Protein AF-0000000067831437 (afdb_homodimer)

InterPro domains:
  IPR004089 Methyl-accepting chemotaxis protein (MCP) signalling domain [PF00015] (222-375)
  IPR004089 Methyl-accepting chemotaxis protein (MCP) signalling domain [PS50111] (160-396)
  IPR004089 Methyl-accepting chemotaxis protein (MCP) signalling domain [SM00283] (156-410)
  IPR004090 Chemotaxis methyl-accepting receptor [PR00260] (177-206)
  IPR004090 Chemotaxis methyl-accepting receptor [PR00260] (254-281)
  IPR004090 Chemotaxis methyl-accepting receptor [PR00260] (283-312)

Sequence (832 aa):
MILRRRASQAAALQPREHANTLAVDYAAVLNALPVNVLVLHPTEATITFANQRSIETLRSLREHLPASVNPDAMVGLTMDVFHKNPAHQRSIVADPARLPWRTKIRLGPKTLDLHVSPVRDTAGRYIAAVLSWADVTPFTESIASFDAAVRTALGEATAATGAMRGAAERVLSATDATSRAADSAATGATDTTVNVQSVAAAVEELTASNGEITRQVNRSSAATGQAVNEAGAAMESVKALSETSQRIGEVVGLISSIASQTNLLALNATIEAARAGEAGRGFAVVATEVKVLAGQTARATGEIAQHIGLIQAATAQTVAAIERISGVIRGLDDGATTIAAAVEEQSATAGEISRSAREAADRTGLVGGSIAQVATTAETSAGSARSVLSATTILDQQMEQVTRAVQEFLVEVRRIMILRRRASQAAALQPREHANTLAVDYAAVLNALPVNVLVLHPTEATITFANQRSIETLRSLREHLPASVNPDAMVGLTMDVFHKNPAHQRSIVADPARLPWRTKIRLGPKTLDLHVSPVRDTAGRYIAAVLSWADVTPFTESIASFDAAVRTALGEATAATGAMRGAAERVLSATDATSRAADSAATGATDTTVNVQSVAAAVEELTASNGEITRQVNRSSAATGQAVNEAGAAMESVKALSETSQRIGEVVGLISSIASQTNLLALNATIEAARAGEAGRGFAVVATEVKVLAGQTARATGEIAQHIGLIQAATAQTVAAIERISGVIRGLDDGATTIAAAVEEQSATAGEISRSAREAADRTGLVGGSIAQVATTAETSAGSARSVLSATTILDQQMEQVTRAVQEFLVEVRRI

Secondary structure (DSSP, 8-state):
-------------------------HHHHHHH-SSEEEEE-TTT-BEEEE-HHHHHHHHHTGGGS-TT--GGG-TTSBGGGG-SSTHHHHHHHH-GGG-SEEEEEEETTEEEEEEEEEEE-TT--EEEEEEEEEE-HHHHHHHHHHHHHHHHHHHHHHHHHHHHHHHHHHHHHHHHHHHHHHHHHHHHHHHHHHHHHHHHHHHHHHHHHHHHHHHHHHHHHHHHHHHHHHHHHHHHHHHHHHHHHHHHHHHHHHHHHHHHHHHHHHHHHHHHHHHTGGGGHHHHHHHHHHHHHHHHHHHHHHHHHHHHHHHHHHHHHHHHHHHHHHHHHHHHHHHHHHHHHHHHHHHHHHHHHHHHHHHHHHHHHHHHHHHHHHHHHHHHHHHHHHHHHHHHHHHHHHHHHHHHHHHHHHHHHHH-/-------------------------HHHHHHH-SSEEEEE-TTT-BEEEE-HHHHHHHHHTGGGS-TT--GGG-TTSBGGGG-SSTHHHHHHHH-GGG-SEEEEEEETTEEEEEEEEEEE-TT--EEEEEEEEEE-HHHHHHHHHHHHHHHHHHHHHHHHHHHHHHHHHHHHHHHHHHHHHHHHHHHHHHHHHHHHHHHHHHHHHHHHHHHHHHHHHHHHHHHHHHHHHHHHHHHHHHHHHHHHHHHHHHHHHHHHHHHHHHHHHHHHHHHHHHHTGGGGHHHHHHHHHHHHHHHHHHHHHHHHHHHHHHHHHHHHHHHHHHHHHHHHHHHHHHHHHHHHHHHHHHHHHHHHHHHHHHHHHHHHHHHHHHHHHHHHHHHHHHHHHHHHHHHHHHHHHHHHHHHHHHHHHHHHHHH-

Nearest PDB structures (foldseek):
  3ja6-assembly1_I  TM=6.874E-01  e=3.441E-10  Escherichia coli
  8c5v-assembly1_I  TM=6.130E-01  e=2.641E-07  Escherichia coli
  6r1j-assembly1_D-2  TM=2.945E-01  e=1.203E-01  Aeromonas hydrophila J-1
  6h2f-assembly1_I  TM=2.696E-01  e=1.203E-01  Aeromonas hydrophila subsp. hydrophila AL09-71
  8to0-assembly1_F  TM=2.312E-01  e=2.510E+00  Mus musculus

Organism: Methylorubrum extorquens (strain ATCC 14718 / DSM 1338 / JCM 2805 / NCIMB 9133 / AM1) (NCBI:txid272630)

pLDDT: mean 89.52, std 14.37, range [22.31, 98.38]

Structure (mmCIF, N/CA/C/O backbone):
data_AF-0000000067831437-model_v1
#
loop_
_entity.id
_entity.type
_entity.pdbx_description
1 polymer 'Methyl-accepting transducer domain-containing protein'
#
loop_
_atom_site.group_PDB
_atom_site.id
_atom_site.type_symbol
_atom_site.label_atom_id
_atom_site.label_alt_id
_atom_site.label_comp_id
_atom_site.label_asym_id
_atom_site.label_entity_id
_atom_site.label_seq_id
_atom_site.pdbx_PDB_ins_code
_atom_site.Cartn_x
_atom_site.Cartn_y
_atom_site.Cartn_z
_atom_site.occupancy
_atom_site.B_iso_or_equiv
_atom_site.auth_seq_id
_atom_site.auth_comp_id
_atom_site.auth_asym_id
_atom_site.auth_atom_id
_atom_site.pdbx_PDB_model_num
ATOM 1 N N . MET A 1 1 ? 41.656 138.125 46.5 1 22.31 1 MET A N 1
ATOM 2 C CA . MET A 1 1 ? 40.781 137.375 47.469 1 22.31 1 MET A CA 1
ATOM 3 C C . MET A 1 1 ? 39.594 136.75 46.781 1 22.31 1 MET A C 1
ATOM 5 O O . MET A 1 1 ? 39.094 135.75 47.25 1 22.31 1 MET A O 1
ATOM 9 N N . ILE A 1 2 ? 39.062 137.25 45.688 1 22.84 2 ILE A N 1
ATOM 10 C CA . ILE A 1 2 ? 37.625 137.125 45.469 1 22.84 2 ILE A CA 1
ATOM 11 C C . ILE A 1 2 ? 37.344 135.75 44.812 1 22.84 2 ILE A C 1
ATOM 13 O O . ILE A 1 2 ? 36.188 135.5 44.469 1 22.84 2 ILE A O 1
ATOM 17 N N . LEU A 1 3 ? 38.344 135 44.375 1 26.17 3 LEU A N 1
ATOM 18 C CA . LEU A 1 3 ? 38.062 134 43.344 1 26.17 3 LEU A CA 1
ATOM 19 C C . LEU A 1 3 ? 36.969 133.125 43.781 1 26.17 3 LEU A C 1
ATOM 21 O O . LEU A 1 3 ? 36.844 132.75 44.969 1 26.17 3 LEU A O 1
ATOM 25 N N . ARG A 1 4 ? 36.031 132.625 42.719 1 26.81 4 ARG A N 1
ATOM 26 C CA . ARG A 1 4 ? 34.75 132.125 42.312 1 26.81 4 ARG A CA 1
ATOM 27 C C . ARG A 1 4 ? 34.656 130.625 42.719 1 26.81 4 ARG A C 1
ATOM 29 O O . ARG A 1 4 ? 35.531 129.875 42.344 1 26.81 4 ARG A O 1
ATOM 36 N N . ARG A 1 5 ? 33.875 130.375 43.781 1 27.89 5 ARG A N 1
ATOM 37 C CA . ARG A 1 5 ? 33.438 129.125 44.5 1 27.89 5 ARG A CA 1
ATOM 38 C C . ARG A 1 5 ? 32.656 128.25 43.562 1 27.89 5 ARG A C 1
ATOM 40 O O . ARG A 1 5 ? 31.516 128.5 43.188 1 27.89 5 ARG A O 1
ATOM 47 N N . ARG A 1 6 ? 33.312 127.812 42.344 1 30.3 6 ARG A N 1
ATOM 48 C CA . ARG A 1 6 ? 32.531 127 41.469 1 30.3 6 ARG A CA 1
ATOM 49 C C . ARG A 1 6 ? 31.859 125.812 42.219 1 30.3 6 ARG A C 1
ATOM 51 O O . ARG A 1 6 ? 32.531 125.125 42.938 1 30.3 6 ARG A O 1
ATOM 58 N N . ALA A 1 7 ? 30.469 125.938 42.406 1 29.53 7 ALA A N 1
ATOM 59 C CA . ALA A 1 7 ? 29.359 125.125 42.938 1 29.53 7 ALA A CA 1
ATOM 60 C C . ALA A 1 7 ? 29.328 123.75 42.312 1 29.53 7 ALA A C 1
ATOM 62 O O . ALA A 1 7 ? 29.406 123.625 41.094 1 29.53 7 ALA A O 1
ATOM 63 N N . SER A 1 8 ? 29.797 122.688 43.031 1 25.34 8 SER A N 1
ATOM 64 C CA . SER A 1 8 ? 29.828 121.188 42.906 1 25.34 8 SER A CA 1
ATOM 65 C C . SER A 1 8 ? 28.438 120.625 42.656 1 25.34 8 SER A C 1
ATOM 67 O O . SER A 1 8 ? 27.594 120.625 43.562 1 25.34 8 SER A O 1
ATOM 69 N N . GLN A 1 9 ? 27.703 121 41.531 1 25.55 9 GLN A N 1
ATOM 70 C CA . GLN A 1 9 ? 26.328 120.562 41.312 1 25.55 9 GLN A CA 1
ATOM 71 C C . GLN A 1 9 ? 26.234 119.062 41.312 1 25.55 9 GLN A C 1
ATOM 73 O O . GLN A 1 9 ? 26.844 118.375 40.469 1 25.55 9 GLN A O 1
ATOM 78 N N . ALA A 1 10 ? 26.188 118.312 42.438 1 28.7 10 ALA A N 1
ATOM 79 C CA . ALA A 1 10 ? 25.906 116.875 42.656 1 28.7 10 ALA A CA 1
ATOM 80 C C . ALA A 1 10 ? 24.625 116.5 41.938 1 28.7 10 ALA A C 1
ATOM 82 O O . ALA A 1 10 ? 23.531 117 42.25 1 28.7 10 ALA A O 1
ATOM 83 N N . ALA A 1 11 ? 24.641 116.375 40.594 1 33.97 11 ALA A N 1
ATOM 84 C CA . ALA A 1 11 ? 23.516 115.812 39.844 1 33.97 11 ALA A CA 1
ATOM 85 C C . ALA A 1 11 ? 22.906 114.562 40.5 1 33.97 11 ALA A C 1
ATOM 87 O O . ALA A 1 11 ? 23.625 113.625 40.812 1 33.97 11 ALA A O 1
ATOM 88 N N . ALA A 1 12 ? 21.828 114.75 41.312 1 34.34 12 ALA A N 1
ATOM 89 C CA . ALA A 1 12 ? 20.938 113.75 41.906 1 34.34 12 ALA A CA 1
ATOM 90 C C . ALA A 1 12 ? 20.547 112.688 40.906 1 34.34 12 ALA A C 1
ATOM 92 O O . ALA A 1 12 ? 20 113 39.844 1 34.34 12 ALA A O 1
ATOM 93 N N . LEU A 1 13 ? 21.281 111.562 40.719 1 29.94 13 LEU A N 1
ATOM 94 C CA . LEU A 1 13 ? 20.938 110.312 39.969 1 29.94 13 LEU A CA 1
ATOM 95 C C . LEU A 1 13 ? 19.484 109.938 40.219 1 29.94 13 LEU A C 1
ATOM 97 O O . LEU A 1 13 ? 19.078 109.75 41.375 1 29.94 13 LEU A O 1
ATOM 101 N N . GLN A 1 14 ? 18.484 110.5 39.5 1 30.09 14 GLN A N 1
ATOM 102 C CA . GLN A 1 14 ? 17.078 110.062 39.562 1 30.09 14 GLN A CA 1
ATOM 103 C C . GLN A 1 14 ? 16.922 108.562 39.625 1 30.09 14 GLN A C 1
ATOM 105 O O . GLN A 1 14 ? 17.672 107.812 39 1 30.09 14 GLN A O 1
ATOM 110 N N . PRO A 1 15 ? 16.344 108 40.719 1 32.72 15 PRO A N 1
ATOM 111 C CA . PRO A 1 15 ? 16.078 106.562 40.844 1 32.72 15 PRO A CA 1
ATOM 112 C C . PRO A 1 15 ? 15.453 105.938 39.594 1 32.72 15 PRO A C 1
ATOM 114 O O . PRO A 1 15 ? 14.617 106.562 38.938 1 32.72 15 PRO A O 1
ATOM 117 N N . ARG A 1 16 ? 16.203 105.25 38.812 1 39.19 16 ARG A N 1
ATOM 118 C CA . ARG A 1 16 ? 15.719 104.438 37.688 1 39.19 16 ARG A CA 1
ATOM 119 C C . ARG A 1 16 ? 14.328 103.875 37.969 1 39.19 16 ARG A C 1
ATOM 121 O O . ARG A 1 16 ? 14.062 103.375 39.062 1 39.19 16 ARG A O 1
ATOM 128 N N . GLU A 1 17 ? 13.273 104.375 37.344 1 32.94 17 GLU A N 1
ATOM 129 C CA . GLU A 1 17 ? 11.922 103.812 37.25 1 32.94 17 GLU A CA 1
ATOM 130 C C . GLU A 1 17 ? 11.953 102.25 37.219 1 32.94 17 GLU A C 1
ATOM 132 O O . GLU A 1 17 ? 12.742 101.688 36.469 1 32.94 17 GLU A O 1
ATOM 137 N N . HIS A 1 18 ? 11.625 101.625 38.312 1 33.5 18 HIS A N 1
ATOM 138 C CA . HIS A 1 18 ? 11.336 100.188 38.438 1 33.5 18 HIS A CA 1
ATOM 139 C C . HIS A 1 18 ? 10.672 99.625 37.156 1 33.5 18 HIS A C 1
ATOM 141 O O . HIS A 1 18 ? 9.68 100.188 36.688 1 33.5 18 HIS A O 1
ATOM 147 N N . ALA A 1 19 ? 11.32 99.125 36.281 1 40.06 19 ALA A N 1
ATOM 148 C CA . ALA A 1 19 ? 10.828 98.25 35.156 1 40.06 19 ALA A CA 1
ATOM 149 C C . ALA A 1 19 ? 9.492 97.625 35.531 1 40.06 19 ALA A C 1
ATOM 151 O O . ALA A 1 19 ? 9.367 97 36.562 1 40.06 19 ALA A O 1
ATOM 152 N N . ASN A 1 20 ? 8.367 98.25 35.25 1 36.19 20 ASN A N 1
ATOM 153 C CA . ASN A 1 20 ? 7.008 97.688 35.281 1 36.19 20 ASN A CA 1
ATOM 154 C C . ASN A 1 20 ? 6.984 96.188 34.969 1 36.19 20 ASN A C 1
ATOM 156 O O . ASN A 1 20 ? 7.07 95.812 33.781 1 36.19 20 ASN A O 1
ATOM 160 N N . THR A 1 21 ? 7.637 95.375 35.594 1 41.56 21 THR A N 1
ATOM 161 C CA . THR A 1 21 ? 7.473 93.875 35.531 1 41.56 21 THR A CA 1
ATOM 162 C C . THR A 1 21 ? 6.008 93.5 35.281 1 41.56 21 THR A C 1
ATOM 164 O O . THR A 1 21 ? 5.145 93.875 36.125 1 41.56 21 THR A O 1
ATOM 167 N N . LEU A 1 22 ? 5.449 93.625 34.188 1 46.62 22 LEU A N 1
ATOM 168 C CA . LEU A 1 22 ? 4.113 93.188 33.75 1 46.62 22 LEU A CA 1
ATOM 169 C C . LEU A 1 22 ? 3.605 92 34.562 1 46.62 22 LEU A C 1
ATOM 171 O O . LEU A 1 22 ? 4.246 91 34.594 1 46.62 22 LEU A O 1
ATOM 175 N N . ALA A 1 23 ? 2.951 92.25 35.594 1 60.66 23 ALA A N 1
ATOM 176 C CA . ALA A 1 23 ? 2.258 91.312 36.438 1 60.66 23 ALA A CA 1
ATOM 177 C C . ALA A 1 23 ? 1.529 90.25 35.594 1 60.66 23 ALA A C 1
ATOM 179 O O . ALA A 1 23 ? 0.74 90.625 34.719 1 60.66 23 ALA A O 1
ATOM 180 N N . VAL A 1 24 ? 1.997 89 35.469 1 71.44 24 VAL A N 1
ATOM 181 C CA . VAL A 1 24 ? 1.415 87.875 34.75 1 71.44 24 VAL A CA 1
ATOM 182 C C . VAL A 1 24 ? -0.068 87.75 35.094 1 71.44 24 VAL A C 1
ATOM 184 O O . VAL A 1 24 ? -0.441 87.812 36.281 1 71.44 24 VAL A O 1
ATOM 187 N N . ASP A 1 25 ? -0.893 88 34.062 1 88.19 25 ASP A N 1
ATOM 188 C CA . ASP A 1 25 ? -2.314 87.688 34.219 1 88.19 25 ASP A CA 1
ATOM 189 C C . ASP A 1 25 ? -2.555 86.188 34.281 1 88.19 25 ASP A C 1
ATOM 191 O O . ASP A 1 25 ? -2.834 85.562 33.281 1 88.19 25 ASP A O 1
ATOM 195 N N . TYR A 1 26 ? -2.48 85.688 35.5 1 90.81 26 TYR A N 1
ATOM 196 C CA . TYR A 1 26 ? -2.551 84.25 35.719 1 90.81 26 TYR A CA 1
ATOM 197 C C . TYR A 1 26 ? -3.92 83.75 35.344 1 90.81 26 TYR A C 1
ATOM 199 O O . TYR A 1 26 ? -4.047 82.562 34.969 1 90.81 26 TYR A O 1
ATOM 207 N N . ALA A 1 27 ? -4.891 84.5 35.469 1 92.06 27 ALA A N 1
ATOM 208 C CA . ALA A 1 27 ? -6.219 84.125 35.031 1 92.06 27 ALA A CA 1
ATOM 209 C C . ALA A 1 27 ? -6.242 83.875 33.531 1 92.06 27 ALA A C 1
ATOM 211 O O . ALA A 1 27 ? -6.848 82.875 33.062 1 92.06 27 ALA A O 1
ATOM 212 N N . ALA A 1 28 ? -5.605 84.688 32.781 1 93.44 28 ALA A N 1
ATOM 213 C CA . ALA A 1 28 ? -5.52 84.562 31.344 1 93.44 28 ALA A CA 1
ATOM 214 C C . ALA A 1 28 ? -4.703 83.312 30.969 1 93.44 28 ALA A C 1
ATOM 216 O O . ALA A 1 28 ? -5.016 82.625 29.984 1 93.44 28 ALA A O 1
ATOM 217 N N . VAL A 1 29 ? -3.709 83 31.734 1 93.88 29 VAL A N 1
ATOM 218 C CA . VAL A 1 29 ? -2.877 81.812 31.5 1 93.88 29 VAL A CA 1
ATOM 219 C C . VAL A 1 29 ? -3.705 80.562 31.703 1 93.88 29 VAL A C 1
ATOM 221 O O . VAL A 1 29 ? -3.691 79.625 30.859 1 93.88 29 VAL A O 1
ATOM 224 N N . LEU A 1 30 ? -4.395 80.5 32.812 1 94.56 30 LEU A N 1
ATOM 225 C CA . LEU A 1 30 ? -5.254 79.375 33.094 1 94.56 30 LEU A CA 1
ATOM 226 C C . LEU A 1 30 ? -6.289 79.188 31.984 1 94.56 30 LEU A C 1
ATOM 228 O O . LEU A 1 30 ? -6.605 78.062 31.625 1 94.56 30 LEU A O 1
ATOM 232 N N . ASN A 1 31 ? -6.773 80.25 31.484 1 94.19 31 ASN A N 1
ATOM 233 C CA . ASN A 1 31 ? -7.805 80.25 30.453 1 94.19 31 ASN A CA 1
ATOM 234 C C . ASN A 1 31 ? -7.266 79.688 29.141 1 94.19 31 ASN A C 1
ATOM 236 O O . ASN A 1 31 ? -8.016 79.062 28.359 1 94.19 31 ASN A O 1
ATOM 240 N N . ALA A 1 32 ? -5.945 79.75 28.938 1 93.81 32 ALA A N 1
ATOM 241 C CA . ALA A 1 32 ? -5.34 79.375 27.656 1 93.81 32 ALA A CA 1
ATOM 242 C C . ALA A 1 32 ? -4.793 78 27.688 1 93.81 32 ALA A C 1
ATOM 244 O O . ALA A 1 32 ? -4.371 77.438 26.641 1 93.81 32 ALA A O 1
ATOM 245 N N . LEU A 1 33 ? -4.832 77.312 28.812 1 93.94 33 LEU A N 1
ATOM 246 C CA . LEU A 1 33 ? -4.281 75.938 28.922 1 93.94 33 LEU A CA 1
ATOM 247 C C . LEU A 1 33 ? -5.02 75 28 1 93.94 33 LEU A C 1
ATOM 249 O O . LEU A 1 33 ? -6.242 75.062 27.859 1 93.94 33 LEU A O 1
ATOM 253 N N . PRO A 1 34 ? -4.277 74.062 27.406 1 91.38 34 PRO A N 1
ATOM 254 C CA . PRO A 1 34 ? -4.891 73.125 26.5 1 91.38 34 PRO A CA 1
ATOM 255 C C . PRO A 1 34 ? -5.547 71.938 27.25 1 91.38 34 PRO A C 1
ATOM 257 O O . PRO A 1 34 ? -5.824 70.875 26.641 1 91.38 34 PRO A O 1
ATOM 260 N N . VAL A 1 35 ? -5.715 72.062 28.5 1 92.75 35 VAL A N 1
ATOM 261 C CA . VAL A 1 35 ? -6.383 71.062 29.328 1 92.75 35 VAL A CA 1
ATOM 262 C C . VAL A 1 35 ? -7.613 71.625 29.984 1 92.75 35 VAL A C 1
ATOM 264 O O . VAL A 1 35 ? -7.68 72.875 30.188 1 92.75 35 VAL A O 1
ATOM 267 N N . ASN A 1 36 ? -8.578 70.812 30.234 1 95.62 36 ASN A N 1
ATOM 268 C CA . ASN A 1 36 ? -9.758 71.312 30.969 1 95.62 36 ASN A CA 1
ATOM 269 C C . ASN A 1 36 ? -9.438 71.562 32.438 1 95.62 36 ASN A C 1
ATOM 271 O O . ASN A 1 36 ? -8.945 70.688 33.125 1 95.62 36 ASN A O 1
ATOM 275 N N . VAL A 1 37 ? -9.82 72.812 32.875 1 96.56 37 VAL A N 1
ATOM 276 C CA . VAL A 1 37 ? -9.492 73.125 34.25 1 96.56 37 VAL A CA 1
ATOM 277 C C . VAL A 1 37 ? -10.695 73.812 34.906 1 96.56 37 VAL A C 1
ATOM 279 O O . VAL A 1 37 ? -11.258 74.75 34.344 1 96.56 37 VAL A O 1
ATOM 282 N N . LEU A 1 38 ? -11.062 73.375 36.031 1 95.75 38 LEU A N 1
ATOM 283 C CA . LEU A 1 38 ? -12.008 74.062 36.906 1 95.75 38 LEU A CA 1
ATOM 284 C C . LEU A 1 38 ? -11.367 74.312 38.281 1 95.75 38 LEU A C 1
ATOM 286 O O . LEU A 1 38 ? -10.57 73.5 38.75 1 95.75 38 LEU A O 1
ATOM 290 N N . VAL A 1 39 ? -11.75 75.5 38.812 1 95.94 39 VAL A N 1
ATOM 291 C CA . VAL A 1 39 ? -11.297 75.812 40.188 1 95.94 39 VAL A CA 1
ATOM 292 C C . VAL A 1 39 ? -12.5 75.875 41.125 1 95.94 39 VAL A C 1
ATOM 294 O O . VAL A 1 39 ? -13.516 76.5 40.812 1 95.94 39 VAL A O 1
ATOM 297 N N . LEU A 1 40 ? -12.312 75.25 42.25 1 94.38 40 LEU A N 1
ATOM 298 C CA . LEU A 1 40 ? -13.406 75.125 43.219 1 94.38 40 LEU A CA 1
ATOM 299 C C . LEU A 1 40 ? -13.039 75.812 44.531 1 94.38 40 LEU A C 1
ATOM 301 O O . LEU A 1 40 ? -11.891 75.688 44.969 1 94.38 40 LEU A O 1
ATOM 305 N N . HIS A 1 41 ? -14.102 76.438 45.062 1 92.88 41 HIS A N 1
ATOM 306 C CA . HIS A 1 41 ? -13.953 76.875 46.438 1 92.88 41 HIS A CA 1
ATOM 307 C C . HIS A 1 41 ? -13.703 75.75 47.406 1 92.88 41 HIS A C 1
ATOM 309 O O . HIS A 1 41 ? -14.32 74.688 47.281 1 92.88 41 HIS A O 1
ATOM 315 N N . PRO A 1 42 ? -12.797 75.875 48.375 1 87.62 42 PRO A N 1
ATOM 316 C CA . PRO A 1 42 ? -12.352 74.75 49.188 1 87.62 42 PRO A CA 1
ATOM 317 C C . PRO A 1 42 ? -13.469 74.188 50.062 1 87.62 42 PRO A C 1
ATOM 319 O O . PRO A 1 42 ? -13.492 73 50.344 1 87.62 42 PRO A O 1
ATOM 322 N N . THR A 1 43 ? -14.375 75 50.562 1 85.31 43 THR A N 1
ATOM 323 C CA . THR A 1 43 ? -15.375 74.562 51.531 1 85.31 43 THR A CA 1
ATOM 324 C C . THR A 1 43 ? -16.75 74.438 50.844 1 85.31 43 THR A C 1
ATOM 326 O O . THR A 1 43 ? -17.453 73.438 51 1 85.31 43 THR A O 1
ATOM 329 N N . GLU A 1 44 ? -17.078 75.438 50 1 86.88 44 GLU A N 1
ATOM 330 C CA . GLU A 1 44 ? -18.406 75.5 49.438 1 86.88 44 GLU A CA 1
ATOM 331 C C . GLU A 1 44 ? -18.484 74.75 48.125 1 86.88 44 GLU A C 1
ATOM 333 O O . GLU A 1 44 ? -19.578 74.438 47.625 1 86.88 44 GLU A O 1
ATOM 338 N N . ALA A 1 45 ? -17.375 74.438 47.594 1 88.81 45 ALA A N 1
ATOM 339 C CA . ALA A 1 45 ? -17.281 73.75 46.312 1 88.81 45 ALA A CA 1
ATOM 340 C C . ALA A 1 45 ? -17.969 74.5 45.219 1 88.81 45 ALA A C 1
ATOM 342 O O . ALA A 1 45 ? -18.562 73.938 44.312 1 88.81 45 ALA A O 1
ATOM 343 N N . THR A 1 46 ? -18 75.75 45.344 1 92.12 46 THR A N 1
ATOM 344 C CA . THR A 1 46 ? -18.484 76.562 44.25 1 92.12 46 THR A CA 1
ATOM 345 C C . THR A 1 46 ? -17.406 76.75 43.188 1 92.12 46 THR A C 1
ATOM 347 O O . THR A 1 46 ? -16.219 76.938 43.5 1 92.12 46 THR A O 1
ATOM 350 N N . ILE A 1 47 ? -17.875 76.688 41.969 1 94.38 47 ILE A N 1
ATOM 351 C CA . ILE A 1 47 ? -16.938 76.875 40.844 1 94.38 47 ILE A CA 1
ATOM 352 C C . ILE A 1 47 ? -16.531 78.375 40.781 1 94.38 47 ILE A C 1
ATOM 354 O O . ILE A 1 47 ? -17.359 79.25 40.531 1 94.38 47 ILE A O 1
ATOM 358 N N . THR A 1 48 ? -15.305 78.562 41 1 95 48 THR A N 1
ATOM 359 C CA . THR A 1 48 ? -14.828 79.938 41.031 1 95 48 THR A CA 1
ATOM 360 C C . THR A 1 48 ? -14.164 80.375 39.719 1 95 48 THR A C 1
ATOM 362 O O . THR A 1 48 ? -13.977 81.562 39.438 1 95 48 THR A O 1
ATOM 365 N N . PHE A 1 49 ? -13.75 79.312 38.906 1 94.94 49 PHE A N 1
ATOM 366 C CA . PHE A 1 49 ? -13.109 79.5 37.625 1 94.94 49 PHE A CA 1
ATOM 367 C C . PHE A 1 49 ? -13.289 78.312 36.688 1 94.94 49 PHE A C 1
ATOM 369 O O . PHE A 1 49 ? -13.273 77.188 37.156 1 94.94 49 PHE A O 1
ATOM 376 N N . ALA A 1 50 ? -13.57 78.625 35.5 1 95.94 50 ALA A N 1
ATOM 377 C CA . ALA A 1 50 ? -13.594 77.688 34.406 1 95.94 50 ALA A CA 1
ATOM 378 C C . ALA A 1 50 ? -12.875 78.188 33.188 1 95.94 50 ALA A C 1
ATOM 380 O O . ALA A 1 50 ? -13.203 79.312 32.688 1 95.94 50 ALA A O 1
ATOM 381 N N . ASN A 1 51 ? -11.906 77.375 32.75 1 95.19 51 ASN A N 1
ATOM 382 C CA . ASN A 1 51 ? -11.211 77.938 31.547 1 95.19 51 ASN A CA 1
ATOM 383 C C . ASN A 1 51 ? -12.023 77.688 30.281 1 95.19 51 ASN A C 1
ATOM 385 O O . ASN A 1 51 ? -13.008 76.938 30.297 1 95.19 51 ASN A O 1
ATOM 389 N N . GLN A 1 52 ? -11.609 78.25 29.234 1 94.25 52 GLN A N 1
ATOM 390 C CA . GLN A 1 52 ? -12.344 78.25 27.969 1 94.25 52 GLN A CA 1
ATOM 391 C C . GLN A 1 52 ? -12.523 76.812 27.469 1 94.25 52 GLN A C 1
ATOM 393 O O . GLN A 1 52 ? -13.602 76.438 26.984 1 94.25 52 GLN A O 1
ATOM 398 N N . ARG A 1 53 ? -11.523 76.062 27.562 1 95.12 53 ARG A N 1
ATOM 399 C CA . ARG A 1 53 ? -11.586 74.688 27.078 1 95.12 53 ARG A CA 1
ATOM 400 C C . ARG A 1 53 ? -12.641 73.875 27.828 1 95.12 53 ARG A C 1
ATOM 402 O O . ARG A 1 53 ? -13.367 73.062 27.234 1 95.12 53 ARG A O 1
ATOM 409 N N . SER A 1 54 ? -12.656 74 29.141 1 96.38 54 SER A N 1
ATOM 410 C CA . SER A 1 54 ? -13.664 73.312 29.938 1 96.38 54 SER A CA 1
ATOM 411 C C . SER A 1 54 ? -15.07 73.688 29.5 1 96.38 54 SER A C 1
ATOM 413 O O . SER A 1 54 ? -15.945 72.812 29.406 1 96.38 54 SER A O 1
ATOM 415 N N . ILE A 1 55 ? -15.281 74.938 29.25 1 95.62 55 ILE A N 1
ATOM 416 C CA . ILE A 1 55 ? -16.594 75.438 28.812 1 95.62 55 ILE A CA 1
ATOM 417 C C . ILE A 1 55 ? -16.938 74.812 27.453 1 95.62 55 ILE A C 1
ATOM 419 O O . ILE A 1 55 ? -18.031 74.25 27.281 1 95.62 55 ILE A O 1
ATOM 423 N N . GLU A 1 56 ? -16.031 74.812 26.531 1 95.81 56 GLU A N 1
ATOM 424 C CA . GLU A 1 56 ? -16.25 74.25 25.203 1 95.81 56 GLU A CA 1
ATOM 425 C C . GLU A 1 56 ? -16.5 72.75 25.281 1 95.81 56 GLU A C 1
ATOM 427 O O . GLU A 1 56 ? -17.406 72.188 24.609 1 95.81 56 GLU A O 1
ATOM 432 N N . THR A 1 57 ? -15.688 72.062 26.094 1 95.62 57 THR A N 1
ATOM 433 C CA . THR A 1 57 ? -15.844 70.625 26.219 1 95.62 57 THR A CA 1
ATOM 434 C C . THR A 1 57 ? -17.188 70.312 26.859 1 95.62 57 THR A C 1
ATOM 436 O O . THR A 1 57 ? -17.875 69.375 26.406 1 95.62 57 THR A O 1
ATOM 439 N N . LEU A 1 58 ? -17.562 71 27.891 1 94.62 58 LEU A N 1
ATOM 440 C CA . LEU A 1 58 ? -18.844 70.75 28.562 1 94.62 58 LEU A CA 1
ATOM 441 C C . LEU A 1 58 ? -20 71.125 27.641 1 94.62 58 LEU A C 1
ATOM 443 O O . LEU A 1 58 ? -21.047 70.438 27.688 1 94.62 58 LEU A O 1
ATOM 447 N N . ARG A 1 59 ? -19.828 72.188 26.766 1 95.12 59 ARG A N 1
ATOM 448 C CA . ARG A 1 59 ? -20.844 72.5 25.766 1 95.12 59 ARG A CA 1
ATOM 449 C C . ARG A 1 59 ? -21.109 71.312 24.844 1 95.12 59 ARG A C 1
ATOM 451 O O . ARG A 1 59 ? -22.25 71 24.531 1 95.12 59 ARG A O 1
ATOM 458 N N . SER A 1 60 ? -20.047 70.688 24.469 1 94.31 60 SER A N 1
ATOM 459 C CA . SER A 1 60 ? -20.172 69.562 23.562 1 94.31 60 SER A CA 1
ATOM 460 C C . SER A 1 60 ? -20.812 68.375 24.266 1 94.31 60 SER A C 1
ATOM 462 O O . SER A 1 60 ? -21.328 67.438 23.609 1 94.31 60 SER A O 1
ATOM 464 N N . LEU A 1 61 ? -20.844 68.375 25.641 1 94 61 LEU A N 1
ATOM 465 C CA . LEU A 1 61 ? -21.391 67.25 26.422 1 94 61 LEU A CA 1
ATOM 466 C C . LEU A 1 61 ? -22.734 67.625 27.016 1 94 61 LEU A C 1
ATOM 468 O O . LEU A 1 61 ? -23.25 66.875 27.875 1 94 61 LEU A O 1
ATOM 472 N N . ARG A 1 62 ? -23.297 68.688 26.547 1 92.38 62 ARG A N 1
ATOM 473 C CA . ARG A 1 62 ? -24.484 69.25 27.141 1 92.38 62 ARG A CA 1
ATOM 474 C C . ARG A 1 62 ? -25.625 68.25 27.219 1 92.38 62 ARG A C 1
ATOM 476 O O . ARG A 1 62 ? -26.391 68.25 28.188 1 92.38 62 ARG A O 1
ATOM 483 N N . GLU A 1 63 ? -25.75 67.375 26.219 1 92.44 63 GLU A N 1
ATOM 484 C CA . GLU A 1 63 ? -26.828 66.375 26.141 1 92.44 63 GLU A CA 1
ATOM 485 C C . GLU A 1 63 ? -26.766 65.375 27.297 1 92.44 63 GLU A C 1
ATOM 487 O O . GLU A 1 63 ? -27.781 64.812 27.672 1 92.44 63 GLU A O 1
ATOM 492 N N . HIS A 1 64 ? -25.578 65.312 27.938 1 92 64 HIS A N 1
ATOM 493 C CA . HIS A 1 64 ? -25.406 64.312 28.984 1 92 64 HIS A CA 1
ATOM 494 C C . HIS A 1 64 ? -25.297 64.938 30.359 1 92 64 HIS A C 1
ATOM 496 O O . HIS A 1 64 ? -25.141 64.25 31.375 1 92 64 HIS A O 1
ATOM 502 N N . LEU A 1 65 ? -25.328 66.25 30.406 1 89.44 65 LEU A N 1
ATOM 503 C CA . LEU A 1 65 ? -25.266 66.938 31.656 1 89.44 65 LEU A CA 1
ATOM 504 C C . LEU A 1 65 ? -26.656 67.188 32.25 1 89.44 65 LEU A C 1
ATOM 506 O O . LEU A 1 65 ? -27.641 67.188 31.5 1 89.44 65 LEU A O 1
ATOM 510 N N . PRO A 1 66 ? -26.672 67.25 33.562 1 86.94 66 PRO A N 1
ATOM 511 C CA . PRO A 1 66 ? -27.969 67.625 34.125 1 86.94 66 PRO A CA 1
ATOM 512 C C . PRO A 1 66 ? -28.516 68.938 33.531 1 86.94 66 PRO A C 1
ATOM 514 O O . PRO A 1 66 ? -27.734 69.875 33.219 1 86.94 66 PRO A O 1
ATOM 517 N N . ALA A 1 67 ? -29.844 69.188 33.5 1 84.56 67 ALA A N 1
ATOM 518 C CA . ALA A 1 67 ? -30.516 70.312 32.875 1 84.56 67 ALA A CA 1
ATOM 519 C C . ALA A 1 67 ? -30.156 71.625 33.594 1 84.56 67 ALA A C 1
ATOM 521 O O . ALA A 1 67 ? -30.141 72.688 33 1 84.56 67 ALA A O 1
ATOM 522 N N . SER A 1 68 ? -29.75 71.438 34.75 1 83.69 68 SER A N 1
ATOM 523 C CA . SER A 1 68 ? -29.484 72.562 35.594 1 83.69 68 SER A CA 1
ATOM 524 C C . SER A 1 68 ? -28.125 73.188 35.281 1 83.69 68 SER A C 1
ATOM 526 O O . SER A 1 68 ? -27.828 74.312 35.688 1 83.69 68 SER A O 1
ATOM 528 N N . VAL A 1 69 ? -27.422 72.5 34.531 1 87.19 69 VAL A N 1
ATOM 529 C CA . VAL A 1 69 ? -26.062 72.938 34.281 1 87.19 69 VAL A CA 1
ATOM 530 C C . VAL A 1 69 ? -25.984 73.688 32.969 1 87.19 69 VAL A C 1
ATOM 532 O O . VAL A 1 69 ? -26.312 73.125 31.906 1 87.19 69 VAL A O 1
ATOM 535 N N . ASN A 1 70 ? -25.672 74.938 33.062 1 91.31 70 ASN A N 1
ATOM 536 C CA . ASN A 1 70 ? -25.312 75.75 31.891 1 91.31 70 ASN A CA 1
ATOM 537 C C . ASN A 1 70 ? -23.812 76 31.844 1 91.31 70 ASN A C 1
ATOM 539 O O . ASN A 1 70 ? -23.281 76.812 32.625 1 91.31 70 ASN A O 1
ATOM 543 N N . PRO A 1 71 ? -23.109 75.438 30.812 1 91.62 71 PRO A N 1
ATOM 544 C CA . PRO A 1 71 ? -21.656 75.562 30.766 1 91.62 71 PRO A CA 1
ATOM 545 C C . PRO A 1 71 ? -21.203 77 30.641 1 91.62 71 PRO A C 1
ATOM 547 O O . PRO A 1 71 ? -20.125 77.375 31.125 1 91.62 71 PRO A O 1
ATOM 550 N N . ASP A 1 72 ? -21.969 77.875 30.078 1 91.94 72 ASP A N 1
ATOM 551 C CA . ASP A 1 72 ? -21.594 79.25 29.844 1 91.94 72 ASP A CA 1
ATOM 552 C C . ASP A 1 72 ? -21.828 80.125 31.078 1 91.94 72 ASP A C 1
ATOM 554 O O . ASP A 1 72 ? -21.328 81.25 31.172 1 91.94 72 ASP A O 1
ATOM 558 N N . ALA A 1 73 ? -22.516 79.562 32.031 1 91.69 73 ALA A N 1
ATOM 559 C CA . ALA A 1 73 ? -22.844 80.312 33.219 1 91.69 73 ALA A CA 1
ATOM 560 C C . ALA A 1 73 ? -22.609 79.5 34.5 1 91.69 73 ALA A C 1
ATOM 562 O O . ALA A 1 73 ? -23.375 79.625 35.438 1 91.69 73 ALA A O 1
ATOM 563 N N . MET A 1 74 ? -21.609 78.688 34.406 1 90.19 74 MET A N 1
ATOM 564 C CA . MET A 1 74 ? -21.469 77.75 35.531 1 90.19 74 MET A CA 1
ATOM 565 C C . MET A 1 74 ? -20.594 78.312 36.625 1 90.19 74 MET A C 1
ATOM 567 O O . MET A 1 74 ? -20.594 77.812 37.75 1 90.19 74 MET A O 1
ATOM 571 N N . VAL A 1 75 ? -19.859 79.312 36.344 1 91.94 75 VAL A N 1
ATOM 572 C CA . VAL A 1 75 ? -19.016 79.938 37.344 1 91.94 75 VAL A CA 1
ATOM 573 C C . VAL A 1 75 ? -19.906 80.625 38.406 1 91.94 75 VAL A C 1
ATOM 575 O O . VAL A 1 75 ? -20.812 81.375 38.062 1 91.94 75 VAL A O 1
ATOM 578 N N . GLY A 1 76 ? -19.703 80.312 39.594 1 90 76 GLY A N 1
ATOM 579 C CA . GLY A 1 76 ? -20.531 80.812 40.656 1 90 76 GLY A CA 1
ATOM 580 C C . GLY A 1 76 ? -21.484 79.75 41.219 1 90 76 GLY A C 1
ATOM 581 O O . GLY A 1 76 ? -22 79.938 42.312 1 90 76 GLY A O 1
ATOM 582 N N . LEU A 1 77 ? -21.672 78.812 40.469 1 90 77 LEU A N 1
ATOM 583 C CA . LEU A 1 77 ? -22.531 77.688 40.938 1 90 77 LEU A CA 1
ATOM 584 C C . LEU A 1 77 ? -21.734 76.688 41.719 1 90 77 LEU A C 1
ATOM 586 O O . LEU A 1 77 ? -20.531 76.562 41.531 1 90 77 LEU A O 1
ATOM 590 N N . THR A 1 78 ? -22.5 75.938 42.531 1 89.75 78 THR A N 1
ATOM 591 C CA . THR A 1 78 ? -21.859 74.812 43.25 1 89.75 78 THR A CA 1
ATOM 592 C C . THR A 1 78 ? -21.672 73.625 42.344 1 89.75 78 THR A C 1
ATOM 594 O O . THR A 1 78 ? -22.5 73.375 41.438 1 89.75 78 THR A O 1
ATOM 597 N N . MET A 1 79 ? -20.594 72.938 42.562 1 87 79 MET A N 1
ATOM 598 C CA . MET A 1 79 ? -20.312 71.75 41.75 1 87 79 MET A CA 1
ATOM 599 C C . MET A 1 79 ? -21.391 70.688 41.906 1 87 79 MET A C 1
ATOM 601 O O . MET A 1 79 ? -21.547 69.812 41.062 1 87 79 MET A O 1
ATOM 605 N N . ASP A 1 80 ? -22.188 70.875 42.875 1 83.62 80 ASP A N 1
ATOM 606 C CA . ASP A 1 80 ? -23.281 69.938 43.188 1 83.62 80 ASP A CA 1
ATOM 607 C C . ASP A 1 80 ? -24.234 69.812 42 1 83.62 80 ASP A C 1
ATOM 609 O O . ASP A 1 80 ? -24.906 68.75 41.844 1 83.62 80 ASP A O 1
ATOM 613 N N . VAL A 1 81 ? -24.219 70.75 41.188 1 82.12 81 VAL A N 1
ATOM 614 C CA . VAL A 1 81 ? -25.156 70.812 40.094 1 82.12 81 VAL A CA 1
ATOM 615 C C . VAL A 1 81 ? -24.812 69.688 39.094 1 82.12 81 VAL A C 1
ATOM 617 O O . VAL A 1 81 ? -25.656 69.312 38.281 1 82.12 81 VAL A O 1
ATOM 620 N N . PHE A 1 82 ? -23.609 69.188 39.219 1 85.19 82 PHE A N 1
ATOM 621 C CA . PHE A 1 82 ? -23.172 68.188 38.281 1 85.19 82 PHE A CA 1
ATOM 622 C C . PHE A 1 82 ? -23.547 66.812 38.812 1 85.19 82 PHE A C 1
ATOM 624 O O . PHE A 1 82 ? -23.438 65.812 38.094 1 85.19 82 PHE A O 1
ATOM 631 N N . HIS A 1 83 ? -23.922 66.75 40.062 1 81.56 83 HIS A N 1
ATOM 632 C CA . HIS A 1 83 ? -24.078 65.438 40.719 1 81.56 83 HIS A CA 1
ATOM 633 C C . HIS A 1 83 ? -25.469 65.312 41.344 1 81.56 83 HIS A C 1
ATOM 635 O O . HIS A 1 83 ? -26.031 66.25 41.844 1 81.56 83 HIS A O 1
ATOM 641 N N . LYS A 1 84 ? -25.938 64.125 41.219 1 76 84 LYS A N 1
ATOM 642 C CA . LYS A 1 84 ? -27.219 63.844 41.875 1 76 84 LYS A CA 1
ATOM 643 C C . LYS A 1 84 ? -27.031 63.75 43.375 1 76 84 LYS A C 1
ATOM 645 O O . LYS A 1 84 ? -27.844 64.312 44.156 1 76 84 LYS A O 1
ATOM 650 N N . ASN A 1 85 ? -26.047 63.094 43.75 1 79.75 85 ASN A N 1
ATOM 651 C CA . ASN A 1 85 ? -25.672 62.969 45.156 1 79.75 85 ASN A CA 1
ATOM 652 C C . ASN A 1 85 ? -24.266 63.5 45.375 1 79.75 85 ASN A C 1
ATOM 654 O O . ASN A 1 85 ? -23.297 62.75 45.406 1 79.75 85 ASN A O 1
ATOM 658 N N . PRO A 1 86 ? -24.266 64.812 45.75 1 84.12 86 PRO A N 1
ATOM 659 C CA . PRO A 1 86 ? -22.969 65.5 45.719 1 84.12 86 PRO A CA 1
ATOM 660 C C . PRO A 1 86 ? -22.188 65.25 47.031 1 84.12 86 PRO A C 1
ATOM 662 O O . PRO A 1 86 ? -21.062 65.75 47.156 1 84.12 86 PRO A O 1
ATOM 665 N N . ALA A 1 87 ? -22.688 64.562 48 1 84.81 87 ALA A N 1
ATOM 666 C CA . ALA A 1 87 ? -22.062 64.438 49.312 1 84.81 87 ALA A CA 1
ATOM 667 C C . ALA A 1 87 ? -20.656 63.844 49.188 1 84.81 87 ALA A C 1
ATOM 669 O O . ALA A 1 87 ? -19.719 64.312 49.812 1 84.81 87 ALA A O 1
ATOM 670 N N . HIS A 1 88 ? -20.562 62.875 48.438 1 86.38 88 HIS A N 1
ATOM 671 C CA . HIS A 1 88 ? -19.266 62.219 48.281 1 86.38 88 HIS A CA 1
ATOM 672 C C . HIS A 1 88 ? -18.234 63.156 47.656 1 86.38 88 HIS A C 1
ATOM 674 O O . HIS A 1 88 ? -17.125 63.281 48.188 1 86.38 88 HIS A O 1
ATOM 680 N N . GLN A 1 89 ? -18.562 63.812 46.656 1 84.69 89 GLN A N 1
ATOM 681 C CA . GLN A 1 89 ? -17.672 64.75 45.969 1 84.69 89 GLN A CA 1
ATOM 682 C C . GLN A 1 89 ? -17.297 65.938 46.875 1 84.69 89 GLN A C 1
ATOM 684 O O . GLN A 1 89 ? -16.141 66.375 46.906 1 84.69 89 GLN A O 1
ATOM 689 N N . ARG A 1 90 ? -18.266 66.312 47.625 1 87.88 90 ARG A N 1
ATOM 690 C CA . ARG A 1 90 ? -18.016 67.438 48.562 1 87.88 90 ARG A CA 1
ATOM 691 C C . ARG A 1 90 ? -17 67 49.625 1 87.88 90 ARG A C 1
ATOM 693 O O . ARG A 1 90 ? -16.141 67.812 50 1 87.88 90 ARG A O 1
ATOM 700 N N . SER A 1 91 ? -17.188 65.812 49.969 1 88.81 91 SER A N 1
ATOM 701 C CA . SER A 1 91 ? -16.281 65.312 51 1 88.81 91 SER A CA 1
ATOM 702 C C . SER A 1 91 ? -14.844 65.188 50.5 1 88.81 91 SER A C 1
ATOM 704 O O . SER A 1 91 ? -13.891 65.375 51.25 1 88.81 91 SER A O 1
ATOM 706 N N . ILE A 1 92 ? -14.633 64.938 49.25 1 89.31 92 ILE A N 1
ATOM 707 C CA . ILE A 1 92 ? -13.305 64.875 48.656 1 89.31 92 ILE A CA 1
ATOM 708 C C . ILE A 1 92 ? -12.672 66.25 48.531 1 89.31 92 ILE A C 1
ATOM 710 O O . ILE A 1 92 ? -11.516 66.438 48.906 1 89.31 92 ILE A O 1
ATOM 714 N N . VAL A 1 93 ? -13.422 67.25 48.062 1 90.19 93 VAL A N 1
ATOM 715 C CA . VAL A 1 93 ? -12.906 68.562 47.812 1 90.19 93 VAL A CA 1
ATOM 716 C C . VAL A 1 93 ? -12.664 69.312 49.125 1 90.19 93 VAL A C 1
ATOM 718 O O . VAL A 1 93 ? -11.695 70.062 49.25 1 90.19 93 VAL A O 1
ATOM 721 N N . ALA A 1 94 ? -13.477 69 50.125 1 89.81 94 ALA A N 1
ATOM 722 C CA . ALA A 1 94 ? -13.438 69.75 51.375 1 89.81 94 ALA A CA 1
ATOM 723 C C . ALA A 1 94 ? -12.242 69.312 52.219 1 89.81 94 ALA A C 1
ATOM 725 O O . ALA A 1 94 ? -11.805 70.062 53.094 1 89.81 94 ALA A O 1
ATOM 726 N N . ASP A 1 95 ? -11.75 68.125 52 1 92.31 95 ASP A N 1
ATOM 727 C CA . ASP A 1 95 ? -10.656 67.625 52.812 1 92.31 95 ASP A CA 1
ATOM 728 C C . ASP A 1 95 ? -9.359 67.562 52 1 92.31 95 ASP A C 1
ATOM 730 O O . ASP A 1 95 ? -9.133 66.625 51.25 1 92.31 95 ASP A O 1
ATOM 734 N N . PRO A 1 96 ? -8.445 68.562 52.312 1 91.62 96 PRO A N 1
ATOM 735 C CA . PRO A 1 96 ? -7.191 68.562 51.562 1 91.62 96 PRO A CA 1
ATOM 736 C C . PRO A 1 96 ? -6.355 67.312 51.781 1 91.62 96 PRO A C 1
ATOM 738 O O . PRO A 1 96 ? -5.48 67 50.969 1 91.62 96 PRO A O 1
ATOM 741 N N . ALA A 1 97 ? -6.562 66.562 52.812 1 92.75 97 ALA A N 1
ATOM 742 C CA . ALA A 1 97 ? -5.82 65.312 53.094 1 92.75 97 ALA A CA 1
ATOM 743 C C . ALA A 1 97 ? -6.18 64.188 52.125 1 92.75 97 ALA A C 1
ATOM 745 O O . ALA A 1 97 ? -5.434 63.25 51.969 1 92.75 97 ALA A O 1
ATOM 746 N N . ARG A 1 98 ? -7.258 64.438 51.469 1 93.12 98 ARG A N 1
ATOM 747 C CA . ARG A 1 98 ? -7.715 63.406 50.5 1 93.12 98 ARG A CA 1
ATOM 748 C C . ARG A 1 98 ? -7.23 63.719 49.094 1 93.12 98 ARG A C 1
ATOM 750 O O . ARG A 1 98 ? -7.477 62.938 48.156 1 93.12 98 ARG A O 1
ATOM 757 N N . LEU A 1 99 ? -6.516 64.812 49.031 1 91.75 99 LEU A N 1
ATOM 758 C CA . LEU A 1 99 ? -6.031 65.25 47.719 1 91.75 99 LEU A CA 1
ATOM 759 C C . LEU A 1 99 ? -4.523 65.062 47.625 1 91.75 99 LEU A C 1
ATOM 761 O O . LEU A 1 99 ? -3.812 65.062 48.625 1 91.75 99 LEU A O 1
ATOM 765 N N . PRO A 1 100 ? -4.09 64.75 46.438 1 92.5 100 PRO A N 1
ATOM 766 C CA . PRO A 1 100 ? -4.773 64.688 45.156 1 92.5 100 PRO A CA 1
ATOM 767 C C . PRO A 1 100 ? -5.625 63.438 44.969 1 92.5 100 PRO A C 1
ATOM 769 O O . PRO A 1 100 ? -5.352 62.406 45.594 1 92.5 100 PRO A O 1
ATOM 772 N N . TRP A 1 101 ? -6.719 63.5 44.156 1 93.5 101 TRP A N 1
ATOM 773 C CA . TRP A 1 101 ? -7.672 62.438 43.844 1 93.5 101 TRP A CA 1
ATOM 774 C C . TRP A 1 101 ? -7.883 62.312 42.344 1 93.5 101 TRP A C 1
ATOM 776 O O . TRP A 1 101 ? -8.078 63.281 41.656 1 93.5 101 TRP A O 1
ATOM 786 N N . ARG A 1 102 ? -7.688 61.094 41.844 1 92.38 102 ARG A N 1
ATOM 787 C CA . ARG A 1 102 ? -7.914 60.812 40.438 1 92.38 102 ARG A CA 1
ATOM 788 C C . ARG A 1 102 ? -8.93 59.688 40.25 1 92.38 102 ARG A C 1
ATOM 790 O O . ARG A 1 102 ? -8.906 58.688 40.969 1 92.38 102 ARG A O 1
ATOM 797 N N . THR A 1 103 ? -9.875 59.875 39.281 1 91.69 103 THR A N 1
ATOM 798 C CA . THR A 1 103 ? -10.867 58.844 39 1 91.69 103 THR A CA 1
ATOM 799 C C . THR A 1 103 ? -11.414 58.969 37.594 1 91.69 103 THR A C 1
ATOM 801 O O . THR A 1 103 ? -11.273 60.031 36.969 1 91.69 103 THR A O 1
ATOM 804 N N . LYS A 1 104 ? -11.859 57.938 37.094 1 91.44 104 LYS A N 1
ATOM 805 C CA . LYS A 1 104 ? -12.625 57.969 35.844 1 91.44 104 LYS A CA 1
ATOM 806 C C . LYS A 1 104 ? -14.109 57.781 36.094 1 91.44 104 LYS A C 1
ATOM 808 O O . LYS A 1 104 ? -14.5 56.906 36.906 1 91.44 104 LYS A O 1
ATOM 813 N N . ILE A 1 105 ? -14.93 58.562 35.5 1 91.38 105 ILE A N 1
ATOM 814 C CA . ILE A 1 105 ? -16.375 58.438 35.688 1 91.38 105 ILE A CA 1
ATOM 815 C C . ILE A 1 105 ? -17.062 58.281 34.344 1 91.38 105 ILE A C 1
ATOM 817 O O . ILE A 1 105 ? -16.516 58.656 33.312 1 91.38 105 ILE A O 1
ATOM 821 N N . ARG A 1 106 ? -18.297 57.844 34.469 1 92.88 106 ARG A N 1
ATOM 822 C CA . ARG A 1 106 ? -19.125 57.688 33.281 1 92.88 106 ARG A CA 1
ATOM 823 C C . ARG A 1 106 ? -20.234 58.75 33.219 1 92.88 106 ARG A C 1
ATOM 825 O O . ARG A 1 106 ? -20.922 58.969 34.219 1 92.88 106 ARG A O 1
ATOM 832 N N . LEU A 1 107 ? -20.328 59.406 32.125 1 92.25 107 LEU A N 1
ATOM 833 C CA . LEU A 1 107 ? -21.406 60.344 31.828 1 92.25 107 LEU A CA 1
ATOM 834 C C . LEU A 1 107 ? -22.125 59.906 30.547 1 92.25 107 LEU A C 1
ATOM 836 O O . LEU A 1 107 ? -21.75 60.344 29.453 1 92.25 107 LEU A O 1
ATOM 840 N N . GLY A 1 108 ? -23.25 59.031 30.688 1 92.06 108 GLY A N 1
ATOM 841 C CA . GLY A 1 108 ? -23.812 58.375 29.516 1 92.06 108 GLY A CA 1
ATOM 842 C C . GLY A 1 108 ? -22.828 57.5 28.781 1 92.06 108 GLY A C 1
ATOM 843 O O . GLY A 1 108 ? -22.219 56.625 29.406 1 92.06 108 GLY A O 1
ATOM 844 N N . PRO A 1 109 ? -22.641 57.812 27.531 1 92.81 109 PRO A N 1
ATOM 845 C CA . PRO A 1 109 ? -21.672 57.031 26.766 1 92.81 109 PRO A CA 1
ATOM 846 C C . PRO A 1 109 ? -20.25 57.562 26.891 1 92.81 109 PRO A C 1
ATOM 848 O O . PRO A 1 109 ? -19.312 56.969 26.328 1 92.81 109 PRO A O 1
ATOM 851 N N . LYS A 1 110 ? -20.109 58.688 27.656 1 94.19 110 LYS A N 1
ATOM 852 C CA . LYS A 1 110 ? -18.797 59.344 27.734 1 94.19 110 LYS A CA 1
ATOM 853 C C . LYS A 1 110 ? -18.031 58.875 28.969 1 94.19 110 LYS A C 1
ATOM 855 O O . LYS A 1 110 ? -18.625 58.531 30 1 94.19 110 LYS A O 1
ATOM 860 N N . THR A 1 111 ? -16.781 58.812 28.766 1 94.25 111 THR A N 1
ATOM 861 C CA . THR A 1 111 ? -15.883 58.531 29.875 1 94.25 111 THR A CA 1
ATOM 862 C C . THR A 1 111 ? -14.984 59.719 30.141 1 94.25 111 THR A C 1
ATOM 864 O O . THR A 1 111 ? -14.25 60.188 29.266 1 94.25 111 THR A O 1
ATOM 867 N N . LEU A 1 112 ? -14.992 60.25 31.359 1 94.19 112 LEU A N 1
ATOM 868 C CA . LEU A 1 112 ? -14.195 61.406 31.734 1 94.19 112 LEU A CA 1
ATOM 869 C C . LEU A 1 112 ? -13.133 61.031 32.75 1 94.19 112 LEU A C 1
ATOM 871 O O . LEU A 1 112 ? -13.391 60.219 33.656 1 94.19 112 LEU A O 1
ATOM 875 N N . ASP A 1 113 ? -11.945 61.406 32.562 1 93.88 113 ASP A N 1
ATOM 876 C CA . ASP A 1 113 ? -10.852 61.281 33.5 1 93.88 113 ASP A CA 1
ATOM 877 C C . ASP A 1 113 ? -10.695 62.531 34.344 1 93.88 113 ASP A C 1
ATOM 879 O O . ASP A 1 113 ? -10.43 63.625 33.812 1 93.88 113 ASP A O 1
ATOM 883 N N . LEU A 1 114 ? -10.812 62.469 35.688 1 93.88 114 LEU A N 1
ATOM 884 C CA . LEU A 1 114 ? -10.797 63.594 36.594 1 93.88 114 LEU A CA 1
ATOM 885 C C . LEU A 1 114 ? -9.586 63.531 37.531 1 93.88 114 LEU A C 1
ATOM 887 O O . LEU A 1 114 ? -9.227 62.469 38 1 93.88 114 LEU A O 1
ATOM 891 N N . HIS A 1 115 ? -8.945 64.625 37.656 1 94.75 115 HIS A N 1
ATOM 892 C CA . HIS A 1 115 ? -7.836 64.812 38.594 1 94.75 115 HIS A CA 1
ATOM 893 C C . HIS A 1 115 ? -8.016 66.062 39.438 1 94.75 115 HIS A C 1
ATOM 895 O O . HIS A 1 115 ? -7.961 67.188 38.938 1 94.75 115 HIS A O 1
ATOM 901 N N . VAL A 1 116 ? -8.188 65.875 40.75 1 95.19 116 VAL A N 1
ATOM 902 C CA . VAL A 1 116 ? -8.375 67 41.656 1 95.19 116 VAL A CA 1
ATOM 903 C C . VAL A 1 116 ? -7.125 67.188 42.531 1 95.19 116 VAL A C 1
ATOM 905 O O . VAL A 1 116 ? -6.625 66.25 43.094 1 95.19 116 VAL A O 1
ATOM 908 N N . SER A 1 117 ? -6.633 68.375 42.562 1 95.62 117 SER A N 1
ATOM 909 C CA . SER A 1 117 ? -5.457 68.688 43.344 1 95.62 117 SER A CA 1
ATOM 910 C C . SER A 1 117 ? -5.746 69.812 44.312 1 95.62 117 SER A C 1
ATOM 912 O O . SER A 1 117 ? -6.488 70.75 43.969 1 95.62 117 SER A O 1
ATOM 914 N N . PRO A 1 118 ? -5.113 69.875 45.469 1 95.12 118 PRO A N 1
ATOM 915 C CA . PRO A 1 118 ? -5.289 70.938 46.438 1 95.12 118 PRO A CA 1
ATOM 916 C C . PRO A 1 118 ? -4.461 72.188 46.062 1 95.12 118 PRO A C 1
ATOM 918 O O . PRO A 1 118 ? -3.332 72.062 45.562 1 95.12 118 PRO A O 1
ATOM 921 N N . VAL A 1 119 ? -5.066 73.375 46.219 1 95.62 119 VAL A N 1
ATOM 922 C CA . VAL A 1 119 ? -4.367 74.625 46.031 1 95.62 119 VAL A CA 1
ATOM 923 C C . VAL A 1 119 ? -4.055 75.25 47.375 1 95.62 119 VAL A C 1
ATOM 925 O O . VAL A 1 119 ? -4.957 75.5 48.188 1 95.62 119 VAL A O 1
ATOM 928 N N . ARG A 1 120 ? -2.826 75.5 47.594 1 93.56 120 ARG A N 1
ATOM 929 C CA . ARG A 1 120 ? -2.396 76.125 48.844 1 93.56 120 ARG A CA 1
ATOM 930 C C . ARG A 1 120 ? -1.716 77.438 48.594 1 93.56 120 ARG A C 1
ATOM 932 O O . ARG A 1 120 ? -1.055 77.625 47.594 1 93.56 120 ARG A O 1
ATOM 939 N N . ASP A 1 121 ? -1.912 78.375 49.5 1 89.31 121 ASP A N 1
ATOM 940 C CA . ASP A 1 121 ? -1.225 79.625 49.375 1 89.31 121 ASP A CA 1
ATOM 941 C C . ASP A 1 121 ? 0.193 79.562 49.938 1 89.31 121 ASP A C 1
ATOM 943 O O . ASP A 1 121 ? 0.677 78.5 50.25 1 89.31 121 ASP A O 1
ATOM 947 N N . THR A 1 122 ? 0.89 80.688 49.875 1 85.38 122 THR A N 1
ATOM 948 C CA . THR A 1 122 ? 2.295 80.75 50.281 1 85.38 122 THR A CA 1
ATOM 949 C C . THR A 1 122 ? 2.465 80.375 51.75 1 85.38 122 THR A C 1
ATOM 951 O O . THR A 1 122 ? 3.541 79.938 52.156 1 85.38 122 THR A O 1
ATOM 954 N N . ALA A 1 123 ? 1.343 80.5 52.531 1 89.94 123 ALA A N 1
ATOM 955 C CA . ALA A 1 123 ? 1.388 80.188 53.969 1 89.94 123 ALA A CA 1
ATOM 956 C C . ALA A 1 123 ? 0.992 78.75 54.219 1 89.94 123 ALA A C 1
ATOM 958 O O . ALA A 1 123 ? 1.024 78.25 55.344 1 89.94 123 ALA A O 1
ATOM 959 N N . GLY A 1 124 ? 0.596 78.062 53.219 1 89 124 GLY A N 1
ATOM 960 C CA . GLY A 1 124 ? 0.242 76.625 53.344 1 89 124 GLY A CA 1
ATOM 961 C C . GLY A 1 124 ? -1.235 76.438 53.594 1 89 124 GLY A C 1
ATOM 962 O O . GLY A 1 124 ? -1.665 75.25 53.844 1 89 124 GLY A O 1
ATOM 963 N N . ARG A 1 125 ? -1.971 77.438 53.562 1 93.69 125 ARG A N 1
ATOM 964 C CA . ARG A 1 125 ? -3.404 77.312 53.781 1 93.69 125 ARG A CA 1
ATOM 965 C C . ARG A 1 125 ? -4.137 76.812 52.562 1 93.69 125 ARG A C 1
ATOM 967 O O . ARG A 1 125 ? -3.83 77.25 51.438 1 93.69 125 ARG A O 1
ATOM 974 N N . TYR A 1 126 ? -5.008 75.938 52.844 1 94.5 126 TYR A N 1
ATOM 975 C CA . TYR A 1 126 ? -5.863 75.375 51.75 1 94.5 126 TYR A CA 1
ATOM 976 C C . TYR A 1 126 ? -6.844 76.438 51.281 1 94.5 126 TYR A C 1
ATOM 978 O O . TYR A 1 126 ? -7.734 76.875 52.031 1 94.5 126 TYR A O 1
ATOM 986 N N . ILE A 1 127 ? -6.742 76.875 49.969 1 94.12 127 ILE A N 1
ATOM 987 C CA . ILE A 1 127 ? -7.52 78.062 49.562 1 94.12 127 ILE A CA 1
ATOM 988 C C . ILE A 1 127 ? -8.445 77.688 48.406 1 94.12 127 ILE A C 1
ATOM 990 O O . ILE A 1 127 ? -9.367 78.375 48.062 1 94.12 127 ILE A O 1
ATOM 994 N N . ALA A 1 128 ? -8.156 76.5 47.688 1 95.25 128 ALA A N 1
ATOM 995 C CA . ALA A 1 128 ? -9 76.062 46.594 1 95.25 128 ALA A CA 1
ATOM 996 C C . ALA A 1 128 ? -8.656 74.625 46.156 1 95.25 128 ALA A C 1
ATOM 998 O O . ALA A 1 128 ? -7.711 74.062 46.688 1 95.25 128 ALA A O 1
ATOM 999 N N . ALA A 1 129 ? -9.484 74.062 45.406 1 95.12 129 ALA A N 1
ATOM 1000 C CA . ALA A 1 129 ? -9.211 72.812 44.688 1 95.12 129 ALA A CA 1
ATOM 1001 C C . ALA A 1 129 ? -9.25 73.062 43.156 1 95.12 129 ALA A C 1
ATOM 1003 O O . ALA A 1 129 ? -10.102 73.812 42.656 1 95.12 129 ALA A O 1
ATOM 1004 N N . VAL A 1 130 ? -8.305 72.438 42.5 1 95.56 130 VAL A N 1
ATOM 1005 C CA . VAL A 1 130 ? -8.289 72.562 41.062 1 95.56 130 VAL A CA 1
ATOM 1006 C C . VAL A 1 130 ? -8.578 71.188 40.406 1 95.56 130 VAL A C 1
ATOM 1008 O O . VAL A 1 130 ? -7.98 70.188 40.781 1 95.56 130 VAL A O 1
ATOM 1011 N N . LEU A 1 131 ? -9.531 71.188 39.531 1 95.31 131 LEU A N 1
ATOM 1012 C CA . LEU A 1 131 ? -9.906 70 38.781 1 95.31 131 LEU A CA 1
ATOM 1013 C C . LEU A 1 131 ? -9.391 70.062 37.344 1 95.31 131 LEU A C 1
ATOM 1015 O O . LEU A 1 131 ? -9.773 70.938 36.594 1 95.31 131 LEU A O 1
ATOM 1019 N N . SER A 1 132 ? -8.492 69.188 37.031 1 95.31 132 SER A N 1
ATOM 1020 C CA . SER A 1 132 ? -8.094 68.875 35.656 1 95.31 132 SER A CA 1
ATOM 1021 C C . SER A 1 132 ? -8.758 67.625 35.125 1 95.31 132 SER A C 1
ATOM 1023 O O . SER A 1 132 ? -8.766 66.625 35.781 1 95.31 132 SER A O 1
ATOM 1025 N N . TRP A 1 133 ? -9.391 67.75 33.906 1 94.38 133 TRP A N 1
ATOM 1026 C CA . TRP A 1 133 ? -10.141 66.562 33.438 1 94.38 133 TRP A CA 1
ATOM 1027 C C . TRP A 1 133 ? -10.086 66.5 31.906 1 94.38 133 TRP A C 1
ATOM 1029 O O . TRP A 1 133 ? -9.648 67.438 31.25 1 94.38 133 TRP A O 1
ATOM 1039 N N . ALA A 1 134 ? -10.414 65.312 31.344 1 93.19 134 ALA A N 1
ATOM 1040 C CA . ALA A 1 134 ? -10.398 65.125 29.891 1 93.19 134 ALA A CA 1
ATOM 1041 C C . ALA A 1 134 ? -11.461 64.062 29.5 1 93.19 134 ALA A C 1
ATOM 1043 O O . ALA A 1 134 ? -11.812 63.188 30.281 1 93.19 134 ALA A O 1
ATOM 1044 N N . ASP A 1 135 ? -12.039 64.312 28.328 1 93.56 135 ASP A N 1
ATOM 1045 C CA . ASP A 1 135 ? -12.883 63.281 27.688 1 93.56 135 ASP A CA 1
ATOM 1046 C C . ASP A 1 135 ? -12.031 62.188 27.047 1 93.56 135 ASP A C 1
ATOM 1048 O O . ASP A 1 135 ? -11.477 62.406 25.969 1 93.56 135 ASP A O 1
ATOM 1052 N N . VAL A 1 136 ? -12.031 61 27.75 1 91 136 VAL A N 1
ATOM 1053 C CA . VAL A 1 136 ? -11.164 59.938 27.266 1 91 136 VAL A CA 1
ATOM 1054 C C . VAL A 1 136 ? -12 58.875 26.578 1 91 136 VAL A C 1
ATOM 1056 O O . VAL A 1 136 ? -11.555 57.719 26.438 1 91 136 VAL A O 1
ATOM 1059 N N . THR A 1 137 ? -13.242 59.25 26.156 1 92 137 THR A N 1
ATOM 1060 C CA . THR A 1 137 ? -14.172 58.312 25.547 1 92 137 THR A CA 1
ATOM 1061 C C . THR A 1 137 ? -13.547 57.688 24.297 1 92 137 THR A C 1
ATOM 1063 O O . THR A 1 137 ? -13.531 56.438 24.156 1 92 137 THR A O 1
ATOM 1066 N N . PRO A 1 138 ? -12.961 58.5 23.344 1 87.19 138 PRO A N 1
ATOM 1067 C CA . PRO A 1 138 ? -12.406 57.906 22.125 1 87.19 138 PRO A CA 1
ATOM 1068 C C . PRO A 1 138 ? -11.266 56.938 22.406 1 87.19 138 PRO A C 1
ATOM 1070 O O . PRO A 1 138 ? -11.141 55.906 21.734 1 87.19 138 PRO A O 1
ATOM 1073 N N . PHE A 1 139 ? -10.594 57.25 23.438 1 87.5 139 PHE A N 1
ATOM 1074 C CA . PHE A 1 139 ? -9.453 56.406 23.797 1 87.5 139 PHE A CA 1
ATOM 1075 C C . PHE A 1 139 ? -9.922 55.094 24.438 1 87.5 139 PHE A C 1
ATOM 1077 O O . PHE A 1 139 ? -9.422 54.031 24.094 1 87.5 139 PHE A O 1
ATOM 1084 N N . THR A 1 140 ? -10.859 55.156 25.344 1 90.38 140 THR A N 1
ATOM 1085 C CA . THR A 1 140 ? -11.398 53.969 26 1 90.38 140 THR A CA 1
ATOM 1086 C C . THR A 1 140 ? -12.094 53.062 24.984 1 90.38 140 THR A C 1
ATOM 1088 O O . THR A 1 140 ? -11.992 51.812 25.062 1 90.38 140 THR A O 1
ATOM 1091 N N . GLU A 1 141 ? -12.742 53.688 23.984 1 91 141 GLU A N 1
ATOM 1092 C CA . GLU A 1 141 ? -13.422 52.906 22.953 1 91 141 GLU A CA 1
ATOM 1093 C C . GLU A 1 141 ? -12.414 52.25 22.016 1 91 141 GLU A C 1
ATOM 1095 O O . GLU A 1 141 ? -12.625 51.094 21.594 1 91 141 GLU A O 1
ATOM 1100 N N . SER A 1 142 ? -11.336 52.906 21.719 1 91.69 142 SER A N 1
ATOM 1101 C CA . SER A 1 142 ? -10.281 52.344 20.891 1 91.69 142 SER A CA 1
ATOM 1102 C C . SER A 1 142 ? -9.625 51.125 21.562 1 91.69 142 SER A C 1
ATOM 1104 O O . SER A 1 142 ? -9.32 50.125 20.906 1 91.69 142 SER A O 1
ATOM 1106 N N . ILE A 1 143 ? -9.469 51.25 22.875 1 93.19 143 ILE A N 1
ATOM 1107 C CA . ILE A 1 143 ? -8.891 50.156 23.641 1 93.19 143 ILE A CA 1
ATOM 1108 C C . ILE A 1 143 ? -9.82 48.938 23.609 1 93.19 143 ILE A C 1
ATOM 1110 O O . ILE A 1 143 ? -9.383 47.812 23.344 1 93.19 143 ILE A O 1
ATOM 1114 N N . ALA A 1 144 ? -11.078 49.156 23.797 1 93.25 144 ALA A N 1
ATOM 1115 C CA . ALA A 1 144 ? -12.062 48.094 23.828 1 93.25 144 ALA A CA 1
ATOM 1116 C C . ALA A 1 144 ? -12.156 47.375 22.484 1 93.25 144 ALA A C 1
ATOM 1118 O O . ALA A 1 144 ? -12.211 46.156 22.406 1 93.25 144 ALA A O 1
ATOM 1119 N N . SER A 1 145 ? -12.141 48.219 21.438 1 94.75 145 SER A N 1
ATOM 1120 C CA . SER A 1 145 ? -12.234 47.656 20.094 1 94.75 145 SER A CA 1
ATOM 1121 C C . SER A 1 145 ? -10.992 46.875 19.734 1 94.75 145 SER A C 1
ATOM 1123 O O . SER A 1 145 ? -11.094 45.781 19.125 1 94.75 145 SER A O 1
ATOM 1125 N N . PHE A 1 146 ? -9.859 47.406 20.109 1 96.06 146 PHE A N 1
ATOM 1126 C CA . PHE A 1 146 ? -8.586 46.719 19.891 1 96.06 146 PHE A CA 1
ATOM 1127 C C . PHE A 1 146 ? -8.555 45.375 20.625 1 96.06 146 PHE A C 1
ATOM 1129 O O . PHE A 1 146 ? -8.25 44.344 20.031 1 96.06 146 PHE A O 1
ATOM 1136 N N . ASP A 1 147 ? -8.898 45.344 21.859 1 95.69 147 ASP A N 1
ATOM 1137 C CA . ASP A 1 147 ? -8.891 44.125 22.688 1 95.69 147 ASP A CA 1
ATOM 1138 C C . ASP A 1 147 ? -9.828 43.062 22.109 1 95.69 147 ASP A C 1
ATOM 1140 O O . ASP A 1 147 ? -9.461 41.906 22.016 1 95.69 147 ASP A O 1
ATOM 1144 N N . ALA A 1 148 ? -10.992 43.5 21.641 1 96.19 148 ALA A N 1
ATOM 1145 C CA . ALA A 1 148 ? -11.984 42.594 21.094 1 96.19 148 ALA A CA 1
ATOM 1146 C C . ALA A 1 148 ? -11.5 41.969 19.781 1 96.19 148 ALA A C 1
ATOM 1148 O O . ALA A 1 148 ? -11.664 40.781 19.547 1 96.19 148 ALA A O 1
ATOM 1149 N N . ALA A 1 149 ? -10.914 42.781 18.953 1 96.06 149 ALA A N 1
ATOM 1150 C CA . ALA A 1 149 ? -10.43 42.312 17.656 1 96.06 149 ALA A CA 1
ATOM 1151 C C . ALA A 1 149 ? -9.312 41.281 17.828 1 96.06 149 ALA A C 1
ATOM 1153 O O . ALA A 1 149 ? -9.328 40.25 17.172 1 96.06 149 ALA A O 1
ATOM 1154 N N . VAL A 1 150 ? -8.461 41.531 18.734 1 96.94 150 VAL A N 1
ATOM 1155 C CA . VAL A 1 150 ? -7.332 40.625 18.938 1 96.94 150 VAL A CA 1
ATOM 1156 C C . VAL A 1 150 ? -7.812 39.312 19.578 1 96.94 150 VAL A C 1
ATOM 1158 O O . VAL A 1 150 ? -7.395 38.25 19.172 1 96.94 150 VAL A O 1
ATOM 1161 N N . ARG A 1 151 ? -8.703 39.469 20.547 1 96.38 151 ARG A N 1
ATOM 1162 C CA . ARG A 1 151 ? -9.234 38.25 21.203 1 96.38 151 ARG A CA 1
ATOM 1163 C C . ARG A 1 151 ? -9.945 37.375 20.203 1 96.38 151 ARG A C 1
ATOM 1165 O O . ARG A 1 151 ? -9.789 36.125 20.234 1 96.38 151 ARG A O 1
ATOM 1172 N N . THR A 1 152 ? -10.68 37.938 19.328 1 97.25 152 THR A N 1
ATOM 1173 C CA . THR A 1 152 ? -11.398 37.188 18.312 1 97.25 152 THR A CA 1
ATOM 1174 C C . THR A 1 152 ? -10.422 36.5 17.359 1 97.25 152 THR A C 1
ATOM 1176 O O . THR A 1 152 ? -10.555 35.281 17.094 1 97.25 152 THR A O 1
ATOM 1179 N N . ALA A 1 153 ? -9.469 37.219 16.891 1 97 153 ALA A N 1
ATOM 1180 C CA . ALA A 1 153 ? -8.492 36.656 15.961 1 97 153 ALA A CA 1
ATOM 1181 C C . ALA A 1 153 ? -7.684 35.562 16.609 1 97 153 ALA A C 1
ATOM 1183 O O . ALA A 1 153 ? -7.473 34.5 16 1 97 153 ALA A O 1
ATOM 1184 N N . LEU A 1 154 ? -7.277 35.75 17.844 1 96.62 154 LEU A N 1
ATOM 1185 C CA . LEU A 1 154 ? -6.488 34.75 18.547 1 96.62 154 LEU A CA 1
ATOM 1186 C C . LEU A 1 154 ? -7.332 33.5 18.859 1 96.62 154 LEU A C 1
ATOM 1188 O O . LEU A 1 154 ? -6.824 32.406 18.859 1 96.62 154 LEU A O 1
ATOM 1192 N N . GLY A 1 155 ? -8.602 33.719 19.156 1 96.75 155 GLY A N 1
ATOM 1193 C CA . GLY A 1 155 ? -9.5 32.594 19.344 1 96.75 155 GLY A CA 1
ATOM 1194 C C . GLY A 1 155 ? -9.633 31.719 18.125 1 96.75 155 GLY A C 1
ATOM 1195 O O . GLY A 1 155 ? -9.539 30.5 18.219 1 96.75 155 GLY A O 1
ATOM 1196 N N . GLU A 1 156 ? -9.781 32.312 16.984 1 96.62 156 GLU A N 1
ATOM 1197 C CA . GLU A 1 156 ? -9.883 31.594 15.719 1 96.62 156 GLU A CA 1
ATOM 1198 C C . GLU A 1 156 ? -8.57 30.891 15.375 1 96.62 156 GLU A C 1
ATOM 1200 O O . GLU A 1 156 ? -8.578 29.781 14.859 1 96.62 156 GLU A O 1
ATOM 1205 N N . ALA A 1 157 ? -7.531 31.547 15.648 1 96 157 ALA A N 1
ATOM 1206 C CA . ALA A 1 157 ? -6.219 30.953 15.398 1 96 157 ALA A CA 1
ATOM 1207 C C . ALA A 1 157 ? -6.012 29.703 16.266 1 96 157 ALA A C 1
ATOM 1209 O O . ALA A 1 157 ? -5.516 28.688 15.773 1 96 157 ALA A O 1
ATOM 1210 N N . THR A 1 158 ? -6.395 29.828 17.516 1 95.81 158 THR A N 1
ATOM 1211 C CA . THR A 1 158 ? -6.27 28.688 18.422 1 95.81 158 THR A CA 1
ATOM 1212 C C . THR A 1 158 ? -7.117 27.516 17.953 1 95.81 158 THR A C 1
ATOM 1214 O O . THR A 1 158 ? -6.672 26.375 17.984 1 95.81 158 THR A O 1
ATOM 1217 N N . ALA A 1 159 ? -8.281 27.766 17.453 1 96.62 159 ALA A N 1
ATOM 1218 C CA . ALA A 1 159 ? -9.156 26.734 16.922 1 96.62 159 ALA A CA 1
ATOM 1219 C C . ALA A 1 159 ? -8.547 26.078 15.68 1 96.62 159 ALA A C 1
ATOM 1221 O O . ALA A 1 159 ? -8.578 24.844 15.539 1 96.62 159 ALA A O 1
ATOM 1222 N N . ALA A 1 160 ? -8.039 26.875 14.828 1 97.06 160 ALA A N 1
ATOM 1223 C CA . ALA A 1 160 ? -7.391 26.359 13.625 1 97.06 160 ALA A CA 1
ATOM 1224 C C . ALA A 1 160 ? -6.191 25.484 13.977 1 97.06 160 ALA A C 1
ATOM 1226 O O . ALA A 1 160 ? -5.988 24.438 13.367 1 97.06 160 ALA A O 1
ATOM 1227 N N . THR A 1 161 ? -5.426 25.922 14.938 1 97.25 161 THR A N 1
ATOM 1228 C CA . THR A 1 161 ? -4.273 25.141 15.375 1 97.25 161 THR A CA 1
ATOM 1229 C C . THR A 1 161 ? -4.711 23.797 15.945 1 97.25 161 THR A C 1
ATOM 1231 O O . THR A 1 161 ? -4.09 22.766 15.656 1 97.25 161 THR A O 1
ATOM 1234 N N . GLY A 1 162 ? -5.766 23.828 16.703 1 96.75 162 GLY A N 1
ATOM 1235 C CA . GLY A 1 162 ? -6.32 22.578 17.203 1 96.75 162 GLY A CA 1
ATOM 1236 C C . GLY A 1 162 ? -6.77 21.625 16.109 1 96.75 162 GLY A C 1
ATOM 1237 O O . GLY A 1 162 ? -6.508 20.422 16.172 1 96.75 162 GLY A O 1
ATOM 1238 N N . ALA A 1 163 ? -7.383 22.141 15.125 1 96.44 163 ALA A N 1
ATOM 1239 C CA . ALA A 1 163 ? -7.828 21.344 13.992 1 96.44 163 ALA A CA 1
ATOM 1240 C C . ALA A 1 163 ? -6.641 20.719 13.258 1 96.44 163 ALA A C 1
ATOM 1242 O O . ALA A 1 163 ? -6.695 19.562 12.836 1 96.44 163 ALA A O 1
ATOM 1243 N N . MET A 1 164 ? -5.617 21.469 13.133 1 97.06 164 MET A N 1
ATOM 1244 C CA . MET A 1 164 ? -4.418 20.984 12.461 1 97.06 164 MET A CA 1
ATOM 1245 C C . MET A 1 164 ? -3.758 19.859 13.258 1 97.06 164 MET A C 1
ATOM 1247 O O . MET A 1 164 ? -3.303 18.875 12.68 1 97.06 164 MET A O 1
ATOM 1251 N N . ARG A 1 165 ? -3.742 20.047 14.555 1 97.62 165 ARG A N 1
ATOM 1252 C CA . ARG A 1 165 ? -3.191 19 15.414 1 97.62 165 ARG A CA 1
ATOM 1253 C C . ARG A 1 165 ? -3.979 17.703 15.273 1 97.62 165 ARG A C 1
ATOM 1255 O O . ARG A 1 165 ? -3.393 16.641 15.117 1 97.62 165 ARG A O 1
ATOM 1262 N N . GLY A 1 166 ? -5.277 17.828 15.281 1 98.06 166 GLY A N 1
ATOM 1263 C CA . GLY A 1 166 ? -6.117 16.656 15.086 1 98.06 166 GLY A CA 1
ATOM 1264 C C . GLY A 1 166 ? -5.914 16 13.734 1 98.06 166 GLY A C 1
ATOM 1265 O O . GLY A 1 166 ? -5.871 14.773 13.633 1 98.06 166 GLY A O 1
ATOM 1266 N N . ALA A 1 167 ? -5.797 16.75 12.719 1 97.88 167 ALA A N 1
ATOM 1267 C CA . ALA A 1 167 ? -5.574 16.234 11.367 1 97.88 167 ALA A CA 1
ATOM 1268 C C . ALA A 1 167 ? -4.234 15.516 11.266 1 97.88 167 ALA A C 1
ATOM 1270 O O . ALA A 1 167 ? -4.137 14.453 10.641 1 97.88 167 ALA A O 1
ATOM 1271 N N . ALA A 1 168 ? -3.223 16.109 11.844 1 98.19 168 ALA A N 1
ATOM 1272 C CA . ALA A 1 168 ? -1.901 15.484 11.828 1 98.19 168 ALA A CA 1
ATOM 1273 C C . ALA A 1 168 ? -1.915 14.148 12.562 1 98.19 168 ALA A C 1
ATOM 1275 O O . ALA A 1 168 ? -1.302 13.18 12.117 1 98.19 168 ALA A O 1
ATOM 1276 N N . GLU A 1 169 ? -2.641 14.094 13.641 1 98.06 169 GLU A N 1
ATOM 1277 C CA . GLU A 1 169 ? -2.758 12.844 14.391 1 98.06 169 GLU A CA 1
ATOM 1278 C C . GLU A 1 169 ? -3.482 11.773 13.57 1 98.06 169 GLU A C 1
ATOM 1280 O O . GLU A 1 169 ? -3.135 10.594 13.641 1 98.06 169 GLU A O 1
ATOM 1285 N N . ARG A 1 170 ? -4.422 12.203 12.836 1 98 170 ARG A N 1
ATOM 1286 C CA . ARG A 1 170 ? -5.133 11.273 11.961 1 98 170 ARG A CA 1
ATOM 1287 C C . ARG A 1 170 ? -4.207 10.727 10.883 1 98 170 ARG A C 1
ATOM 1289 O O . ARG A 1 170 ? -4.27 9.539 10.547 1 98 170 ARG A O 1
ATOM 1296 N N . VAL A 1 171 ? -3.369 11.555 10.352 1 97.81 171 VAL A N 1
ATOM 1297 C CA . VAL A 1 171 ? -2.398 11.102 9.359 1 97.81 171 VAL A CA 1
ATOM 1298 C C . VAL A 1 171 ? -1.467 10.062 9.984 1 97.81 171 VAL A C 1
ATOM 1300 O O . VAL A 1 171 ? -1.185 9.023 9.383 1 97.81 171 VAL A O 1
ATOM 1303 N N . LEU A 1 172 ? -1.018 10.367 11.195 1 98.19 172 LEU A N 1
ATOM 1304 C CA . LEU A 1 172 ? -0.112 9.438 11.859 1 98.19 172 LEU A CA 1
ATOM 1305 C C . LEU A 1 172 ? -0.784 8.086 12.078 1 98.19 172 LEU A C 1
ATOM 1307 O O . LEU A 1 172 ? -0.177 7.043 11.836 1 98.19 172 LEU A O 1
ATOM 1311 N N . SER A 1 173 ? -2.016 8.062 12.453 1 98.06 173 SER A N 1
ATOM 1312 C CA . SER A 1 173 ? -2.766 6.828 12.641 1 98.06 173 SER A CA 1
ATOM 1313 C C . SER A 1 173 ? -2.959 6.098 11.312 1 98.06 173 SER A C 1
ATOM 1315 O O . SER A 1 173 ? -2.775 4.883 11.234 1 98.06 173 SER A O 1
ATOM 1317 N N . ALA A 1 174 ? -3.277 6.852 10.328 1 97 174 ALA A N 1
ATOM 1318 C CA . ALA A 1 174 ? -3.498 6.277 9 1 97 174 ALA A CA 1
ATOM 1319 C C . ALA A 1 174 ? -2.211 5.684 8.438 1 97 174 ALA A C 1
ATOM 1321 O O . ALA A 1 174 ? -2.23 4.613 7.828 1 97 174 ALA A O 1
ATOM 1322 N N . THR A 1 175 ? -1.141 6.355 8.641 1 97 175 THR A N 1
ATOM 1323 C CA . THR A 1 175 ? 0.129 5.867 8.117 1 97 175 THR A CA 1
ATOM 1324 C C . THR A 1 175 ? 0.585 4.621 8.875 1 97 175 THR A C 1
ATOM 1326 O O . THR A 1 175 ? 1.217 3.734 8.297 1 97 175 THR A O 1
ATOM 1329 N N . ASP A 1 176 ? 0.27 4.566 10.133 1 97.19 176 ASP A N 1
ATOM 1330 C CA . ASP A 1 176 ? 0.552 3.355 10.898 1 97.19 176 ASP A CA 1
ATOM 1331 C C . ASP A 1 176 ? -0.23 2.166 10.344 1 97.19 176 ASP A C 1
ATOM 1333 O O . ASP A 1 176 ? 0.325 1.08 10.164 1 97.19 176 ASP A O 1
ATOM 1337 N N . ALA A 1 177 ? -1.432 2.379 10.07 1 96.81 177 ALA A N 1
ATOM 1338 C CA . ALA A 1 177 ? -2.271 1.339 9.484 1 96.81 177 ALA A CA 1
ATOM 1339 C C . ALA A 1 177 ? -1.771 0.95 8.094 1 96.81 177 ALA A C 1
ATOM 1341 O O . ALA A 1 177 ? -1.762 -0.231 7.738 1 96.81 177 ALA A O 1
ATOM 1342 N N . THR A 1 178 ? -1.374 1.919 7.344 1 96.75 178 THR A N 1
ATOM 1343 C CA . THR A 1 178 ? -0.807 1.67 6.023 1 96.75 178 THR A CA 1
ATOM 1344 C C . THR A 1 178 ? 0.439 0.795 6.125 1 96.75 178 THR A C 1
ATOM 1346 O O . THR A 1 178 ? 0.589 -0.172 5.375 1 96.75 178 THR A O 1
ATOM 1349 N N . SER A 1 179 ? 1.282 1.168 7.066 1 97.12 179 SER A N 1
ATOM 1350 C CA . SER A 1 179 ? 2.518 0.413 7.254 1 97.12 179 SER A CA 1
ATOM 1351 C C . SER A 1 179 ? 2.227 -1.035 7.633 1 97.12 179 SER A C 1
ATOM 1353 O O . SER A 1 179 ? 2.865 -1.957 7.121 1 97.12 179 SER A O 1
ATOM 1355 N N . ARG A 1 180 ? 1.258 -1.291 8.461 1 96.62 180 ARG A N 1
ATOM 1356 C CA . ARG A 1 180 ? 0.885 -2.645 8.859 1 96.62 180 ARG A CA 1
ATOM 1357 C C . ARG A 1 180 ? 0.298 -3.42 7.688 1 96.62 180 ARG A C 1
ATOM 1359 O O . ARG A 1 180 ? 0.634 -4.586 7.477 1 96.62 180 ARG A O 1
ATOM 1366 N N . ALA A 1 181 ? -0.53 -2.74 6.961 1 96.38 181 ALA A N 1
ATOM 1367 C CA . ALA A 1 181 ? -1.124 -3.365 5.781 1 96.38 181 ALA A CA 1
ATOM 1368 C C . ALA A 1 181 ? -0.06 -3.682 4.734 1 96.38 181 ALA A C 1
ATOM 1370 O O . ALA A 1 181 ? -0.096 -4.742 4.105 1 96.38 181 ALA A O 1
ATOM 1371 N N . ALA A 1 182 ? 0.846 -2.795 4.555 1 95.75 182 ALA A N 1
ATOM 1372 C CA . ALA A 1 182 ? 1.94 -3.01 3.611 1 95.75 182 ALA A CA 1
ATOM 1373 C C . ALA A 1 182 ? 2.803 -4.195 4.031 1 95.75 182 ALA A C 1
ATOM 1375 O O . ALA A 1 182 ? 3.199 -5.012 3.195 1 95.75 182 ALA A O 1
ATOM 1376 N N . ASP A 1 183 ? 3.037 -4.312 5.305 1 96.62 183 ASP A N 1
ATOM 1377 C CA . ASP A 1 183 ? 3.816 -5.434 5.82 1 96.62 183 ASP A CA 1
ATOM 1378 C C . ASP A 1 183 ? 3.107 -6.762 5.562 1 96.62 183 ASP A C 1
ATOM 1380 O O . ASP A 1 183 ? 3.736 -7.734 5.145 1 96.62 183 ASP A O 1
ATOM 1384 N N . SER A 1 184 ? 1.882 -6.777 5.809 1 96.75 184 SER A N 1
ATOM 1385 C CA . SER A 1 184 ? 1.082 -7.969 5.555 1 96.75 184 SER A CA 1
ATOM 1386 C C . SER A 1 184 ? 1.083 -8.328 4.074 1 96.75 184 SER A C 1
ATOM 1388 O O . SER A 1 184 ? 1.255 -9.5 3.713 1 96.75 184 SER A O 1
ATOM 1390 N N . ALA A 1 185 ? 0.92 -7.348 3.25 1 95.5 185 ALA A N 1
ATOM 1391 C CA . ALA A 1 185 ? 0.94 -7.562 1.806 1 95.5 185 ALA A CA 1
ATOM 1392 C C . ALA A 1 185 ? 2.301 -8.086 1.349 1 95.5 185 ALA A C 1
ATOM 1394 O O . ALA A 1 185 ? 2.377 -8.992 0.512 1 95.5 185 ALA A O 1
ATOM 1395 N N . ALA A 1 186 ? 3.336 -7.465 1.889 1 95.62 186 ALA A N 1
ATOM 1396 C CA . ALA A 1 186 ? 4.688 -7.895 1.544 1 95.62 186 ALA A CA 1
ATOM 1397 C C . ALA A 1 186 ? 4.91 -9.359 1.913 1 95.62 186 ALA A C 1
ATOM 1399 O O . ALA A 1 186 ? 5.484 -10.125 1.131 1 95.62 186 ALA A O 1
ATOM 1400 N N . THR A 1 187 ? 4.473 -9.742 3.09 1 96.31 187 THR A N 1
ATOM 1401 C CA . THR A 1 187 ? 4.582 -11.125 3.525 1 96.31 187 THR A CA 1
ATOM 1402 C C . THR A 1 187 ? 3.779 -12.047 2.609 1 96.31 187 THR A C 1
ATOM 1404 O O . THR A 1 187 ? 4.262 -13.109 2.213 1 96.31 187 THR A O 1
ATOM 1407 N N . GLY A 1 188 ? 2.582 -11.625 2.305 1 95.5 188 GLY A N 1
ATOM 1408 C CA . GLY A 1 188 ? 1.765 -12.383 1.373 1 95.5 188 GLY A CA 1
ATOM 1409 C C . GLY A 1 188 ? 2.41 -12.547 0.011 1 95.5 188 GLY A C 1
ATOM 1410 O O . GLY A 1 188 ? 2.383 -13.641 -0.564 1 95.5 188 GLY A O 1
ATOM 1411 N N . ALA A 1 189 ? 3.008 -11.555 -0.51 1 95.19 189 ALA A N 1
ATOM 1412 C CA . ALA A 1 189 ? 3.684 -11.602 -1.805 1 95.19 189 ALA A CA 1
ATOM 1413 C C . ALA A 1 189 ? 4.891 -12.531 -1.763 1 95.19 189 ALA A C 1
ATOM 1415 O O . ALA A 1 189 ? 5.121 -13.305 -2.693 1 95.19 189 ALA A O 1
ATOM 1416 N N . THR A 1 190 ? 5.668 -12.461 -0.696 1 95.31 190 THR A N 1
ATOM 1417 C CA . THR A 1 190 ? 6.828 -13.328 -0.531 1 95.31 190 THR A CA 1
ATOM 1418 C C . THR A 1 190 ? 6.406 -14.797 -0.486 1 95.31 190 THR A C 1
ATOM 1420 O O . THR A 1 190 ? 7.008 -15.641 -1.152 1 95.31 190 THR A O 1
ATOM 1423 N N . ASP A 1 191 ? 5.371 -15.102 0.222 1 95.81 191 ASP A N 1
ATOM 1424 C CA . ASP A 1 191 ? 4.855 -16.469 0.317 1 95.81 191 ASP A CA 1
ATOM 1425 C C . ASP A 1 191 ? 4.352 -16.953 -1.038 1 95.81 191 ASP A C 1
ATOM 1427 O O . ASP A 1 191 ? 4.578 -18.109 -1.407 1 95.81 191 ASP A O 1
ATOM 1431 N N . THR A 1 192 ? 3.68 -16.078 -1.717 1 95.12 192 THR A N 1
ATOM 1432 C CA . THR A 1 192 ? 3.205 -16.438 -3.051 1 95.12 192 THR A CA 1
ATOM 1433 C C . THR A 1 192 ? 4.375 -16.766 -3.971 1 95.12 192 THR A C 1
ATOM 1435 O O . THR A 1 192 ? 4.324 -17.75 -4.715 1 95.12 192 THR A O 1
ATOM 1438 N N . THR A 1 193 ? 5.402 -15.977 -3.879 1 94.62 193 THR A N 1
ATOM 1439 C CA . THR A 1 193 ? 6.594 -16.219 -4.688 1 94.62 193 THR A CA 1
ATOM 1440 C C . THR A 1 193 ? 7.18 -17.594 -4.398 1 94.62 193 THR A C 1
ATOM 1442 O O . THR A 1 193 ? 7.543 -18.328 -5.32 1 94.62 193 THR A O 1
ATOM 1445 N N . VAL A 1 194 ? 7.215 -17.984 -3.148 1 96 194 VAL A N 1
ATOM 1446 C CA . VAL A 1 194 ? 7.754 -19.281 -2.75 1 96 194 VAL A CA 1
ATOM 1447 C C . VAL A 1 194 ? 6.883 -20.406 -3.318 1 96 194 VAL A C 1
ATOM 1449 O O . VAL A 1 194 ? 7.395 -21.406 -3.84 1 96 194 VAL A O 1
ATOM 1452 N N . ASN A 1 195 ? 5.586 -20.219 -3.24 1 95.62 195 ASN A N 1
ATOM 1453 C CA . ASN A 1 195 ? 4.656 -21.219 -3.768 1 95.62 195 ASN A CA 1
ATOM 1454 C C . ASN A 1 195 ? 4.777 -21.344 -5.281 1 95.62 195 ASN A C 1
ATOM 1456 O O . ASN A 1 195 ? 4.754 -22.453 -5.816 1 95.62 195 ASN A O 1
ATOM 1460 N N . VAL A 1 196 ? 4.938 -20.266 -5.996 1 94.81 196 VAL A N 1
ATOM 1461 C CA . VAL A 1 196 ? 5.062 -20.25 -7.449 1 94.81 196 VAL A CA 1
ATOM 1462 C C . VAL A 1 196 ? 6.371 -20.938 -7.855 1 94.81 196 VAL A C 1
ATOM 1464 O O . VAL A 1 196 ? 6.422 -21.656 -8.852 1 94.81 196 VAL A O 1
ATOM 1467 N N . GLN A 1 197 ? 7.398 -20.766 -7.102 1 94 197 GLN A N 1
ATOM 1468 C CA . GLN A 1 197 ? 8.672 -21.422 -7.359 1 94 197 GLN A CA 1
ATOM 1469 C C . GLN A 1 197 ? 8.555 -22.938 -7.156 1 94 197 GLN A C 1
ATOM 1471 O O . GLN A 1 197 ? 9.148 -23.719 -7.906 1 94 197 GLN A O 1
ATOM 1476 N N . SER A 1 198 ? 7.801 -23.297 -6.16 1 96 198 SER A N 1
ATOM 1477 C CA . SER A 1 198 ? 7.539 -24.719 -5.93 1 96 198 SER A CA 1
ATOM 1478 C C . SER A 1 198 ? 6.793 -25.344 -7.105 1 96 198 SER A C 1
ATOM 1480 O O . SER A 1 198 ? 7.098 -26.453 -7.52 1 96 198 SER A O 1
ATOM 1482 N N . VAL A 1 199 ? 5.816 -24.625 -7.645 1 96 199 VAL A N 1
ATOM 1483 C CA . VAL A 1 199 ? 5.074 -25.078 -8.812 1 96 199 VAL A CA 1
ATOM 1484 C C . VAL A 1 199 ? 6.027 -25.25 -9.992 1 96 199 VAL A C 1
ATOM 1486 O O . VAL A 1 199 ? 5.988 -26.266 -10.695 1 96 199 VAL A O 1
ATOM 1489 N N . ALA A 1 200 ? 6.895 -24.281 -10.211 1 94 200 ALA A N 1
ATOM 1490 C CA . ALA A 1 200 ? 7.844 -24.328 -11.32 1 94 200 ALA A CA 1
ATOM 1491 C C . ALA A 1 200 ? 8.75 -25.547 -11.203 1 94 200 ALA A C 1
ATOM 1493 O O . ALA A 1 200 ? 8.984 -26.25 -12.195 1 94 200 ALA A O 1
ATOM 1494 N N . ALA A 1 201 ? 9.219 -25.859 -9.992 1 95.19 201 ALA A N 1
ATOM 1495 C CA . ALA A 1 201 ? 10.07 -27.016 -9.758 1 95.19 201 ALA A CA 1
ATOM 1496 C C . ALA A 1 201 ? 9.312 -28.312 -10 1 95.19 201 ALA A C 1
ATOM 1498 O O . ALA A 1 201 ? 9.844 -29.25 -10.602 1 95.19 201 ALA A O 1
ATOM 1499 N N . ALA A 1 202 ? 8.102 -28.312 -9.539 1 96 202 ALA A N 1
ATOM 1500 C CA . ALA A 1 202 ? 7.27 -29.5 -9.711 1 96 202 ALA A CA 1
ATOM 1501 C C . ALA A 1 202 ? 6.98 -29.766 -11.18 1 96 202 ALA A C 1
ATOM 1503 O O . ALA A 1 202 ? 6.934 -30.906 -11.617 1 96 202 ALA A O 1
ATOM 1504 N N . VAL A 1 203 ? 6.805 -28.75 -11.984 1 96 203 VAL A N 1
ATOM 1505 C CA . VAL A 1 203 ? 6.535 -28.891 -13.406 1 96 203 VAL A CA 1
ATOM 1506 C C . VAL A 1 203 ? 7.762 -29.469 -14.117 1 96 203 VAL A C 1
ATOM 1508 O O . VAL A 1 203 ? 7.633 -30.234 -15.07 1 96 203 VAL A O 1
ATOM 1511 N N . GLU A 1 204 ? 8.953 -29.125 -13.703 1 94.88 204 GLU A N 1
ATOM 1512 C CA . GLU A 1 204 ? 10.172 -29.703 -14.258 1 94.88 204 GLU A CA 1
ATOM 1513 C C . GLU A 1 204 ? 10.227 -31.203 -14.016 1 94.88 204 GLU A C 1
ATOM 1515 O O . GLU A 1 204 ? 10.602 -31.969 -14.914 1 94.88 204 GLU A O 1
ATOM 1520 N N . GLU A 1 205 ? 9.836 -31.562 -12.82 1 95.25 205 GLU A N 1
ATOM 1521 C CA . GLU A 1 205 ? 9.781 -33 -12.492 1 95.25 205 GLU A CA 1
ATOM 1522 C C . GLU A 1 205 ? 8.75 -33.719 -13.359 1 95.25 205 GLU A C 1
ATOM 1524 O O . GLU A 1 205 ? 9 -34.812 -13.844 1 95.25 205 GLU A O 1
ATOM 1529 N N . LEU A 1 206 ? 7.633 -33.062 -13.578 1 94.75 206 LEU A N 1
ATOM 1530 C CA . LEU A 1 206 ? 6.578 -33.625 -14.414 1 94.75 206 LEU A CA 1
ATOM 1531 C C . LEU A 1 206 ? 7.062 -33.781 -15.852 1 94.75 206 LEU A C 1
ATOM 1533 O O . LEU A 1 206 ? 6.785 -34.812 -16.484 1 94.75 206 LEU A O 1
ATOM 1537 N N . THR A 1 207 ? 7.75 -32.812 -16.328 1 94.06 207 THR A N 1
ATOM 1538 C CA . THR A 1 207 ? 8.273 -32.875 -17.688 1 94.06 207 THR A CA 1
ATOM 1539 C C . THR A 1 207 ? 9.266 -34.031 -17.844 1 94.06 207 THR A C 1
ATOM 1541 O O . THR A 1 207 ? 9.242 -34.719 -18.859 1 94.06 207 THR A O 1
ATOM 1544 N N . ALA A 1 208 ? 10.086 -34.25 -16.828 1 94.19 208 ALA A N 1
ATOM 1545 C CA . ALA A 1 208 ? 11.031 -35.375 -16.859 1 94.19 208 ALA A CA 1
ATOM 1546 C C . ALA A 1 208 ? 10.297 -36.719 -16.859 1 94.19 208 ALA A C 1
ATOM 1548 O O . ALA A 1 208 ? 10.656 -37.625 -17.609 1 94.19 208 ALA A O 1
ATOM 1549 N N . SER A 1 209 ? 9.32 -36.781 -16.016 1 94.69 209 SER A N 1
ATOM 1550 C CA . SER A 1 209 ? 8.531 -38 -15.93 1 94.69 209 SER A CA 1
ATOM 1551 C C . SER A 1 209 ? 7.805 -38.281 -17.25 1 94.69 209 SER A C 1
ATOM 1553 O O . SER A 1 209 ? 7.715 -39.438 -17.672 1 94.69 209 SER A O 1
ATOM 1555 N N . ASN A 1 210 ? 7.293 -37.25 -17.906 1 95.62 210 ASN A N 1
ATOM 1556 C CA . ASN A 1 210 ? 6.648 -37.375 -19.203 1 95.62 210 ASN A CA 1
ATOM 1557 C C . ASN A 1 210 ? 7.617 -37.906 -20.266 1 95.62 210 ASN A C 1
ATOM 1559 O O . ASN A 1 210 ? 7.25 -38.75 -21.078 1 95.62 210 ASN A O 1
ATOM 1563 N N . GLY A 1 211 ? 8.828 -37.438 -20.219 1 94.5 211 GLY A N 1
ATOM 1564 C CA . GLY A 1 211 ? 9.844 -37.938 -21.125 1 94.5 211 GLY A CA 1
ATOM 1565 C C . GLY A 1 211 ? 10.117 -39.406 -20.953 1 94.5 211 GLY A C 1
ATOM 1566 O O . GLY A 1 211 ? 10.258 -40.156 -21.938 1 94.5 211 GLY A O 1
ATOM 1567 N N . GLU A 1 212 ? 10.148 -39.812 -19.734 1 93.94 212 GLU A N 1
ATOM 1568 C CA . GLU A 1 212 ? 10.367 -41.25 -19.422 1 93.94 212 GLU A CA 1
ATOM 1569 C C . GLU A 1 212 ? 9.219 -42.094 -19.938 1 93.94 212 GLU A C 1
ATOM 1571 O O . GLU A 1 212 ? 9.445 -43.156 -20.531 1 93.94 212 GLU A O 1
ATOM 1576 N N . ILE A 1 213 ? 8.039 -41.688 -19.75 1 95.62 213 ILE A N 1
ATOM 1577 C CA . ILE A 1 213 ? 6.867 -42.406 -20.203 1 95.62 213 ILE A CA 1
ATOM 1578 C C . ILE A 1 213 ? 6.871 -42.5 -21.719 1 95.62 213 ILE A C 1
ATOM 1580 O O . ILE A 1 213 ? 6.613 -43.562 -22.281 1 95.62 213 ILE A O 1
ATOM 1584 N N . THR A 1 214 ? 7.195 -41.406 -22.344 1 94.94 214 THR A N 1
ATOM 1585 C CA . THR A 1 214 ? 7.242 -41.375 -23.797 1 94.94 214 THR A CA 1
ATOM 1586 C C . THR A 1 214 ? 8.258 -42.406 -24.328 1 94.94 214 THR A C 1
ATOM 1588 O O . THR A 1 214 ? 7.98 -43.125 -25.297 1 94.94 214 THR A O 1
ATOM 1591 N N . ARG A 1 215 ? 9.414 -42.438 -23.719 1 95.06 215 ARG A N 1
ATOM 1592 C CA . ARG A 1 215 ? 10.445 -43.406 -24.125 1 95.06 215 ARG A CA 1
ATOM 1593 C C . ARG A 1 215 ? 9.961 -44.844 -23.953 1 95.06 215 ARG A C 1
ATOM 1595 O O . ARG A 1 215 ? 10.164 -45.656 -24.844 1 95.06 215 ARG A O 1
ATOM 1602 N N . GLN A 1 216 ? 9.344 -45.062 -22.859 1 93.06 216 GLN A N 1
ATOM 1603 C CA . GLN A 1 216 ? 8.867 -46.438 -22.578 1 93.06 216 GLN A CA 1
ATOM 1604 C C . GLN A 1 216 ? 7.754 -46.812 -23.547 1 93.06 216 GLN A C 1
ATOM 1606 O O . GLN A 1 216 ? 7.691 -47.969 -23.984 1 93.06 216 GLN A O 1
ATOM 1611 N N . VAL A 1 217 ? 6.875 -45.906 -23.875 1 94.06 217 VAL A N 1
ATOM 1612 C CA . VAL A 1 217 ? 5.781 -46.188 -24.797 1 94.06 217 VAL A CA 1
ATOM 1613 C C . VAL A 1 217 ? 6.34 -46.469 -26.188 1 94.06 217 VAL A C 1
ATOM 1615 O O . VAL A 1 217 ? 5.867 -47.375 -26.875 1 94.06 217 VAL A O 1
ATOM 1618 N N . ASN A 1 218 ? 7.344 -45.75 -26.609 1 93.62 218 ASN A N 1
ATOM 1619 C CA . ASN A 1 218 ? 7.984 -46 -27.906 1 93.62 218 ASN A CA 1
ATOM 1620 C C . ASN A 1 218 ? 8.648 -47.375 -27.938 1 93.62 218 ASN A C 1
ATOM 1622 O O . ASN A 1 218 ? 8.539 -48.062 -28.938 1 93.62 218 ASN A O 1
ATOM 1626 N N . ARG A 1 219 ? 9.258 -47.688 -26.859 1 92.31 219 ARG A N 1
ATOM 1627 C CA . ARG A 1 219 ? 9.867 -49.031 -26.766 1 92.31 219 ARG A CA 1
ATOM 1628 C C . ARG A 1 219 ? 8.812 -50.125 -26.844 1 92.31 219 ARG A C 1
ATOM 1630 O O . ARG A 1 219 ? 9.023 -51.156 -27.484 1 92.31 219 ARG A O 1
ATOM 1637 N N . SER A 1 220 ? 7.75 -49.875 -26.172 1 91.75 220 SER A N 1
ATOM 1638 C CA . SER A 1 220 ? 6.652 -50.844 -26.172 1 91.75 220 SER A CA 1
ATOM 1639 C C . SER A 1 220 ? 6.078 -51 -27.578 1 91.75 220 SER A C 1
ATOM 1641 O O . SER A 1 220 ? 5.816 -52.125 -28 1 91.75 220 SER A O 1
ATOM 1643 N N . SER A 1 221 ? 5.898 -49.938 -28.297 1 91.25 221 SER A N 1
ATOM 1644 C CA . SER A 1 221 ? 5.379 -50 -29.656 1 91.25 221 SER A CA 1
ATOM 1645 C C . SER A 1 221 ? 6.312 -50.781 -30.562 1 91.25 221 SER A C 1
ATOM 1647 O O . SER A 1 221 ? 5.859 -51.594 -31.375 1 91.25 221 SER A O 1
ATOM 1649 N N . ALA A 1 222 ? 7.613 -50.562 -30.438 1 91.88 222 ALA A N 1
ATOM 1650 C CA . ALA A 1 222 ? 8.594 -51.312 -31.234 1 91.88 222 ALA A CA 1
ATOM 1651 C C . ALA A 1 222 ? 8.57 -52.812 -30.906 1 91.88 222 ALA A C 1
ATOM 1653 O O . ALA A 1 222 ? 8.641 -53.656 -31.797 1 91.88 222 ALA A O 1
ATOM 1654 N N . ALA A 1 223 ? 8.453 -53.062 -29.641 1 90.56 223 ALA A N 1
ATOM 1655 C CA . ALA A 1 223 ? 8.414 -54.438 -29.172 1 90.56 223 ALA A CA 1
ATOM 1656 C C . ALA A 1 223 ? 7.168 -55.156 -29.703 1 90.56 223 ALA A C 1
ATOM 1658 O O . ALA A 1 223 ? 7.238 -56.312 -30.109 1 90.56 223 ALA A O 1
ATOM 1659 N N . THR A 1 224 ? 6.055 -54.438 -29.703 1 90.75 224 THR A N 1
ATOM 1660 C CA . THR A 1 224 ? 4.82 -55.031 -30.219 1 90.75 224 THR A CA 1
ATOM 1661 C C . THR A 1 224 ? 4.93 -55.312 -31.703 1 90.75 224 THR A C 1
ATOM 1663 O O . THR A 1 224 ? 4.441 -56.344 -32.188 1 90.75 224 THR A O 1
ATOM 1666 N N . GLY A 1 225 ? 5.582 -54.469 -32.469 1 89.69 225 GLY A N 1
ATOM 1667 C CA . GLY A 1 225 ? 5.824 -54.719 -33.875 1 89.69 225 GLY A CA 1
ATOM 1668 C C . GLY A 1 225 ? 6.645 -55.969 -34.125 1 89.69 225 GLY A C 1
ATOM 1669 O O . GLY A 1 225 ? 6.32 -56.75 -35 1 89.69 225 GLY A O 1
ATOM 1670 N N . GLN A 1 226 ? 7.637 -56.156 -33.375 1 90.38 226 GLN A N 1
ATOM 1671 C CA . GLN A 1 226 ? 8.477 -57.344 -33.469 1 90.38 226 GLN A CA 1
ATOM 1672 C C . GLN A 1 226 ? 7.688 -58.625 -33.125 1 90.38 226 GLN A C 1
ATOM 1674 O O . GLN A 1 226 ? 7.832 -59.625 -33.812 1 90.38 226 GLN A O 1
ATOM 1679 N N . ALA A 1 227 ? 6.863 -58.469 -32.094 1 88.94 227 ALA A N 1
ATOM 1680 C CA . ALA A 1 227 ? 6.062 -59.594 -31.688 1 88.94 227 ALA A CA 1
ATOM 1681 C C . ALA A 1 227 ? 5.082 -60.031 -32.781 1 88.94 227 ALA A C 1
ATOM 1683 O O . ALA A 1 227 ? 4.863 -61.219 -33 1 88.94 227 ALA A O 1
ATOM 1684 N N . VAL A 1 228 ? 4.539 -59.125 -33.469 1 87.25 228 VAL A N 1
ATOM 1685 C CA . VAL A 1 228 ? 3.604 -59.406 -34.562 1 87.25 228 VAL A CA 1
ATOM 1686 C C . VAL A 1 228 ? 4.32 -60.156 -35.688 1 87.25 228 VAL A C 1
ATOM 1688 O O . VAL A 1 228 ? 3.787 -61.125 -36.219 1 87.25 228 VAL A O 1
ATOM 1691 N N . ASN A 1 229 ? 5.512 -59.719 -35.969 1 90.44 229 ASN A N 1
ATOM 1692 C CA . ASN A 1 229 ? 6.297 -60.406 -37 1 90.44 229 ASN A CA 1
ATOM 1693 C C . ASN A 1 229 ? 6.645 -61.812 -36.625 1 90.44 229 ASN A C 1
ATOM 1695 O O . ASN A 1 229 ? 6.543 -62.75 -37.438 1 90.44 229 ASN A O 1
ATOM 1699 N N . GLU A 1 230 ? 6.996 -61.938 -35.406 1 89.19 230 GLU A N 1
ATOM 1700 C CA . GLU A 1 230 ? 7.352 -63.281 -34.906 1 89.19 230 GLU A CA 1
ATOM 1701 C C . GLU A 1 230 ? 6.137 -64.188 -34.906 1 89.19 230 GLU A C 1
ATOM 1703 O O . GLU A 1 230 ? 6.246 -65.375 -35.219 1 89.19 230 GLU A O 1
ATOM 1708 N N . ALA A 1 231 ? 5.016 -63.656 -34.531 1 89.06 231 ALA A N 1
ATOM 1709 C CA . ALA A 1 231 ? 3.777 -64.438 -34.531 1 89.06 231 ALA A CA 1
ATOM 1710 C C . ALA A 1 231 ? 3.408 -64.812 -35.969 1 89.06 231 ALA A C 1
ATOM 1712 O O . ALA A 1 231 ? 2.955 -65.938 -36.188 1 89.06 231 ALA A O 1
ATOM 1713 N N . GLY A 1 232 ? 3.637 -63.938 -36.906 1 89.31 232 GLY A N 1
ATOM 1714 C CA . GLY A 1 232 ? 3.41 -64.25 -38.312 1 89.31 232 GLY A CA 1
ATOM 1715 C C . GLY A 1 232 ? 4.293 -65.375 -38.812 1 89.31 232 GLY A C 1
ATOM 1716 O O . GLY A 1 232 ? 3.816 -66.312 -39.5 1 89.31 232 GLY A O 1
ATOM 1717 N N . ALA A 1 233 ? 5.496 -65.375 -38.438 1 88.25 233 ALA A N 1
ATOM 1718 C CA . ALA A 1 233 ? 6.438 -66.438 -38.844 1 88.25 233 ALA A CA 1
ATOM 1719 C C . ALA A 1 233 ? 6.059 -67.75 -38.219 1 88.25 233 ALA A C 1
ATOM 1721 O O . ALA A 1 233 ? 6.137 -68.812 -38.875 1 88.25 233 ALA A O 1
ATOM 1722 N N . ALA A 1 234 ? 5.648 -67.625 -36.969 1 88.75 234 ALA A N 1
ATOM 1723 C CA . ALA A 1 234 ? 5.215 -68.875 -36.312 1 88.75 234 ALA A CA 1
ATOM 1724 C C . ALA A 1 234 ? 3.988 -69.5 -36.969 1 88.75 234 ALA A C 1
ATOM 1726 O O . ALA A 1 234 ? 3.9 -70.688 -37.156 1 88.75 234 ALA A O 1
ATOM 1727 N N . MET A 1 235 ? 3.113 -68.688 -37.406 1 88.88 235 MET A N 1
ATOM 1728 C CA . MET A 1 235 ? 1.896 -69.125 -38.062 1 88.88 235 MET A CA 1
ATOM 1729 C C . MET A 1 235 ? 2.221 -69.812 -39.375 1 88.88 235 MET A C 1
ATOM 1731 O O . MET A 1 235 ? 1.632 -70.812 -39.719 1 88.88 235 MET A O 1
ATOM 1735 N N . GLU A 1 236 ? 3.137 -69.312 -40.125 1 90.25 236 GLU A N 1
ATOM 1736 C CA . GLU A 1 236 ? 3.541 -69.875 -41.406 1 90.25 236 GLU A CA 1
ATOM 1737 C C . GLU A 1 236 ? 4.176 -71.25 -41.188 1 90.25 236 GLU A C 1
ATOM 1739 O O . GLU A 1 236 ? 3.916 -72.188 -41.969 1 90.25 236 GLU A O 1
ATOM 1744 N N . SER A 1 237 ? 4.922 -71.312 -40.188 1 89.44 237 SER A N 1
ATOM 1745 C CA . SER A 1 237 ? 5.574 -72.625 -39.875 1 89.44 237 SER A CA 1
ATOM 1746 C C . SER A 1 237 ? 4.555 -73.688 -39.5 1 89.44 237 SER A C 1
ATOM 1748 O O . SER A 1 237 ? 4.656 -74.812 -39.938 1 89.44 237 SER A O 1
ATOM 1750 N N . VAL A 1 238 ? 3.562 -73.25 -38.781 1 88.25 238 VAL A N 1
ATOM 1751 C CA . VAL A 1 238 ? 2.541 -74.188 -38.312 1 88.25 238 VAL A CA 1
ATOM 1752 C C . VAL A 1 238 ? 1.661 -74.625 -39.469 1 88.25 238 VAL A C 1
ATOM 1754 O O . VAL A 1 238 ? 1.226 -75.75 -39.562 1 88.25 238 VAL A O 1
ATOM 1757 N N . LYS A 1 239 ? 1.447 -73.75 -40.406 1 87.5 239 LYS A N 1
ATOM 1758 C CA . LYS A 1 239 ? 0.693 -74.125 -41.594 1 87.5 239 LYS A CA 1
ATOM 1759 C C . LYS A 1 239 ? 1.433 -75.125 -42.438 1 87.5 239 LYS A C 1
ATOM 1761 O O . LYS A 1 239 ? 0.824 -76.062 -42.938 1 87.5 239 LYS A O 1
ATOM 1766 N N . ALA A 1 240 ? 2.695 -75 -42.531 1 88.5 240 ALA A N 1
ATOM 1767 C CA . ALA A 1 240 ? 3.516 -75.938 -43.25 1 88.5 240 ALA A CA 1
ATOM 1768 C C . ALA A 1 240 ? 3.471 -77.312 -42.594 1 88.5 240 ALA A C 1
ATOM 1770 O O . ALA A 1 240 ? 3.441 -78.375 -43.281 1 88.5 240 ALA A O 1
ATOM 1771 N N . LEU A 1 241 ? 3.414 -77.25 -41.281 1 88.62 241 LEU A N 1
ATOM 1772 C CA . LEU A 1 241 ? 3.309 -78.5 -40.531 1 88.62 241 LEU A CA 1
ATOM 1773 C C . LEU A 1 241 ? 1.994 -79.188 -40.812 1 88.62 241 LEU A C 1
ATOM 1775 O O . LEU A 1 241 ? 1.972 -80.438 -41 1 88.62 241 LEU A O 1
ATOM 1779 N N . SER A 1 242 ? 0.991 -78.438 -40.875 1 87.5 242 SER A N 1
ATOM 1780 C CA . SER A 1 242 ? -0.33 -79 -41.156 1 87.5 242 SER A CA 1
ATOM 1781 C C . SER A 1 242 ? -0.384 -79.625 -42.531 1 87.5 242 SER A C 1
ATOM 1783 O O . SER A 1 242 ? -0.899 -80.75 -42.719 1 87.5 242 SER A O 1
ATOM 1785 N N . GLU A 1 243 ? 0.209 -79.062 -43.5 1 91.88 243 GLU A N 1
ATOM 1786 C CA . GLU A 1 243 ? 0.222 -79.562 -44.875 1 91.88 243 GLU A CA 1
ATOM 1787 C C . GLU A 1 243 ? 1.066 -80.812 -45 1 91.88 243 GLU A C 1
ATOM 1789 O O . GLU A 1 243 ? 0.661 -81.812 -45.656 1 91.88 243 GLU A O 1
ATOM 1794 N N . THR A 1 244 ? 2.146 -80.75 -44.375 1 92.12 244 THR A N 1
ATOM 1795 C CA . THR A 1 244 ? 3.045 -81.875 -44.406 1 92.12 244 THR A CA 1
ATOM 1796 C C . THR A 1 244 ? 2.408 -83.062 -43.719 1 92.12 244 THR A C 1
ATOM 1798 O O . THR A 1 244 ? 2.52 -84.188 -44.219 1 92.12 244 THR A O 1
ATOM 1801 N N . SER A 1 245 ? 1.728 -82.812 -42.656 1 90.5 245 SER A N 1
ATOM 1802 C CA . SER A 1 245 ? 1.06 -83.875 -41.938 1 90.5 245 SER A CA 1
ATOM 1803 C C . SER A 1 245 ? -0.043 -84.5 -42.781 1 90.5 245 SER A C 1
ATOM 1805 O O . SER A 1 245 ? -0.25 -85.75 -42.719 1 90.5 245 SER A O 1
ATOM 1807 N N . GLN A 1 246 ? -0.675 -83.812 -43.531 1 91.5 246 GLN A N 1
ATOM 1808 C CA . GLN A 1 246 ? -1.708 -84.312 -44.438 1 91.5 246 GLN A CA 1
ATOM 1809 C C . GLN A 1 246 ? -1.104 -85.188 -45.531 1 91.5 246 GLN A C 1
ATOM 1811 O O . GLN A 1 246 ? -1.656 -86.25 -45.844 1 91.5 246 GLN A O 1
ATOM 1816 N N . ARG A 1 247 ? -0.004 -84.812 -46 1 93.5 247 ARG A N 1
ATOM 1817 C CA . ARG A 1 247 ? 0.68 -85.625 -47.031 1 93.5 247 ARG A CA 1
ATOM 1818 C C . ARG A 1 247 ? 1.148 -86.938 -46.469 1 93.5 247 ARG A C 1
ATOM 1820 O O . ARG A 1 247 ? 1.058 -87.938 -47.156 1 93.5 247 ARG A O 1
ATOM 1827 N N . ILE A 1 248 ? 1.533 -86.812 -45.281 1 94.19 248 ILE A N 1
ATOM 1828 C CA . ILE A 1 248 ? 1.957 -88.062 -44.625 1 94.19 248 ILE A CA 1
ATOM 1829 C C . ILE A 1 248 ? 0.761 -89 -44.469 1 94.19 248 ILE A C 1
ATOM 1831 O O . ILE A 1 248 ? 0.873 -90.188 -44.719 1 94.19 248 ILE A O 1
ATOM 1835 N N . GLY A 1 249 ? -0.294 -88.438 -44.094 1 90.94 249 GLY A N 1
ATOM 1836 C CA . GLY A 1 249 ? -1.507 -89.25 -43.969 1 90.94 249 GLY A CA 1
ATOM 1837 C C . GLY A 1 249 ? -1.876 -89.938 -45.25 1 90.94 249 GLY A C 1
ATOM 1838 O O . GLY A 1 249 ? -2.26 -91.125 -45.25 1 90.94 249 GLY A O 1
ATOM 1839 N N . GLU A 1 250 ? -1.643 -89.375 -46.344 1 94.5 250 GLU A N 1
ATOM 1840 C CA . GLU A 1 250 ? -1.945 -90 -47.656 1 94.5 250 GLU A CA 1
ATOM 1841 C C . GLU A 1 250 ? -0.985 -91.125 -47.969 1 94.5 250 GLU A C 1
ATOM 1843 O O . GLU A 1 250 ? -1.405 -92.188 -48.469 1 94.5 250 GLU A O 1
ATOM 1848 N N . VAL A 1 251 ? 0.184 -90.875 -47.688 1 95.81 251 VAL A N 1
ATOM 1849 C CA . VAL A 1 251 ? 1.199 -91.875 -47.969 1 95.81 251 VAL A CA 1
ATOM 1850 C C . VAL A 1 251 ? 1.001 -93.125 -47.094 1 95.81 251 VAL A C 1
ATOM 1852 O O . VAL A 1 251 ? 1.185 -94.25 -47.5 1 95.81 251 VAL A O 1
ATOM 1855 N N . VAL A 1 252 ? 0.6 -92.812 -45.906 1 95.25 252 VAL A N 1
ATOM 1856 C CA . VAL A 1 252 ? 0.326 -93.875 -44.969 1 95.25 252 VAL A CA 1
ATOM 1857 C C . VAL A 1 252 ? -0.874 -94.688 -45.438 1 95.25 252 VAL A C 1
ATOM 1859 O O . VAL A 1 252 ? -0.881 -95.938 -45.312 1 95.25 252 VAL A O 1
ATOM 1862 N N . GLY A 1 253 ? -1.784 -94.125 -45.969 1 94.38 253 GLY A N 1
ATOM 1863 C CA . GLY A 1 253 ? -2.904 -94.812 -46.594 1 94.38 253 GLY A CA 1
ATOM 1864 C C . GLY A 1 253 ? -2.49 -95.688 -47.719 1 94.38 253 GLY A C 1
ATOM 1865 O O . GLY A 1 253 ? -2.979 -96.812 -47.844 1 94.38 253 GLY A O 1
ATOM 1866 N N . LEU A 1 254 ? -1.62 -95.25 -48.469 1 95.88 254 LEU A N 1
ATOM 1867 C CA . LEU A 1 254 ? -1.096 -96.062 -49.594 1 95.88 254 LEU A CA 1
ATOM 1868 C C . LEU A 1 254 ? -0.365 -97.312 -49.062 1 95.88 254 LEU A C 1
ATOM 1870 O O . LEU A 1 254 ? -0.577 -98.375 -49.562 1 95.88 254 LEU A O 1
ATOM 1874 N N . ILE A 1 255 ? 0.384 -97.062 -48.062 1 96.44 255 ILE A N 1
ATOM 1875 C CA . ILE A 1 255 ? 1.144 -98.188 -47.5 1 96.44 255 ILE A CA 1
ATOM 1876 C C . ILE A 1 255 ? 0.187 -99.188 -46.906 1 96.44 255 ILE A C 1
ATOM 1878 O O . ILE A 1 255 ? 0.394 -100.438 -47.062 1 96.44 255 ILE A O 1
ATOM 1882 N N . SER A 1 256 ? -0.75 -98.75 -46.312 1 95.25 256 SER A N 1
ATOM 1883 C CA . SER A 1 256 ? -1.761 -99.625 -45.75 1 95.25 256 SER A CA 1
ATOM 1884 C C . SER A 1 256 ? -2.451 -100.438 -46.812 1 95.25 256 SER A C 1
ATOM 1886 O O . SER A 1 256 ? -2.697 -101.625 -46.625 1 95.25 256 SER A O 1
ATOM 1888 N N . SER A 1 257 ? -2.676 -99.875 -47.906 1 96.44 257 SER A N 1
ATOM 1889 C CA . SER A 1 257 ? -3.285 -100.562 -49.031 1 96.44 257 SER A CA 1
ATOM 1890 C C . SER A 1 257 ? -2.344 -101.625 -49.625 1 96.44 257 SER A C 1
ATOM 1892 O O . SER A 1 257 ? -2.781 -102.688 -50 1 96.44 257 SER A O 1
ATOM 1894 N N . ILE A 1 258 ? -1.193 -101.188 -49.625 1 96.5 258 ILE A N 1
ATOM 1895 C CA . ILE A 1 258 ? -0.182 -102.125 -50.156 1 96.5 258 ILE A CA 1
ATOM 1896 C C . ILE A 1 258 ? -0.044 -103.312 -49.219 1 96.5 258 ILE A C 1
ATOM 1898 O O . ILE A 1 258 ? 0.071 -104.438 -49.656 1 96.5 258 ILE A O 1
ATOM 1902 N N . ALA A 1 259 ? -0.078 -103.062 -48 1 96.06 259 ALA A N 1
ATOM 1903 C CA . ALA A 1 259 ? 0.021 -104.125 -47 1 96.06 259 ALA A CA 1
ATOM 1904 C C . ALA A 1 259 ? -1.168 -105.062 -47.094 1 96.06 259 ALA A C 1
ATOM 1906 O O . ALA A 1 259 ? -1.006 -106.312 -47 1 96.06 259 ALA A O 1
ATOM 1907 N N . SER A 1 260 ? -2.268 -104.625 -47.344 1 96 260 SER A N 1
ATOM 1908 C CA . SER A 1 260 ? -3.467 -105.438 -47.5 1 96 260 SER A CA 1
ATOM 1909 C C . SER A 1 260 ? -3.396 -106.25 -48.75 1 96 260 SER A C 1
ATOM 1911 O O . SER A 1 260 ? -3.793 -107.438 -48.75 1 96 260 SER A O 1
ATOM 1913 N N . GLN A 1 261 ? -2.916 -105.688 -49.719 1 96.12 261 GLN A N 1
ATOM 1914 C CA . GLN A 1 261 ? -2.768 -106.375 -50.969 1 96.12 261 GLN A CA 1
ATOM 1915 C C . GLN A 1 261 ? -1.722 -107.5 -50.875 1 96.12 261 GLN A C 1
ATOM 1917 O O . GLN A 1 261 ? -1.916 -108.562 -51.375 1 96.12 261 GLN A O 1
ATOM 1922 N N . THR A 1 262 ? -0.728 -107.062 -50.156 1 95.56 262 THR A N 1
ATOM 1923 C CA . THR A 1 262 ? 0.323 -108.062 -49.938 1 95.56 262 THR A CA 1
ATOM 1924 C C . THR A 1 262 ? -0.184 -109.188 -49.094 1 95.56 262 THR A C 1
ATOM 1926 O O . THR A 1 262 ? 0.148 -110.375 -49.312 1 95.56 262 THR A O 1
ATOM 1929 N N . ASN A 1 263 ? -0.919 -108.938 -48.156 1 94.69 263 ASN A N 1
ATOM 1930 C CA . ASN A 1 263 ? -1.527 -109.938 -47.312 1 94.69 263 ASN A CA 1
ATOM 1931 C C . ASN A 1 263 ? -2.445 -110.875 -48.094 1 94.69 263 ASN A C 1
ATOM 1933 O O . ASN A 1 263 ? -2.42 -112.062 -47.906 1 94.69 263 ASN A O 1
ATOM 1937 N N . LEU A 1 264 ? -3.125 -110.375 -49.031 1 94.62 264 LEU A N 1
ATOM 1938 C CA . LEU A 1 264 ? -4.027 -111.188 -49.875 1 94.62 264 LEU A CA 1
ATOM 1939 C C . LEU A 1 264 ? -3.242 -112.062 -50.844 1 94.62 264 LEU A C 1
ATOM 1941 O O . LEU A 1 264 ? -3.609 -113.188 -51.062 1 94.62 264 LEU A O 1
ATOM 1945 N N . LEU A 1 265 ? -2.264 -111.5 -51.312 1 93.81 265 LEU A N 1
ATOM 1946 C CA . LEU A 1 265 ? -1.401 -112.25 -52.188 1 93.81 265 LEU A CA 1
ATOM 1947 C C . LEU A 1 265 ? -0.748 -113.438 -51.469 1 93.81 265 LEU A C 1
ATOM 1949 O O . LEU A 1 265 ? -0.648 -114.5 -52 1 93.81 265 LEU A O 1
ATOM 1953 N N . ALA A 1 266 ? -0.379 -113.125 -50.25 1 93.38 266 ALA A N 1
ATOM 1954 C CA . ALA A 1 266 ? 0.241 -114.125 -49.438 1 93.38 266 ALA A CA 1
ATOM 1955 C C . ALA A 1 266 ? -0.765 -115.25 -49.062 1 93.38 266 ALA A C 1
ATOM 1957 O O . ALA A 1 266 ? -0.426 -116.438 -49.062 1 93.38 266 ALA A O 1
ATOM 1958 N N . LEU A 1 267 ? -1.945 -114.938 -48.906 1 92.25 267 LEU A N 1
ATOM 1959 C CA . LEU A 1 267 ? -3 -115.938 -48.594 1 92.25 267 LEU A CA 1
ATOM 1960 C C . LEU A 1 267 ? -3.273 -116.812 -49.812 1 92.25 267 LEU A C 1
ATOM 1962 O O . LEU A 1 267 ? -3.369 -118 -49.688 1 92.25 267 LEU A O 1
ATOM 1966 N N . ASN A 1 268 ? -3.303 -116.188 -50.844 1 89.62 268 ASN A N 1
ATOM 1967 C CA . ASN A 1 268 ? -3.52 -116.938 -52.062 1 89.62 268 ASN A CA 1
ATOM 1968 C C . ASN A 1 268 ? -2.354 -117.875 -52.375 1 89.62 268 ASN A C 1
ATOM 1970 O O . ASN A 1 268 ? -2.557 -119 -52.844 1 89.62 268 ASN A O 1
ATOM 1974 N N . ALA A 1 269 ? -1.239 -117.312 -52.094 1 89 269 ALA A N 1
ATOM 1975 C CA . ALA A 1 269 ? -0.041 -118.125 -52.281 1 89 269 ALA A CA 1
ATOM 1976 C C . ALA A 1 269 ? -0.009 -119.312 -51.312 1 89 269 ALA A C 1
ATOM 1978 O O . ALA A 1 269 ? 0.452 -120.438 -51.688 1 89 269 ALA A O 1
ATOM 1979 N N . THR A 1 270 ? -0.487 -119.188 -50.156 1 89.44 270 THR A N 1
ATOM 1980 C CA . THR A 1 270 ? -0.576 -120.25 -49.188 1 89.44 270 THR A CA 1
ATOM 1981 C C . THR A 1 270 ? -1.555 -121.312 -49.656 1 89.44 270 THR A C 1
ATOM 1983 O O . THR A 1 270 ? -1.291 -122.5 -49.531 1 89.44 270 THR A O 1
ATOM 1986 N N . ILE A 1 271 ? -2.506 -120.938 -50.25 1 86.75 271 ILE A N 1
ATOM 1987 C CA . ILE A 1 271 ? -3.516 -121.875 -50.781 1 86.75 271 ILE A CA 1
ATOM 1988 C C . ILE A 1 271 ? -2.947 -122.688 -51.938 1 86.75 271 ILE A C 1
ATOM 1990 O O . ILE A 1 271 ? -3.109 -123.875 -52.031 1 86.75 271 ILE A O 1
ATOM 1994 N N . GLU A 1 272 ? -2.299 -122 -52.812 1 82.44 272 GLU A N 1
ATOM 1995 C CA . GLU A 1 272 ? -1.721 -122.625 -54 1 82.44 272 GLU A CA 1
ATOM 1996 C C . GLU A 1 272 ? -0.609 -123.625 -53.594 1 82.44 272 GLU A C 1
ATOM 1998 O O . GLU A 1 272 ? -0.479 -124.688 -54.188 1 82.44 272 GLU A O 1
ATOM 2003 N N . ALA A 1 273 ? 0.131 -123.188 -52.594 1 86.69 273 ALA A N 1
ATOM 2004 C CA . ALA A 1 273 ? 1.201 -124.062 -52.094 1 86.69 273 ALA A CA 1
ATOM 2005 C C . ALA A 1 273 ? 0.637 -125.375 -51.469 1 86.69 273 ALA A C 1
ATOM 2007 O O . ALA A 1 273 ? 1.215 -126.438 -51.625 1 86.69 273 ALA A O 1
ATOM 2008 N N . ALA A 1 274 ? -0.438 -125.312 -50.875 1 85.81 274 ALA A N 1
ATOM 2009 C CA . ALA A 1 274 ? -1.098 -126.5 -50.312 1 85.81 274 ALA A CA 1
ATOM 2010 C C . ALA A 1 274 ? -1.616 -127.438 -51.406 1 85.81 274 ALA A C 1
ATOM 2012 O O . ALA A 1 274 ? -1.541 -128.625 -51.281 1 85.81 274 ALA A O 1
ATOM 2013 N N . ARG A 1 275 ? -2.049 -126.938 -52.438 1 83.19 275 ARG A N 1
ATOM 2014 C CA . ARG A 1 275 ? -2.602 -127.625 -53.562 1 83.19 275 ARG A CA 1
ATOM 2015 C C . ARG A 1 275 ? -1.509 -128.375 -54.312 1 83.19 275 ARG A C 1
ATOM 2017 O O . ARG A 1 275 ? -1.771 -129.5 -54.906 1 83.19 275 ARG A O 1
ATOM 2024 N N . ALA A 1 276 ? -0.315 -127.812 -54.219 1 81.44 276 ALA A N 1
ATOM 2025 C CA . ALA A 1 276 ? 0.794 -128.375 -54.969 1 81.44 276 ALA A CA 1
ATOM 2026 C C . ALA A 1 276 ? 1.438 -129.625 -54.188 1 81.44 276 ALA A C 1
ATOM 2028 O O . ALA A 1 276 ? 2.354 -130.25 -54.656 1 81.44 276 ALA A O 1
ATOM 2029 N N . GLY A 1 277 ? 0.975 -129.875 -52.906 1 80.88 277 GLY A N 1
ATOM 2030 C CA . GLY A 1 277 ? 1.411 -131 -52.094 1 80.88 277 GLY A CA 1
ATOM 2031 C C . GLY A 1 277 ? 2.861 -130.875 -51.656 1 80.88 277 GLY A C 1
ATOM 2032 O O . GLY A 1 277 ? 3.279 -129.875 -51.094 1 80.88 277 GLY A O 1
ATOM 2033 N N . GLU A 1 278 ? 3.701 -132 -52.125 1 79.19 278 GLU A N 1
ATOM 2034 C CA . GLU A 1 278 ? 5.09 -132 -51.688 1 79.19 278 GLU A CA 1
ATOM 2035 C C . GLU A 1 278 ? 5.977 -131 -52.406 1 79.19 278 GLU A C 1
ATOM 2037 O O . GLU A 1 278 ? 6.945 -130.5 -51.844 1 79.19 278 GLU A O 1
ATOM 2042 N N . ALA A 1 279 ? 5.582 -130.625 -53.562 1 77 279 ALA A N 1
ATOM 2043 C CA . ALA A 1 279 ? 6.359 -129.75 -54.375 1 77 279 ALA A CA 1
ATOM 2044 C C . ALA A 1 279 ? 6.168 -128.25 -53.875 1 77 279 ALA A C 1
ATOM 2046 O O . ALA A 1 279 ? 6.98 -127.438 -54.188 1 77 279 ALA A O 1
ATOM 2047 N N . GLY A 1 280 ? 5.203 -128.125 -53 1 82.44 280 GLY A N 1
ATOM 2048 C CA . GLY A 1 280 ? 4.855 -126.812 -52.562 1 82.44 280 GLY A CA 1
ATOM 2049 C C . GLY A 1 280 ? 5.301 -126.5 -51.156 1 82.44 280 GLY A C 1
ATOM 2050 O O . GLY A 1 280 ? 5.055 -125.438 -50.656 1 82.44 280 GLY A O 1
ATOM 2051 N N . ARG A 1 281 ? 5.941 -127.312 -50.594 1 84.69 281 ARG A N 1
ATOM 2052 C CA . ARG A 1 281 ? 6.281 -127.125 -49.188 1 84.69 281 ARG A CA 1
ATOM 2053 C C . ARG A 1 281 ? 7.191 -125.938 -48.969 1 84.69 281 ARG A C 1
ATOM 2055 O O . ARG A 1 281 ? 7.004 -125.188 -48 1 84.69 281 ARG A O 1
ATOM 2062 N N . GLY A 1 282 ? 8.172 -125.75 -49.75 1 83.06 282 GLY A N 1
ATOM 2063 C CA . GLY A 1 282 ? 9.055 -124.562 -49.625 1 83.06 282 GLY A CA 1
ATOM 2064 C C . GLY A 1 282 ? 8.352 -123.25 -49.875 1 83.06 282 GLY A C 1
ATOM 2065 O O . GLY A 1 282 ? 8.602 -122.25 -49.156 1 83.06 282 GLY A O 1
ATOM 2066 N N . PHE A 1 283 ? 7.32 -123.312 -50.719 1 85.06 283 PHE A N 1
ATOM 2067 C CA . PHE A 1 283 ? 6.57 -122.125 -51.062 1 85.06 283 PHE A CA 1
ATOM 2068 C C . PHE A 1 283 ? 5.586 -121.75 -49.969 1 85.06 283 PHE A C 1
ATOM 2070 O O . PHE A 1 283 ? 5.316 -120.562 -49.719 1 85.06 283 PHE A O 1
ATOM 2077 N N . ALA A 1 284 ? 5.121 -122.75 -49.344 1 88.12 284 ALA A N 1
ATOM 2078 C CA . ALA A 1 284 ? 4.199 -122.5 -48.25 1 88.12 284 ALA A CA 1
ATOM 2079 C C . ALA A 1 284 ? 4.879 -121.75 -47.094 1 88.12 284 ALA A C 1
ATOM 2081 O O . ALA A 1 284 ? 4.266 -120.875 -46.469 1 88.12 284 ALA A O 1
ATOM 2082 N N . VAL A 1 285 ? 6.164 -122 -46.938 1 89.19 285 VAL A N 1
ATOM 2083 C CA . VAL A 1 285 ? 6.926 -121.312 -45.906 1 89.19 285 VAL A CA 1
ATOM 2084 C C . VAL A 1 285 ? 7.137 -119.875 -46.25 1 89.19 285 VAL A C 1
ATOM 2086 O O . VAL A 1 285 ? 6.934 -119 -45.438 1 89.19 285 VAL A O 1
ATOM 2089 N N . VAL A 1 286 ? 7.383 -119.688 -47.438 1 89.44 286 VAL A N 1
ATOM 2090 C CA . VAL A 1 286 ? 7.598 -118.312 -47.906 1 89.44 286 VAL A CA 1
ATOM 2091 C C . VAL A 1 286 ? 6.285 -117.5 -47.844 1 89.44 286 VAL A C 1
ATOM 2093 O O . VAL A 1 286 ? 6.254 -116.375 -47.406 1 89.44 286 VAL A O 1
ATOM 2096 N N . ALA A 1 287 ? 5.246 -118.062 -48.281 1 91.31 287 ALA A N 1
ATOM 2097 C CA . ALA A 1 287 ? 3.938 -117.438 -48.312 1 91.31 287 ALA A CA 1
ATOM 2098 C C . ALA A 1 287 ? 3.48 -117.062 -46.906 1 91.31 287 ALA A C 1
ATOM 2100 O O . ALA A 1 287 ? 2.926 -116 -46.688 1 91.31 287 ALA A O 1
ATOM 2101 N N . THR A 1 288 ? 3.797 -117.875 -45.969 1 92.62 288 THR A N 1
ATOM 2102 C CA . THR A 1 288 ? 3.412 -117.625 -44.594 1 92.62 288 THR A CA 1
ATOM 2103 C C . THR A 1 288 ? 4.234 -116.5 -44 1 92.62 288 THR A C 1
ATOM 2105 O O . THR A 1 288 ? 3.707 -115.688 -43.25 1 92.62 288 THR A O 1
ATOM 2108 N N . GLU A 1 289 ? 5.453 -116.5 -44.406 1 94.38 289 GLU A N 1
ATOM 2109 C CA . GLU A 1 289 ? 6.324 -115.438 -43.906 1 94.38 289 GLU A CA 1
ATOM 2110 C C . GLU A 1 289 ? 5.926 -114.062 -44.469 1 94.38 289 GLU A C 1
ATOM 2112 O O . GLU A 1 289 ? 5.926 -113.062 -43.75 1 94.38 289 GLU A O 1
ATOM 2117 N N . VAL A 1 290 ? 5.578 -114.062 -45.656 1 94.44 290 VAL A N 1
ATOM 2118 C CA . VAL A 1 290 ? 5.137 -112.812 -46.312 1 94.44 290 VAL A CA 1
ATOM 2119 C C . VAL A 1 290 ? 3.824 -112.312 -45.688 1 94.44 290 VAL A C 1
ATOM 2121 O O . VAL A 1 290 ? 3.611 -111.125 -45.5 1 94.44 290 VAL A O 1
ATOM 2124 N N . LYS A 1 291 ? 3.029 -113.25 -45.375 1 94.56 291 LYS A N 1
ATOM 2125 C CA . LYS A 1 291 ? 1.764 -112.938 -44.75 1 94.56 291 LYS A CA 1
ATOM 2126 C C . LYS A 1 291 ? 1.997 -112.25 -43.375 1 94.56 291 LYS A C 1
ATOM 2128 O O . LYS A 1 291 ? 1.352 -111.25 -43.031 1 94.56 291 LYS A O 1
ATOM 2133 N N . VAL A 1 292 ? 2.945 -112.75 -42.625 1 95.5 292 VAL A N 1
ATOM 2134 C CA . VAL A 1 292 ? 3.268 -112.188 -41.312 1 95.5 292 VAL A CA 1
ATOM 2135 C C . VAL A 1 292 ? 3.848 -110.812 -41.438 1 95.5 292 VAL A C 1
ATOM 2137 O O . VAL A 1 292 ? 3.477 -109.875 -40.719 1 95.5 292 VAL A O 1
ATOM 2140 N N . LEU A 1 293 ? 4.641 -110.625 -42.406 1 95.38 293 LEU A N 1
ATOM 2141 C CA . LEU A 1 293 ? 5.266 -109.312 -42.625 1 95.38 293 LEU A CA 1
ATOM 2142 C C . LEU A 1 293 ? 4.23 -108.312 -43.094 1 95.38 293 LEU A C 1
ATOM 2144 O O . LEU A 1 293 ? 4.277 -107.125 -42.688 1 95.38 293 LEU A O 1
ATOM 2148 N N . ALA A 1 294 ? 3.328 -108.688 -43.906 1 95.44 294 ALA A N 1
ATOM 2149 C CA . ALA A 1 294 ? 2.244 -107.812 -44.344 1 95.44 294 ALA A CA 1
ATOM 2150 C C . ALA A 1 294 ? 1.372 -107.438 -43.188 1 95.44 294 ALA A C 1
ATOM 2152 O O . ALA A 1 294 ? 0.947 -106.25 -43.094 1 95.44 294 ALA A O 1
ATOM 2153 N N . GLY A 1 295 ? 1.101 -108.375 -42.312 1 95.19 295 GLY A N 1
ATOM 2154 C CA . GLY A 1 295 ? 0.356 -108.062 -41.125 1 95.19 295 GLY A CA 1
ATOM 2155 C C . GLY A 1 295 ? 1.069 -107.062 -40.219 1 95.19 295 GLY A C 1
ATOM 2156 O O . GLY A 1 295 ? 0.439 -106.188 -39.625 1 95.19 295 GLY A O 1
ATOM 2157 N N . GLN A 1 296 ? 2.369 -107.188 -40.094 1 95.19 296 GLN A N 1
ATOM 2158 C CA . GLN A 1 296 ? 3.166 -106.25 -39.312 1 95.19 296 GLN A CA 1
ATOM 2159 C C . GLN A 1 296 ? 3.156 -104.875 -39.906 1 95.19 296 GLN A C 1
ATOM 2161 O O . GLN A 1 296 ? 3.068 -103.875 -39.188 1 95.19 296 GLN A O 1
ATOM 2166 N N . THR A 1 297 ? 3.207 -104.812 -41.156 1 95.75 297 THR A N 1
ATOM 2167 C CA . THR A 1 297 ? 3.172 -103.5 -41.844 1 95.75 297 THR A CA 1
ATOM 2168 C C . THR A 1 297 ? 1.826 -102.812 -41.625 1 95.75 297 THR A C 1
ATOM 2170 O O . THR A 1 297 ? 1.772 -101.625 -41.406 1 95.75 297 THR A O 1
ATOM 2173 N N . ALA A 1 298 ? 0.808 -103.625 -41.781 1 94.56 298 ALA A N 1
ATOM 2174 C CA . ALA A 1 298 ? -0.533 -103.062 -41.594 1 94.56 298 ALA A CA 1
ATOM 2175 C C . ALA A 1 298 ? -0.695 -102.5 -40.188 1 94.56 298 ALA A C 1
ATOM 2177 O O . ALA A 1 298 ? -1.287 -101.438 -40 1 94.56 298 ALA A O 1
ATOM 2178 N N . ARG A 1 299 ? -0.132 -103.125 -39.188 1 95.62 299 ARG A N 1
ATOM 2179 C CA . ARG A 1 299 ? -0.203 -102.688 -37.812 1 95.62 299 ARG A CA 1
ATOM 2180 C C . ARG A 1 299 ? 0.63 -101.375 -37.625 1 95.62 299 ARG A C 1
ATOM 2182 O O . ARG A 1 299 ? 0.194 -100.438 -36.969 1 95.62 299 ARG A O 1
ATOM 2189 N N . ALA A 1 300 ? 1.699 -101.438 -38.188 1 95.38 300 ALA A N 1
ATOM 2190 C CA . ALA A 1 300 ? 2.582 -100.25 -38.094 1 95.38 300 ALA A CA 1
ATOM 2191 C C . ALA A 1 300 ? 1.965 -99.062 -38.781 1 95.38 300 ALA A C 1
ATOM 2193 O O . ALA A 1 300 ? 2.062 -97.938 -38.281 1 95.38 300 ALA A O 1
ATOM 2194 N N . THR A 1 301 ? 1.357 -99.188 -39.906 1 95 301 THR A N 1
ATOM 2195 C CA . THR A 1 301 ? 0.71 -98.125 -40.625 1 95 301 THR A CA 1
ATOM 2196 C C . THR A 1 301 ? -0.464 -97.562 -39.812 1 95 301 THR A C 1
ATOM 2198 O O . THR A 1 301 ? -0.733 -96.375 -39.844 1 95 301 THR A O 1
ATOM 2201 N N . GLY A 1 302 ? -1.129 -98.5 -39.188 1 95 302 GLY A N 1
ATOM 2202 C CA . GLY A 1 302 ? -2.188 -98.062 -38.281 1 95 302 GLY A CA 1
ATOM 2203 C C . GLY A 1 302 ? -1.686 -97.188 -37.156 1 95 302 GLY A C 1
ATOM 2204 O O . GLY A 1 302 ? -2.328 -96.188 -36.812 1 95 302 GLY A O 1
ATOM 2205 N N . GLU A 1 303 ? -0.532 -97.438 -36.656 1 95.44 303 GLU A N 1
ATOM 2206 C CA . GLU A 1 303 ? 0.091 -96.625 -35.594 1 95.44 303 GLU A CA 1
ATOM 2207 C C . GLU A 1 303 ? 0.493 -95.25 -36.125 1 95.44 303 GLU A C 1
ATOM 2209 O O . GLU A 1 303 ? 0.28 -94.25 -35.469 1 95.44 303 GLU A O 1
ATOM 2214 N N . ILE A 1 304 ? 0.967 -95.188 -37.25 1 95.19 304 ILE A N 1
ATOM 2215 C CA . ILE A 1 304 ? 1.37 -93.875 -37.844 1 95.19 304 ILE A CA 1
ATOM 2216 C C . ILE A 1 304 ? 0.139 -93 -38.062 1 95.19 304 ILE A C 1
ATOM 2218 O O . ILE A 1 304 ? 0.169 -91.812 -37.844 1 95.19 304 ILE A O 1
ATOM 2222 N N . ALA A 1 305 ? -0.884 -93.75 -38.594 1 94 305 ALA A N 1
ATOM 2223 C CA . ALA A 1 305 ? -2.117 -93 -38.844 1 94 305 ALA A CA 1
ATOM 2224 C C . ALA A 1 305 ? -2.633 -92.312 -37.594 1 94 305 ALA A C 1
ATOM 2226 O O . ALA A 1 305 ? -3.1 -91.188 -37.625 1 94 305 ALA A O 1
ATOM 2227 N N . GLN A 1 306 ? -2.506 -93 -36.406 1 95.12 306 GLN A N 1
ATOM 2228 C CA . GLN A 1 306 ? -2.922 -92.438 -35.125 1 95.12 306 GLN A CA 1
ATOM 2229 C C . GLN A 1 306 ? -2.043 -91.25 -34.719 1 95.12 306 GLN A C 1
ATOM 2231 O O . GLN A 1 306 ? -2.545 -90.188 -34.281 1 95.12 306 GLN A O 1
ATOM 2236 N N . HIS A 1 307 ? -0.801 -91.375 -34.938 1 93.88 307 HIS A N 1
ATOM 2237 C CA . HIS A 1 307 ? 0.131 -90.312 -34.594 1 93.88 307 HIS A CA 1
ATOM 2238 C C . HIS A 1 307 ? -0.063 -89.062 -35.469 1 93.88 307 HIS A C 1
ATOM 2240 O O . HIS A 1 307 ? 0.069 -87.938 -35.031 1 93.88 307 HIS A O 1
ATOM 2246 N N . ILE A 1 308 ? -0.382 -89.312 -36.719 1 92.94 308 ILE A N 1
ATOM 2247 C CA . ILE A 1 308 ? -0.634 -88.188 -37.656 1 92.94 308 ILE A CA 1
ATOM 2248 C C . ILE A 1 308 ? -1.869 -87.438 -37.188 1 92.94 308 ILE A C 1
ATOM 2250 O O . ILE A 1 308 ? -1.9 -86.188 -37.281 1 92.94 308 ILE A O 1
ATOM 2254 N N . GLY A 1 309 ? -2.842 -88.188 -36.75 1 91.5 309 GLY A N 1
ATOM 2255 C CA . GLY A 1 309 ? -4.008 -87.562 -36.156 1 91.5 309 GLY A CA 1
ATOM 2256 C C . GLY A 1 309 ? -3.672 -86.625 -34.969 1 91.5 309 GLY A C 1
ATOM 2257 O O . GLY A 1 309 ? -4.203 -85.562 -34.844 1 91.5 309 GLY A O 1
ATOM 2258 N N . LEU A 1 310 ? -2.752 -87.062 -34.156 1 91.12 310 LEU A N 1
ATOM 2259 C CA . LEU A 1 310 ? -2.311 -86.312 -33 1 91.12 310 LEU A CA 1
ATOM 2260 C C . LEU A 1 310 ? -1.53 -85.062 -33.438 1 91.12 310 LEU A C 1
ATOM 2262 O O . LEU A 1 310 ? -1.678 -84 -32.844 1 91.12 310 LEU A O 1
ATOM 2266 N N . ILE A 1 311 ? -0.792 -85.188 -34.438 1 90.19 311 ILE A N 1
ATOM 2267 C CA . ILE A 1 311 ? -0.03 -84.062 -34.969 1 90.19 311 ILE A CA 1
ATOM 2268 C C . ILE A 1 311 ? -0.985 -83 -35.5 1 90.19 311 ILE A C 1
ATOM 2270 O O . ILE A 1 311 ? -0.804 -81.812 -35.25 1 90.19 311 ILE A O 1
ATOM 2274 N N . GLN A 1 312 ? -1.961 -83.5 -36.281 1 89.25 312 GLN A N 1
ATOM 2275 C CA . GLN A 1 312 ? -2.938 -82.562 -36.844 1 89.25 312 GLN A CA 1
ATOM 2276 C C . GLN A 1 312 ? -3.684 -81.812 -35.75 1 89.25 312 GLN A C 1
ATOM 2278 O O . GLN A 1 312 ? -3.904 -80.625 -35.844 1 89.25 312 GLN A O 1
ATOM 2283 N N . ALA A 1 313 ? -3.979 -82.5 -34.594 1 90.19 313 ALA A N 1
ATOM 2284 C CA . ALA A 1 313 ? -4.68 -81.875 -33.469 1 90.19 313 ALA A CA 1
ATOM 2285 C C . ALA A 1 313 ? -3.783 -80.875 -32.75 1 90.19 313 ALA A C 1
ATOM 2287 O O . ALA A 1 313 ? -4.223 -79.75 -32.406 1 90.19 313 ALA A O 1
ATOM 2288 N N . ALA A 1 314 ? -2.574 -81.188 -32.594 1 88.75 314 ALA A N 1
ATOM 2289 C CA . ALA A 1 314 ? -1.623 -80.312 -31.906 1 88.75 314 ALA A CA 1
ATOM 2290 C C . ALA A 1 314 ? -1.319 -79.125 -32.75 1 88.75 314 ALA A C 1
ATOM 2292 O O . ALA A 1 314 ? -1.137 -78 -32.219 1 88.75 314 ALA A O 1
ATOM 2293 N N . THR A 1 315 ? -1.254 -79.25 -34 1 89 315 THR A N 1
ATOM 2294 C CA . THR A 1 315 ? -1.021 -78.125 -34.906 1 89 315 THR A CA 1
ATOM 2295 C C . THR A 1 315 ? -2.182 -77.125 -34.844 1 89 315 THR A C 1
ATOM 2297 O O . THR A 1 315 ? -1.967 -75.938 -34.781 1 89 315 THR A O 1
ATOM 2300 N N . ALA A 1 316 ? -3.373 -77.75 -34.812 1 89.5 316 ALA A N 1
ATOM 2301 C CA . ALA A 1 316 ? -4.559 -76.875 -34.75 1 89.5 316 ALA A CA 1
ATOM 2302 C C . ALA A 1 316 ? -4.578 -76.125 -33.438 1 89.5 316 ALA A C 1
ATOM 2304 O O . ALA A 1 316 ? -4.941 -74.938 -33.406 1 89.5 316 ALA A O 1
ATOM 2305 N N . GLN A 1 317 ? -4.148 -76.688 -32.375 1 89.56 317 GLN A N 1
ATOM 2306 C CA . GLN A 1 317 ? -4.102 -76.062 -31.078 1 89.56 317 GLN A CA 1
ATOM 2307 C C . GLN A 1 317 ? -3.033 -74.938 -31.062 1 89.56 317 GLN A C 1
ATOM 2309 O O . GLN A 1 317 ? -3.236 -73.875 -30.469 1 89.56 317 GLN A O 1
ATOM 2314 N N . THR A 1 318 ? -1.984 -75.188 -31.688 1 88.88 318 THR A N 1
ATOM 2315 C CA . THR A 1 318 ? -0.897 -74.188 -31.75 1 88.88 318 THR A CA 1
ATOM 2316 C C . THR A 1 318 ? -1.314 -73 -32.531 1 88.88 318 THR A C 1
ATOM 2318 O O . THR A 1 318 ? -1.049 -71.812 -32.125 1 88.88 318 THR A O 1
ATOM 2321 N N . VAL A 1 319 ? -1.962 -73.25 -33.656 1 88.19 319 VAL A N 1
ATOM 2322 C CA . VAL A 1 319 ? -2.449 -72.188 -34.5 1 88.19 319 VAL A CA 1
ATOM 2323 C C . VAL A 1 319 ? -3.395 -71.25 -33.688 1 88.19 319 VAL A C 1
ATOM 2325 O O . VAL A 1 319 ? -3.279 -70.062 -33.688 1 88.19 319 VAL A O 1
ATOM 2328 N N . ALA A 1 320 ? -4.258 -71.875 -32.844 1 90.38 320 ALA A N 1
ATOM 2329 C CA . ALA A 1 320 ? -5.223 -71.125 -32.031 1 90.38 320 ALA A CA 1
ATOM 2330 C C . ALA A 1 320 ? -4.516 -70.312 -30.953 1 90.38 320 ALA A C 1
ATOM 2332 O O . ALA A 1 320 ? -4.898 -69.188 -30.688 1 90.38 320 ALA A O 1
ATOM 2333 N N . ALA A 1 321 ? -3.539 -70.875 -30.406 1 88.5 321 ALA A N 1
ATOM 2334 C CA . ALA A 1 321 ? -2.795 -70.188 -29.359 1 88.5 321 ALA A CA 1
ATOM 2335 C C . ALA A 1 321 ? -2.055 -68.938 -29.922 1 88.5 321 ALA A C 1
ATOM 2337 O O . ALA A 1 321 ? -2.068 -67.875 -29.328 1 88.5 321 ALA A O 1
ATOM 2338 N N . ILE A 1 322 ? -1.476 -69.125 -31.094 1 88.31 322 ILE A N 1
ATOM 2339 C CA . ILE A 1 322 ? -0.713 -68 -31.703 1 88.31 322 ILE A CA 1
ATOM 2340 C C . ILE A 1 322 ? -1.659 -66.938 -32.156 1 88.31 322 ILE A C 1
ATOM 2342 O O . ILE A 1 322 ? -1.327 -65.75 -32.031 1 88.31 322 ILE A O 1
ATOM 2346 N N . GLU A 1 323 ? -2.803 -67.312 -32.562 1 90.12 323 GLU A N 1
ATOM 2347 C CA . GLU A 1 323 ? -3.801 -66.312 -32.938 1 90.12 323 GLU A CA 1
ATOM 2348 C C . GLU A 1 323 ? -4.246 -65.5 -31.734 1 90.12 323 GLU A C 1
ATOM 2350 O O . GLU A 1 323 ? -4.422 -64.312 -31.844 1 90.12 323 GLU A O 1
ATOM 2355 N N . ARG A 1 324 ? -4.371 -66.125 -30.625 1 90.62 324 ARG A N 1
ATOM 2356 C CA . ARG A 1 324 ? -4.746 -65.438 -29.406 1 90.62 324 ARG A CA 1
ATOM 2357 C C . ARG A 1 324 ? -3.631 -64.5 -28.953 1 90.62 324 ARG A C 1
ATOM 2359 O O . ARG A 1 324 ? -3.893 -63.375 -28.531 1 90.62 324 ARG A O 1
ATOM 2366 N N . ILE A 1 325 ? -2.465 -65 -29.109 1 89.38 325 ILE A N 1
ATOM 2367 C CA . ILE A 1 325 ? -1.313 -64.125 -28.75 1 89.38 325 ILE A CA 1
ATOM 2368 C C . ILE A 1 325 ? -1.262 -62.906 -29.641 1 89.38 325 ILE A C 1
ATOM 2370 O O . ILE A 1 325 ? -1.057 -61.781 -29.156 1 89.38 325 ILE A O 1
ATOM 2374 N N . SER A 1 326 ? -1.456 -63.125 -30.891 1 89.19 326 SER A N 1
ATOM 2375 C CA . SER A 1 326 ? -1.454 -62 -31.844 1 89.19 326 SER A CA 1
ATOM 2376 C C . SER A 1 326 ? -2.535 -61 -31.516 1 89.19 326 SER A C 1
ATOM 2378 O O . SER A 1 326 ? -2.32 -59.781 -31.641 1 89.19 326 SER A O 1
ATOM 2380 N N . GLY A 1 327 ? -3.709 -61.5 -31.062 1 90.81 327 GLY A N 1
ATOM 2381 C CA . GLY A 1 327 ? -4.773 -60.594 -30.641 1 90.81 327 GLY A CA 1
ATOM 2382 C C . GLY A 1 327 ? -4.402 -59.75 -29.422 1 90.81 327 GLY A C 1
ATOM 2383 O O . GLY A 1 327 ? -4.668 -58.562 -29.391 1 90.81 327 GLY A O 1
ATOM 2384 N N . VAL A 1 328 ? -3.773 -60.344 -28.484 1 90.25 328 VAL A N 1
ATOM 2385 C CA . VAL A 1 328 ? -3.346 -59.656 -27.266 1 90.25 328 VAL A CA 1
ATOM 2386 C C . VAL A 1 328 ? -2.307 -58.594 -27.625 1 90.25 328 VAL A C 1
ATOM 2388 O O . VAL A 1 328 ? -2.359 -57.469 -27.109 1 90.25 328 VAL A O 1
ATOM 2391 N N . ILE A 1 329 ? -1.405 -58.906 -28.484 1 88.88 329 ILE A N 1
ATOM 2392 C CA . ILE A 1 329 ? -0.335 -58 -28.891 1 88.88 329 ILE A CA 1
ATOM 2393 C C . ILE A 1 329 ? -0.93 -56.781 -29.594 1 88.88 329 ILE A C 1
ATOM 2395 O O . ILE A 1 329 ? -0.489 -55.625 -29.359 1 88.88 329 ILE A O 1
ATOM 2399 N N . ARG A 1 330 ? -1.963 -56.969 -30.391 1 89.06 330 ARG A N 1
ATOM 2400 C CA . ARG A 1 330 ? -2.629 -55.844 -31.047 1 89.06 330 ARG A CA 1
ATOM 2401 C C . ARG A 1 330 ? -3.291 -54.938 -30.047 1 89.06 330 ARG A C 1
ATOM 2403 O O . ARG A 1 330 ? -3.234 -53.719 -30.188 1 89.06 330 ARG A O 1
ATOM 2410 N N . GLY A 1 331 ? -3.834 -55.531 -29.031 1 90.62 331 GLY A N 1
ATOM 2411 C CA . GLY A 1 331 ? -4.406 -54.719 -27.969 1 90.62 331 GLY A CA 1
ATOM 2412 C C . GLY A 1 331 ? -3.375 -53.906 -27.219 1 90.62 331 GLY A C 1
ATOM 2413 O O . GLY A 1 331 ? -3.635 -52.75 -26.844 1 90.62 331 GLY A O 1
ATOM 2414 N N . LEU A 1 332 ? -2.279 -54.438 -27 1 90 332 LEU A N 1
ATOM 2415 C CA . LEU A 1 332 ? -1.193 -53.719 -26.328 1 90 332 LEU A CA 1
ATOM 2416 C C . LEU A 1 332 ? -0.719 -52.531 -27.172 1 90 332 LEU A C 1
ATOM 2418 O O . LEU A 1 332 ? -0.395 -51.469 -26.625 1 90 332 LEU A O 1
ATOM 2422 N N . ASP A 1 333 ? -0.674 -52.75 -28.438 1 89.94 333 ASP A N 1
ATOM 2423 C CA . ASP A 1 333 ? -0.284 -51.656 -29.328 1 89.94 333 ASP A CA 1
ATOM 2424 C C . ASP A 1 333 ? -1.282 -50.5 -29.281 1 89.94 333 ASP A C 1
ATOM 2426 O O . ASP A 1 333 ? -0.89 -49.344 -29.266 1 89.94 333 ASP A O 1
ATOM 2430 N N . ASP A 1 334 ? -2.562 -50.844 -29.219 1 91.12 334 ASP A N 1
ATOM 2431 C CA . ASP A 1 334 ? -3.605 -49.844 -29.078 1 91.12 334 ASP A CA 1
ATOM 2432 C C . ASP A 1 334 ? -3.477 -49.094 -27.75 1 91.12 334 ASP A C 1
ATOM 2434 O O . ASP A 1 334 ? -3.67 -47.875 -27.703 1 91.12 334 ASP A O 1
ATOM 2438 N N . GLY A 1 335 ? -3.205 -49.844 -26.766 1 90.62 335 GLY A N 1
ATOM 2439 C CA . GLY A 1 335 ? -2.975 -49.219 -25.469 1 90.62 335 GLY A CA 1
ATOM 2440 C C . GLY A 1 335 ? -1.801 -48.25 -25.453 1 90.62 335 GLY A C 1
ATOM 2441 O O . GLY A 1 335 ? -1.888 -47.156 -24.891 1 90.62 335 GLY A O 1
ATOM 2442 N N . ALA A 1 336 ? -0.726 -48.594 -26.109 1 91.56 336 ALA A N 1
ATOM 2443 C CA . ALA A 1 336 ? 0.454 -47.719 -26.203 1 91.56 336 ALA A CA 1
ATOM 2444 C C . ALA A 1 336 ? 0.133 -46.438 -26.922 1 91.56 336 ALA A C 1
ATOM 2446 O O . ALA A 1 336 ? 0.603 -45.375 -26.531 1 91.56 336 ALA A O 1
ATOM 2447 N N . THR A 1 337 ? -0.687 -46.531 -27.922 1 91.81 337 THR A N 1
ATOM 2448 C CA . THR A 1 337 ? -1.098 -45.344 -28.672 1 91.81 337 THR A CA 1
ATOM 2449 C C . THR A 1 337 ? -1.924 -44.438 -27.797 1 91.81 337 THR A C 1
ATOM 2451 O O . THR A 1 337 ? -1.745 -43.188 -27.844 1 91.81 337 THR A O 1
ATOM 2454 N N . THR A 1 338 ? -2.762 -45 -26.969 1 93 338 THR A N 1
ATOM 2455 C CA . THR A 1 338 ? -3.588 -44.219 -26.062 1 93 338 THR A CA 1
ATOM 2456 C C . THR A 1 338 ? -2.729 -43.5 -25 1 93 338 THR A C 1
ATOM 2458 O O . THR A 1 338 ? -2.949 -42.344 -24.688 1 93 338 THR A O 1
ATOM 2461 N N . ILE A 1 339 ? -1.788 -44.219 -24.516 1 95.19 339 ILE A N 1
ATOM 2462 C CA . ILE A 1 339 ? -0.892 -43.625 -23.531 1 95.19 339 ILE A CA 1
ATOM 2463 C C . ILE A 1 339 ? -0.09 -42.5 -24.156 1 95.19 339 ILE A C 1
ATOM 2465 O O . ILE A 1 339 ? 0.086 -41.438 -23.547 1 95.19 339 ILE A O 1
ATOM 2469 N N . ALA A 1 340 ? 0.387 -42.719 -25.359 1 93.56 340 ALA A N 1
ATOM 2470 C CA . ALA A 1 340 ? 1.153 -41.688 -26.062 1 93.56 340 ALA A CA 1
ATOM 2471 C C . ALA A 1 340 ? 0.341 -40.406 -26.203 1 93.56 340 ALA A C 1
ATOM 2473 O O . ALA A 1 340 ? 0.86 -39.312 -26 1 93.56 340 ALA A O 1
ATOM 2474 N N . ALA A 1 341 ? -0.942 -40.5 -26.5 1 94.44 341 ALA A N 1
ATOM 2475 C CA . ALA A 1 341 ? -1.817 -39.344 -26.641 1 94.44 341 ALA A CA 1
ATOM 2476 C C . ALA A 1 341 ? -2.012 -38.625 -25.312 1 94.44 341 ALA A C 1
ATOM 2478 O O . ALA A 1 341 ? -1.979 -37.406 -25.25 1 94.44 341 ALA A O 1
ATOM 2479 N N . ALA A 1 342 ? -2.201 -39.375 -24.281 1 94.69 342 ALA A N 1
ATOM 2480 C CA . ALA A 1 342 ? -2.389 -38.812 -22.953 1 94.69 342 ALA A CA 1
ATOM 2481 C C . ALA A 1 342 ? -1.136 -38.062 -22.5 1 94.69 342 ALA A C 1
ATOM 2483 O O . ALA A 1 342 ? -1.228 -37 -21.891 1 94.69 342 ALA A O 1
ATOM 2484 N N . VAL A 1 343 ? -0.001 -38.625 -22.781 1 95.19 343 VAL A N 1
ATOM 2485 C CA . VAL A 1 343 ? 1.265 -38.031 -22.391 1 95.19 343 VAL A CA 1
ATOM 2486 C C . VAL A 1 343 ? 1.492 -36.719 -23.172 1 95.19 343 VAL A C 1
ATOM 2488 O O . VAL A 1 343 ? 2.045 -35.75 -22.641 1 95.19 343 VAL A O 1
ATOM 2491 N N . GLU A 1 344 ? 1.081 -36.719 -24.406 1 94.44 344 GLU A N 1
ATOM 2492 C CA . GLU A 1 344 ? 1.155 -35.5 -25.188 1 94.44 344 GLU A CA 1
ATOM 2493 C C . GLU A 1 344 ? 0.298 -34.375 -24.578 1 94.44 344 GLU A C 1
ATOM 2495 O O . GLU A 1 344 ? 0.725 -33.219 -24.5 1 94.44 344 GLU A O 1
ATOM 2500 N N . GLU A 1 345 ? -0.843 -34.781 -24.156 1 94.5 345 GLU A N 1
ATOM 2501 C CA . GLU A 1 345 ? -1.714 -33.812 -23.469 1 94.5 345 GLU A CA 1
ATOM 2502 C C . GLU A 1 345 ? -1.079 -33.344 -22.172 1 94.5 345 GLU A C 1
ATOM 2504 O O . GLU A 1 345 ? -1.139 -32.156 -21.859 1 94.5 345 GLU A O 1
ATOM 2509 N N . GLN A 1 346 ? -0.461 -34.188 -21.453 1 94.75 346 GLN A N 1
ATOM 2510 C CA . GLN A 1 346 ? 0.204 -33.844 -20.203 1 94.75 346 GLN A CA 1
ATOM 2511 C C . GLN A 1 346 ? 1.351 -32.875 -20.453 1 94.75 346 GLN A C 1
ATOM 2513 O O . GLN A 1 346 ? 1.553 -31.938 -19.672 1 94.75 346 GLN A O 1
ATOM 2518 N N . SER A 1 347 ? 2.031 -33.125 -21.516 1 95.69 347 SER A N 1
ATOM 2519 C CA . SER A 1 347 ? 3.137 -32.25 -21.859 1 95.69 347 SER A CA 1
ATOM 2520 C C . SER A 1 347 ? 2.639 -30.844 -22.172 1 95.69 347 SER A C 1
ATOM 2522 O O . SER A 1 347 ? 3.24 -29.859 -21.734 1 95.69 347 SER A O 1
ATOM 2524 N N . ALA A 1 348 ? 1.549 -30.75 -22.875 1 95.25 348 ALA A N 1
ATOM 2525 C CA . ALA A 1 348 ? 0.951 -29.453 -23.172 1 95.25 348 ALA A CA 1
ATOM 2526 C C . ALA A 1 348 ? 0.477 -28.75 -21.906 1 95.25 348 ALA A C 1
ATOM 2528 O O . ALA A 1 348 ? 0.702 -27.547 -21.719 1 95.25 348 ALA A O 1
ATOM 2529 N N . THR A 1 349 ? -0.161 -29.516 -21.094 1 95.94 349 THR A N 1
ATOM 2530 C CA . THR A 1 349 ? -0.673 -28.969 -19.828 1 95.94 349 THR A CA 1
ATOM 2531 C C . THR A 1 349 ? 0.472 -28.5 -18.938 1 95.94 349 THR A C 1
ATOM 2533 O O . THR A 1 349 ? 0.387 -27.453 -18.297 1 95.94 349 THR A O 1
ATOM 2536 N N . ALA A 1 350 ? 1.572 -29.297 -18.875 1 94.56 350 ALA A N 1
ATOM 2537 C CA . ALA A 1 350 ? 2.756 -28.906 -18.125 1 94.56 350 ALA A CA 1
ATOM 2538 C C . ALA A 1 350 ? 3.33 -27.578 -18.641 1 94.56 350 ALA A C 1
ATOM 2540 O O . ALA A 1 350 ? 3.744 -26.734 -17.844 1 94.56 350 ALA A O 1
ATOM 2541 N N . GLY A 1 351 ? 3.336 -27.469 -19.938 1 95.06 351 GLY A N 1
ATOM 2542 C CA . GLY A 1 351 ? 3.771 -26.219 -20.531 1 95.06 351 GLY A CA 1
ATOM 2543 C C . GLY A 1 351 ? 2.922 -25.031 -20.125 1 95.06 351 GLY A C 1
ATOM 2544 O O . GLY A 1 351 ? 3.445 -23.953 -19.844 1 95.06 351 GLY A O 1
ATOM 2545 N N . GLU A 1 352 ? 1.644 -25.25 -20.062 1 95.81 352 GLU A N 1
ATOM 2546 C CA . GLU A 1 352 ? 0.719 -24.203 -19.641 1 95.81 352 GLU A CA 1
ATOM 2547 C C . GLU A 1 352 ? 0.954 -23.812 -18.188 1 95.81 352 GLU A C 1
ATOM 2549 O O . GLU A 1 352 ? 0.948 -22.625 -17.844 1 95.81 352 GLU A O 1
ATOM 2554 N N . ILE A 1 353 ? 1.16 -24.781 -17.375 1 95.56 353 ILE A N 1
ATOM 2555 C CA . ILE A 1 353 ? 1.424 -24.531 -15.961 1 95.56 353 ILE A CA 1
ATOM 2556 C C . ILE A 1 353 ? 2.713 -23.734 -15.812 1 95.56 353 ILE A C 1
ATOM 2558 O O . ILE A 1 353 ? 2.762 -22.75 -15.055 1 95.56 353 ILE A O 1
ATOM 2562 N N . SER A 1 354 ? 3.682 -24.125 -16.531 1 95.88 354 SER A N 1
ATOM 2563 C CA . SER A 1 354 ? 4.965 -23.438 -16.484 1 95.88 354 SER A CA 1
ATOM 2564 C C . SER A 1 354 ? 4.816 -21.969 -16.875 1 95.88 354 SER A C 1
ATOM 2566 O O . SER A 1 354 ? 5.363 -21.094 -16.219 1 95.88 354 SER A O 1
ATOM 2568 N N . ARG A 1 355 ? 4.098 -21.719 -17.922 1 95.62 355 ARG A N 1
ATOM 2569 C CA . ARG A 1 355 ? 3.881 -20.359 -18.391 1 95.62 355 ARG A CA 1
ATOM 2570 C C . ARG A 1 355 ? 3.127 -19.531 -17.344 1 95.62 355 ARG A C 1
ATOM 2572 O O . ARG A 1 355 ? 3.523 -18.406 -17.031 1 95.62 355 ARG A O 1
ATOM 2579 N N . SER A 1 356 ? 2.082 -20.094 -16.828 1 96.19 356 SER A N 1
ATOM 2580 C CA . SER A 1 356 ? 1.279 -19.406 -15.82 1 96.19 356 SER A CA 1
ATOM 2581 C C . SER A 1 356 ? 2.09 -19.125 -14.555 1 96.19 356 SER A C 1
ATOM 2583 O O . SER A 1 356 ? 1.972 -18.062 -13.961 1 96.19 356 SER A O 1
ATOM 2585 N N . ALA A 1 357 ? 2.906 -20.078 -14.18 1 94.06 357 ALA A N 1
ATOM 2586 C CA . ALA A 1 357 ? 3.752 -19.906 -13 1 94.06 357 ALA A CA 1
ATOM 2587 C C . ALA A 1 357 ? 4.773 -18.797 -13.211 1 94.06 357 ALA A C 1
ATOM 2589 O O . ALA A 1 357 ? 5.012 -17.984 -12.312 1 94.06 357 ALA A O 1
ATOM 2590 N N . ARG A 1 358 ? 5.324 -18.656 -14.375 1 94.94 358 ARG A N 1
ATOM 2591 C CA . ARG A 1 358 ? 6.285 -17.609 -14.688 1 94.94 358 ARG A CA 1
ATOM 2592 C C . ARG A 1 358 ? 5.621 -16.234 -14.656 1 94.94 358 ARG A C 1
ATOM 2594 O O . ARG A 1 358 ? 6.168 -15.289 -14.086 1 94.94 358 ARG A O 1
ATOM 2601 N N . GLU A 1 359 ? 4.477 -16.219 -15.25 1 95.5 359 GLU A N 1
ATOM 2602 C CA . GLU A 1 359 ? 3.736 -14.961 -15.242 1 95.5 359 GLU A CA 1
ATOM 2603 C C . GLU A 1 359 ? 3.359 -14.555 -13.82 1 95.5 359 GLU A C 1
ATOM 2605 O O . GLU A 1 359 ? 3.443 -13.375 -13.461 1 95.5 359 GLU A O 1
ATOM 2610 N N . ALA A 1 360 ? 2.979 -15.492 -13.055 1 94.25 360 ALA A N 1
ATOM 2611 C CA . ALA A 1 360 ? 2.645 -15.227 -11.656 1 94.25 360 ALA A CA 1
ATOM 2612 C C . ALA A 1 360 ? 3.861 -14.711 -10.891 1 94.25 360 ALA A C 1
ATOM 2614 O O . ALA A 1 360 ? 3.75 -13.789 -10.086 1 94.25 360 ALA A O 1
ATOM 2615 N N . ALA A 1 361 ? 4.965 -15.359 -11.148 1 93.81 361 ALA A N 1
ATOM 2616 C CA . ALA A 1 361 ? 6.203 -14.922 -10.508 1 93.81 361 ALA A CA 1
ATOM 2617 C C . ALA A 1 361 ? 6.527 -13.477 -10.859 1 93.81 361 ALA A C 1
ATOM 2619 O O . ALA A 1 361 ? 6.875 -12.68 -9.984 1 93.81 361 ALA A O 1
ATOM 2620 N N . ASP A 1 362 ? 6.367 -13.078 -12.078 1 95.62 362 ASP A N 1
ATOM 2621 C CA . ASP A 1 362 ? 6.613 -11.711 -12.539 1 95.62 362 ASP A CA 1
ATOM 2622 C C . ASP A 1 362 ? 5.656 -10.727 -11.867 1 95.62 362 ASP A C 1
ATOM 2624 O O . ASP A 1 362 ? 6.074 -9.664 -11.398 1 95.62 362 ASP A O 1
ATOM 2628 N N . ARG A 1 363 ? 4.449 -11.117 -11.828 1 95 363 ARG A N 1
ATOM 2629 C CA . ARG A 1 363 ? 3.432 -10.242 -11.25 1 95 363 ARG A CA 1
ATOM 2630 C C . ARG A 1 363 ? 3.648 -10.062 -9.75 1 95 363 ARG A C 1
ATOM 2632 O O . ARG A 1 363 ? 3.471 -8.961 -9.219 1 95 363 ARG A O 1
ATOM 2639 N N . THR A 1 364 ? 4.012 -11.109 -9.062 1 94.69 364 THR A N 1
ATOM 2640 C CA . THR A 1 364 ? 4.266 -11.016 -7.633 1 94.69 364 THR A CA 1
ATOM 2641 C C . THR A 1 364 ? 5.477 -10.133 -7.352 1 94.69 364 THR A C 1
ATOM 2643 O O . THR A 1 364 ? 5.508 -9.414 -6.352 1 94.69 364 THR A O 1
ATOM 2646 N N . GLY A 1 365 ? 6.449 -10.227 -8.242 1 94 365 GLY A N 1
ATOM 2647 C CA . GLY A 1 365 ? 7.574 -9.305 -8.133 1 94 365 GLY A CA 1
ATOM 2648 C C . GLY A 1 365 ? 7.16 -7.848 -8.227 1 94 365 GLY A C 1
ATOM 2649 O O . GLY A 1 365 ? 7.613 -7.02 -7.438 1 94 365 GLY A O 1
ATOM 2650 N N . LEU A 1 366 ? 6.305 -7.52 -9.148 1 93.19 366 LEU A N 1
ATOM 2651 C CA . LEU A 1 366 ? 5.773 -6.168 -9.305 1 93.19 366 LEU A CA 1
ATOM 2652 C C . LEU A 1 366 ? 5.008 -5.738 -8.055 1 93.19 366 LEU A C 1
ATOM 2654 O O . LEU A 1 366 ? 5.125 -4.594 -7.617 1 93.19 366 LEU A O 1
ATOM 2658 N N . VAL A 1 367 ? 4.277 -6.68 -7.484 1 95.5 367 VAL A N 1
ATOM 2659 C CA . VAL A 1 367 ? 3.549 -6.406 -6.25 1 95.5 367 VAL A CA 1
ATOM 2660 C C . VAL A 1 367 ? 4.535 -6.047 -5.141 1 95.5 367 VAL A C 1
ATOM 2662 O O . VAL A 1 367 ? 4.348 -5.059 -4.43 1 95.5 367 VAL A O 1
ATOM 2665 N N . GLY A 1 368 ? 5.574 -6.871 -5.066 1 95.38 368 GLY A N 1
ATOM 2666 C CA . GLY A 1 368 ? 6.594 -6.598 -4.066 1 95.38 368 GLY A CA 1
ATOM 2667 C C . GLY A 1 368 ? 7.199 -5.215 -4.195 1 95.38 368 GLY A C 1
ATOM 2668 O O . GLY A 1 368 ? 7.352 -4.504 -3.199 1 95.38 368 GLY A O 1
ATOM 2669 N N . GLY A 1 369 ? 7.496 -4.734 -5.32 1 95.75 369 GLY A N 1
ATOM 2670 C CA . GLY A 1 369 ? 8.023 -3.402 -5.566 1 95.75 369 GLY A CA 1
ATOM 2671 C C . GLY A 1 369 ? 7.051 -2.295 -5.223 1 95.75 369 GLY A C 1
ATOM 2672 O O . GLY A 1 369 ? 7.43 -1.287 -4.625 1 95.75 369 GLY A O 1
ATOM 2673 N N . SER A 1 370 ? 5.859 -2.484 -5.617 1 97.38 370 SER A N 1
ATOM 2674 C CA . SER A 1 370 ? 4.816 -1.507 -5.328 1 97.38 370 SER A CA 1
ATOM 2675 C C . SER A 1 370 ? 4.602 -1.356 -3.826 1 97.38 370 SER A C 1
ATOM 2677 O O . SER A 1 370 ? 4.422 -0.243 -3.328 1 97.38 370 SER A O 1
ATOM 2679 N N . ILE A 1 371 ? 4.703 -2.445 -3.125 1 96.75 371 ILE A N 1
ATOM 2680 C CA . ILE A 1 371 ? 4.5 -2.434 -1.681 1 96.75 371 ILE A CA 1
ATOM 2681 C C . ILE A 1 371 ? 5.672 -1.732 -1 1 96.75 371 ILE A C 1
ATOM 2683 O O . ILE A 1 371 ? 5.488 -1.01 -0.018 1 96.75 371 ILE A O 1
ATOM 2687 N N . ALA A 1 372 ? 6.812 -1.924 -1.509 1 95.75 372 ALA A N 1
ATOM 2688 C CA . ALA A 1 372 ? 7.98 -1.217 -0.987 1 95.75 372 ALA A CA 1
ATOM 2689 C C . ALA A 1 372 ? 7.82 0.293 -1.142 1 95.75 372 ALA A C 1
ATOM 2691 O O . ALA A 1 372 ? 8.172 1.056 -0.237 1 95.75 372 ALA A O 1
ATOM 2692 N N . GLN A 1 373 ? 7.258 0.702 -2.221 1 96.81 373 GLN A N 1
ATOM 2693 C CA . GLN A 1 373 ? 6.98 2.115 -2.457 1 96.81 373 GLN A CA 1
ATOM 2694 C C . GLN A 1 373 ? 5.93 2.637 -1.479 1 96.81 373 GLN A C 1
ATOM 2696 O O . GLN A 1 373 ? 6.055 3.752 -0.965 1 96.81 373 GLN A O 1
ATOM 2701 N N . VAL A 1 374 ? 4.949 1.857 -1.201 1 96.31 374 VAL A N 1
ATOM 2702 C CA . VAL A 1 374 ? 3.908 2.207 -0.24 1 96.31 374 VAL A CA 1
ATOM 2703 C C . VAL A 1 374 ? 4.531 2.449 1.133 1 96.31 374 VAL A C 1
ATOM 2705 O O . VAL A 1 374 ? 4.219 3.438 1.8 1 96.31 374 VAL A O 1
ATOM 2708 N N . ALA A 1 375 ? 5.418 1.56 1.516 1 95.19 375 ALA A N 1
ATOM 2709 C CA . ALA A 1 375 ? 6.074 1.69 2.812 1 95.19 375 ALA A CA 1
ATOM 2710 C C . ALA A 1 375 ? 6.875 2.988 2.893 1 95.19 375 ALA A C 1
ATOM 2712 O O . ALA A 1 375 ? 6.828 3.693 3.902 1 95.19 375 ALA A O 1
ATOM 2713 N N . THR A 1 376 ? 7.523 3.387 1.85 1 96 376 THR A N 1
ATOM 2714 C CA . THR A 1 376 ? 8.336 4.594 1.793 1 96 376 THR A CA 1
ATOM 2715 C C . THR A 1 376 ? 7.461 5.844 1.865 1 96 376 THR A C 1
ATOM 2717 O O . THR A 1 376 ? 7.77 6.781 2.602 1 96 376 THR A O 1
ATOM 2720 N N . THR A 1 377 ? 6.395 5.797 1.138 1 96.56 377 THR A N 1
ATOM 2721 C CA . THR A 1 377 ? 5.516 6.961 1.097 1 96.56 377 THR A CA 1
ATOM 2722 C C . THR A 1 377 ? 4.773 7.121 2.42 1 96.56 377 THR A C 1
ATOM 2724 O O . THR A 1 377 ? 4.496 8.242 2.848 1 96.56 377 THR A O 1
ATOM 2727 N N . ALA A 1 378 ? 4.504 6.016 3.084 1 95.88 378 ALA A N 1
ATOM 2728 C CA . ALA A 1 378 ? 3.898 6.074 4.414 1 95.88 378 ALA A CA 1
ATOM 2729 C C . ALA A 1 378 ? 4.836 6.734 5.414 1 95.88 378 ALA A C 1
ATOM 2731 O O . ALA A 1 378 ? 4.41 7.578 6.211 1 95.88 378 ALA A O 1
ATOM 2732 N N . GLU A 1 379 ? 6.098 6.438 5.312 1 96.38 379 GLU A N 1
ATOM 2733 C CA . GLU A 1 379 ? 7.094 7.031 6.195 1 96.38 379 GLU A CA 1
ATOM 2734 C C . GLU A 1 379 ? 7.227 8.531 5.945 1 96.38 379 GLU A C 1
ATOM 2736 O O . GLU A 1 379 ? 7.359 9.312 6.891 1 96.38 379 GLU A O 1
ATOM 2741 N N . THR A 1 380 ? 7.172 8.883 4.715 1 96.88 380 THR A N 1
ATOM 2742 C CA . THR A 1 380 ? 7.234 10.289 4.344 1 96.88 380 THR A CA 1
ATOM 2743 C C . THR A 1 380 ? 6.039 11.055 4.91 1 96.88 380 THR A C 1
ATOM 2745 O O . THR A 1 380 ? 6.199 12.141 5.48 1 96.88 380 THR A O 1
ATOM 2748 N N . SER A 1 381 ? 4.902 10.484 4.836 1 97.56 381 SER A N 1
ATOM 2749 C CA . SER A 1 381 ? 3.686 11.109 5.34 1 97.56 381 SER A CA 1
ATOM 2750 C C . SER A 1 381 ? 3.715 11.227 6.859 1 97.56 381 SER A C 1
ATOM 2752 O O . SER A 1 381 ? 3.334 12.258 7.418 1 97.56 381 SER A O 1
ATOM 2754 N N . ALA A 1 382 ? 4.23 10.188 7.508 1 97.56 382 ALA A N 1
ATOM 2755 C CA . ALA A 1 382 ? 4.352 10.219 8.961 1 97.56 382 ALA A CA 1
ATOM 2756 C C . ALA A 1 382 ? 5.312 11.32 9.406 1 97.56 382 ALA A C 1
ATOM 2758 O O . ALA A 1 382 ? 5.023 12.055 10.352 1 97.56 382 ALA A O 1
ATOM 2759 N N . GLY A 1 383 ? 6.426 11.469 8.711 1 98.25 383 GLY A N 1
ATOM 2760 C CA . GLY A 1 383 ? 7.379 12.531 9 1 98.25 383 GLY A CA 1
ATOM 2761 C C . GLY A 1 383 ? 6.801 13.922 8.82 1 98.25 383 GLY A C 1
ATOM 2762 O O . GLY A 1 383 ? 7.035 14.805 9.641 1 98.25 383 GLY A O 1
ATOM 2763 N N . SER A 1 384 ? 6.035 14.039 7.766 1 98.38 384 SER A N 1
ATOM 2764 C CA . SER A 1 384 ? 5.398 15.32 7.492 1 98.38 384 SER A CA 1
ATOM 2765 C C . SER A 1 384 ? 4.355 15.656 8.555 1 98.38 384 SER A C 1
ATOM 2767 O O . SER A 1 384 ? 4.23 16.812 8.969 1 98.38 384 SER A O 1
ATOM 2769 N N . ALA A 1 385 ? 3.629 14.688 9.031 1 98.12 385 ALA A N 1
ATOM 2770 C CA . ALA A 1 385 ? 2.646 14.883 10.094 1 98.12 385 ALA A CA 1
ATOM 2771 C C . ALA A 1 385 ? 3.324 15.297 11.398 1 98.12 385 ALA A C 1
ATOM 2773 O O . ALA A 1 385 ? 2.824 16.172 12.117 1 98.12 385 ALA A O 1
ATOM 2774 N N . ARG A 1 386 ? 4.492 14.742 11.695 1 98.06 386 ARG A N 1
ATOM 2775 C CA . ARG A 1 386 ? 5.25 15.117 12.891 1 98.06 386 ARG A CA 1
ATOM 2776 C C . ARG A 1 386 ? 5.746 16.562 12.797 1 98.06 386 ARG A C 1
ATOM 2778 O O . ARG A 1 386 ? 5.77 17.281 13.797 1 98.06 386 ARG A O 1
ATOM 2785 N N . SER A 1 387 ? 6.051 16.953 11.57 1 98 387 SER A N 1
ATOM 2786 C CA . SER A 1 387 ? 6.445 18.328 11.336 1 98 387 SER A CA 1
ATOM 2787 C C . SER A 1 387 ? 5.293 19.297 11.609 1 98 387 SER A C 1
ATOM 2789 O O . SER A 1 387 ? 5.492 20.359 12.188 1 98 387 SER A O 1
ATOM 2791 N N . VAL A 1 388 ? 4.09 18.906 11.25 1 98.12 388 VAL A N 1
ATOM 2792 C CA . VAL A 1 388 ? 2.902 19.719 11.516 1 98.12 388 VAL A CA 1
ATOM 2793 C C . VAL A 1 388 ? 2.686 19.844 13.023 1 98.12 388 VAL A C 1
ATOM 2795 O O . VAL A 1 388 ? 2.453 20.938 13.531 1 98.12 388 VAL A O 1
ATOM 2798 N N . LEU A 1 389 ? 2.844 18.766 13.719 1 98.19 389 LEU A N 1
ATOM 2799 C CA . LEU A 1 389 ? 2.654 18.766 15.172 1 98.19 389 LEU A CA 1
ATOM 2800 C C . LEU A 1 389 ? 3.668 19.688 15.844 1 98.19 389 LEU A C 1
ATOM 2802 O O . LEU A 1 389 ? 3.314 20.453 16.75 1 98.19 389 LEU A O 1
ATOM 2806 N N . SER A 1 390 ? 4.898 19.641 15.352 1 98.06 390 SER A N 1
ATOM 2807 C CA . SER A 1 390 ? 5.938 20.516 15.883 1 98.06 390 SER A CA 1
ATOM 2808 C C . SER A 1 390 ? 5.617 21.984 15.617 1 98.06 390 SER A C 1
ATOM 2810 O O . SER A 1 390 ? 5.766 22.844 16.5 1 98.06 390 SER A O 1
ATOM 2812 N N . ALA A 1 391 ? 5.125 22.234 14.438 1 97.81 391 ALA A N 1
ATOM 2813 C CA . ALA A 1 391 ? 4.793 23.594 14.047 1 97.81 391 ALA A CA 1
ATOM 2814 C C . ALA A 1 391 ? 3.609 24.125 14.852 1 97.81 391 ALA A C 1
ATOM 2816 O O . ALA A 1 391 ? 3.549 25.312 15.172 1 97.81 391 ALA A O 1
ATOM 2817 N N . THR A 1 392 ? 2.668 23.25 15.203 1 97.62 392 THR A N 1
ATOM 2818 C CA . THR A 1 392 ? 1.52 23.672 15.992 1 97.62 392 THR A CA 1
ATOM 2819 C C . THR A 1 392 ? 1.949 24.047 17.406 1 97.62 392 THR A C 1
ATOM 2821 O O . THR A 1 392 ? 1.365 24.953 18.016 1 97.62 392 THR A O 1
ATOM 2824 N N . THR A 1 393 ? 2.994 23.422 17.906 1 97.31 393 THR A N 1
ATOM 2825 C CA . THR A 1 393 ? 3.535 23.766 19.219 1 97.31 393 THR A CA 1
ATOM 2826 C C . THR A 1 393 ? 4.145 25.172 19.203 1 97.31 393 THR A C 1
ATOM 2828 O O . THR A 1 393 ? 3.928 25.953 20.109 1 97.31 393 THR A O 1
ATOM 2831 N N . ILE A 1 394 ? 4.781 25.5 18.141 1 96.62 394 ILE A N 1
ATOM 2832 C CA . ILE A 1 394 ? 5.363 26.812 17.953 1 96.62 394 ILE A CA 1
ATOM 2833 C C . ILE A 1 394 ? 4.25 27.859 17.859 1 96.62 394 ILE A C 1
ATOM 2835 O O . ILE A 1 394 ? 4.324 28.922 18.5 1 96.62 394 ILE A O 1
ATOM 2839 N N . LEU A 1 395 ? 3.184 27.562 17.172 1 96.25 395 LEU A N 1
ATOM 2840 C CA . LEU A 1 395 ? 2.061 28.469 17 1 96.25 395 LEU A CA 1
ATOM 2841 C C . LEU A 1 395 ? 1.39 28.766 18.344 1 96.25 395 LEU A C 1
ATOM 2843 O O . LEU A 1 395 ? 1.065 29.922 18.641 1 96.25 395 LEU A O 1
ATOM 2847 N N . ASP A 1 396 ? 1.254 27.719 19.094 1 96.31 396 ASP A N 1
ATOM 2848 C CA . ASP A 1 396 ? 0.654 27.891 20.422 1 96.31 396 ASP A CA 1
ATOM 2849 C C . ASP A 1 396 ? 1.486 28.828 21.281 1 96.31 396 ASP A C 1
ATOM 2851 O O . ASP A 1 396 ? 0.94 29.719 21.953 1 96.31 396 ASP A O 1
ATOM 2855 N N . GLN A 1 397 ? 2.768 28.688 21.188 1 96.94 397 GLN A N 1
ATOM 2856 C CA . GLN A 1 397 ? 3.676 29.547 21.953 1 96.94 397 GLN A CA 1
ATOM 2857 C C . GLN A 1 397 ? 3.604 30.984 21.484 1 96.94 397 GLN A C 1
ATOM 2859 O O . GLN A 1 397 ? 3.578 31.906 22.297 1 96.94 397 GLN A O 1
ATOM 2864 N N . GLN A 1 398 ? 3.498 31.172 20.219 1 96 398 GLN A N 1
ATOM 2865 C CA . GLN A 1 398 ? 3.457 32.5 19.672 1 96 398 GLN A CA 1
ATOM 2866 C C . GLN A 1 398 ? 2.127 33.188 19.984 1 96 398 GLN A C 1
ATOM 2868 O O . GLN A 1 398 ? 2.088 34.406 20.234 1 96 398 GLN A O 1
ATOM 2873 N N . MET A 1 399 ? 1.036 32.438 20 1 95.81 399 MET A N 1
ATOM 2874 C CA . MET A 1 399 ? -0.268 33 20.359 1 95.81 399 MET A CA 1
ATOM 2875 C C . MET A 1 399 ? -0.289 33.438 21.812 1 95.81 399 MET A C 1
ATOM 2877 O O . MET A 1 399 ? -0.854 34.5 22.141 1 95.81 399 MET A O 1
ATOM 2881 N N . GLU A 1 400 ? 0.372 32.688 22.625 1 96.56 400 GLU A N 1
ATOM 2882 C CA . GLU A 1 400 ? 0.492 33.062 24.031 1 96.56 400 GLU A CA 1
ATOM 2883 C C . GLU A 1 400 ? 1.33 34.312 24.188 1 96.56 400 GLU A C 1
ATOM 2885 O O . GLU A 1 400 ? 1.006 35.188 25 1 96.56 400 GLU A O 1
ATOM 2890 N N . GLN A 1 401 ? 2.336 34.469 23.406 1 96.75 401 GLN A N 1
ATOM 2891 C CA . GLN A 1 401 ? 3.205 35.625 23.469 1 96.75 401 GLN A CA 1
ATOM 2892 C C . GLN A 1 401 ? 2.461 36.875 23.031 1 96.75 401 GLN A C 1
ATOM 2894 O O . GLN A 1 401 ? 2.604 37.938 23.656 1 96.75 401 GLN A O 1
ATOM 2899 N N . VAL A 1 402 ? 1.648 36.812 22 1 96.94 402 VAL A N 1
ATOM 2900 C CA . VAL A 1 402 ? 0.859 37.938 21.531 1 96.94 402 VAL A CA 1
ATOM 2901 C C . VAL A 1 402 ? -0.155 38.344 22.609 1 96.94 402 VAL A C 1
ATOM 2903 O O . VAL A 1 402 ? -0.309 39.531 22.922 1 96.94 402 VAL A O 1
ATOM 2906 N N . THR A 1 403 ? -0.799 37.312 23.188 1 96.31 403 THR A N 1
ATOM 2907 C CA . THR A 1 403 ? -1.795 37.562 24.234 1 96.31 403 THR A CA 1
ATOM 2908 C C . THR A 1 403 ? -1.17 38.281 25.422 1 96.31 403 THR A C 1
ATOM 2910 O O . THR A 1 403 ? -1.715 39.281 25.906 1 96.31 403 THR A O 1
ATOM 2913 N N . ARG A 1 404 ? -0.002 37.844 25.828 1 96.38 404 ARG A N 1
ATOM 2914 C CA . ARG A 1 404 ? 0.694 38.469 26.969 1 96.38 404 ARG A CA 1
ATOM 2915 C C . ARG A 1 404 ? 1.128 39.875 26.641 1 96.38 404 ARG A C 1
ATOM 2917 O O . ARG A 1 404 ? 0.97 40.781 27.469 1 96.38 404 ARG A O 1
ATOM 2924 N N . ALA A 1 405 ? 1.624 40.031 25.438 1 96.12 405 ALA A N 1
ATOM 2925 C CA . ALA A 1 405 ? 2.062 41.375 25.016 1 96.12 405 ALA A CA 1
ATOM 2926 C C . ALA A 1 405 ? 0.896 42.344 25 1 96.12 405 ALA A C 1
ATOM 2928 O O . ALA A 1 405 ? 1.024 43.5 25.453 1 96.12 405 ALA A O 1
ATOM 2929 N N . VAL A 1 406 ? -0.235 41.906 24.547 1 96.25 406 VAL A N 1
ATOM 2930 C CA . VAL A 1 406 ? -1.423 42.75 24.453 1 96.25 406 VAL A CA 1
ATOM 2931 C C . VAL A 1 406 ? -1.926 43.094 25.844 1 96.25 406 VAL A C 1
ATOM 2933 O O . VAL A 1 406 ? -2.219 44.25 26.141 1 96.25 406 VAL A O 1
ATOM 2936 N N . GLN A 1 407 ? -1.939 42.156 26.75 1 95.12 407 GLN A N 1
ATOM 2937 C CA . GLN A 1 407 ? -2.42 42.344 28.109 1 95.12 407 GLN A CA 1
ATOM 2938 C C . GLN A 1 407 ? -1.525 43.344 28.875 1 95.12 407 GLN A C 1
ATOM 2940 O O . GLN A 1 407 ? -2.016 44.281 29.5 1 95.12 407 GLN A O 1
ATOM 2945 N N . GLU A 1 408 ? -0.262 43.219 28.703 1 94.19 408 GLU A N 1
ATOM 2946 C CA . GLU A 1 408 ? 0.691 44.094 29.375 1 94.19 408 GLU A CA 1
ATOM 2947 C C . GLU A 1 408 ? 0.612 45.5 28.844 1 94.19 408 GLU A C 1
ATOM 2949 O O . GLU A 1 408 ? 0.645 46.469 29.609 1 94.19 408 GLU A O 1
ATOM 2954 N N . PHE A 1 409 ? 0.418 45.594 27.531 1 94.94 409 PHE A N 1
ATOM 2955 C CA . PHE A 1 409 ? 0.36 46.906 26.906 1 94.94 409 PHE A CA 1
ATOM 2956 C C . PHE A 1 409 ? -0.916 47.625 27.297 1 94.94 409 PHE A C 1
ATOM 2958 O O . PHE A 1 409 ? -0.886 48.812 27.578 1 94.94 409 PHE A O 1
ATOM 2965 N N . LEU A 1 410 ? -1.997 46.875 27.359 1 93.44 410 LEU A N 1
ATOM 2966 C CA . LEU A 1 410 ? -3.277 47.469 27.688 1 93.44 410 LEU A CA 1
ATOM 2967 C C . LEU A 1 410 ? -3.297 47.969 29.141 1 93.44 410 LEU A C 1
ATOM 2969 O O . LEU A 1 410 ? -3.9 49 29.453 1 93.44 410 LEU A O 1
ATOM 2973 N N . VAL A 1 411 ? -2.613 47.281 30.062 1 90.25 411 VAL A N 1
ATOM 2974 C CA . VAL A 1 411 ? -2.5 47.719 31.453 1 90.25 411 VAL A CA 1
ATOM 2975 C C . VAL A 1 411 ? -1.738 49.031 31.516 1 90.25 411 VAL A C 1
ATOM 2977 O O . VAL A 1 411 ? -2.145 49.969 32.219 1 90.25 411 VAL A O 1
ATOM 2980 N N . GLU A 1 412 ? -0.763 49.156 30.703 1 87 412 GLU A N 1
ATOM 2981 C CA . GLU A 1 412 ? 0.038 50.375 30.672 1 87 412 GLU A CA 1
ATOM 2982 C C . GLU A 1 412 ? -0.746 51.531 30.062 1 87 412 GLU A C 1
ATOM 2984 O O . GLU A 1 412 ? -0.685 52.656 30.578 1 87 412 GLU A O 1
ATOM 2989 N N . VAL A 1 413 ? -1.469 51.25 29.047 1 86.94 413 VAL A N 1
ATOM 2990 C CA . VAL A 1 413 ? -2.211 52.281 28.328 1 86.94 413 VAL A CA 1
ATOM 2991 C C . VAL A 1 413 ? -3.361 52.781 29.203 1 86.94 413 VAL A C 1
ATOM 2993 O O . VAL A 1 413 ? -3.67 53.969 29.188 1 86.94 413 VAL A O 1
ATOM 2996 N N . ARG A 1 414 ? -3.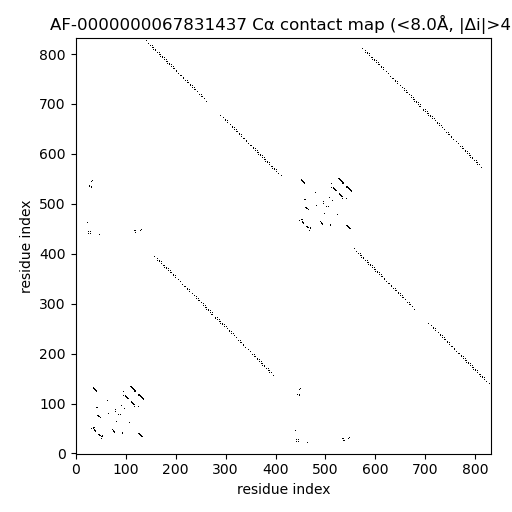924 51.906 30 1 83.12 414 ARG A N 1
ATOM 2997 C CA . ARG A 1 414 ? -5.047 52.25 30.859 1 83.12 414 ARG A CA 1
ATOM 2998 C C . ARG A 1 414 ? -4.582 53.125 32.031 1 83.12 414 ARG A C 1
ATOM 3000 O O . ARG A 1 414 ? -5.375 53.875 32.594 1 83.12 414 ARG A O 1
ATOM 3007 N N . ARG A 1 415 ? -3.299 53.156 32.344 1 76.62 415 ARG A N 1
ATOM 3008 C CA . ARG A 1 415 ? -2.742 53.938 33.438 1 76.62 415 ARG A CA 1
ATOM 3009 C C . ARG A 1 415 ? -2.527 55.406 33 1 76.62 415 ARG A C 1
ATOM 3011 O O . ARG A 1 415 ? -2.518 56.312 33.812 1 76.62 415 ARG A O 1
ATOM 3018 N N . ILE A 1 416 ? -2.523 55.625 31.781 1 68.12 416 ILE A N 1
ATOM 3019 C CA . ILE A 1 416 ? -2.314 57 31.281 1 68.12 416 ILE A CA 1
ATOM 3020 C C . ILE A 1 416 ? -3.646 57.75 31.25 1 68.12 416 ILE A C 1
ATOM 3022 O O . ILE A 1 416 ? -3.719 58.906 31.641 1 68.12 416 ILE A O 1
ATOM 3026 N N . MET B 1 1 ? -54.625 119.75 72.188 1 26.3 1 MET B N 1
ATOM 3027 C CA . MET B 1 1 ? -54.719 118.375 71.75 1 26.3 1 MET B CA 1
ATOM 3028 C C . MET B 1 1 ? -53.844 118.125 70.562 1 26.3 1 MET B C 1
ATOM 3030 O O . MET B 1 1 ? -54.062 118.688 69.5 1 26.3 1 MET B O 1
ATOM 3034 N N . ILE B 1 2 ? -52.469 117.875 70.812 1 26.5 2 ILE B N 1
ATOM 3035 C CA . ILE B 1 2 ? -51.094 117.938 70.312 1 26.5 2 ILE B CA 1
ATOM 3036 C C . ILE B 1 2 ? -50.844 116.875 69.312 1 26.5 2 ILE B C 1
ATOM 3038 O O . ILE B 1 2 ? -51.125 115.688 69.562 1 26.5 2 ILE B O 1
ATOM 3042 N N . LEU B 1 3 ? -51 117.188 68.062 1 25.38 3 LEU B N 1
ATOM 3043 C CA . LEU B 1 3 ? -50.719 116.562 66.75 1 25.38 3 LEU B CA 1
ATOM 3044 C C . LEU B 1 3 ? -49.344 115.875 66.812 1 25.38 3 LEU B C 1
ATOM 3046 O O . LEU B 1 3 ? -48.312 116.562 66.75 1 25.38 3 LEU B O 1
ATOM 3050 N N . ARG B 1 4 ? -49.125 114.875 67.75 1 27 4 ARG B N 1
ATOM 3051 C CA . ARG B 1 4 ? -47.844 114.188 68 1 27 4 ARG B CA 1
ATOM 3052 C C . ARG B 1 4 ? -47.406 113.5 66.688 1 27 4 ARG B C 1
ATOM 3054 O O . ARG B 1 4 ? -48.156 112.688 66.188 1 27 4 ARG B O 1
ATOM 3061 N N . ARG B 1 5 ? -46.5 114.188 65.938 1 27.69 5 ARG B N 1
ATOM 3062 C CA . ARG B 1 5 ? -45.781 113.875 64.75 1 27.69 5 ARG B CA 1
ATOM 3063 C C . ARG B 1 5 ? -45.031 112.562 64.812 1 27.69 5 ARG B C 1
ATOM 3065 O O . ARG B 1 5 ? -44.156 112.375 65.625 1 27.69 5 ARG B O 1
ATOM 3072 N N . ARG B 1 6 ? -45.75 111.438 64.688 1 30.53 6 ARG B N 1
ATOM 3073 C CA . ARG B 1 6 ? -45.219 110.062 64.625 1 30.53 6 ARG B CA 1
ATOM 3074 C C . ARG B 1 6 ? -44.094 109.938 63.625 1 30.53 6 ARG B C 1
ATOM 3076 O O . ARG B 1 6 ? -44.344 110.062 62.406 1 30.53 6 ARG B O 1
ATOM 3083 N N . ALA B 1 7 ? -42.844 110.625 63.906 1 29.11 7 ALA B N 1
ATOM 3084 C CA . ALA B 1 7 ? -41.656 110.562 63.062 1 29.11 7 ALA B CA 1
ATOM 3085 C C . ALA B 1 7 ? -41.25 109.062 62.75 1 29.11 7 ALA B C 1
ATOM 3087 O O . ALA B 1 7 ? -41.125 108.25 63.656 1 29.11 7 ALA B O 1
ATOM 3088 N N . SER B 1 8 ? -41.688 108.5 61.594 1 25.52 8 SER B N 1
ATOM 3089 C CA . SER B 1 8 ? -41.375 107.25 60.906 1 25.52 8 SER B CA 1
ATOM 3090 C C . SER B 1 8 ? -39.875 107 60.812 1 25.52 8 SER B C 1
ATOM 3092 O O . SER B 1 8 ? -39.156 107.812 60.219 1 25.52 8 SER B O 1
ATOM 3094 N N . GLN B 1 9 ? -39.188 106.625 61.875 1 26.16 9 GLN B N 1
ATOM 3095 C CA . GLN B 1 9 ? -37.75 106.375 61.938 1 26.16 9 GLN B CA 1
ATOM 3096 C C . GLN B 1 9 ? -37.312 105.375 60.906 1 26.16 9 GLN B C 1
ATOM 3098 O O . GLN B 1 9 ? -37.719 104.188 60.969 1 26.16 9 GLN B O 1
ATOM 3103 N N . ALA B 1 10 ? -37.25 105.812 59.656 1 33.25 10 ALA B N 1
ATOM 3104 C CA . ALA B 1 10 ? -36.688 105 58.594 1 33.25 10 ALA B CA 1
ATOM 3105 C C . ALA B 1 10 ? -35.312 104.438 59 1 33.25 10 ALA B C 1
ATOM 3107 O O . ALA B 1 10 ? -34.375 105.188 59.219 1 33.25 10 ALA B O 1
ATOM 3108 N N . ALA B 1 11 ? -35.219 103.375 59.781 1 37.28 11 ALA B N 1
ATOM 3109 C CA . ALA B 1 11 ? -33.969 102.625 60.062 1 37.28 11 ALA B CA 1
ATOM 3110 C C . ALA B 1 11 ? -33.188 102.438 58.781 1 37.28 11 ALA B C 1
ATOM 3112 O O . ALA B 1 11 ? -33.688 101.875 57.781 1 37.28 11 ALA B O 1
ATOM 3113 N N . ALA B 1 12 ? -32.188 103.312 58.469 1 35.34 12 ALA B N 1
ATOM 3114 C CA . ALA B 1 12 ? -31.172 103.188 57.406 1 35.34 12 ALA B CA 1
ATOM 3115 C C . ALA B 1 12 ? -30.547 101.812 57.375 1 35.34 12 ALA B C 1
ATOM 3117 O O . ALA B 1 12 ? -30 101.312 58.375 1 35.34 12 ALA B O 1
ATOM 3118 N N . LEU B 1 13 ? -31.062 100.812 56.562 1 30.91 13 LEU B N 1
ATOM 3119 C CA . LEU B 1 13 ? -30.5 99.5 56.219 1 30.91 13 LEU B CA 1
ATOM 3120 C C . LEU B 1 13 ? -29 99.625 55.938 1 30.91 13 LEU B C 1
ATOM 3122 O O . LEU B 1 13 ? -28.578 100.438 55.156 1 30.91 13 LEU B O 1
ATOM 3126 N N . GLN B 1 14 ? -28.078 99.438 56.906 1 30.56 14 GLN B N 1
ATOM 3127 C CA . GLN B 1 14 ? -26.625 99.375 56.812 1 30.56 14 GLN B CA 1
ATOM 3128 C C . GLN B 1 14 ? -26.219 98.562 55.562 1 30.56 14 GLN B C 1
ATOM 3130 O O . GLN B 1 14 ? -26.844 97.562 55.188 1 30.56 14 GLN B O 1
ATOM 3135 N N . PRO B 1 15 ? -25.547 99.188 54.531 1 32.84 15 PRO B N 1
ATOM 3136 C CA . PRO B 1 15 ? -25.078 98.5 53.344 1 32.84 15 PRO B CA 1
ATOM 3137 C C . PRO B 1 15 ? -24.406 97.125 53.688 1 32.84 15 PRO B C 1
ATOM 3139 O O . PRO B 1 15 ? -23.703 97.062 54.688 1 32.84 15 PRO B O 1
ATOM 3142 N N . ARG B 1 16 ? -25.047 96.062 53.438 1 39.34 16 ARG B N 1
ATOM 3143 C CA . ARG B 1 16 ? -24.5 94.688 53.469 1 39.34 16 ARG B CA 1
ATOM 3144 C C . ARG B 1 16 ? -23.031 94.688 53.062 1 39.34 16 ARG B C 1
ATOM 3146 O O . ARG B 1 16 ? -22.672 95.25 52.031 1 39.34 16 ARG B O 1
ATOM 3153 N N . GLU B 1 17 ? -22.078 94.625 53.969 1 33.62 17 GLU B N 1
ATOM 3154 C CA . GLU B 1 17 ? -20.672 94.25 53.75 1 33.62 17 GLU B CA 1
ATOM 3155 C C . GLU B 1 17 ? -20.5 93.375 52.531 1 33.62 17 GLU B C 1
ATOM 3157 O O . GLU B 1 17 ? -21.203 92.312 52.438 1 33.62 17 GLU B O 1
ATOM 3162 N N . HIS B 1 18 ? -20.156 93.875 51.406 1 33.69 18 HIS B N 1
ATOM 3163 C CA . HIS B 1 18 ? -19.703 93.125 50.219 1 33.69 18 HIS B CA 1
ATOM 3164 C C . HIS B 1 18 ? -18.938 91.875 50.625 1 33.69 18 HIS B C 1
ATOM 3166 O O . HIS B 1 18 ? -17.984 91.938 51.406 1 33.69 18 HIS B O 1
ATOM 3172 N N . ALA B 1 19 ? -19.484 90.75 50.719 1 39.06 19 ALA B N 1
ATOM 3173 C CA . ALA B 1 19 ? -18.875 89.438 50.781 1 39.06 19 ALA B CA 1
ATOM 3174 C C . ALA B 1 19 ? -17.5 89.438 50.125 1 39.06 19 ALA B C 1
ATOM 3176 O O . ALA B 1 19 ? -17.359 89.875 48.969 1 39.06 19 ALA B O 1
ATOM 3177 N N . ASN B 1 20 ? -16.438 89.75 50.812 1 36.31 20 ASN B N 1
ATOM 3178 C CA . ASN B 1 20 ? -15.031 89.562 50.438 1 36.31 20 ASN B CA 1
ATOM 3179 C C . ASN B 1 20 ? -14.867 88.438 49.469 1 36.31 20 ASN B C 1
ATOM 3181 O O . ASN B 1 20 ? -14.883 87.25 49.906 1 36.31 20 ASN B O 1
ATOM 3185 N N . THR B 1 21 ? -15.453 88.375 48.375 1 41.41 21 THR B N 1
ATOM 3186 C CA . THR B 1 21 ? -15.172 87.438 47.312 1 41.41 21 THR B CA 1
ATOM 3187 C C . THR B 1 21 ? -13.68 87.125 47.219 1 41.41 21 THR B C 1
ATOM 3189 O O . THR B 1 21 ? -12.883 88.062 46.969 1 41.41 21 THR B O 1
ATOM 3192 N N . LEU B 1 22 ? -13.062 86.375 48.031 1 46.94 22 LEU B N 1
ATOM 3193 C CA . LEU B 1 22 ? -11.68 85.875 48.031 1 46.94 22 LEU B CA 1
ATOM 3194 C C . LEU B 1 22 ? -11.125 85.812 46.625 1 46.94 22 LEU B C 1
ATOM 3196 O O . LEU B 1 22 ? -11.68 85.062 45.781 1 46.94 22 LEU B O 1
ATOM 3200 N N . ALA B 1 23 ? -10.547 86.812 46.156 1 60.41 23 ALA B N 1
ATOM 3201 C CA . ALA B 1 23 ? -9.805 86.875 44.906 1 60.41 23 ALA B CA 1
ATOM 3202 C C . ALA B 1 23 ? -8.969 85.625 44.688 1 60.41 23 ALA B C 1
ATOM 3204 O O . ALA B 1 23 ? -8.172 85.25 45.562 1 60.41 23 ALA B O 1
ATOM 3205 N N . VAL B 1 24 ? -9.359 84.688 43.812 1 71.31 24 VAL B N 1
ATOM 3206 C CA . VAL B 1 24 ? -8.672 83.5 43.469 1 71.31 24 VAL B CA 1
ATOM 3207 C C . VAL B 1 24 ? -7.199 83.75 43.188 1 71.31 24 VAL B C 1
ATOM 3209 O O . VAL B 1 24 ? -6.871 84.688 42.406 1 71.31 24 VAL B O 1
ATOM 3212 N N . ASP B 1 25 ? -6.355 83.188 44.062 1 88.19 25 ASP B N 1
ATOM 3213 C CA . ASP B 1 25 ? -4.922 83.25 43.781 1 88.19 25 ASP B CA 1
ATOM 3214 C C . ASP B 1 25 ? -4.574 82.312 42.594 1 88.19 25 ASP B C 1
ATOM 3216 O O . ASP B 1 25 ? -4.215 81.188 42.781 1 88.19 25 ASP B O 1
ATOM 3220 N N . TYR B 1 26 ? -4.656 82.938 41.406 1 90.81 26 TYR B N 1
ATOM 3221 C CA . TYR B 1 26 ? -4.488 82.125 40.188 1 90.81 26 TYR B CA 1
ATOM 3222 C C . TYR B 1 26 ? -3.07 81.625 40.062 1 90.81 26 TYR B C 1
ATOM 3224 O O . TYR B 1 26 ? -2.846 80.562 39.438 1 90.81 26 TYR B O 1
ATOM 3232 N N . ALA B 1 27 ? -2.168 82.312 40.625 1 92.12 27 ALA B N 1
ATOM 3233 C CA . ALA B 1 27 ? -0.799 81.812 40.625 1 92.12 27 ALA B CA 1
ATOM 3234 C C . ALA B 1 27 ? -0.705 80.5 41.438 1 92.12 27 ALA B C 1
ATOM 3236 O O . ALA B 1 27 ? -0.018 79.562 41.031 1 92.12 27 ALA B O 1
ATOM 3237 N N . ALA B 1 28 ? -1.374 80.438 42.531 1 93.44 28 ALA B N 1
ATOM 3238 C CA . ALA B 1 28 ? -1.398 79.25 43.344 1 93.44 28 ALA B CA 1
ATOM 3239 C C . ALA B 1 28 ? -2.109 78.125 42.656 1 93.44 28 ALA B C 1
ATOM 3241 O O . ALA B 1 28 ? -1.719 76.938 42.781 1 93.44 28 ALA B O 1
ATOM 3242 N N . VAL B 1 29 ? -3.102 78.375 41.875 1 93.88 29 VAL B N 1
ATOM 3243 C CA . VAL B 1 29 ? -3.84 77.375 41.125 1 93.88 29 VAL B CA 1
ATOM 3244 C C . VAL B 1 29 ? -2.932 76.812 40.062 1 93.88 29 VAL B C 1
ATOM 3246 O O . VAL B 1 29 ? -2.854 75.562 39.938 1 93.88 29 VAL B O 1
ATOM 3249 N N . LEU B 1 30 ? -2.283 77.625 39.312 1 94.62 30 LEU B N 1
ATOM 3250 C CA . LEU B 1 30 ? -1.353 77.188 38.281 1 94.62 30 LEU B CA 1
ATOM 3251 C C . LEU B 1 30 ? -0.27 76.25 38.906 1 94.62 30 LEU B C 1
ATOM 3253 O O . LEU B 1 30 ? 0.141 75.312 38.312 1 94.62 30 LEU B O 1
ATOM 3257 N N . ASN B 1 31 ? 0.153 76.688 40.062 1 94.19 31 ASN B N 1
ATOM 3258 C CA . ASN B 1 31 ? 1.218 75.938 40.75 1 94.19 31 ASN B CA 1
ATOM 3259 C C . ASN B 1 31 ? 0.762 74.562 41.188 1 94.19 31 ASN B C 1
ATOM 3261 O O . ASN B 1 31 ? 1.574 73.625 41.281 1 94.19 31 ASN B O 1
ATOM 3265 N N . ALA B 1 32 ? -0.55 74.375 41.344 1 93.88 32 ALA B N 1
ATOM 3266 C CA . ALA B 1 32 ? -1.089 73.125 41.906 1 93.88 32 ALA B CA 1
ATOM 3267 C C . ALA B 1 32 ? -1.527 72.125 40.781 1 93.88 32 ALA B C 1
ATOM 3269 O O . ALA B 1 32 ? -1.877 71 41.062 1 93.88 32 ALA B O 1
ATOM 3270 N N . LEU B 1 33 ? -1.482 72.562 39.531 1 94 33 LEU B N 1
ATOM 3271 C CA . LEU B 1 33 ? -1.938 71.75 38.438 1 94 33 LEU B CA 1
ATOM 3272 C C . LEU B 1 33 ? -1.099 70.5 38.312 1 94 33 LEU B C 1
ATOM 3274 O O . LEU B 1 33 ? 0.119 70.5 38.531 1 94 33 LEU B O 1
ATOM 3278 N N . PRO B 1 34 ? -1.757 69.375 38.031 1 91.38 34 PRO B N 1
ATOM 3279 C CA . PRO B 1 34 ? -1.04 68.125 37.906 1 91.38 34 PRO B CA 1
ATOM 3280 C C . PRO B 1 34 ? -0.341 67.938 36.531 1 91.38 34 PRO B C 1
ATOM 3282 O O . PRO B 1 34 ? 0.002 66.812 36.156 1 91.38 34 PRO B O 1
ATOM 3285 N N . VAL B 1 35 ? -0.198 68.938 35.812 1 92.81 35 VAL B N 1
ATOM 3286 C CA . VAL B 1 35 ? 0.503 69 34.531 1 92.81 35 VAL B CA 1
ATOM 3287 C C . VAL B 1 35 ? 1.667 69.938 34.594 1 92.81 35 VAL B C 1
ATOM 3289 O O . VAL B 1 35 ? 1.646 70.938 35.375 1 92.81 35 VAL B O 1
ATOM 3292 N N . ASN B 1 36 ? 2.668 69.688 33.812 1 95.69 36 ASN B N 1
ATOM 3293 C CA . ASN B 1 36 ? 3.785 70.625 33.75 1 95.69 36 ASN B CA 1
ATOM 3294 C C . ASN B 1 36 ? 3.404 71.875 32.969 1 95.69 36 ASN B C 1
ATOM 3296 O O . ASN B 1 36 ? 2.955 71.812 31.828 1 95.69 36 ASN B O 1
ATOM 3300 N N . VAL B 1 37 ? 3.684 73.062 33.594 1 96.62 37 VAL B N 1
ATOM 3301 C CA . VAL B 1 37 ? 3.289 74.312 32.969 1 96.62 37 VAL B CA 1
ATOM 3302 C C . VAL B 1 37 ? 4.41 75.312 33.094 1 96.62 37 VAL B C 1
ATOM 3304 O O . VAL B 1 37 ? 4.922 75.562 34.219 1 96.62 37 VAL B O 1
ATOM 3307 N N . LEU B 1 38 ? 4.781 75.875 32.062 1 95.75 38 LEU B N 1
ATOM 3308 C CA . LEU B 1 38 ? 5.645 7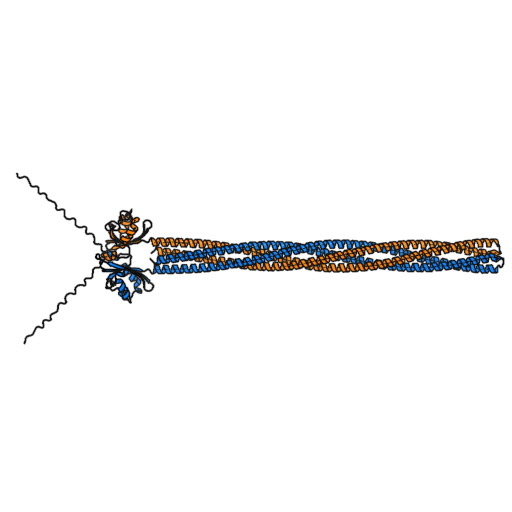7.062 32 1 95.75 38 LEU B CA 1
ATOM 3309 C C . LEU B 1 38 ? 4.949 78.25 31.281 1 95.75 38 LEU B C 1
ATOM 3311 O O . LEU B 1 38 ? 4.195 78 30.344 1 95.75 38 LEU B O 1
ATOM 3315 N N . VAL B 1 39 ? 5.23 79.438 31.812 1 96 39 VAL B N 1
ATOM 3316 C CA . VAL B 1 39 ? 4.715 80.625 31.156 1 96 39 VAL B CA 1
ATOM 3317 C C . VAL B 1 39 ? 5.871 81.438 30.609 1 96 39 VAL B C 1
ATOM 3319 O O . VAL B 1 39 ? 6.848 81.688 31.312 1 96 39 VAL B O 1
ATOM 3322 N N . LEU B 1 40 ? 5.695 81.875 29.422 1 94.44 40 LEU B N 1
ATOM 3323 C CA . LEU B 1 40 ? 6.762 82.625 28.734 1 94.44 40 LEU B CA 1
ATOM 3324 C C . LEU B 1 40 ? 6.309 84 28.344 1 94.44 40 LEU B C 1
ATOM 3326 O O . LEU B 1 40 ? 5.156 84.188 27.953 1 94.44 40 LEU B O 1
ATOM 3330 N N . HIS B 1 41 ? 7.309 84.875 28.5 1 93 41 HIS B N 1
ATOM 3331 C CA . HIS B 1 41 ? 7.082 86.25 27.953 1 93 41 HIS B CA 1
ATOM 3332 C C . HIS B 1 41 ? 6.883 86.188 26.438 1 93 41 HIS B C 1
ATOM 3334 O O . HIS B 1 41 ? 7.566 85.438 25.75 1 93 41 HIS B O 1
ATOM 3340 N N . PRO B 1 42 ? 5.938 86.938 25.891 1 87.69 42 PRO B N 1
ATOM 3341 C CA . PRO B 1 42 ? 5.535 86.812 24.484 1 87.69 42 PRO B CA 1
ATOM 3342 C C . PRO B 1 42 ? 6.656 87.188 23.516 1 87.69 42 PRO B C 1
ATOM 3344 O O . PRO B 1 42 ? 6.742 86.625 22.422 1 87.69 42 PRO B O 1
ATOM 3347 N N . THR B 1 43 ? 7.484 88.125 23.859 1 85.56 43 THR B N 1
ATOM 3348 C CA . THR B 1 43 ? 8.492 88.625 22.906 1 85.56 43 THR B CA 1
ATOM 3349 C C . THR B 1 43 ? 9.883 88.188 23.328 1 85.56 43 THR B C 1
ATOM 3351 O O . THR B 1 43 ? 10.664 87.688 22.5 1 85.56 43 THR B O 1
ATOM 3354 N N . GLU B 1 44 ? 10.164 88.188 24.594 1 87.19 44 GLU B N 1
ATOM 3355 C CA . GLU B 1 44 ? 11.508 87.875 25.078 1 87.19 44 GLU B CA 1
ATOM 3356 C C . GLU B 1 44 ? 11.688 86.375 25.375 1 87.19 44 GLU B C 1
ATOM 3358 O O . GLU B 1 44 ? 12.812 85.938 25.5 1 87.19 44 GLU B O 1
ATOM 3363 N N . ALA B 1 45 ? 10.625 85.75 25.453 1 89.06 45 ALA B N 1
ATOM 3364 C CA . ALA B 1 45 ? 10.609 84.312 25.75 1 89.06 45 ALA B CA 1
ATOM 3365 C C . ALA B 1 45 ? 11.281 84.062 27.094 1 89.06 45 ALA B C 1
ATOM 3367 O O . ALA B 1 45 ? 11.945 83 27.25 1 89.06 45 ALA B O 1
ATOM 3368 N N . THR B 1 46 ? 11.227 84.938 27.922 1 92.25 46 THR B N 1
ATOM 3369 C CA . THR B 1 46 ? 11.68 84.688 29.297 1 92.25 46 THR B CA 1
ATOM 3370 C C . THR B 1 46 ? 10.633 83.938 30.094 1 92.25 46 THR B C 1
ATOM 3372 O O . THR B 1 46 ? 9.438 84.188 29.969 1 92.25 46 THR B O 1
ATOM 3375 N N . ILE B 1 47 ? 11.148 83 30.859 1 94.44 47 ILE B N 1
ATOM 3376 C CA . ILE B 1 47 ? 10.242 82.25 31.719 1 94.44 47 ILE B CA 1
ATOM 3377 C C . ILE B 1 47 ? 9.727 83.125 32.844 1 94.44 47 ILE B C 1
ATOM 3379 O O . ILE B 1 47 ? 10.5 83.562 33.719 1 94.44 47 ILE B O 1
ATOM 3383 N N . THR B 1 48 ? 8.461 83.312 32.844 1 95.06 48 THR B N 1
ATOM 3384 C CA . THR B 1 48 ? 7.895 84.188 33.812 1 95.06 48 THR B CA 1
ATOM 3385 C C . THR B 1 48 ? 7.242 83.438 34.969 1 95.06 48 THR B C 1
ATOM 3387 O O . THR B 1 48 ? 6.988 84 36.031 1 95.06 48 THR B O 1
ATOM 3390 N N . PHE B 1 49 ? 6.938 82.125 34.688 1 94.56 49 PHE B N 1
ATOM 3391 C CA . PHE B 1 49 ? 6.32 81.25 35.688 1 94.56 49 PHE B CA 1
ATOM 3392 C C . PHE B 1 49 ? 6.617 79.75 35.406 1 94.56 49 PHE B C 1
ATOM 3394 O O . PHE B 1 49 ? 6.672 79.375 34.25 1 94.56 49 PHE B O 1
ATOM 3401 N N . ALA B 1 50 ? 6.906 79.125 36.438 1 96 50 ALA B N 1
ATOM 3402 C CA . ALA B 1 50 ? 7.043 77.688 36.406 1 96 50 ALA B CA 1
ATOM 3403 C C . ALA B 1 50 ? 6.324 77 37.594 1 96 50 ALA B C 1
ATOM 3405 O O . ALA B 1 50 ? 6.586 77.375 38.75 1 96 50 ALA B O 1
ATOM 3406 N N . ASN B 1 51 ? 5.43 76.125 37.25 1 95.25 51 ASN B N 1
ATOM 3407 C CA . ASN B 1 51 ? 4.742 75.5 38.375 1 95.25 51 ASN B CA 1
ATOM 3408 C C . ASN B 1 51 ? 5.605 74.438 39.062 1 95.25 51 ASN B C 1
ATOM 3410 O O . ASN B 1 51 ? 6.641 74.062 38.531 1 95.25 51 ASN B O 1
ATOM 3414 N N . GLN B 1 52 ? 5.191 74 40.219 1 94.31 52 GLN B N 1
ATOM 3415 C CA . GLN B 1 52 ? 5.965 73.125 41.031 1 94.31 52 GLN B CA 1
ATOM 3416 C C . GLN B 1 52 ? 6.266 71.812 40.312 1 94.31 52 GLN B C 1
ATOM 3418 O O . GLN B 1 52 ? 7.383 71.312 40.375 1 94.31 52 GLN B O 1
ATOM 3423 N N . ARG B 1 53 ? 5.316 71.25 39.625 1 95.12 53 ARG B N 1
ATOM 3424 C CA . ARG B 1 53 ? 5.492 70 38.906 1 95.12 53 ARG B CA 1
ATOM 3425 C C . ARG B 1 53 ? 6.578 70.125 37.844 1 95.12 53 ARG B C 1
ATOM 3427 O O . ARG B 1 53 ? 7.379 69.25 37.656 1 95.12 53 ARG B O 1
ATOM 3434 N N . SER B 1 54 ? 6.543 71.25 37.094 1 96.44 54 SER B N 1
ATOM 3435 C CA . SER B 1 54 ? 7.57 71.438 36.094 1 96.44 54 SER B CA 1
ATOM 3436 C C . SER B 1 54 ? 8.969 71.438 36.688 1 96.44 54 SER B C 1
ATOM 3438 O O . SER B 1 54 ? 9.898 70.875 36.156 1 96.44 54 SER B O 1
ATOM 3440 N N . ILE B 1 55 ? 9.086 72.125 37.812 1 95.75 55 ILE B N 1
ATOM 3441 C CA . ILE B 1 55 ? 10.375 72.188 38.5 1 95.75 55 ILE B CA 1
ATOM 3442 C C . ILE B 1 55 ? 10.812 70.75 38.938 1 95.75 55 ILE B C 1
ATOM 3444 O O . ILE B 1 55 ? 11.945 70.375 38.656 1 95.75 55 ILE B O 1
ATOM 3448 N N . GLU B 1 56 ? 9.938 70 39.5 1 95.88 56 GLU B N 1
ATOM 3449 C CA . GLU B 1 56 ? 10.227 68.688 39.969 1 95.88 56 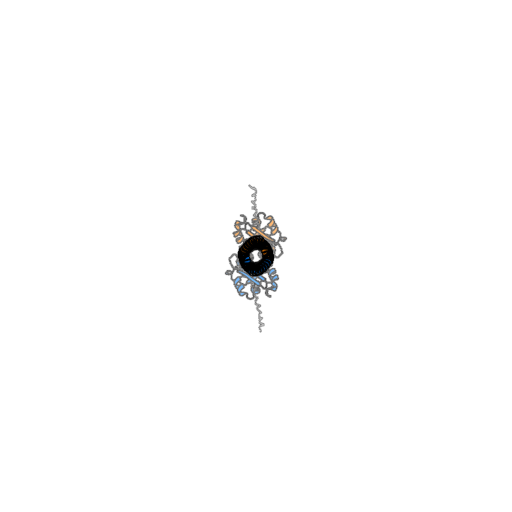GLU B CA 1
ATOM 3450 C C . GLU B 1 56 ? 10.594 67.75 38.781 1 95.88 56 GLU B C 1
ATOM 3452 O O . GLU B 1 56 ? 11.547 67 38.875 1 95.88 56 GLU B O 1
ATOM 3457 N N . THR B 1 57 ? 9.812 67.875 37.75 1 95.69 57 THR B N 1
ATOM 3458 C CA . THR B 1 57 ? 10.062 67.062 36.562 1 95.69 57 THR B CA 1
ATOM 3459 C C . THR B 1 57 ? 11.414 67.438 35.938 1 95.69 57 THR B C 1
ATOM 3461 O O . THR B 1 57 ? 12.18 66.5 35.594 1 95.69 57 THR B O 1
ATOM 3464 N N . LEU B 1 58 ? 11.695 68.688 35.812 1 94.81 58 LEU B N 1
ATOM 3465 C CA . LEU B 1 58 ? 12.961 69.125 35.25 1 94.81 58 LEU B CA 1
ATOM 3466 C C . LEU B 1 58 ? 14.125 68.688 36.125 1 94.81 58 LEU B C 1
ATOM 3468 O O . LEU B 1 58 ? 15.219 68.375 35.656 1 94.81 58 LEU B O 1
ATOM 3472 N N . ARG B 1 59 ? 13.891 68.75 37.5 1 95.12 59 ARG B N 1
ATOM 3473 C CA . ARG B 1 59 ? 14.914 68.312 38.438 1 95.12 59 ARG B CA 1
ATOM 3474 C C . ARG B 1 59 ? 15.289 66.812 38.156 1 95.12 59 ARG B C 1
ATOM 3476 O O . ARG B 1 59 ? 16.469 66.5 38.188 1 95.12 59 ARG B O 1
ATOM 3483 N N . SER B 1 60 ? 14.297 66.062 37.906 1 94.38 60 SER B N 1
ATOM 3484 C CA . SER B 1 60 ? 14.531 64.625 37.656 1 94.38 60 SER B CA 1
ATOM 3485 C C . SER B 1 60 ? 15.234 64.438 36.312 1 94.38 60 SER B C 1
ATOM 3487 O O . SER B 1 60 ? 15.852 63.375 36.094 1 94.38 60 SER B O 1
ATOM 3489 N N . LEU B 1 61 ? 15.242 65.5 35.406 1 94.12 61 LEU B N 1
ATOM 3490 C CA . LEU B 1 61 ? 15.836 65.375 34.094 1 94.12 61 LEU B CA 1
ATOM 3491 C C . LEU B 1 61 ? 17.141 66.188 34.031 1 94.12 61 LEU B C 1
ATOM 3493 O O . LEU B 1 61 ? 17.688 66.375 32.938 1 94.12 61 LEU B O 1
ATOM 3497 N N . ARG B 1 62 ? 17.625 66.562 35.125 1 92.56 62 ARG B N 1
ATOM 3498 C CA . ARG B 1 62 ? 18.75 67.5 35.219 1 92.56 62 ARG B CA 1
ATOM 3499 C C . ARG B 1 62 ? 19.953 66.938 34.469 1 92.56 62 ARG B C 1
ATOM 3501 O O . ARG B 1 62 ? 20.688 67.75 33.844 1 92.56 62 ARG B O 1
ATOM 3508 N N . GLU B 1 63 ? 20.172 65.625 34.438 1 92.5 63 GLU B N 1
ATOM 3509 C CA . GLU B 1 63 ? 21.328 65 33.812 1 92.5 63 GLU B CA 1
ATOM 3510 C C . GLU B 1 63 ? 21.297 65.25 32.281 1 92.5 63 GLU B C 1
ATOM 3512 O O . GLU B 1 63 ? 22.344 65.188 31.641 1 92.5 63 GLU B O 1
ATOM 3517 N N . HIS B 1 64 ? 20.109 65.562 31.766 1 92.19 64 HIS B N 1
ATOM 3518 C CA . HIS B 1 64 ? 19.969 65.688 30.312 1 92.19 64 HIS B CA 1
ATOM 3519 C C . HIS B 1 64 ? 19.781 67.125 29.891 1 92.19 64 HIS B C 1
ATOM 3521 O O . HIS B 1 64 ? 19.656 67.438 28.703 1 92.19 64 HIS B O 1
ATOM 3527 N N . LEU B 1 65 ? 19.719 68 30.828 1 89.81 65 LEU B N 1
ATOM 3528 C CA . LEU B 1 65 ? 19.562 69.438 30.547 1 89.81 65 LEU B CA 1
ATOM 3529 C C . LEU B 1 65 ? 20.906 70.062 30.391 1 89.81 65 LEU B C 1
ATOM 3531 O O . LEU B 1 65 ? 21.922 69.625 30.922 1 89.81 65 LEU B O 1
ATOM 3535 N N . PRO B 1 66 ? 20.875 71.125 29.594 1 87.06 66 PRO B N 1
ATOM 3536 C CA . PRO B 1 66 ? 22.125 71.938 29.547 1 87.06 66 PRO B CA 1
ATOM 3537 C C . PRO B 1 66 ? 22.578 72.375 30.938 1 87.06 66 PRO B C 1
ATOM 3539 O O . PRO B 1 66 ? 21.75 72.688 31.797 1 87.06 66 PRO B O 1
ATOM 3542 N N . ALA B 1 67 ? 23.891 72.562 31.188 1 84.69 67 ALA B N 1
ATOM 3543 C CA . ALA B 1 67 ? 24.5 72.875 32.469 1 84.69 67 ALA B CA 1
ATOM 3544 C C . ALA B 1 67 ? 24.016 74.25 32.969 1 84.69 67 ALA B C 1
ATOM 3546 O O . ALA B 1 67 ? 23.938 74.5 34.156 1 84.69 67 ALA B O 1
ATOM 3547 N N . SER B 1 68 ? 23.594 75 32.031 1 84 68 SER B N 1
ATOM 3548 C CA . SER B 1 68 ? 23.219 76.375 32.375 1 84 68 SER B CA 1
ATOM 3549 C C . SER B 1 68 ? 21.812 76.438 32.969 1 84 68 SER B C 1
ATOM 3551 O O . SER B 1 68 ? 21.438 77.438 33.531 1 84 68 SER B O 1
ATOM 3553 N N . VAL B 1 69 ? 21.203 75.312 32.906 1 87.31 69 VAL B N 1
ATOM 3554 C CA . VAL B 1 69 ? 19.812 75.312 33.344 1 87.31 69 VAL B CA 1
ATOM 3555 C C . VAL B 1 69 ? 19.734 74.812 34.781 1 87.31 69 VAL B C 1
ATOM 3557 O O . VAL B 1 69 ? 20.125 73.688 35.062 1 87.31 69 VAL B O 1
ATOM 3560 N N . ASN B 1 70 ? 19.328 75.688 35.656 1 91.44 70 ASN B N 1
ATOM 3561 C CA . ASN B 1 70 ? 18.938 75.312 37.031 1 91.44 70 ASN B CA 1
ATOM 3562 C C . ASN B 1 70 ? 17.422 75.375 37.219 1 91.44 70 ASN B C 1
ATOM 3564 O O . ASN B 1 70 ? 16.828 76.438 37.312 1 91.44 70 ASN B O 1
ATOM 3568 N N . PRO B 1 71 ? 16.812 74.125 37.406 1 91.75 71 PRO B N 1
ATOM 3569 C CA . PRO B 1 71 ? 15.352 74.062 37.469 1 91.75 71 PRO B CA 1
ATOM 3570 C C . PRO B 1 71 ? 14.805 74.875 38.656 1 91.75 71 PRO B C 1
ATOM 3572 O O . PRO B 1 71 ? 13.688 75.438 38.562 1 91.75 71 PRO B O 1
ATOM 3575 N N . ASP B 1 72 ? 15.508 75.125 39.688 1 92.25 72 ASP B N 1
ATOM 3576 C CA . ASP B 1 72 ? 15.039 75.812 40.875 1 92.25 72 ASP B CA 1
ATOM 3577 C C . ASP B 1 72 ? 15.172 77.312 40.719 1 92.25 72 ASP B C 1
ATOM 3579 O O . ASP B 1 72 ? 14.602 78.062 41.5 1 92.25 72 ASP B O 1
ATOM 3583 N N . ALA B 1 73 ? 15.883 77.75 39.719 1 91.88 73 ALA B N 1
ATOM 3584 C CA . ALA B 1 73 ? 16.125 79.125 39.531 1 91.88 73 ALA B CA 1
ATOM 3585 C C . ALA B 1 73 ? 15.914 79.562 38.062 1 91.88 73 ALA B C 1
ATOM 3587 O O . ALA B 1 73 ? 16.641 80.375 37.531 1 91.88 73 ALA B O 1
ATOM 3588 N N . MET B 1 74 ? 14.977 78.875 37.438 1 90.44 74 MET B N 1
ATOM 3589 C CA . MET B 1 74 ? 14.859 79.062 36 1 90.44 74 MET B CA 1
ATOM 3590 C C . MET B 1 74 ? 13.914 80.25 35.688 1 90.44 74 MET B C 1
ATOM 3592 O O . MET B 1 74 ? 13.922 80.75 34.594 1 90.44 74 MET B O 1
ATOM 3596 N N . VAL B 1 75 ? 13.109 80.625 36.594 1 92.06 75 VAL B N 1
ATOM 3597 C CA . VAL B 1 75 ? 12.203 81.75 36.375 1 92.06 75 VAL B CA 1
ATOM 3598 C C . VAL B 1 75 ? 13 83 36.219 1 92.06 75 VAL B C 1
ATOM 3600 O O . VAL B 1 75 ? 13.859 83.312 37.062 1 92.06 75 VAL B O 1
ATOM 3603 N N . GLY B 1 76 ? 12.781 83.688 35.219 1 90.12 76 GLY B N 1
ATOM 3604 C CA . GLY B 1 76 ? 13.539 84.938 34.938 1 90.12 76 GLY B CA 1
ATOM 3605 C C . GLY B 1 76 ? 14.547 84.688 33.812 1 90.12 76 GLY B C 1
ATOM 3606 O O . GLY B 1 76 ? 15.008 85.688 33.188 1 90.12 76 GLY B O 1
ATOM 3607 N N . LEU B 1 77 ? 14.812 83.5 33.562 1 90.19 77 LEU B N 1
ATOM 3608 C CA . LEU B 1 77 ? 15.742 83.188 32.469 1 90.19 77 LEU B CA 1
ATOM 3609 C C . LEU B 1 77 ? 15 83.062 31.141 1 90.19 77 LEU B C 1
ATOM 3611 O O . LEU B 1 77 ? 13.797 82.75 31.125 1 90.19 77 LEU B O 1
ATOM 3615 N N . THR B 1 78 ? 15.781 83.25 30.062 1 89.94 78 THR B N 1
ATOM 3616 C CA . THR B 1 78 ? 15.211 83.062 28.734 1 89.94 78 THR B CA 1
ATOM 3617 C C . THR B 1 78 ? 15.141 81.562 28.422 1 89.94 78 THR B C 1
ATOM 3619 O O . THR B 1 78 ? 16.016 80.75 28.859 1 89.94 78 THR B O 1
ATOM 3622 N N . MET B 1 79 ? 14.109 81.188 27.734 1 87.19 79 MET B N 1
ATOM 3623 C CA . MET B 1 79 ? 13.938 79.75 27.375 1 87.19 79 MET B CA 1
ATOM 3624 C C . MET B 1 79 ? 15.094 79.312 26.516 1 87.19 79 MET B C 1
ATOM 3626 O O . MET B 1 79 ? 15.336 78.062 26.406 1 87.19 79 MET B O 1
ATOM 3630 N N . ASP B 1 80 ? 15.844 80.188 26 1 83.94 80 ASP B N 1
ATOM 3631 C CA . ASP B 1 80 ? 16.984 79.875 25.141 1 83.94 80 ASP B CA 1
ATOM 3632 C C . ASP B 1 80 ? 17.984 79 25.844 1 83.94 80 ASP B C 1
ATOM 3634 O O . ASP B 1 80 ? 18.734 78.25 25.203 1 83.94 80 ASP B O 1
ATOM 3638 N N . VAL B 1 81 ? 17.922 79 27.125 1 82.56 81 VAL B N 1
ATOM 3639 C CA . VAL B 1 81 ? 18.891 78.25 27.922 1 82.56 81 VAL B CA 1
ATOM 3640 C C . VAL B 1 81 ? 18.672 76.75 27.719 1 82.56 81 VAL B C 1
ATOM 3642 O O . VAL B 1 81 ? 19.562 75.938 27.969 1 82.56 81 VAL B O 1
ATOM 3645 N N . PHE B 1 82 ? 17.5 76.438 27.234 1 85.62 82 PHE B N 1
ATOM 3646 C CA . PHE B 1 82 ? 17.172 75.062 27.031 1 85.62 82 PHE B CA 1
ATOM 3647 C C . PHE B 1 82 ? 17.625 74.562 25.656 1 85.62 82 PHE B C 1
ATOM 3649 O O . PHE B 1 82 ? 17.609 73.375 25.375 1 85.62 82 PHE B O 1
ATOM 3656 N N . HIS B 1 83 ? 17.969 75.5 24.797 1 81.69 83 HIS B N 1
ATOM 3657 C CA . HIS B 1 83 ? 18.203 75.125 23.406 1 81.69 83 HIS B CA 1
ATOM 3658 C C . HIS B 1 83 ? 19.562 75.625 22.938 1 81.69 83 HIS B C 1
ATOM 3660 O O . HIS B 1 83 ? 20.031 76.688 23.344 1 81.69 83 HIS B O 1
ATOM 3666 N N . LYS B 1 84 ? 20.125 74.812 22.141 1 76.38 84 LYS B N 1
ATOM 3667 C CA . LYS B 1 84 ? 21.391 75.188 21.547 1 76.38 84 LYS B CA 1
ATOM 3668 C C . LYS B 1 84 ? 21.156 76.312 20.484 1 76.38 84 LYS B C 1
ATOM 3670 O O . LYS B 1 84 ? 21.891 77.25 20.422 1 76.38 84 LYS B O 1
ATOM 3675 N N . ASN B 1 85 ? 20.203 76.062 19.703 1 80.12 85 ASN B N 1
ATOM 3676 C CA . ASN B 1 85 ? 19.797 77 18.688 1 80.12 85 ASN B CA 1
ATOM 3677 C C . ASN B 1 85 ? 18.344 77.438 18.891 1 80.12 85 ASN B C 1
ATOM 3679 O O . ASN B 1 85 ? 17.422 76.875 18.281 1 80.12 85 ASN B O 1
ATOM 3683 N N . PRO B 1 86 ? 18.25 78.562 19.656 1 84.69 86 PRO B N 1
ATOM 3684 C CA . PRO B 1 86 ? 16.891 78.875 20.125 1 84.69 86 PRO B CA 1
ATOM 3685 C C . PRO B 1 86 ? 16.094 79.688 19.078 1 84.69 86 PRO B C 1
ATOM 3687 O O . PRO B 1 86 ? 14.922 80 19.328 1 84.69 86 PRO B O 1
ATOM 3690 N N . ALA B 1 87 ? 16.609 79.938 17.906 1 85.38 87 ALA B N 1
ATOM 3691 C CA . ALA B 1 87 ? 15.945 80.812 16.938 1 85.38 87 ALA B CA 1
ATOM 3692 C C . ALA B 1 87 ? 14.594 80.25 16.531 1 85.38 87 ALA B C 1
ATOM 3694 O O . ALA B 1 87 ? 13.594 81 16.453 1 85.38 87 ALA B O 1
ATOM 3695 N N . HIS B 1 88 ? 14.602 79.062 16.297 1 86.56 88 HIS B N 1
ATOM 3696 C CA . HIS B 1 88 ? 13.375 78.375 15.852 1 86.56 88 HIS B CA 1
ATOM 3697 C C . HIS B 1 88 ? 12.297 78.5 16.922 1 86.56 88 HIS B C 1
ATOM 3699 O O . HIS B 1 88 ? 11.164 78.875 16.641 1 86.56 88 HIS B O 1
ATOM 3705 N N . GLN B 1 89 ? 12.609 78.188 18.109 1 85 89 GLN B N 1
ATOM 3706 C CA . GLN B 1 89 ? 11.664 78.188 19.219 1 85 89 GLN B CA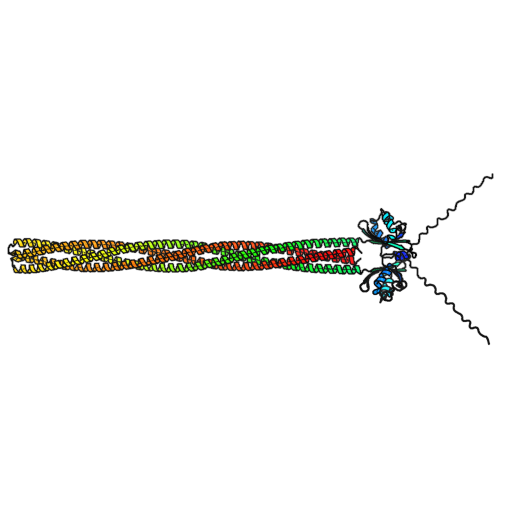 1
ATOM 3707 C C . GLN B 1 89 ? 11.188 79.625 19.5 1 85 89 GLN B C 1
ATOM 3709 O O . GLN B 1 89 ? 10.008 79.812 19.766 1 85 89 GLN B O 1
ATOM 3714 N N . ARG B 1 90 ? 12.094 80.562 19.344 1 88.31 90 ARG B N 1
ATOM 3715 C CA . ARG B 1 90 ? 11.742 81.938 19.547 1 88.31 90 ARG B CA 1
ATOM 3716 C C . ARG B 1 90 ? 10.719 82.375 18.516 1 88.31 90 ARG B C 1
ATOM 3718 O O . ARG B 1 90 ? 9.797 83.125 18.828 1 88.31 90 ARG B O 1
ATOM 3725 N N . SER B 1 91 ? 10.969 81.875 17.375 1 89.06 91 SER B N 1
ATOM 3726 C CA . SER B 1 91 ? 10.078 82.25 16.297 1 89.06 91 SER B CA 1
ATOM 3727 C C . SER B 1 91 ? 8.672 81.688 16.516 1 89.06 91 SER B C 1
ATOM 3729 O O . SER B 1 91 ? 7.684 82.312 16.125 1 89.06 91 SER B O 1
ATOM 3731 N N . ILE B 1 92 ? 8.516 80.625 17.125 1 89.38 92 ILE B N 1
ATOM 3732 C CA . ILE B 1 92 ? 7.223 80 17.406 1 89.38 92 ILE B CA 1
ATOM 3733 C C . ILE B 1 92 ? 6.5 80.75 18.5 1 89.38 92 ILE B C 1
ATOM 3735 O O . ILE B 1 92 ? 5.32 81.125 18.359 1 89.38 92 ILE B O 1
ATOM 3739 N N . VAL B 1 93 ? 7.184 81.125 19.578 1 90.31 93 VAL B N 1
ATOM 3740 C CA . VAL B 1 93 ? 6.582 81.75 20.75 1 90.31 93 VAL B CA 1
ATOM 3741 C C . VAL B 1 93 ? 6.246 83.25 20.422 1 90.31 93 VAL B C 1
ATOM 3743 O O . VAL B 1 93 ? 5.227 83.75 20.875 1 90.31 93 VAL B O 1
ATOM 3746 N N . ALA B 1 94 ? 7.047 83.812 19.562 1 90.06 94 ALA B N 1
ATOM 3747 C CA . ALA B 1 94 ? 6.914 85.25 19.281 1 90.06 94 ALA B CA 1
ATOM 3748 C C . ALA B 1 94 ? 5.727 85.562 18.375 1 90.06 94 ALA B C 1
ATOM 3750 O O . ALA B 1 94 ? 5.211 86.625 18.328 1 90.06 94 ALA B O 1
ATOM 3751 N N . ASP B 1 95 ? 5.316 84.562 17.625 1 92.5 95 ASP B N 1
ATOM 3752 C CA . ASP B 1 95 ? 4.234 84.75 16.672 1 92.5 95 ASP B CA 1
ATOM 3753 C C . ASP B 1 95 ? 2.971 84 17.125 1 92.5 95 ASP B C 1
ATOM 3755 O O . ASP B 1 95 ? 2.84 82.812 16.906 1 92.5 95 ASP B O 1
ATOM 3759 N N . PRO B 1 96 ? 1.985 84.812 17.609 1 91.75 96 PRO B N 1
ATOM 3760 C CA . PRO B 1 96 ? 0.755 84.125 18.078 1 91.75 96 PRO B CA 1
ATOM 3761 C C . PRO B 1 96 ? 0.005 83.438 16.953 1 91.75 96 PRO B C 1
ATOM 3763 O O . PRO B 1 96 ? -0.815 82.562 17.203 1 91.75 96 PRO B O 1
ATOM 3766 N N . ALA B 1 97 ? 0.241 83.75 15.719 1 92.88 97 ALA B N 1
ATOM 3767 C CA . ALA B 1 97 ? -0.421 83.125 14.578 1 92.88 97 ALA B CA 1
ATOM 3768 C C . ALA B 1 97 ? 0.052 81.688 14.391 1 92.88 97 ALA B C 1
ATOM 3770 O O . ALA B 1 97 ? -0.618 80.875 13.742 1 92.88 97 ALA B O 1
ATOM 3771 N N . ARG B 1 98 ? 1.132 81.375 15.016 1 93.19 98 ARG B N 1
ATOM 3772 C CA . ARG B 1 98 ? 1.692 80.062 14.891 1 93.19 98 ARG B CA 1
ATOM 3773 C C . ARG B 1 98 ? 1.232 79.188 16.047 1 93.19 98 ARG B C 1
ATOM 3775 O O . ARG B 1 98 ? 1.559 77.938 16.078 1 93.19 98 ARG B O 1
ATOM 3782 N N . LEU B 1 99 ? 0.426 79.75 16.891 1 91.81 99 LEU B N 1
ATOM 3783 C CA . LEU B 1 99 ? -0.049 79.062 18.062 1 91.81 99 LEU B CA 1
ATOM 3784 C C . LEU B 1 99 ? -1.534 78.688 17.938 1 91.81 99 LEU B C 1
ATOM 3786 O O . LEU B 1 99 ? -2.279 79.438 17.281 1 91.81 99 LEU B O 1
ATOM 3790 N N . PRO B 1 100 ? -1.888 77.562 18.438 1 92.69 100 PRO B N 1
ATOM 3791 C CA . PRO B 1 100 ? -1.158 76.625 19.266 1 92.69 100 PRO B CA 1
ATOM 3792 C C . PRO B 1 100 ? -0.213 75.75 18.469 1 92.69 100 PRO B C 1
ATOM 3794 O O . PRO B 1 100 ? -0.426 75.5 17.281 1 92.69 100 PRO B O 1
ATOM 3797 N N . TRP B 1 101 ? 0.893 75.25 19.125 1 93.62 101 TRP B N 1
ATOM 3798 C CA . TRP B 1 101 ? 1.931 74.375 18.547 1 93.62 101 TRP B CA 1
ATOM 3799 C C . TRP B 1 101 ? 2.201 73.188 19.438 1 93.62 101 TRP B C 1
ATOM 3801 O O . TRP B 1 101 ? 2.346 73.312 20.656 1 93.62 101 TRP B O 1
ATOM 3811 N N . ARG B 1 102 ? 2.115 72 18.844 1 92.44 102 ARG B N 1
ATOM 3812 C CA . ARG B 1 102 ? 2.406 70.75 19.578 1 92.44 102 ARG B CA 1
ATOM 3813 C C . ARG B 1 102 ? 3.514 70 18.891 1 92.44 102 ARG B C 1
ATOM 3815 O O . ARG B 1 102 ? 3.535 69.875 17.656 1 92.44 102 ARG B O 1
ATOM 3822 N N . THR B 1 103 ? 4.48 69.438 19.672 1 91.75 103 THR B N 1
ATOM 3823 C CA . THR B 1 103 ? 5.555 68.625 19.109 1 91.75 103 THR B CA 1
ATOM 3824 C C . THR B 1 103 ? 6.133 67.688 20.172 1 91.75 103 THR B C 1
ATOM 3826 O O . THR B 1 103 ? 5.93 67.875 21.375 1 91.75 103 THR B O 1
ATOM 3829 N N . LYS B 1 104 ? 6.672 66.688 19.75 1 91.5 104 LYS B N 1
ATOM 3830 C CA . LYS B 1 104 ? 7.469 65.812 20.609 1 91.5 104 LYS B CA 1
ATOM 3831 C C . LYS B 1 104 ? 8.961 66 20.328 1 91.5 104 LYS B C 1
ATOM 3833 O O . LYS B 1 104 ? 9.383 66.062 19.172 1 91.5 104 LYS B O 1
ATOM 3838 N N . ILE B 1 105 ? 9.734 66.062 21.344 1 91.44 105 ILE B N 1
ATOM 3839 C CA . ILE B 1 105 ? 11.172 66.25 21.172 1 91.44 105 ILE B CA 1
ATOM 3840 C C . ILE B 1 105 ? 11.93 65.188 21.969 1 91.44 105 ILE B C 1
ATOM 3842 O O . ILE B 1 105 ? 11.383 64.625 22.906 1 91.44 105 ILE B O 1
ATOM 3846 N N . ARG B 1 106 ? 13.172 65.062 21.609 1 92.94 106 ARG B N 1
ATOM 3847 C CA . ARG B 1 106 ? 14.047 64.125 22.297 1 92.94 106 ARG B CA 1
ATOM 3848 C C . ARG B 1 106 ? 15.078 64.875 23.156 1 92.94 106 ARG B C 1
ATOM 3850 O O . ARG B 1 106 ? 15.711 65.812 22.688 1 92.94 106 ARG B O 1
ATOM 3857 N N . LEU B 1 107 ? 15.164 64.5 24.375 1 92.44 107 LEU B N 1
ATOM 3858 C CA . LEU B 1 107 ? 16.188 64.938 25.312 1 92.44 107 LEU B CA 1
ATOM 3859 C C . LEU B 1 107 ? 16.969 63.75 25.859 1 92.44 107 LEU B C 1
ATOM 3861 O O . LEU B 1 107 ? 16.594 63.188 26.891 1 92.44 107 LEU B O 1
ATOM 3865 N N . GLY B 1 108 ? 18.141 63.375 25.156 1 92.12 108 GLY B N 1
ATOM 3866 C CA . GLY B 1 108 ? 18.797 62.094 25.469 1 92.12 108 GLY B CA 1
ATOM 3867 C C . GLY B 1 108 ? 17.891 60.906 25.234 1 92.12 108 GLY B C 1
ATOM 3868 O O . GLY B 1 108 ? 17.328 60.75 24.141 1 92.12 108 GLY B O 1
ATOM 3869 N N . PRO B 1 109 ? 17.719 60.156 26.297 1 92.88 109 PRO B N 1
ATOM 3870 C CA . PRO B 1 109 ? 16.844 59 26.172 1 92.88 109 PRO B CA 1
ATOM 3871 C C . PRO B 1 109 ? 15.375 59.344 26.438 1 92.88 109 PRO B C 1
ATOM 3873 O O . PRO B 1 109 ? 14.508 58.469 26.328 1 92.88 109 PRO B O 1
ATOM 3876 N N . LYS B 1 110 ? 15.117 60.625 26.766 1 94.25 110 LYS B N 1
ATOM 3877 C CA . LYS B 1 110 ? 13.766 61.031 27.156 1 94.25 110 LYS B CA 1
ATOM 3878 C C . LYS B 1 110 ? 12.992 61.594 25.969 1 94.25 110 LYS B C 1
ATOM 3880 O O . LYS B 1 110 ? 13.586 62.188 25.062 1 94.25 110 LYS B O 1
ATOM 3885 N N . THR B 1 111 ? 11.773 61.281 26.016 1 94.31 111 THR B N 1
ATOM 3886 C CA . THR B 1 111 ? 10.859 61.875 25.047 1 94.31 111 THR B CA 1
ATOM 3887 C C . THR B 1 111 ? 9.867 62.812 25.75 1 94.31 111 THR B C 1
ATOM 3889 O O . THR B 1 111 ? 9.125 62.375 26.641 1 94.31 111 THR B O 1
ATOM 3892 N N . LEU B 1 112 ? 9.805 64.062 25.344 1 94.25 112 LEU B N 1
ATOM 3893 C CA . LEU B 1 112 ? 8.914 65.062 25.938 1 94.25 112 LEU B CA 1
ATOM 3894 C C . LEU B 1 112 ? 7.848 65.5 24.953 1 94.25 112 LEU B C 1
ATOM 3896 O O . LEU B 1 112 ? 8.133 65.688 23.766 1 94.25 112 LEU B O 1
ATOM 3900 N N . ASP B 1 113 ? 6.637 65.5 25.359 1 93.88 113 ASP B N 1
ATOM 3901 C CA . ASP B 1 113 ? 5.527 66.062 24.578 1 93.88 113 ASP B CA 1
ATOM 3902 C C . ASP B 1 113 ? 5.254 67.5 24.969 1 93.88 113 ASP B C 1
ATOM 3904 O O . ASP B 1 113 ? 4.926 67.812 26.109 1 93.88 113 ASP B O 1
ATOM 3908 N N . LEU B 1 114 ? 5.336 68.5 24.031 1 94 114 LEU B N 1
ATOM 3909 C CA . LEU B 1 114 ? 5.211 69.875 24.297 1 94 114 LEU B CA 1
ATOM 3910 C C . LEU B 1 114 ? 3.979 70.5 23.594 1 94 114 LEU B C 1
ATOM 3912 O O . LEU B 1 114 ? 3.678 70.125 22.453 1 94 114 LEU B O 1
ATOM 3916 N N . HIS B 1 115 ? 3.256 71.25 24.312 1 94.81 115 HIS B N 1
ATOM 3917 C CA . HIS B 1 115 ? 2.105 72 23.797 1 94.81 115 HIS B CA 1
ATOM 3918 C C . HIS B 1 115 ? 2.164 73.438 24.188 1 94.81 115 HIS B C 1
ATOM 3920 O O . HIS B 1 115 ? 2.047 73.812 25.359 1 94.81 115 HIS B O 1
ATOM 3926 N N . VAL B 1 116 ? 2.312 74.312 23.188 1 95.25 116 VAL B N 1
ATOM 3927 C CA . VAL B 1 116 ? 2.385 75.75 23.438 1 95.25 116 VAL B CA 1
ATOM 3928 C C . VAL B 1 116 ? 1.099 76.438 22.969 1 95.25 116 VAL B C 1
ATOM 3930 O O . VAL B 1 116 ? 0.65 76.25 21.844 1 95.25 116 VAL B O 1
ATOM 3933 N N . SER B 1 117 ? 0.52 77.188 23.828 1 95.69 117 SER B N 1
ATOM 3934 C CA . SER B 1 117 ? -0.701 77.938 23.516 1 95.69 117 SER B CA 1
ATOM 3935 C C . SER B 1 117 ? -0.531 79.438 23.75 1 95.69 117 SER B C 1
ATOM 3937 O O . SER B 1 117 ? 0.149 79.812 24.703 1 95.69 117 SER B O 1
ATOM 3939 N N . PRO B 1 118 ? -1.21 80.312 22.984 1 95.19 118 PRO B N 1
ATOM 3940 C CA . PRO B 1 118 ? -1.146 81.75 23.203 1 95.19 118 PRO B CA 1
ATOM 3941 C C . PRO B 1 118 ? -2.049 82.188 24.344 1 95.19 118 PRO B C 1
ATOM 3943 O O . PRO B 1 118 ? -3.146 81.688 24.531 1 95.19 118 PRO B O 1
ATOM 3946 N N . VAL B 1 119 ? -1.521 83.125 25.141 1 95.62 119 VAL B N 1
ATOM 3947 C CA . VAL B 1 119 ? -2.307 83.75 26.203 1 95.62 119 VAL B CA 1
ATOM 3948 C C . VAL B 1 119 ? -2.711 85.188 25.781 1 95.62 119 VAL B C 1
ATOM 3950 O O . VAL B 1 119 ? -1.856 86 25.453 1 95.62 119 VAL B O 1
ATOM 3953 N N . ARG B 1 120 ? -3.961 85.375 25.766 1 93.69 120 ARG B N 1
ATOM 3954 C CA . ARG B 1 120 ? -4.477 86.688 25.391 1 93.69 120 ARG B CA 1
ATOM 3955 C C . ARG B 1 120 ? -5.238 87.312 26.547 1 93.69 120 ARG B C 1
ATOM 3957 O O . ARG B 1 120 ? -5.879 86.625 27.328 1 93.69 120 ARG B O 1
ATOM 3964 N N . ASP B 1 121 ? -5.141 88.625 26.672 1 89.31 121 ASP B N 1
ATOM 3965 C CA . ASP B 1 121 ? -5.914 89.312 27.688 1 89.31 121 ASP B CA 1
ATOM 3966 C C . ASP B 1 121 ? -7.336 89.562 27.219 1 89.31 121 ASP B C 1
ATOM 3968 O O . ASP B 1 121 ? -7.754 89.062 26.172 1 89.31 121 ASP B O 1
ATOM 3972 N N . THR B 1 122 ? -8.117 90.25 28.078 1 85.38 122 THR B N 1
ATOM 3973 C CA . THR B 1 122 ? -9.531 90.438 27.812 1 85.38 122 THR B CA 1
ATOM 3974 C C . THR B 1 122 ? -9.719 91.312 26.562 1 85.38 122 THR B C 1
ATOM 3976 O O . THR B 1 122 ? -10.773 91.25 25.922 1 85.38 122 THR B O 1
ATOM 3979 N N . ALA B 1 123 ? -8.633 92.062 26.188 1 90.12 123 ALA B N 1
ATOM 3980 C CA . ALA B 1 123 ? -8.695 92.938 25.016 1 90.12 123 ALA B CA 1
ATOM 3981 C C . ALA B 1 123 ? -8.203 92.188 23.766 1 90.12 123 ALA B C 1
ATOM 3983 O O . ALA B 1 123 ? -8.258 92.75 22.656 1 90.12 123 ALA B O 1
ATOM 3984 N N . GLY B 1 124 ? -7.723 91.062 23.891 1 89.19 124 GLY B N 1
ATOM 3985 C CA . GLY B 1 124 ? -7.273 90.25 22.766 1 89.19 124 GLY B CA 1
ATOM 3986 C C . GLY B 1 124 ? -5.789 90.375 22.484 1 89.19 124 GLY B C 1
ATOM 3987 O O . GLY B 1 124 ? -5.289 89.875 21.484 1 89.19 124 GLY B O 1
ATOM 3988 N N . ARG B 1 125 ? -5.148 91.062 23.312 1 93.88 125 ARG B N 1
ATOM 3989 C CA . ARG B 1 125 ? -3.721 91.312 23.109 1 93.88 125 ARG B CA 1
ATOM 3990 C C . ARG B 1 125 ? -2.914 90.062 23.578 1 93.88 125 ARG B C 1
ATOM 3992 O O . ARG B 1 125 ? -3.211 89.5 24.625 1 93.88 125 ARG B O 1
ATOM 3999 N N . TYR B 1 126 ? -1.988 89.75 22.734 1 94.56 126 TYR B N 1
ATOM 4000 C CA . TYR B 1 126 ? -1.064 88.688 23.078 1 94.56 126 TYR B CA 1
ATOM 4001 C C . TYR B 1 126 ? -0.148 89.062 24.219 1 94.56 126 TYR B C 1
ATOM 4003 O O . TYR B 1 126 ? 0.684 90 24.062 1 94.56 126 TYR B O 1
ATOM 4011 N N . ILE B 1 127 ? -0.24 88.375 25.391 1 94.25 127 ILE B N 1
ATOM 4012 C CA . ILE B 1 127 ? 0.463 88.875 26.562 1 94.25 127 ILE B CA 1
ATOM 4013 C C . ILE B 1 127 ? 1.451 87.812 27.078 1 94.25 127 ILE B C 1
ATOM 4015 O O . ILE B 1 127 ? 2.328 88.125 27.875 1 94.25 127 ILE B O 1
ATOM 4019 N N . ALA B 1 128 ? 1.275 86.5 26.641 1 95.25 128 ALA B N 1
ATOM 4020 C CA . ALA B 1 128 ? 2.186 85.438 27.078 1 95.25 128 ALA B CA 1
ATOM 4021 C C . ALA B 1 128 ? 1.963 84.188 26.266 1 95.25 128 ALA B C 1
ATOM 4023 O O . ALA B 1 128 ? 1.04 84.125 25.438 1 95.25 128 ALA B O 1
ATOM 4024 N N . ALA B 1 129 ? 2.867 83.25 26.344 1 95.19 129 ALA B N 1
ATOM 4025 C CA . ALA B 1 129 ? 2.707 81.875 25.875 1 95.19 129 ALA B CA 1
ATOM 4026 C C . ALA B 1 129 ? 2.779 80.938 27.031 1 95.19 129 ALA B C 1
ATOM 4028 O O . ALA B 1 129 ? 3.594 81.062 27.953 1 95.19 129 ALA B O 1
ATOM 4029 N N . VAL B 1 130 ? 1.885 79.938 26.953 1 95.62 130 VAL B N 1
ATOM 4030 C CA . VAL B 1 130 ? 1.906 78.938 28.016 1 95.62 130 VAL B CA 1
ATOM 4031 C C . VAL B 1 130 ? 2.318 77.562 27.422 1 95.62 130 VAL B C 1
ATOM 4033 O O . VAL B 1 130 ? 1.78 77.188 26.391 1 95.62 130 VAL B O 1
ATOM 4036 N N . LEU B 1 131 ? 3.297 77 28.031 1 95.38 131 LEU B N 1
ATOM 4037 C CA . LEU B 1 131 ? 3.787 75.688 27.641 1 95.38 131 LEU B CA 1
ATOM 4038 C C . LEU B 1 131 ? 3.311 74.562 28.625 1 95.38 131 LEU B C 1
ATOM 4040 O O . LEU B 1 131 ? 3.652 74.625 29.797 1 95.38 131 LEU B O 1
ATOM 4044 N N . SER B 1 132 ? 2.482 73.688 28.094 1 95.31 132 SER B N 1
ATOM 4045 C CA . SER B 1 132 ? 2.148 72.5 28.797 1 95.31 132 SER B CA 1
ATOM 4046 C C . SER B 1 132 ? 2.922 71.312 28.219 1 95.31 132 SER B C 1
ATOM 4048 O O . SER B 1 132 ? 2.99 71.125 27 1 95.31 132 SER B O 1
ATOM 4050 N N . TRP B 1 133 ? 3.578 70.5 29.109 1 94.44 133 TRP B N 1
ATOM 4051 C CA . TRP B 1 133 ? 4.43 69.438 28.578 1 94.44 133 TRP B CA 1
ATOM 4052 C C . TRP B 1 133 ? 4.43 68.25 29.516 1 94.44 133 TRP B C 1
ATOM 4054 O O . TRP B 1 133 ? 3.943 68.312 30.641 1 94.44 133 TRP B O 1
ATOM 4064 N N . ALA B 1 134 ? 4.867 67.062 29.031 1 93.19 134 ALA B N 1
ATOM 4065 C CA . ALA B 1 134 ? 4.918 65.812 29.797 1 93.19 134 ALA B CA 1
ATOM 4066 C C . ALA B 1 134 ? 6.062 64.938 29.328 1 93.19 134 ALA B C 1
ATOM 4068 O O . ALA B 1 134 ? 6.449 64.938 28.156 1 93.19 134 ALA B O 1
ATOM 4069 N N . ASP B 1 135 ? 6.664 64.25 30.297 1 93.56 135 ASP B N 1
ATOM 4070 C CA . ASP B 1 135 ? 7.598 63.156 29.984 1 93.56 135 ASP B CA 1
ATOM 4071 C C . ASP B 1 135 ? 6.848 61.906 29.562 1 93.56 135 ASP B C 1
ATOM 4073 O O . ASP B 1 135 ? 6.305 61.188 30.406 1 93.56 135 ASP B O 1
ATOM 4077 N N . VAL B 1 136 ? 6.914 61.656 28.203 1 91.19 136 VAL B N 1
ATOM 4078 C CA . VAL B 1 136 ? 6.137 60.531 27.672 1 91.19 136 VAL B CA 1
ATOM 4079 C C . VAL B 1 136 ? 7.07 59.375 27.359 1 91.19 136 VAL B C 1
ATOM 4081 O O . VAL B 1 136 ? 6.711 58.469 26.578 1 91.19 136 VAL B O 1
ATOM 4084 N N . THR B 1 137 ? 8.297 59.375 27.953 1 92.12 137 THR B N 1
ATOM 4085 C CA . THR B 1 137 ? 9.305 58.375 27.672 1 92.12 137 THR B CA 1
ATOM 4086 C C . THR B 1 137 ? 8.773 56.969 28 1 92.12 137 THR B C 1
ATOM 4088 O O . THR B 1 137 ? 8.852 56.062 27.172 1 92.12 137 THR B O 1
ATOM 4091 N N . PRO B 1 138 ? 8.148 56.781 29.234 1 87.38 138 PRO B N 1
ATOM 4092 C CA . PRO B 1 138 ? 7.684 55.438 29.578 1 87.38 138 PRO B CA 1
ATOM 4093 C C . PRO B 1 138 ? 6.609 54.906 28.609 1 87.38 138 PRO B C 1
ATOM 4095 O O . PRO B 1 138 ? 6.578 53.719 28.281 1 87.38 138 PRO B O 1
ATOM 4098 N N . PHE B 1 139 ? 5.887 55.844 28.141 1 87.56 139 PHE B N 1
ATOM 4099 C CA . PHE B 1 139 ? 4.801 55.469 27.234 1 87.56 139 PHE B CA 1
ATOM 4100 C C . PHE B 1 139 ? 5.34 55.125 25.859 1 87.56 139 PHE B C 1
ATOM 4102 O O . PHE B 1 139 ? 4.934 54.125 25.266 1 87.56 139 PHE B O 1
ATOM 4109 N N . THR B 1 140 ? 6.238 55.906 25.312 1 90.5 140 THR B N 1
ATOM 4110 C CA . THR B 1 140 ? 6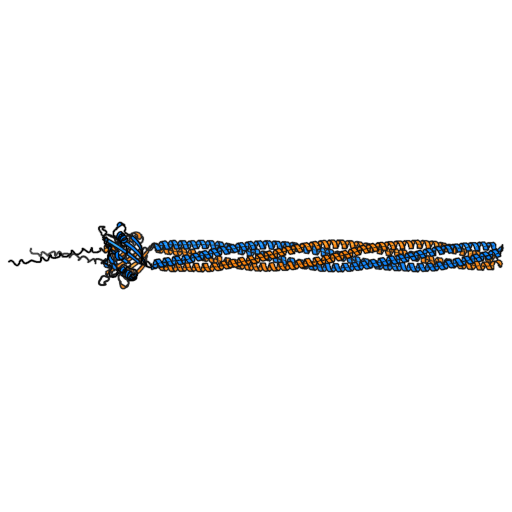.844 55.656 24.016 1 90.5 140 THR B CA 1
ATOM 4111 C C . THR B 1 140 ? 7.637 54.344 24.031 1 90.5 140 THR B C 1
ATOM 4113 O O . THR B 1 140 ? 7.625 53.594 23.047 1 90.5 140 THR B O 1
ATOM 4116 N N . GLU B 1 141 ? 8.281 54.062 25.188 1 91.06 141 GLU B N 1
ATOM 4117 C CA . GLU B 1 141 ? 9.039 52.844 25.328 1 91.06 141 GLU B CA 1
ATOM 4118 C C . GLU B 1 141 ? 8.117 51.625 25.391 1 91.06 141 GLU B C 1
ATOM 4120 O O . GLU B 1 141 ? 8.43 50.562 24.828 1 91.06 141 GLU B O 1
ATOM 4125 N N . SER B 1 142 ? 7 51.75 26.031 1 91.94 142 SER B N 1
ATOM 4126 C CA . SER B 1 142 ? 6.023 50.688 26.125 1 91.94 142 SER B CA 1
ATOM 4127 C C . SER B 1 142 ? 5.438 50.344 24.75 1 91.94 142 SER B C 1
ATOM 4129 O O . SER B 1 142 ? 5.227 49.188 24.422 1 91.94 142 SER B O 1
ATOM 4131 N N . ILE B 1 143 ? 5.227 51.406 23.969 1 93.25 143 ILE B N 1
ATOM 4132 C CA . ILE B 1 143 ? 4.703 51.219 22.609 1 93.25 143 ILE B CA 1
ATOM 4133 C C . ILE B 1 143 ? 5.723 50.469 21.766 1 93.25 143 ILE B C 1
ATOM 4135 O O . ILE B 1 143 ? 5.379 49.5 21.078 1 93.25 143 ILE B O 1
ATOM 4139 N N . ALA B 1 144 ? 6.965 50.844 21.844 1 93.19 144 ALA B N 1
ATOM 4140 C CA . ALA B 1 144 ? 8.023 50.219 21.047 1 93.19 144 ALA B CA 1
ATOM 4141 C C . ALA B 1 144 ? 8.219 48.781 21.422 1 93.19 144 ALA B C 1
ATOM 4143 O O . ALA B 1 144 ? 8.359 47.906 20.547 1 93.19 144 ALA B O 1
ATOM 4144 N N . SER B 1 145 ? 8.172 48.531 22.719 1 94.88 145 SER B N 1
ATOM 4145 C CA . SER B 1 145 ? 8.344 47.188 23.219 1 94.88 145 SER B CA 1
ATOM 4146 C C . SER B 1 145 ? 7.18 46.281 22.797 1 94.88 145 SER B C 1
ATOM 4148 O O . SER B 1 145 ? 7.379 45.125 22.391 1 94.88 145 SER B O 1
ATOM 4150 N N . PHE B 1 146 ? 5.988 46.844 22.906 1 96.06 146 PHE B N 1
ATOM 4151 C CA . PHE B 1 146 ? 4.785 46.125 22.5 1 96.06 146 PHE B CA 1
ATOM 4152 C C . PHE B 1 146 ? 4.824 45.812 21.016 1 96.06 146 PHE B C 1
ATOM 4154 O O . PHE B 1 146 ? 4.613 44.656 20.625 1 96.06 146 PHE B O 1
ATOM 4161 N N . ASP B 1 147 ? 5.133 46.719 20.188 1 95.75 147 ASP B N 1
ATOM 4162 C CA . ASP B 1 147 ? 5.184 46.531 18.734 1 95.75 147 ASP B CA 1
ATOM 4163 C C . ASP B 1 147 ? 6.215 45.5 18.344 1 95.75 147 ASP B C 1
ATOM 4165 O O . ASP B 1 147 ? 5.938 44.625 17.516 1 95.75 147 ASP B O 1
ATOM 4169 N N . ALA B 1 148 ? 7.371 45.5 19.016 1 96.19 148 ALA B N 1
ATOM 4170 C CA . ALA B 1 148 ? 8.445 44.562 18.719 1 96.19 148 ALA B CA 1
ATOM 4171 C C . ALA B 1 148 ? 8.055 43.156 19.109 1 96.19 148 ALA B C 1
ATOM 4173 O O . ALA B 1 148 ? 8.305 42.188 18.359 1 96.19 148 ALA B O 1
ATOM 4174 N N . ALA B 1 149 ? 7.426 43.031 20.25 1 96.12 149 ALA B N 1
ATOM 4175 C CA . ALA B 1 149 ? 7.016 41.719 20.75 1 96.12 149 ALA B CA 1
ATOM 4176 C C . ALA B 1 149 ? 5.977 41.094 19.828 1 96.12 149 ALA B C 1
ATOM 4178 O O . ALA B 1 149 ? 6.086 39.906 19.469 1 96.12 149 ALA B O 1
ATOM 4179 N N . VAL B 1 150 ? 5.078 41.844 19.375 1 97.06 150 VAL B N 1
ATOM 4180 C CA . VAL B 1 150 ? 4.008 41.344 18.516 1 97.06 150 VAL B CA 1
ATOM 4181 C C . VAL B 1 150 ? 4.559 41 17.141 1 97.06 150 VAL B C 1
ATOM 4183 O O . VAL B 1 150 ? 4.234 39.938 16.578 1 97.06 150 VAL B O 1
ATOM 4186 N N . ARG B 1 151 ? 5.41 41.844 16.625 1 96.56 151 ARG B N 1
ATOM 4187 C CA . ARG B 1 151 ? 6.004 41.594 15.32 1 96.56 151 ARG B CA 1
ATOM 4188 C C . ARG B 1 151 ? 6.812 40.312 15.328 1 96.56 151 ARG B C 1
ATOM 4190 O O . ARG B 1 151 ? 6.742 39.531 14.383 1 96.56 151 ARG B O 1
ATOM 4197 N N . THR B 1 152 ? 7.531 40.094 16.375 1 97.25 152 THR B N 1
ATOM 4198 C CA . THR B 1 152 ? 8.336 38.875 16.484 1 97.25 152 THR B CA 1
ATOM 4199 C C . THR B 1 152 ? 7.453 37.656 16.562 1 97.25 152 THR B C 1
ATOM 4201 O O . THR B 1 152 ? 7.676 36.656 15.844 1 97.25 152 THR B O 1
ATOM 4204 N N . ALA B 1 153 ? 6.457 37.719 17.391 1 96.94 153 ALA B N 1
ATOM 4205 C CA . ALA B 1 153 ? 5.551 36.562 17.562 1 96.94 153 ALA B CA 1
ATOM 4206 C C . ALA B 1 153 ? 4.805 36.281 16.266 1 96.94 153 ALA B C 1
ATOM 4208 O O . ALA B 1 153 ? 4.695 35.094 15.859 1 96.94 153 ALA B O 1
ATOM 4209 N N . LEU B 1 154 ? 4.348 37.312 15.586 1 96.75 154 LEU B N 1
ATOM 4210 C CA . LEU B 1 154 ? 3.611 37.125 14.336 1 96.75 154 LEU B CA 1
ATOM 4211 C C . LEU B 1 154 ? 4.531 36.594 13.234 1 96.75 154 LEU B C 1
ATOM 4213 O O . LEU B 1 154 ? 4.109 35.812 12.383 1 96.75 154 LEU B O 1
ATOM 4217 N N . GLY B 1 155 ? 5.77 37.031 13.227 1 96.75 155 GLY B N 1
ATOM 4218 C CA . GLY B 1 155 ? 6.742 36.531 12.289 1 96.75 155 GLY B CA 1
ATOM 4219 C C . GLY B 1 155 ? 6.98 35.031 12.438 1 96.75 155 GLY B C 1
ATOM 4220 O O . GLY B 1 155 ? 6.977 34.281 11.453 1 96.75 155 GLY B O 1
ATOM 4221 N N . GLU B 1 156 ? 7.121 34.594 13.664 1 96.62 156 GLU B N 1
ATOM 4222 C CA . GLU B 1 156 ? 7.32 33.156 13.953 1 96.62 156 GLU B CA 1
ATOM 4223 C C . GLU B 1 156 ? 6.074 32.344 13.609 1 96.62 156 GLU B C 1
ATOM 4225 O O . GLU B 1 156 ? 6.18 31.234 13.109 1 96.62 156 GLU B O 1
ATOM 4230 N N . ALA B 1 157 ? 4.973 32.906 13.883 1 96.12 157 ALA B N 1
ATOM 4231 C CA . ALA B 1 157 ? 3.721 32.25 13.555 1 96.12 157 ALA B CA 1
ATOM 4232 C C . ALA B 1 157 ? 3.578 32.062 12.047 1 96.12 157 ALA B C 1
ATOM 4234 O O . ALA B 1 157 ? 3.176 30.984 11.586 1 96.12 157 ALA B O 1
ATOM 4235 N N . THR B 1 158 ? 3.902 33.094 11.328 1 95.88 158 THR B N 1
ATOM 4236 C CA . THR B 1 158 ? 3.834 33.031 9.867 1 95.88 158 THR B CA 1
ATOM 4237 C C . THR B 1 158 ? 4.781 31.953 9.336 1 95.88 158 THR B C 1
ATOM 4239 O O . THR B 1 158 ? 4.418 31.188 8.438 1 95.88 158 THR B O 1
ATOM 4242 N N . ALA B 1 159 ? 5.949 31.828 9.891 1 96.75 159 ALA B N 1
ATOM 4243 C CA . ALA B 1 159 ? 6.914 30.812 9.492 1 96.75 159 ALA B CA 1
ATOM 4244 C C . ALA B 1 159 ? 6.398 29.406 9.797 1 96.75 159 ALA B C 1
ATOM 4246 O O . ALA B 1 159 ? 6.527 28.5 8.977 1 96.75 159 ALA B O 1
ATOM 4247 N N . ALA B 1 160 ? 5.848 29.266 10.938 1 97 160 ALA B N 1
ATOM 4248 C CA . ALA B 1 160 ? 5.285 27.984 11.328 1 97 160 ALA B CA 1
ATOM 4249 C C . ALA B 1 160 ? 4.141 27.578 10.406 1 97 160 ALA B C 1
ATOM 4251 O O . ALA B 1 160 ? 4.039 26.406 10 1 97 160 ALA B O 1
ATOM 4252 N N . THR B 1 161 ? 3.318 28.531 10.078 1 97.31 161 THR B N 1
ATOM 4253 C CA . THR B 1 161 ? 2.211 28.266 9.164 1 97.31 161 THR B CA 1
ATOM 4254 C C . THR B 1 161 ? 2.729 27.828 7.797 1 97.31 161 THR B C 1
ATOM 4256 O O . THR B 1 161 ? 2.193 26.891 7.191 1 97.31 161 THR B O 1
ATOM 4259 N N . GLY B 1 162 ? 3.75 28.484 7.344 1 96.75 162 GLY B N 1
ATOM 4260 C CA . GLY B 1 162 ? 4.379 28.094 6.09 1 96.75 162 GLY B CA 1
ATOM 4261 C C . GLY B 1 162 ? 4.934 26.672 6.121 1 96.75 162 GLY B C 1
ATOM 4262 O O . GLY B 1 162 ? 4.766 25.922 5.168 1 96.75 162 GLY B O 1
ATOM 4263 N N . ALA B 1 163 ? 5.543 26.312 7.184 1 96.5 163 ALA B N 1
ATOM 4264 C CA . ALA B 1 163 ? 6.086 24.969 7.352 1 96.5 163 ALA B CA 1
ATOM 4265 C C . ALA B 1 163 ? 4.973 23.922 7.336 1 96.5 163 ALA B C 1
ATOM 4267 O O . ALA B 1 163 ? 5.129 22.859 6.746 1 96.5 163 ALA B O 1
ATOM 4268 N N . MET B 1 164 ? 3.895 24.266 7.945 1 97.12 164 MET B N 1
ATOM 4269 C CA . MET B 1 164 ? 2.76 23.344 7.988 1 97.12 164 MET B CA 1
ATOM 4270 C C . MET B 1 164 ? 2.158 23.156 6.598 1 97.12 164 MET B C 1
ATOM 4272 O O . MET B 1 164 ? 1.797 22.047 6.219 1 97.12 164 MET B O 1
ATOM 4276 N N . ARG B 1 165 ? 2.086 24.25 5.871 1 97.69 165 ARG B N 1
ATOM 4277 C CA . ARG B 1 165 ? 1.585 24.156 4.504 1 97.69 165 ARG B CA 1
ATOM 4278 C C . ARG B 1 165 ? 2.473 23.266 3.648 1 97.69 165 ARG B C 1
ATOM 4280 O O . ARG B 1 165 ? 1.975 22.391 2.93 1 97.69 165 ARG B O 1
ATOM 4287 N N . GLY B 1 166 ? 3.754 23.453 3.768 1 98.06 166 GLY B N 1
ATOM 4288 C CA . GLY B 1 166 ? 4.684 22.594 3.051 1 98.06 166 GLY B CA 1
ATOM 4289 C C . GLY B 1 166 ? 4.578 21.125 3.449 1 98.06 166 GLY B C 1
ATOM 4290 O O . GLY B 1 166 ? 4.629 20.25 2.596 1 98.06 166 GLY B O 1
ATOM 4291 N N . ALA B 1 167 ? 4.441 20.844 4.688 1 97.94 167 ALA B N 1
ATOM 4292 C CA . ALA B 1 167 ? 4.309 19.484 5.188 1 97.94 167 ALA B CA 1
ATOM 4293 C C . ALA B 1 167 ? 3.025 18.828 4.672 1 97.94 167 ALA B C 1
ATOM 4295 O O . ALA B 1 167 ? 3.029 17.672 4.285 1 97.94 167 ALA B O 1
ATOM 4296 N N . ALA B 1 168 ? 1.952 19.578 4.703 1 98.25 168 ALA B N 1
ATOM 4297 C CA . ALA B 1 168 ? 0.682 19.062 4.203 1 98.25 168 ALA B CA 1
ATOM 4298 C C . ALA B 1 168 ? 0.77 18.734 2.715 1 98.25 168 ALA B C 1
ATOM 4300 O O . ALA B 1 168 ? 0.247 17.719 2.266 1 98.25 168 ALA B O 1
ATOM 4301 N N . GLU B 1 169 ? 1.457 19.562 1.979 1 98.06 169 GLU B N 1
ATOM 4302 C CA . GLU B 1 169 ? 1.642 19.297 0.553 1 98.06 169 GLU B CA 1
ATOM 4303 C C . GLU B 1 169 ? 2.473 18.047 0.316 1 98.06 169 GLU B C 1
ATOM 4305 O O . GLU B 1 169 ? 2.211 17.297 -0.622 1 98.06 169 GLU B O 1
ATOM 4310 N N . ARG B 1 170 ? 3.408 17.828 1.149 1 98 170 ARG B N 1
ATOM 4311 C CA . ARG B 1 170 ? 4.215 16.625 1.053 1 98 170 ARG B CA 1
ATOM 4312 C C . ARG B 1 170 ? 3.371 15.383 1.329 1 98 170 ARG B C 1
ATOM 4314 O O . ARG B 1 170 ? 3.533 14.352 0.668 1 98 170 ARG B O 1
ATOM 4321 N N . VAL B 1 171 ? 2.49 15.469 2.27 1 97.81 171 VAL B N 1
ATOM 4322 C CA . VAL B 1 171 ? 1.592 14.359 2.555 1 97.81 171 VAL B CA 1
ATOM 4323 C C . VAL B 1 171 ? 0.718 14.07 1.336 1 97.81 171 VAL B C 1
ATOM 4325 O O . VAL B 1 171 ? 0.534 12.914 0.954 1 97.81 171 VAL B O 1
ATOM 4328 N N . LEU B 1 172 ? 0.2 15.148 0.748 1 98.19 172 LEU B N 1
ATOM 4329 C CA . LEU B 1 172 ? -0.655 14.969 -0.419 1 98.19 172 LEU B CA 1
ATOM 4330 C C . LEU B 1 172 ? 0.108 14.289 -1.551 1 98.19 172 LEU B C 1
ATOM 4332 O O . LEU B 1 172 ? -0.41 13.367 -2.189 1 98.19 172 LEU B O 1
ATOM 4336 N N . SER B 1 173 ? 1.334 14.648 -1.774 1 98.06 173 SER B N 1
ATOM 4337 C CA . SER B 1 173 ? 2.166 14.023 -2.797 1 98.06 173 SER B CA 1
ATOM 4338 C C . SER B 1 173 ? 2.459 12.57 -2.457 1 98.06 173 SER B C 1
ATOM 4340 O O . SER B 1 173 ? 2.371 11.695 -3.32 1 98.06 173 SER B O 1
ATOM 4342 N N . ALA B 1 174 ? 2.756 12.352 -1.229 1 97 174 ALA B N 1
ATOM 4343 C CA . ALA B 1 174 ? 3.062 11 -0.773 1 97 174 ALA B CA 1
ATOM 4344 C C . ALA B 1 174 ? 1.844 10.094 -0.891 1 97 174 ALA B C 1
ATOM 4346 O O . ALA B 1 174 ? 1.964 8.93 -1.286 1 97 174 ALA B O 1
ATOM 4347 N N . THR B 1 175 ? 0.716 10.594 -0.56 1 96.94 175 THR B N 1
ATOM 4348 C CA . THR B 1 175 ? -0.494 9.781 -0.62 1 96.94 175 THR B CA 1
ATOM 4349 C C . THR B 1 175 ? -0.882 9.5 -2.068 1 96.94 175 THR B C 1
ATOM 4351 O O . THR B 1 175 ? -1.426 8.438 -2.371 1 96.94 175 THR B O 1
ATOM 4354 N N . ASP B 1 176 ? -0.616 10.438 -2.932 1 97.25 176 ASP B N 1
ATOM 4355 C CA . ASP B 1 176 ? -0.833 10.188 -4.355 1 97.25 176 ASP B CA 1
ATOM 4356 C C . ASP B 1 176 ? 0.053 9.047 -4.855 1 97.25 176 ASP B C 1
ATOM 4358 O O . ASP B 1 176 ? -0.414 8.156 -5.566 1 97.25 176 ASP B O 1
ATOM 4362 N N . ALA B 1 177 ? 1.255 9.062 -4.469 1 96.81 177 ALA B N 1
ATOM 4363 C CA . ALA B 1 177 ? 2.188 8 -4.832 1 96.81 177 ALA B CA 1
ATOM 4364 C C . ALA B 1 177 ? 1.765 6.668 -4.219 1 96.81 177 ALA B C 1
ATOM 4366 O O . ALA B 1 177 ? 1.854 5.625 -4.867 1 96.81 177 ALA B O 1
ATOM 4367 N N . THR B 1 178 ? 1.313 6.719 -3.012 1 96.75 178 THR B N 1
ATOM 4368 C CA . THR B 1 178 ? 0.812 5.523 -2.344 1 96.75 178 THR B CA 1
ATOM 4369 C C . THR B 1 178 ? -0.369 4.93 -3.105 1 96.75 178 THR B C 1
ATOM 4371 O O . THR B 1 178 ? -0.423 3.721 -3.336 1 96.75 178 THR B O 1
ATOM 4374 N N . SER B 1 179 ? -1.263 5.816 -3.477 1 97.12 179 SER B N 1
ATOM 4375 C CA . SER B 1 179 ? -2.443 5.367 -4.207 1 97.12 179 SER B CA 1
ATOM 4376 C C . SER B 1 179 ? -2.059 4.723 -5.531 1 97.12 179 SER B C 1
ATOM 4378 O O . SER B 1 179 ? -2.609 3.684 -5.906 1 97.12 179 SER B O 1
ATOM 4380 N N . ARG B 1 180 ? -1.104 5.246 -6.242 1 96.69 180 ARG B N 1
ATOM 4381 C CA . ARG B 1 180 ? -0.643 4.68 -7.508 1 96.69 180 ARG B CA 1
ATOM 4382 C C . ARG B 1 180 ? 0.038 3.332 -7.289 1 96.69 180 ARG B C 1
ATOM 4384 O O . ARG B 1 180 ? -0.203 2.381 -8.031 1 96.69 180 ARG B O 1
ATOM 4391 N N . ALA B 1 181 ? 0.837 3.295 -6.27 1 96.31 181 ALA B N 1
ATOM 4392 C CA . ALA B 1 181 ? 1.515 2.045 -5.938 1 96.31 181 ALA B CA 1
ATOM 4393 C C . ALA B 1 181 ? 0.514 0.973 -5.516 1 96.31 181 ALA B C 1
ATOM 4395 O O . ALA B 1 181 ? 0.647 -0.193 -5.895 1 96.31 181 ALA B O 1
ATOM 4396 N N . ALA B 1 182 ? -0.452 1.356 -4.77 1 95.75 182 ALA B N 1
ATOM 4397 C CA . ALA B 1 182 ? -1.496 0.427 -4.344 1 95.75 182 ALA B CA 1
ATOM 4398 C C . ALA B 1 182 ? -2.281 -0.103 -5.539 1 95.75 182 ALA B C 1
ATOM 4400 O O . ALA B 1 182 ? -2.586 -1.296 -5.609 1 95.75 182 ALA B O 1
ATOM 4401 N N . ASP B 1 183 ? -2.557 0.756 -6.477 1 96.81 183 ASP B N 1
ATOM 4402 C CA . ASP B 1 183 ? -3.268 0.347 -7.684 1 96.81 183 ASP B CA 1
ATOM 4403 C C . ASP B 1 183 ? -2.453 -0.669 -8.484 1 96.81 183 ASP B C 1
ATOM 4405 O O . ASP B 1 183 ? -2.992 -1.669 -8.961 1 96.81 183 ASP B O 1
ATOM 4409 N N . SER B 1 184 ? -1.225 -0.396 -8.617 1 96.75 184 SER B N 1
ATOM 4410 C CA . SER B 1 184 ? -0.328 -1.313 -9.312 1 96.75 184 SER B CA 1
ATOM 4411 C C . SER B 1 184 ? -0.255 -2.66 -8.602 1 96.75 184 SER B C 1
ATOM 4413 O O . SER B 1 184 ? -0.329 -3.711 -9.242 1 96.75 184 SER B O 1
ATOM 4415 N N . ALA B 1 185 ? -0.145 -2.619 -7.312 1 95.5 185 ALA B N 1
ATOM 4416 C CA . ALA B 1 185 ? -0.102 -3.846 -6.52 1 95.5 185 ALA B CA 1
ATOM 4417 C C . ALA B 1 185 ? -1.403 -4.633 -6.656 1 95.5 185 ALA B C 1
ATOM 4419 O O . ALA B 1 185 ? -1.385 -5.859 -6.777 1 95.5 185 ALA B O 1
ATOM 4420 N N . ALA B 1 186 ? -2.5 -3.9 -6.586 1 95.69 186 ALA B N 1
ATOM 4421 C CA . ALA B 1 186 ? -3.807 -4.543 -6.727 1 95.69 186 ALA B CA 1
ATOM 4422 C C . ALA B 1 186 ? -3.93 -5.246 -8.07 1 95.69 186 ALA B C 1
ATOM 4424 O O . ALA B 1 186 ? -4.418 -6.375 -8.148 1 95.69 186 ALA B O 1
ATOM 4425 N N . THR B 1 187 ? -3.506 -4.59 -9.133 1 96.38 187 THR B N 1
ATOM 4426 C CA . THR B 1 187 ? -3.521 -5.184 -10.461 1 96.38 187 THR B CA 1
ATOM 4427 C C . THR B 1 187 ? -2.623 -6.414 -10.516 1 96.38 187 THR B C 1
ATOM 4429 O O . THR B 1 187 ? -3.01 -7.449 -11.062 1 96.38 187 THR B O 1
ATOM 4432 N N . GLY B 1 188 ? -1.451 -6.273 -9.945 1 95.56 188 GLY B N 1
ATOM 4433 C CA . GLY B 1 188 ? -0.549 -7.41 -9.875 1 95.56 188 GLY B CA 1
ATOM 4434 C C . GLY B 1 188 ? -1.137 -8.594 -9.117 1 95.56 188 GLY B C 1
ATOM 4435 O O . GLY B 1 188 ? -1.011 -9.734 -9.555 1 95.56 188 GLY B O 1
ATOM 4436 N N . ALA B 1 189 ? -1.783 -8.367 -8.047 1 95.19 189 ALA B N 1
ATOM 4437 C CA . ALA B 1 189 ? -2.41 -9.414 -7.242 1 95.19 189 ALA B CA 1
ATOM 4438 C C . ALA B 1 189 ? -3.549 -10.086 -8.008 1 95.19 189 ALA B C 1
ATOM 4440 O O . ALA B 1 189 ? -3.684 -11.312 -7.98 1 95.19 189 ALA B O 1
ATOM 4441 N N . THR B 1 190 ? -4.363 -9.305 -8.695 1 95.38 190 THR B N 1
ATOM 4442 C CA . THR B 1 190 ? -5.461 -9.836 -9.492 1 95.38 190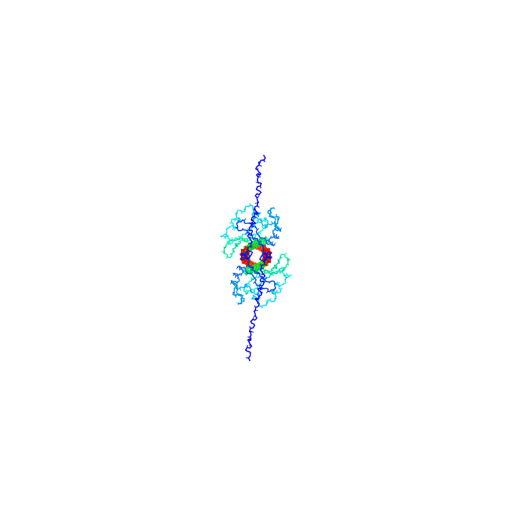 THR B CA 1
ATOM 4443 C C . THR B 1 190 ? -4.934 -10.742 -10.609 1 95.38 190 THR B C 1
ATOM 4445 O O . THR B 1 190 ? -5.445 -11.836 -10.82 1 95.38 190 THR B O 1
ATOM 4448 N N . ASP B 1 191 ? -3.896 -10.336 -11.273 1 95.81 191 ASP B N 1
ATOM 4449 C CA . ASP B 1 191 ? -3.285 -11.125 -12.336 1 95.81 191 ASP B CA 1
ATOM 4450 C C . ASP B 1 191 ? -2.705 -12.43 -11.789 1 95.81 191 ASP B C 1
ATOM 4452 O O . ASP B 1 191 ? -2.832 -13.484 -12.422 1 95.81 191 ASP B O 1
ATOM 4456 N N . THR B 1 192 ? -2.078 -12.305 -10.664 1 95.25 192 THR B N 1
ATOM 4457 C CA . THR B 1 192 ? -1.534 -13.492 -10.023 1 95.25 192 THR B CA 1
ATOM 4458 C C . THR B 1 192 ? -2.645 -14.492 -9.711 1 95.25 192 THR B C 1
ATOM 4460 O O . THR B 1 192 ? -2.496 -15.695 -9.945 1 95.25 192 THR B O 1
ATOM 4463 N N . THR B 1 193 ? -3.734 -13.984 -9.203 1 94.75 193 THR B N 1
ATOM 4464 C CA . THR B 1 193 ? -4.879 -14.828 -8.891 1 94.75 193 THR B CA 1
ATOM 4465 C C . THR B 1 193 ? -5.371 -15.562 -10.133 1 94.75 193 THR B C 1
ATOM 4467 O O . THR B 1 193 ? -5.648 -16.766 -10.086 1 94.75 193 THR B O 1
ATOM 4470 N N . VAL B 1 194 ? -5.422 -14.898 -11.266 1 96 194 VAL B N 1
ATOM 4471 C CA . VAL B 1 194 ? -5.871 -15.492 -12.516 1 96 194 VAL B CA 1
ATOM 4472 C C . VAL B 1 194 ? -4.898 -16.594 -12.945 1 96 194 VAL B C 1
ATOM 4474 O O . VAL B 1 194 ? -5.32 -17.672 -13.359 1 96 194 VAL B O 1
ATOM 4477 N N . ASN B 1 195 ? -3.619 -16.312 -12.812 1 95.56 195 ASN B N 1
ATOM 4478 C CA . ASN B 1 195 ? -2.602 -17.297 -13.172 1 95.56 195 ASN B CA 1
ATOM 4479 C C . ASN B 1 195 ? -2.664 -18.531 -12.273 1 95.56 195 ASN B C 1
ATOM 4481 O O . ASN B 1 195 ? -2.545 -19.656 -12.75 1 95.56 195 ASN B O 1
ATOM 4485 N N . VAL B 1 196 ? -2.889 -18.344 -10.992 1 94.75 196 VAL B N 1
ATOM 4486 C CA . VAL B 1 196 ? -2.967 -19.438 -10.031 1 94.75 196 VAL B CA 1
ATOM 4487 C C . VAL B 1 196 ? -4.203 -20.297 -10.312 1 94.75 196 VAL B C 1
ATOM 4489 O O . VAL B 1 196 ? -4.16 -21.516 -10.211 1 94.75 196 VAL B O 1
ATOM 4492 N N . GLN B 1 197 ? -5.27 -19.703 -10.719 1 93.94 197 GLN B N 1
ATOM 4493 C CA . GLN B 1 197 ? -6.48 -20.422 -11.086 1 93.94 197 GLN B CA 1
ATOM 4494 C C . GLN B 1 197 ? -6.258 -21.266 -12.344 1 93.94 197 GLN B C 1
ATOM 4496 O O . GLN B 1 197 ? -6.762 -22.375 -12.453 1 93.94 197 GLN B O 1
ATOM 4501 N N . SER B 1 198 ? -5.508 -20.688 -13.258 1 96 198 SER B N 1
ATOM 4502 C CA . SER B 1 198 ? -5.148 -21.438 -14.461 1 96 198 SER B CA 1
ATOM 4503 C C . SER B 1 198 ? -4.316 -22.672 -14.125 1 96 198 SER B C 1
ATOM 4505 O O . SER B 1 198 ? -4.523 -23.75 -14.695 1 96 198 SER B O 1
ATOM 4507 N N . VAL B 1 199 ? -3.383 -22.516 -13.195 1 95.94 199 VAL B N 1
ATOM 4508 C CA . VAL B 1 199 ? -2.568 -23.641 -12.742 1 95.94 199 VAL B CA 1
ATOM 4509 C C . VAL B 1 199 ? -3.461 -24.719 -12.109 1 95.94 199 VAL B C 1
ATOM 4511 O O . VAL B 1 199 ? -3.322 -25.906 -12.406 1 95.94 199 VAL B O 1
ATOM 4514 N N . ALA B 1 200 ? -4.395 -24.297 -11.281 1 93.94 200 ALA B N 1
ATOM 4515 C CA . ALA B 1 200 ? -5.297 -25.234 -10.625 1 93.94 200 ALA B CA 1
ATOM 4516 C C . ALA B 1 200 ? -6.113 -26.016 -11.641 1 93.94 200 ALA B C 1
ATOM 4518 O O . ALA B 1 200 ? -6.262 -27.234 -11.523 1 93.94 200 ALA B O 1
ATOM 4519 N N . ALA B 1 201 ? -6.602 -25.359 -12.68 1 95.12 201 ALA B N 1
ATOM 4520 C CA . ALA B 1 201 ? -7.371 -26.016 -13.734 1 95.12 201 ALA B CA 1
ATOM 4521 C C . ALA B 1 201 ? -6.504 -27 -14.523 1 95.12 201 ALA B C 1
ATOM 4523 O O . ALA B 1 201 ? -6.941 -28.109 -14.844 1 95.12 201 ALA B O 1
ATOM 4524 N N . ALA B 1 202 ? -5.316 -26.547 -14.789 1 96 202 ALA B N 1
ATOM 4525 C CA . ALA B 1 202 ? -4.391 -27.391 -15.531 1 96 202 ALA B CA 1
ATOM 4526 C C . ALA B 1 202 ? -4.031 -28.656 -14.742 1 96 202 ALA B C 1
ATOM 4528 O O . ALA B 1 202 ? -3.883 -29.734 -15.312 1 96 202 ALA B O 1
ATOM 4529 N N . VAL B 1 203 ? -3.91 -28.562 -13.453 1 96 203 VAL B N 1
ATOM 4530 C CA . VAL B 1 203 ? -3.58 -29.703 -12.602 1 96 203 VAL B CA 1
ATOM 4531 C C . VAL B 1 203 ? -4.734 -30.703 -12.602 1 96 203 VAL B C 1
ATOM 4533 O O . VAL B 1 203 ? -4.516 -31.922 -12.547 1 96 203 VAL B O 1
ATOM 4536 N N . GLU B 1 204 ? -5.961 -30.266 -12.656 1 94.88 204 GLU B N 1
ATOM 4537 C CA . GLU B 1 204 ? -7.113 -31.156 -12.766 1 94.88 204 GLU B CA 1
ATOM 4538 C C . GLU B 1 204 ? -7.062 -31.969 -14.055 1 94.88 204 GLU B C 1
ATOM 4540 O O . GLU B 1 204 ? -7.344 -33.156 -14.047 1 94.88 204 GLU B O 1
ATOM 4545 N N . GLU B 1 205 ? -6.684 -31.297 -15.109 1 95.25 205 GLU B N 1
ATOM 4546 C CA . GLU B 1 205 ? -6.531 -31.984 -16.391 1 95.25 205 GLU B CA 1
ATOM 4547 C C . GLU B 1 205 ? -5.422 -33.031 -16.312 1 95.25 205 GLU B C 1
ATOM 4549 O O . GLU B 1 205 ? -5.57 -34.125 -16.844 1 95.25 205 GLU B O 1
ATOM 4554 N N . LEU B 1 206 ? -4.348 -32.656 -15.656 1 94.69 206 LEU B N 1
ATOM 4555 C CA . LEU B 1 206 ? -3.227 -33.594 -15.492 1 94.69 206 LEU B CA 1
ATOM 4556 C C . LEU B 1 206 ? -3.643 -34.812 -14.688 1 94.69 206 LEU B C 1
ATOM 4558 O O . LEU B 1 206 ? -3.268 -35.938 -15.023 1 94.69 206 LEU B O 1
ATOM 4562 N N . THR B 1 207 ? -4.391 -34.562 -13.664 1 94 207 THR B N 1
ATOM 4563 C CA . THR B 1 207 ? -4.863 -35.656 -12.82 1 94 207 THR B CA 1
ATOM 4564 C C . THR B 1 207 ? -5.754 -36.625 -13.609 1 94 207 THR B C 1
ATOM 4566 O O . THR B 1 207 ? -5.648 -37.844 -13.469 1 94 207 THR B O 1
ATOM 4569 N N . ALA B 1 208 ? -6.578 -36.094 -14.477 1 94.19 208 ALA B N 1
ATOM 4570 C CA . ALA B 1 208 ? -7.434 -36.906 -15.328 1 94.19 208 ALA B CA 1
ATOM 4571 C C . ALA B 1 208 ? -6.605 -37.75 -16.312 1 94.19 208 ALA B C 1
ATOM 4573 O O . ALA B 1 208 ? -6.863 -38.938 -16.5 1 94.19 208 ALA B O 1
ATOM 4574 N N . SER B 1 209 ? -5.66 -37.062 -16.891 1 94.69 209 SER B N 1
ATOM 4575 C CA . SER B 1 209 ? -4.777 -37.75 -17.844 1 94.69 209 SER B CA 1
ATOM 4576 C C . SER B 1 209 ? -3.986 -38.875 -17.156 1 94.69 209 SER B C 1
ATOM 4578 O O . SER B 1 209 ? -3.793 -39.938 -17.719 1 94.69 209 SER B O 1
ATOM 4580 N N . ASN B 1 210 ? -3.539 -38.625 -15.922 1 95.69 210 ASN B N 1
ATOM 4581 C CA . ASN B 1 210 ? -2.844 -39.656 -15.133 1 95.69 210 ASN B CA 1
ATOM 4582 C C . ASN B 1 210 ? -3.732 -40.875 -14.867 1 95.69 210 ASN B C 1
ATOM 4584 O O . ASN B 1 210 ? -3.273 -42 -14.945 1 95.69 210 ASN B O 1
ATOM 4588 N N . GLY B 1 211 ? -4.973 -40.625 -14.578 1 94.62 211 GLY B N 1
ATOM 4589 C CA . GLY B 1 211 ? -5.914 -41.719 -14.398 1 94.62 211 GLY B CA 1
ATOM 4590 C C . GLY B 1 211 ? -6.078 -42.562 -15.633 1 94.62 211 GLY B C 1
ATOM 4591 O O . GLY B 1 211 ? -6.137 -43.812 -15.539 1 94.62 211 GLY B O 1
ATOM 4592 N N . GLU B 1 212 ? -6.125 -41.938 -16.75 1 94 212 GLU B N 1
ATOM 4593 C CA . GLU B 1 212 ? -6.254 -42.656 -18.016 1 94 212 GLU B CA 1
ATOM 4594 C C . GLU B 1 212 ? -5.023 -43.5 -18.281 1 94 212 GLU B C 1
ATOM 4596 O O . GLU B 1 212 ? -5.148 -44.656 -18.688 1 94 212 GLU B O 1
ATOM 4601 N N . ILE B 1 213 ? -3.881 -43 -18.062 1 95.69 213 ILE B N 1
ATOM 4602 C CA . ILE B 1 213 ? -2.643 -43.719 -18.281 1 95.69 213 ILE B CA 1
ATOM 4603 C C . ILE B 1 213 ? -2.582 -44.938 -17.328 1 95.69 213 ILE B C 1
ATOM 4605 O O . ILE B 1 213 ? -2.223 -46.031 -17.75 1 95.69 213 ILE B O 1
ATOM 4609 N N . THR B 1 214 ? -2.979 -44.719 -16.125 1 94.94 214 THR B N 1
ATOM 4610 C CA . THR B 1 214 ? -2.979 -45.781 -15.133 1 94.94 214 THR B CA 1
ATOM 4611 C C . THR B 1 214 ? -3.891 -46.938 -15.57 1 94.94 214 THR B C 1
ATOM 4613 O O . THR B 1 214 ? -3.521 -48.094 -15.477 1 94.94 214 THR B O 1
ATOM 4616 N N . ARG B 1 215 ? -5.051 -46.594 -16.078 1 95.06 215 ARG B N 1
ATOM 4617 C CA . ARG B 1 215 ? -5.992 -47.594 -16.547 1 95.06 215 ARG B CA 1
ATOM 4618 C C . ARG B 1 215 ? -5.41 -48.375 -17.719 1 95.06 215 ARG B C 1
ATOM 4620 O O . ARG B 1 215 ? -5.52 -49.625 -17.766 1 95.06 215 ARG B O 1
ATOM 4627 N N . GLN B 1 216 ? -4.816 -47.688 -18.594 1 93.12 216 GLN B N 1
ATOM 4628 C CA . GLN B 1 216 ? -4.246 -48.312 -19.766 1 93.12 216 GLN B CA 1
ATOM 4629 C C . GLN B 1 216 ? -3.074 -49.219 -19.391 1 93.12 216 GLN B C 1
ATOM 4631 O O . GLN B 1 216 ? -2.906 -50.281 -19.969 1 93.12 216 GLN B O 1
ATOM 4636 N N . VAL B 1 217 ? -2.252 -48.781 -18.469 1 94.12 217 VAL B N 1
ATOM 4637 C CA . VAL B 1 217 ? -1.107 -49.562 -18.016 1 94.12 217 VAL B CA 1
ATOM 4638 C C . VAL B 1 217 ? -1.593 -50.844 -17.344 1 94.12 217 VAL B C 1
ATOM 4640 O O . VAL B 1 217 ? -1.029 -51.938 -17.547 1 94.12 217 VAL B O 1
ATOM 4643 N N . ASN B 1 218 ? -2.646 -50.781 -16.547 1 93.69 218 ASN B N 1
ATOM 4644 C CA . ASN B 1 218 ? -3.219 -51.938 -15.898 1 93.69 218 ASN B CA 1
ATOM 4645 C C . ASN B 1 218 ? -3.77 -52.938 -16.922 1 93.69 218 ASN B C 1
ATOM 4647 O O . ASN B 1 218 ? -3.574 -54.156 -16.797 1 93.69 218 ASN B O 1
ATOM 4651 N N . ARG B 1 219 ? -4.391 -52.375 -17.906 1 92.38 219 ARG B N 1
ATOM 4652 C CA . ARG B 1 219 ? -4.902 -53.25 -18.984 1 92.38 219 ARG B CA 1
ATOM 4653 C C . ARG B 1 219 ? -3.764 -53.938 -19.719 1 92.38 219 ARG B C 1
ATOM 4655 O O . ARG B 1 219 ? -3.867 -55.094 -20.078 1 92.38 219 ARG B O 1
ATOM 4662 N N . SER B 1 220 ? -2.74 -53.188 -19.938 1 91.81 220 SER B N 1
ATOM 4663 C CA . SER B 1 220 ? -1.576 -53.75 -20.625 1 91.81 220 SER B CA 1
ATOM 4664 C C . SER B 1 220 ? -0.941 -54.875 -19.812 1 91.81 220 SER B C 1
ATOM 4666 O O . SER B 1 220 ? -0.581 -55.906 -20.375 1 91.81 220 SER B O 1
ATOM 4668 N N . SER B 1 221 ? -0.825 -54.656 -18.531 1 91.38 221 SER B N 1
ATOM 4669 C CA . SER B 1 221 ? -0.252 -55.688 -17.656 1 91.38 221 SER B CA 1
ATOM 4670 C C . SER B 1 221 ? -1.092 -56.969 -17.672 1 91.38 221 SER B C 1
ATOM 4672 O O . SER B 1 221 ? -0.552 -58.062 -17.75 1 91.38 221 SER B O 1
ATOM 4674 N N . ALA B 1 222 ? -2.402 -56.844 -17.641 1 92.06 222 ALA B N 1
ATOM 4675 C CA . ALA B 1 222 ? -3.299 -58 -17.703 1 92.06 222 ALA B CA 1
ATOM 4676 C C . ALA B 1 222 ? -3.172 -58.719 -19.047 1 92.06 222 ALA B C 1
ATOM 4678 O O . ALA B 1 222 ? -3.145 -59.938 -19.094 1 92.06 222 ALA B O 1
ATOM 4679 N N . ALA B 1 223 ? -3.076 -57.938 -20.062 1 90.69 223 ALA B N 1
ATOM 4680 C CA . ALA B 1 223 ? -2.951 -58.5 -21.406 1 90.69 223 ALA B CA 1
ATOM 4681 C C . ALA B 1 223 ? -1.642 -59.25 -21.547 1 90.69 223 ALA B C 1
ATOM 4683 O O . ALA B 1 223 ? -1.611 -60.344 -22.156 1 90.69 223 ALA B O 1
ATOM 4684 N N . THR B 1 224 ? -0.586 -58.719 -20.984 1 90.81 224 THR B N 1
ATOM 4685 C CA . THR B 1 224 ? 0.708 -59.375 -21.047 1 90.81 224 THR B CA 1
ATOM 4686 C C . THR B 1 224 ? 0.673 -60.719 -20.281 1 90.81 224 THR B C 1
ATOM 4688 O O . THR B 1 224 ? 1.257 -61.688 -20.734 1 90.81 224 THR B O 1
ATOM 4691 N N . GLY B 1 225 ? -0.018 -60.75 -19.156 1 89.81 225 GLY B N 1
ATOM 4692 C CA . GLY B 1 225 ? -0.191 -62 -18.422 1 89.81 225 GLY B CA 1
ATOM 4693 C C . GLY B 1 225 ? -0.908 -63.062 -19.219 1 89.81 225 GLY B C 1
ATOM 4694 O O . GLY B 1 225 ? -0.491 -64.25 -19.234 1 89.81 225 GLY B O 1
ATOM 4695 N N . GLN B 1 226 ? -1.9 -62.719 -19.906 1 90.31 226 GLN B N 1
ATOM 4696 C CA . GLN B 1 226 ? -2.645 -63.625 -20.766 1 90.31 226 GLN B CA 1
ATOM 4697 C C . GLN B 1 226 ? -1.775 -64.125 -21.906 1 90.31 226 GLN B C 1
ATOM 4699 O O . GLN B 1 226 ? -1.816 -65.312 -22.234 1 90.31 226 GLN B O 1
ATOM 4704 N N . ALA B 1 227 ? -1 -63.219 -22.438 1 89 227 ALA B N 1
ATOM 4705 C CA . ALA B 1 227 ? -0.133 -63.594 -23.547 1 89 227 ALA B CA 1
ATOM 4706 C C . ALA B 1 227 ? 0.918 -64.625 -23.125 1 89 227 ALA B C 1
ATOM 4708 O O . ALA B 1 227 ? 1.237 -65.562 -23.859 1 89 227 ALA B O 1
ATOM 4709 N N . VAL B 1 228 ? 1.412 -64.5 -21.953 1 87.38 228 VAL B N 1
ATOM 4710 C CA . VAL B 1 228 ? 2.406 -65.438 -21.422 1 87.38 228 VAL B CA 1
ATOM 4711 C C . VAL B 1 228 ? 1.789 -66.812 -21.266 1 87.38 228 VAL B C 1
ATOM 4713 O O . VAL B 1 228 ? 2.41 -67.812 -21.625 1 87.38 228 VAL B O 1
ATOM 4716 N N . ASN B 1 229 ? 0.578 -66.875 -20.812 1 90.62 229 ASN B N 1
ATOM 4717 C CA . ASN B 1 229 ? -0.116 -68.125 -20.656 1 90.62 229 ASN B CA 1
ATOM 4718 C C . ASN B 1 229 ? -0.369 -68.812 -22 1 90.62 229 ASN B C 1
ATOM 4720 O O . ASN B 1 229 ? -0.167 -70 -22.141 1 90.62 229 ASN B O 1
ATOM 4724 N N . GLU B 1 230 ? -0.751 -68 -22.906 1 89.25 230 GLU B N 1
ATOM 4725 C CA . GLU B 1 230 ? -1.021 -68.5 -24.234 1 89.25 230 GLU B CA 1
ATOM 4726 C C . GLU B 1 230 ? 0.259 -69 -24.891 1 89.25 230 GLU B C 1
ATOM 4728 O O . GLU B 1 230 ? 0.249 -70.062 -25.578 1 89.25 230 GLU B O 1
ATOM 4733 N N . ALA B 1 231 ? 1.315 -68.312 -24.688 1 89.06 231 ALA B N 1
ATOM 4734 C CA . ALA B 1 231 ? 2.607 -68.688 -25.219 1 89.06 231 ALA B CA 1
ATOM 4735 C C . ALA B 1 231 ? 3.057 -70 -24.578 1 89.06 231 ALA B C 1
ATOM 4737 O O . ALA B 1 231 ? 3.6 -70.875 -25.25 1 89.06 231 ALA B O 1
ATOM 4738 N N . GLY B 1 232 ? 2.801 -70.188 -23.297 1 89.38 232 GLY B N 1
ATOM 4739 C CA . GLY B 1 232 ? 3.102 -71.438 -22.609 1 89.38 232 GLY B CA 1
ATOM 4740 C C . GLY B 1 232 ? 2.324 -72.625 -23.156 1 89.38 232 GLY B C 1
ATOM 4741 O O . GLY B 1 232 ? 2.891 -73.688 -23.375 1 89.38 232 GLY B O 1
ATOM 4742 N N . ALA B 1 233 ? 1.113 -72.375 -23.422 1 88.31 233 ALA B N 1
ATOM 4743 C CA . ALA B 1 233 ? 0.268 -73.438 -23.984 1 88.31 233 ALA B CA 1
ATOM 4744 C C . ALA B 1 233 ? 0.725 -73.812 -25.391 1 88.31 233 ALA B C 1
ATOM 4746 O O . ALA B 1 233 ? 0.746 -75 -25.734 1 88.31 233 ALA B O 1
ATOM 4747 N N . ALA B 1 234 ? 1.084 -72.812 -26.094 1 88.88 234 ALA B N 1
ATOM 4748 C CA . ALA B 1 234 ? 1.585 -73.062 -27.453 1 88.88 234 ALA B CA 1
ATOM 4749 C C . ALA B 1 234 ? 2.875 -73.875 -27.406 1 88.88 234 ALA B C 1
ATOM 4751 O O . ALA B 1 234 ? 3.062 -74.75 -28.219 1 88.88 234 ALA B O 1
ATOM 4752 N N . MET B 1 235 ? 3.691 -73.562 -26.5 1 88.88 235 MET B N 1
ATOM 4753 C CA . MET B 1 235 ? 4.965 -74.312 -26.359 1 88.88 235 MET B CA 1
ATOM 4754 C C . MET B 1 235 ? 4.738 -75.75 -26 1 88.88 235 MET B C 1
ATOM 4756 O O . MET B 1 235 ? 5.41 -76.625 -26.547 1 88.88 235 MET B O 1
ATOM 4760 N N . GLU B 1 236 ? 3.812 -76.062 -25.172 1 90.19 236 GLU B N 1
ATOM 4761 C CA . GLU B 1 236 ? 3.498 -77.438 -24.797 1 90.19 236 GLU B CA 1
ATOM 4762 C C . GLU B 1 236 ? 2.963 -78.25 -25.984 1 90.19 236 GLU B C 1
ATOM 4764 O O . GLU B 1 236 ? 3.32 -79.375 -26.172 1 90.19 236 GLU B O 1
ATOM 4769 N N . SER B 1 237 ? 2.191 -77.562 -26.75 1 89.56 237 SER B N 1
ATOM 4770 C CA . SER B 1 237 ? 1.627 -78.188 -27.922 1 89.56 237 SER B CA 1
ATOM 4771 C C . SER B 1 237 ? 2.711 -78.562 -28.938 1 89.56 237 SER B C 1
ATOM 4773 O O . SER B 1 237 ? 2.713 -79.625 -29.516 1 89.56 237 SER B O 1
ATOM 4775 N N . VAL B 1 238 ? 3.637 -77.625 -29.047 1 88.19 238 VAL B N 1
ATOM 4776 C CA . VAL B 1 238 ? 4.711 -77.812 -30.016 1 88.19 238 VAL B CA 1
ATOM 4777 C C . VAL B 1 238 ? 5.656 -78.938 -29.531 1 88.19 238 VAL B C 1
ATOM 4779 O O . VAL B 1 238 ? 6.18 -79.688 -30.328 1 88.19 238 VAL B O 1
ATOM 4782 N N . LYS B 1 239 ? 5.848 -79.062 -28.328 1 87.38 239 LYS B N 1
ATOM 4783 C CA . LYS B 1 239 ? 6.664 -80.125 -27.75 1 87.38 239 LYS B CA 1
ATOM 4784 C C . LYS B 1 239 ? 6.031 -81.5 -28 1 87.38 239 LYS B C 1
ATOM 4786 O O . LYS B 1 239 ? 6.723 -82.438 -28.359 1 87.38 239 LYS B O 1
ATOM 4791 N N . ALA B 1 240 ? 4.762 -81.562 -27.859 1 88.56 240 ALA B N 1
ATOM 4792 C CA . ALA B 1 240 ? 4.039 -82.812 -28.141 1 88.56 240 ALA B CA 1
ATOM 4793 C C . ALA B 1 240 ? 4.164 -83.188 -29.609 1 88.56 240 ALA B C 1
ATOM 4795 O O . ALA B 1 240 ? 4.293 -84.375 -29.938 1 88.56 240 ALA B O 1
ATOM 4796 N N . LEU B 1 241 ? 4.176 -82.188 -30.406 1 88.75 241 LEU B N 1
ATOM 4797 C CA . LEU B 1 241 ? 4.344 -82.375 -31.844 1 88.75 241 LEU B CA 1
ATOM 4798 C C . LEU B 1 241 ? 5.719 -83 -32.156 1 88.75 241 LEU B C 1
ATOM 4800 O O . LEU B 1 241 ? 5.84 -83.875 -32.938 1 88.75 241 LEU B O 1
ATOM 4804 N N . SER B 1 242 ? 6.664 -82.438 -31.531 1 87.44 242 SER B N 1
ATOM 4805 C CA . SER B 1 242 ? 8.031 -82.938 -31.703 1 87.44 242 SER B CA 1
ATOM 4806 C C . SER B 1 242 ? 8.18 -84.375 -31.266 1 87.44 242 SER B C 1
ATOM 4808 O O . SER B 1 242 ? 8.781 -85.188 -31.969 1 87.44 242 SER B O 1
ATOM 4810 N N . GLU B 1 243 ? 7.582 -84.75 -30.203 1 91.75 243 GLU B N 1
ATOM 4811 C CA . GLU B 1 243 ? 7.656 -86.125 -29.688 1 91.75 243 GLU B CA 1
ATOM 4812 C C . GLU B 1 243 ? 6.914 -87.125 -30.578 1 91.75 243 GLU B C 1
ATOM 4814 O O . GLU B 1 243 ? 7.41 -88.188 -30.875 1 91.75 243 GLU B O 1
ATOM 4819 N N . THR B 1 244 ? 5.805 -86.688 -30.969 1 92.12 244 THR B N 1
ATOM 4820 C CA . THR B 1 244 ? 4.996 -87.5 -31.828 1 92.12 244 THR B CA 1
ATOM 4821 C C . THR B 1 244 ? 5.695 -87.75 -33.156 1 92.12 244 THR B C 1
ATOM 4823 O O . THR B 1 244 ? 5.684 -88.875 -33.688 1 92.12 244 THR B O 1
ATOM 4826 N N . SER B 1 245 ? 6.312 -86.688 -33.656 1 90.62 245 SER B N 1
ATOM 4827 C CA . SER B 1 245 ? 7.031 -86.812 -34.906 1 90.62 245 SER B CA 1
ATOM 4828 C C . SER B 1 245 ? 8.211 -87.75 -34.812 1 90.62 245 SER B C 1
ATOM 4830 O O . SER B 1 245 ? 8.5 -88.5 -35.75 1 90.62 245 SER B O 1
ATOM 4832 N N . GLN B 1 246 ? 8.82 -87.812 -33.719 1 91.5 246 GLN B N 1
ATOM 4833 C CA . GLN B 1 246 ? 9.922 -88.75 -33.5 1 91.5 246 GLN B CA 1
ATOM 4834 C C . GLN B 1 246 ? 9.422 -90.188 -33.469 1 91.5 246 GLN B C 1
ATOM 4836 O O . GLN B 1 246 ? 10.062 -91.062 -34.031 1 91.5 246 GLN B O 1
ATOM 4841 N N . ARG B 1 247 ? 8.305 -90.438 -32.875 1 93.56 247 ARG B N 1
ATOM 4842 C CA . ARG B 1 247 ? 7.719 -91.75 -32.812 1 93.56 247 ARG B CA 1
ATOM 4843 C C . ARG B 1 247 ? 7.332 -92.25 -34.219 1 93.56 247 ARG B C 1
ATOM 4845 O O . ARG B 1 247 ? 7.523 -93.438 -34.531 1 93.56 247 ARG B O 1
ATOM 4852 N N . ILE B 1 248 ? 6.91 -91.25 -34.938 1 94.25 248 ILE B N 1
ATOM 4853 C CA . ILE B 1 248 ? 6.559 -91.625 -36.312 1 94.25 248 ILE B CA 1
ATOM 4854 C C . ILE B 1 248 ? 7.812 -92.062 -37.094 1 94.25 248 ILE B C 1
ATOM 4856 O O . ILE B 1 248 ? 7.801 -93 -37.844 1 94.25 248 ILE B O 1
ATOM 4860 N N . GLY B 1 249 ? 8.805 -91.312 -36.875 1 91.12 249 GLY B N 1
ATOM 4861 C CA . GLY B 1 249 ? 10.07 -91.625 -37.5 1 91.12 249 GLY B CA 1
ATOM 4862 C C . GLY B 1 249 ? 10.539 -93.062 -37.188 1 91.12 249 GLY B C 1
ATOM 4863 O O . GLY B 1 249 ? 11 -93.75 -38.062 1 91.12 249 GLY B O 1
ATOM 4864 N N . GLU B 1 250 ? 10.305 -93.562 -36.062 1 94.56 250 GLU B N 1
ATOM 4865 C CA . GLU B 1 250 ? 10.703 -94.875 -35.625 1 94.56 250 GLU B CA 1
ATOM 4866 C C . GLU B 1 250 ? 9.836 -95.938 -36.312 1 94.56 250 GLU B C 1
ATOM 4868 O O . GLU B 1 250 ? 10.352 -96.938 -36.781 1 94.56 250 GLU B O 1
ATOM 4873 N N . VAL B 1 251 ? 8.633 -95.688 -36.344 1 95.88 251 VAL B N 1
ATOM 4874 C CA . VAL B 1 251 ? 7.711 -96.625 -36.969 1 95.88 251 VAL B CA 1
ATOM 4875 C C . VAL B 1 251 ? 7.969 -96.688 -38.469 1 95.88 251 VAL B C 1
ATOM 4877 O O . VAL B 1 251 ? 7.887 -97.812 -39.031 1 95.88 251 VAL B O 1
ATOM 4880 N N . VAL B 1 252 ? 8.312 -95.625 -39 1 95.25 252 VAL B N 1
ATOM 4881 C CA . VAL B 1 252 ? 8.633 -95.562 -40.406 1 95.25 252 VAL B CA 1
ATOM 4882 C C . VAL B 1 252 ? 9.906 -96.375 -40.688 1 95.25 252 VAL B C 1
ATOM 4884 O O . VAL B 1 252 ? 10 -97.125 -41.688 1 95.25 252 VAL B O 1
ATOM 4887 N N . GLY B 1 253 ? 10.789 -96.312 -39.844 1 94.44 253 GLY B N 1
ATOM 4888 C CA . GLY B 1 253 ? 11.977 -97.125 -39.938 1 94.44 253 GLY B CA 1
ATOM 4889 C C . GLY B 1 253 ? 11.672 -98.625 -39.875 1 94.44 253 GLY B C 1
ATOM 4890 O O . GLY B 1 253 ? 12.242 -99.438 -40.625 1 94.44 253 GLY B O 1
ATOM 4891 N N . LEU B 1 254 ? 10.797 -99 -39.062 1 95.88 254 LEU B N 1
ATOM 4892 C CA . LEU B 1 254 ? 10.375 -100.375 -38.938 1 95.88 254 LEU B CA 1
ATOM 4893 C C . LEU B 1 254 ? 9.719 -100.812 -40.219 1 95.88 254 LEU B C 1
ATOM 4895 O O . LEU B 1 254 ? 10.031 -101.938 -40.719 1 95.88 254 LEU B O 1
ATOM 4899 N N . ILE B 1 255 ? 8.922 -100 -40.75 1 96.38 255 ILE B N 1
ATOM 4900 C CA . ILE B 1 255 ? 8.227 -100.375 -41.969 1 96.38 255 ILE B CA 1
ATOM 4901 C C . ILE B 1 255 ? 9.234 -100.5 -43.125 1 96.38 255 ILE B C 1
ATOM 4903 O O . ILE B 1 255 ? 9.125 -101.438 -43.938 1 96.38 255 ILE B O 1
ATOM 4907 N N . SER B 1 256 ? 10.125 -99.688 -43.156 1 95.25 256 SER B N 1
ATOM 4908 C CA . SER B 1 256 ? 11.18 -99.75 -44.156 1 95.25 256 SER B CA 1
ATOM 4909 C C . SER B 1 256 ? 11.961 -101.062 -44.062 1 95.25 256 SER B C 1
ATOM 4911 O O . SER B 1 256 ? 12.289 -101.688 -45.062 1 95.25 256 SER B O 1
ATOM 4913 N N . SER B 1 257 ? 12.18 -101.5 -42.875 1 96.5 257 SER B N 1
ATOM 4914 C CA . SER B 1 257 ? 12.875 -102.75 -42.656 1 96.5 257 SER B CA 1
ATOM 4915 C C . SER B 1 257 ? 12.031 -103.938 -43.094 1 96.5 257 SER B C 1
ATOM 4917 O O . SER B 1 257 ? 12.562 -104.938 -43.625 1 96.5 257 SER B O 1
ATOM 4919 N N . ILE B 1 258 ? 10.844 -103.75 -42.812 1 96.56 258 ILE B N 1
ATOM 4920 C CA . ILE B 1 258 ? 9.922 -104.812 -43.188 1 96.56 258 ILE B CA 1
ATOM 4921 C C . ILE B 1 258 ? 9.844 -104.938 -44.688 1 96.56 258 ILE B C 1
ATOM 4923 O O . ILE B 1 258 ? 9.82 -106 -45.25 1 96.56 258 ILE B O 1
ATOM 4927 N N . ALA B 1 259 ? 9.828 -103.875 -45.312 1 96.12 259 ALA B N 1
ATOM 4928 C CA . ALA B 1 259 ? 9.766 -103.812 -46.781 1 96.12 259 ALA B CA 1
ATOM 4929 C C . ALA B 1 259 ? 11.023 -104.438 -47.406 1 96.12 259 ALA B C 1
ATOM 4931 O O . ALA B 1 259 ? 10.945 -105.125 -48.406 1 96.12 259 ALA B O 1
ATOM 4932 N N . SER B 1 260 ? 12.086 -104.188 -46.844 1 96 260 SER B N 1
ATOM 4933 C CA . SER B 1 260 ? 13.352 -104.75 -47.312 1 96 260 SER B CA 1
ATOM 4934 C C . SER B 1 260 ? 13.383 -106.312 -47.125 1 96 260 SER B C 1
ATOM 4936 O O . SER B 1 260 ? 13.859 -107 -48 1 96 260 SER B O 1
ATOM 4938 N N . GLN B 1 261 ? 12.898 -106.625 -46.062 1 96.12 261 GLN B N 1
ATOM 4939 C CA . GLN B 1 261 ? 12.844 -108.062 -45.781 1 96.12 261 GLN B CA 1
ATOM 4940 C C . GLN B 1 261 ? 11.883 -108.75 -46.719 1 96.12 261 GLN B C 1
ATOM 4942 O O . GLN B 1 261 ? 12.172 -109.875 -47.188 1 96.12 261 GLN B O 1
ATOM 4947 N N . THR B 1 262 ? 10.844 -108.062 -46.906 1 95.75 262 THR B N 1
ATOM 4948 C CA . THR B 1 262 ? 9.859 -108.625 -47.812 1 95.75 262 THR B CA 1
ATOM 4949 C C . THR B 1 262 ? 10.422 -108.688 -49.219 1 95.75 262 THR B C 1
ATOM 4951 O O . THR B 1 262 ? 10.18 -109.625 -49.938 1 95.75 262 THR B O 1
ATOM 4954 N N . ASN B 1 263 ? 11.094 -107.75 -49.594 1 94.75 263 ASN B N 1
ATOM 4955 C CA . ASN B 1 263 ? 11.75 -107.688 -50.906 1 94.75 263 ASN B CA 1
ATOM 4956 C C . ASN B 1 263 ? 12.758 -108.875 -51.031 1 94.75 263 ASN B C 1
ATOM 4958 O O . ASN B 1 263 ? 12.812 -109.5 -52.062 1 94.75 263 ASN B O 1
ATOM 4962 N N . LEU B 1 264 ? 13.445 -109.188 -50.094 1 94.62 264 LEU B N 1
ATOM 4963 C CA . LEU B 1 264 ? 14.43 -110.25 -50.094 1 94.62 264 LEU B CA 1
ATOM 4964 C C . LEU B 1 264 ? 13.742 -111.625 -50.125 1 94.62 264 LEU B C 1
ATOM 4966 O O . LEU B 1 264 ? 14.203 -112.562 -50.844 1 94.62 264 LEU B O 1
ATOM 4970 N N . LEU B 1 265 ? 12.734 -111.688 -49.406 1 93.75 265 LEU B N 1
ATOM 4971 C CA . LEU B 1 265 ? 11.961 -112.938 -49.438 1 93.75 265 LEU B CA 1
ATOM 4972 C C . LEU B 1 265 ? 11.367 -113.188 -50.812 1 93.75 265 LEU B C 1
ATOM 4974 O O . LEU B 1 265 ? 11.367 -114.312 -51.281 1 93.75 265 LEU B O 1
ATOM 4978 N N . ALA B 1 266 ? 10.945 -112.125 -51.375 1 93.31 266 ALA B N 1
ATOM 4979 C CA . ALA B 1 266 ? 10.375 -112.188 -52.719 1 93.31 266 ALA B CA 1
ATOM 4980 C C . ALA B 1 266 ? 11.438 -112.562 -53.75 1 93.31 266 ALA B C 1
ATOM 4982 O O . ALA B 1 266 ? 11.188 -113.375 -54.656 1 93.31 266 ALA B O 1
ATOM 4983 N N . LEU B 1 267 ? 12.586 -112.188 -53.625 1 92.5 267 LEU B N 1
ATOM 4984 C CA . LEU B 1 267 ? 13.703 -112.5 -54.5 1 92.5 267 LEU B CA 1
ATOM 4985 C C . LEU B 1 267 ? 14.078 -114 -54.375 1 92.5 267 LEU B C 1
ATOM 4987 O O . LEU B 1 267 ? 14.25 -114.688 -55.375 1 92.5 267 LEU B O 1
ATOM 4991 N N . ASN B 1 268 ? 14.109 -114.375 -53.25 1 89.62 268 ASN B N 1
ATOM 4992 C CA . ASN B 1 268 ? 14.422 -115.75 -53 1 89.62 268 ASN B CA 1
ATOM 4993 C C . ASN B 1 268 ? 13.336 -116.688 -53.562 1 89.62 268 ASN B C 1
ATOM 4995 O O . ASN B 1 268 ? 13.633 -117.75 -54.062 1 89.62 268 ASN B O 1
ATOM 4999 N N . ALA B 1 269 ? 12.188 -116.188 -53.344 1 89 269 ALA B N 1
ATOM 5000 C CA . ALA B 1 269 ? 11.055 -116.938 -53.875 1 89 269 ALA B CA 1
ATOM 5001 C C . ALA B 1 269 ? 11.07 -117 -55.375 1 89 269 ALA B C 1
ATOM 5003 O O . ALA B 1 269 ? 10.703 -118 -56 1 89 269 ALA B O 1
ATOM 5004 N N . THR B 1 270 ? 11.484 -116 -56.031 1 89.44 270 THR B N 1
ATOM 5005 C CA . THR B 1 270 ? 11.617 -115.938 -57.469 1 89.44 270 THR B CA 1
ATOM 5006 C C . THR B 1 270 ? 12.688 -116.938 -57.938 1 89.44 270 THR B C 1
ATOM 5008 O O . THR B 1 270 ? 12.508 -117.625 -58.938 1 89.44 270 THR B O 1
ATOM 5011 N N . ILE B 1 271 ? 13.633 -117.062 -57.219 1 86.88 271 ILE B N 1
ATOM 5012 C CA . ILE B 1 271 ? 14.727 -118 -57.562 1 86.88 271 ILE B CA 1
ATOM 5013 C C . ILE B 1 271 ? 14.258 -119.438 -57.406 1 86.88 271 ILE B C 1
ATOM 5015 O O . ILE B 1 271 ? 14.516 -120.25 -58.281 1 86.88 271 ILE B O 1
ATOM 5019 N N . GLU B 1 272 ? 13.594 -119.688 -56.344 1 82.56 272 GLU B N 1
ATOM 5020 C CA . GLU B 1 272 ? 13.102 -121.062 -56.094 1 82.56 272 GLU B CA 1
ATOM 5021 C C . GLU B 1 272 ? 12.055 -121.5 -57.094 1 82.56 272 GLU B C 1
ATOM 5023 O O . GLU B 1 272 ? 12.023 -122.625 -57.531 1 82.56 272 GLU B O 1
ATOM 5028 N N . ALA B 1 273 ? 11.266 -120.5 -57.5 1 86.69 273 ALA B N 1
ATOM 5029 C CA . ALA B 1 273 ? 10.242 -120.75 -58.5 1 86.69 273 ALA B CA 1
ATOM 5030 C C . ALA B 1 273 ? 10.875 -121.125 -59.844 1 86.69 273 ALA B C 1
ATOM 5032 O O . ALA B 1 273 ? 10.383 -122 -60.562 1 86.69 273 ALA B O 1
ATOM 5033 N N . ALA B 1 274 ? 11.914 -120.562 -60.188 1 85.94 274 ALA B N 1
ATOM 5034 C CA . ALA B 1 274 ? 12.641 -120.812 -61.406 1 85.94 274 ALA B CA 1
ATOM 5035 C C . ALA B 1 274 ? 13.266 -122.25 -61.375 1 85.94 274 ALA B C 1
ATOM 5037 O O . ALA B 1 274 ? 13.273 -122.938 -62.375 1 85.94 274 ALA B O 1
ATOM 5038 N N . ARG B 1 275 ? 13.695 -122.625 -60.312 1 83.19 275 ARG B N 1
ATOM 5039 C CA . ARG B 1 275 ? 14.336 -123.938 -60.094 1 83.19 275 ARG B CA 1
ATOM 5040 C C . ARG B 1 275 ? 13.328 -125.062 -60.219 1 83.19 275 ARG B C 1
ATOM 5042 O O . ARG B 1 275 ? 13.688 -126.188 -60.625 1 83.19 275 ARG B O 1
ATOM 5049 N N . ALA B 1 276 ? 12.078 -124.75 -59.875 1 81.5 276 ALA B N 1
ATOM 5050 C CA . ALA B 1 276 ? 11.039 -125.75 -59.875 1 81.5 276 ALA B CA 1
ATOM 5051 C C . ALA B 1 276 ? 10.445 -125.938 -61.281 1 81.5 276 ALA B C 1
ATOM 5053 O O . ALA B 1 276 ? 9.602 -126.812 -61.469 1 81.5 276 ALA B O 1
ATOM 5054 N N . GLY B 1 277 ? 10.891 -125.125 -62.344 1 81.12 277 GLY B N 1
ATOM 5055 C CA . GLY B 1 277 ? 10.5 -125.312 -63.75 1 81.12 277 GLY B CA 1
ATOM 5056 C C . GLY B 1 277 ? 9.031 -125 -64 1 81.12 277 GLY B C 1
ATOM 5057 O O . GLY B 1 277 ? 8.516 -124 -63.594 1 81.12 277 GLY B O 1
ATOM 5058 N N . GLU B 1 278 ? 8.305 -126.125 -64.438 1 79.19 278 GLU B N 1
ATOM 5059 C CA . GLU B 1 278 ? 6.91 -126 -64.875 1 79.19 278 GLU B CA 1
ATOM 5060 C C . GLU B 1 278 ? 5.98 -125.938 -63.656 1 79.19 278 GLU B C 1
ATOM 5062 O O . GLU B 1 278 ? 4.941 -125.312 -63.688 1 79.19 278 GLU B O 1
ATOM 5067 N N . ALA B 1 279 ? 6.402 -126.5 -62.625 1 77 279 ALA B N 1
ATOM 5068 C CA . ALA B 1 279 ? 5.598 -126.562 -61.406 1 77 279 ALA B CA 1
ATOM 5069 C C . ALA B 1 279 ? 5.664 -125.25 -60.625 1 77 279 ALA B C 1
ATOM 5071 O O . ALA B 1 279 ? 4.801 -125 -59.781 1 77 279 ALA B O 1
ATOM 5072 N N . GLY B 1 280 ? 6.582 -124.438 -61.094 1 82.25 280 GLY B N 1
ATOM 5073 C CA . GLY B 1 280 ? 6.809 -123.188 -60.344 1 82.25 280 GLY B CA 1
ATOM 5074 C C . GLY B 1 280 ? 6.297 -121.938 -61.062 1 82.25 280 GLY B C 1
ATOM 5075 O O . GLY B 1 280 ? 6.449 -120.812 -60.562 1 82.25 280 GLY B O 1
ATOM 5076 N N . ARG B 1 281 ? 5.711 -122.062 -62.062 1 84.56 281 ARG B N 1
ATOM 5077 C CA . ARG B 1 281 ? 5.316 -120.938 -62.875 1 84.56 281 ARG B CA 1
ATOM 5078 C C . ARG B 1 281 ? 4.312 -120.062 -62.156 1 84.56 281 ARG B C 1
ATOM 5080 O O . ARG B 1 281 ? 4.418 -118.812 -62.188 1 84.56 281 ARG B O 1
ATOM 5087 N N . GLY B 1 282 ? 3.352 -120.562 -61.531 1 83.19 282 GLY B N 1
ATOM 5088 C CA . GLY B 1 282 ? 2.379 -119.812 -60.75 1 83.19 282 GLY B CA 1
ATOM 5089 C C . GLY B 1 282 ? 2.988 -119.062 -59.594 1 83.19 282 GLY B C 1
ATOM 5090 O O . GLY B 1 282 ? 2.637 -117.938 -59.344 1 83.19 282 GLY B O 1
ATOM 5091 N N . PHE B 1 283 ? 4.039 -119.688 -59 1 85.25 283 PHE B N 1
ATOM 5092 C CA . PHE B 1 283 ? 4.703 -119.125 -57.844 1 85.25 283 PHE B CA 1
ATOM 5093 C C . PHE B 1 283 ? 5.633 -117.938 -58.25 1 85.25 283 PHE B C 1
ATOM 5095 O O . PHE B 1 283 ? 5.805 -117 -57.531 1 85.25 283 PHE B O 1
ATOM 5102 N N . ALA B 1 284 ? 6.156 -118.125 -59.438 1 88.19 284 ALA B N 1
ATOM 5103 C CA . ALA B 1 284 ? 7.023 -117.062 -59.969 1 88.19 284 ALA B CA 1
ATOM 5104 C C . ALA B 1 284 ? 6.254 -115.75 -60.156 1 88.19 284 ALA B C 1
ATOM 5106 O O . ALA B 1 284 ? 6.777 -114.688 -59.906 1 88.19 284 ALA B O 1
ATOM 5107 N N . VAL B 1 285 ? 4.977 -115.875 -60.469 1 89.31 285 VAL B N 1
ATOM 5108 C CA . VAL B 1 285 ? 4.133 -114.75 -60.688 1 89.31 285 VAL B CA 1
ATOM 5109 C C . VAL B 1 285 ? 3.826 -114.062 -59.344 1 89.31 285 VAL B C 1
ATOM 5111 O O . VAL B 1 285 ? 3.938 -112.812 -59.219 1 89.31 285 VAL B O 1
ATOM 5114 N N . VAL B 1 286 ? 3.588 -114.812 -58.438 1 89.5 286 VAL B N 1
ATOM 5115 C CA . VAL B 1 286 ? 3.287 -114.312 -57.094 1 89.5 286 VAL B CA 1
ATOM 5116 C C . VAL B 1 286 ? 4.535 -113.625 -56.5 1 89.5 286 VAL B C 1
ATOM 5118 O O . VAL B 1 286 ? 4.461 -112.562 -55.938 1 89.5 286 VAL B O 1
ATOM 5121 N N . ALA B 1 287 ? 5.641 -114.312 -56.594 1 91.38 287 ALA B N 1
ATOM 5122 C CA . ALA B 1 287 ? 6.898 -113.812 -56.031 1 91.38 287 ALA B CA 1
ATOM 5123 C C . 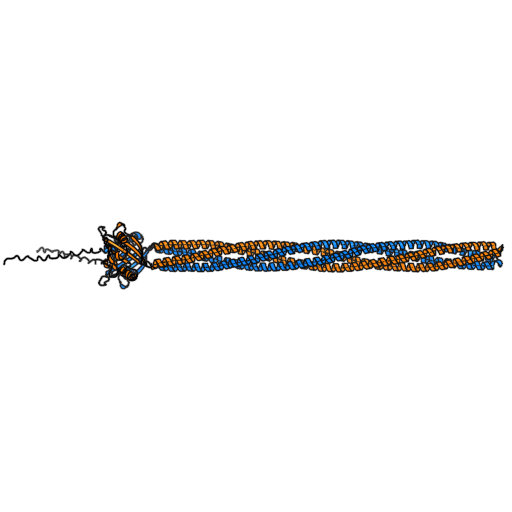ALA B 1 287 ? 7.277 -112.438 -56.688 1 91.38 287 ALA B C 1
ATOM 5125 O O . ALA B 1 287 ? 7.742 -111.562 -56 1 91.38 287 ALA B O 1
ATOM 5126 N N . THR B 1 288 ? 6.984 -112.312 -57.938 1 92.75 288 THR B N 1
ATOM 5127 C CA . THR B 1 288 ? 7.301 -111.062 -58.656 1 92.75 288 THR B CA 1
ATOM 5128 C C . THR B 1 288 ? 6.375 -109.938 -58.219 1 92.75 288 THR B C 1
ATOM 5130 O O . THR B 1 288 ? 6.812 -108.812 -58.031 1 92.75 288 THR B O 1
ATOM 5133 N N . GLU B 1 289 ? 5.176 -110.312 -57.969 1 94.38 289 GLU B N 1
ATOM 5134 C CA . GLU B 1 289 ? 4.215 -109.312 -57.562 1 94.38 289 GLU B CA 1
ATOM 5135 C C . GLU B 1 289 ? 4.527 -108.812 -56.125 1 94.38 289 GLU B C 1
ATOM 5137 O O . GLU B 1 289 ? 4.438 -107.625 -55.875 1 94.38 289 GLU B O 1
ATOM 5142 N N . VAL B 1 290 ? 4.906 -109.688 -55.281 1 94.44 290 VAL B N 1
ATOM 5143 C CA . VAL B 1 290 ? 5.281 -109.312 -53.938 1 94.44 290 VAL B CA 1
ATOM 5144 C C . VAL B 1 290 ? 6.535 -108.438 -53.938 1 94.44 290 VAL B C 1
ATOM 5146 O O . VAL B 1 290 ? 6.656 -107.5 -53.156 1 94.44 290 VAL B O 1
ATOM 5149 N N . LYS B 1 291 ? 7.387 -108.75 -54.781 1 94.62 291 LYS B N 1
ATOM 5150 C CA . LYS B 1 291 ? 8.602 -108 -54.938 1 94.62 291 LYS B CA 1
ATOM 5151 C C . LYS B 1 291 ? 8.273 -106.562 -55.344 1 94.62 291 LYS B C 1
ATOM 5153 O O . LYS B 1 291 ? 8.836 -105.625 -54.812 1 94.62 291 LYS B O 1
ATOM 5158 N N . VAL B 1 292 ? 7.336 -106.375 -56.219 1 95.69 292 VAL B N 1
ATOM 5159 C CA . VAL B 1 292 ? 6.93 -105.062 -56.688 1 95.69 292 VAL B CA 1
ATOM 5160 C C . VAL B 1 292 ? 6.254 -104.25 -55.562 1 95.69 292 VAL B C 1
ATOM 5162 O O . VAL B 1 292 ? 6.531 -103.062 -55.375 1 95.69 292 VAL B O 1
ATOM 5165 N N . LEU B 1 293 ? 5.488 -104.938 -54.844 1 95.44 293 LEU B N 1
ATOM 5166 C CA . LEU B 1 293 ? 4.781 -104.312 -53.75 1 95.44 293 LEU B CA 1
ATOM 5167 C C . LEU B 1 293 ? 5.754 -103.875 -52.625 1 95.44 293 LEU B C 1
ATOM 5169 O O . LEU B 1 293 ? 5.609 -102.812 -52.031 1 95.44 293 LEU B O 1
ATOM 5173 N N . ALA B 1 294 ? 6.707 -104.75 -52.344 1 95.5 294 ALA B N 1
ATOM 5174 C CA . ALA B 1 294 ? 7.738 -104.375 -51.375 1 95.5 294 ALA B CA 1
ATOM 5175 C C . ALA B 1 294 ? 8.539 -103.188 -51.812 1 95.5 294 ALA B C 1
ATOM 5177 O O . ALA B 1 294 ? 8.875 -102.312 -50.969 1 95.5 294 ALA B O 1
ATOM 5178 N N . GLY B 1 295 ? 8.852 -103.125 -53.062 1 95.19 295 GLY B N 1
ATOM 5179 C CA . GLY B 1 295 ? 9.531 -101.938 -53.594 1 95.19 295 GLY B CA 1
ATOM 5180 C C . GLY B 1 295 ? 8.711 -100.688 -53.5 1 95.19 295 GLY B C 1
ATOM 5181 O O . GLY B 1 295 ? 9.258 -99.625 -53.188 1 95.19 295 GLY B O 1
ATOM 5182 N N . GLN B 1 296 ? 7.422 -100.812 -53.719 1 95.25 296 GLN B N 1
ATOM 5183 C CA . GLN B 1 296 ? 6.531 -99.625 -53.562 1 95.25 296 GLN B CA 1
ATOM 5184 C C . GLN B 1 296 ? 6.457 -99.188 -52.125 1 95.25 296 GLN B C 1
ATOM 5186 O O . GLN B 1 296 ? 6.449 -98 -51.844 1 95.25 296 GLN B O 1
ATOM 5191 N N . THR B 1 297 ? 6.445 -100.062 -51.219 1 95.81 297 THR B N 1
ATOM 5192 C CA . THR B 1 297 ? 6.402 -99.75 -49.812 1 95.81 297 THR B CA 1
ATOM 5193 C C . THR B 1 297 ? 7.688 -99.062 -49.375 1 95.81 297 THR B C 1
ATOM 5195 O O . THR B 1 297 ? 7.641 -98.062 -48.625 1 95.81 297 THR B O 1
ATOM 5198 N N . ALA B 1 298 ? 8.766 -99.625 -49.844 1 94.62 298 ALA B N 1
ATOM 5199 C CA . ALA B 1 298 ? 10.055 -99 -49.531 1 94.62 298 ALA B CA 1
ATOM 5200 C C . ALA B 1 298 ? 10.125 -97.562 -50.031 1 94.62 298 ALA B C 1
ATOM 5202 O O . ALA B 1 298 ? 10.625 -96.688 -49.312 1 94.62 298 ALA B O 1
ATOM 5203 N N . ARG B 1 299 ? 9.578 -97.25 -51.188 1 95.69 299 ARG B N 1
ATOM 5204 C CA . ARG B 1 299 ? 9.57 -95.938 -51.719 1 95.69 299 ARG B CA 1
ATOM 5205 C C . ARG B 1 299 ? 8.641 -95 -50.906 1 95.69 299 ARG B C 1
ATOM 5207 O O . ARG B 1 299 ? 8.977 -93.875 -50.625 1 95.69 299 ARG B O 1
ATOM 5214 N N . ALA B 1 300 ? 7.586 -95.5 -50.594 1 95.44 300 ALA B N 1
ATOM 5215 C CA . ALA B 1 300 ? 6.617 -94.75 -49.812 1 95.44 300 ALA B CA 1
ATOM 5216 C C . ALA B 1 300 ? 7.164 -94.438 -48.438 1 95.44 300 ALA B C 1
ATOM 5218 O O . ALA B 1 300 ? 6.965 -93.312 -47.906 1 95.44 300 ALA B O 1
ATOM 5219 N N . THR B 1 301 ? 7.812 -95.312 -47.781 1 95.12 301 THR B N 1
ATOM 5220 C CA . THR B 1 301 ? 8.398 -95.125 -46.469 1 95.12 301 THR B CA 1
ATOM 5221 C C . THR B 1 301 ? 9.5 -94.062 -46.531 1 95.12 301 THR B C 1
ATOM 5223 O O . THR B 1 301 ? 9.68 -93.25 -45.594 1 95.12 301 THR B O 1
ATOM 5226 N N . GLY B 1 302 ? 10.227 -94.125 -47.625 1 95.06 302 GLY B N 1
ATOM 5227 C CA . GLY B 1 302 ? 11.219 -93.062 -47.844 1 95.06 302 GLY B CA 1
ATOM 5228 C C . GLY B 1 302 ? 10.617 -91.688 -47.938 1 95.06 302 GLY B C 1
ATOM 5229 O O . GLY B 1 302 ? 11.172 -90.75 -47.406 1 95.06 302 GLY B O 1
ATOM 5230 N N . GLU B 1 303 ? 9.469 -91.625 -48.531 1 95.5 303 GLU B N 1
ATOM 5231 C CA . GLU B 1 303 ? 8.758 -90.312 -48.656 1 95.5 303 GLU B CA 1
ATOM 5232 C C . GLU B 1 303 ? 8.266 -89.875 -47.281 1 95.5 303 GLU B C 1
ATOM 5234 O O . GLU B 1 303 ? 8.383 -88.688 -46.938 1 95.5 303 GLU B O 1
ATOM 5239 N N . ILE B 1 304 ? 7.816 -90.625 -46.5 1 95.25 304 ILE B N 1
ATOM 5240 C CA . ILE B 1 304 ? 7.34 -90.312 -45.156 1 95.25 304 ILE B CA 1
ATOM 5241 C C . ILE B 1 304 ? 8.508 -89.812 -44.281 1 95.25 304 ILE B C 1
ATOM 5243 O O . ILE B 1 304 ? 8.375 -88.875 -43.531 1 95.25 304 ILE B O 1
ATOM 5247 N N . ALA B 1 305 ? 9.609 -90.625 -44.438 1 94.06 305 ALA B N 1
ATOM 5248 C CA . ALA B 1 305 ? 10.789 -90.188 -43.688 1 94.06 305 ALA B CA 1
ATOM 5249 C C . ALA B 1 305 ? 11.211 -88.812 -44 1 94.06 305 ALA B C 1
ATOM 5251 O O . ALA B 1 305 ? 11.594 -88 -43.094 1 94.06 305 ALA B O 1
ATOM 5252 N N . GLN B 1 306 ? 11.086 -88.312 -45.25 1 95.19 306 GLN B N 1
ATOM 5253 C CA . GLN B 1 306 ? 11.414 -87 -45.656 1 95.19 306 GLN B CA 1
ATOM 5254 C C . GLN B 1 306 ? 10.43 -86 -45.062 1 95.19 306 GLN B C 1
ATOM 5256 O O . GLN B 1 306 ? 10.836 -84.938 -44.562 1 95.19 306 GLN B O 1
ATOM 5261 N N . HIS B 1 307 ? 9.211 -86.312 -45.062 1 94 307 HIS B N 1
ATOM 5262 C CA . HIS B 1 307 ? 8.188 -85.438 -44.531 1 94 307 HIS B CA 1
ATOM 5263 C C . HIS B 1 307 ? 8.328 -85.312 -43.031 1 94 307 HIS B C 1
ATOM 5265 O O . HIS B 1 307 ? 8.094 -84.188 -42.469 1 94 307 HIS B O 1
ATOM 5271 N N . ILE B 1 308 ? 8.695 -86.312 -42.344 1 93.06 308 ILE B N 1
ATOM 5272 C CA . ILE B 1 308 ? 8.898 -86.312 -40.906 1 93.06 308 ILE B CA 1
ATOM 5273 C C . ILE B 1 308 ? 10.055 -85.375 -40.594 1 93.06 308 ILE B C 1
ATOM 5275 O O . ILE B 1 308 ? 10 -84.625 -39.594 1 93.06 308 ILE B O 1
ATOM 5279 N N . GLY B 1 309 ? 11.086 -85.438 -41.438 1 91.62 309 GLY B N 1
ATOM 5280 C CA . GLY B 1 309 ? 12.18 -84.5 -41.281 1 91.62 309 GLY B CA 1
ATOM 5281 C C . GLY B 1 309 ? 11.742 -83.062 -41.406 1 91.62 309 GLY B C 1
ATOM 5282 O O . GLY B 1 309 ? 12.188 -82.188 -40.656 1 91.62 309 GLY B O 1
ATOM 5283 N N . LEU B 1 310 ? 10.812 -82.75 -42.312 1 91.25 310 LEU B N 1
ATOM 5284 C CA . LEU B 1 310 ? 10.273 -81.438 -42.5 1 91.25 310 LEU B CA 1
ATOM 5285 C C . LEU B 1 310 ? 9.422 -81 -41.312 1 91.25 310 LEU B C 1
ATOM 5287 O O . LEU B 1 310 ? 9.469 -79.875 -40.875 1 91.25 310 LEU B O 1
ATOM 5291 N N . ILE B 1 311 ? 8.734 -81.875 -40.75 1 90.31 311 ILE B N 1
ATOM 5292 C CA . ILE B 1 311 ? 7.906 -81.625 -39.562 1 90.31 311 ILE B CA 1
ATOM 5293 C C . ILE B 1 311 ? 8.797 -81.25 -38.375 1 90.31 311 ILE B C 1
ATOM 5295 O O . ILE B 1 311 ? 8.516 -80.25 -37.656 1 90.31 311 ILE B O 1
ATOM 5299 N N . GLN B 1 312 ? 9.828 -82.062 -38.219 1 89.31 312 GLN B N 1
ATOM 5300 C CA . GLN B 1 312 ? 10.75 -81.812 -37.125 1 89.31 312 GLN B CA 1
ATOM 5301 C C . GLN B 1 312 ? 11.398 -80.438 -37.25 1 89.31 312 GLN B C 1
ATOM 5303 O O . GLN B 1 312 ? 11.539 -79.75 -36.281 1 89.31 312 GLN B O 1
ATOM 5308 N N . ALA B 1 313 ? 11.719 -80 -38.5 1 90.25 313 ALA B N 1
ATOM 5309 C CA . ALA B 1 313 ? 12.336 -78.688 -38.75 1 90.25 313 ALA B CA 1
ATOM 5310 C C . ALA B 1 313 ? 11.336 -77.562 -38.5 1 90.25 313 ALA B C 1
ATOM 5312 O O . ALA B 1 313 ? 11.68 -76.562 -37.875 1 90.25 313 ALA B O 1
ATOM 5313 N N . ALA B 1 314 ? 10.148 -77.75 -38.906 1 88.75 314 ALA B N 1
ATOM 5314 C CA . ALA B 1 314 ? 9.109 -76.75 -38.75 1 88.75 314 ALA B CA 1
ATOM 5315 C C . ALA B 1 314 ? 8.742 -76.625 -37.25 1 88.75 314 ALA B C 1
ATOM 5317 O O . ALA B 1 314 ? 8.461 -75.5 -36.812 1 88.75 314 ALA B O 1
ATOM 5318 N N . THR B 1 315 ? 8.727 -77.625 -36.562 1 89 315 THR B N 1
ATOM 5319 C CA . THR B 1 315 ? 8.438 -77.625 -35.125 1 89 315 THR B CA 1
ATOM 5320 C C . THR B 1 315 ? 9.516 -76.812 -34.375 1 89 315 THR B C 1
ATOM 5322 O O . THR B 1 315 ? 9.211 -76 -33.531 1 89 315 THR B O 1
ATOM 5325 N N . ALA B 1 316 ? 10.758 -77.125 -34.812 1 89.56 316 ALA B N 1
ATOM 5326 C CA . ALA B 1 316 ? 11.867 -76.375 -34.156 1 89.56 316 ALA B CA 1
ATOM 5327 C C . ALA B 1 316 ? 11.789 -74.875 -34.438 1 89.56 316 ALA B C 1
ATOM 5329 O O . ALA B 1 316 ? 12.055 -74.062 -33.562 1 89.56 316 ALA B O 1
ATOM 5330 N N . GLN B 1 317 ? 11.375 -74.5 -35.594 1 89.5 317 GLN B N 1
ATOM 5331 C CA . GLN B 1 317 ? 11.234 -73.125 -35.969 1 89.5 317 GLN B CA 1
ATOM 5332 C C . GLN B 1 317 ? 10.086 -72.438 -35.188 1 89.5 317 GLN B C 1
ATOM 5334 O O . GLN B 1 317 ? 10.188 -71.312 -34.781 1 89.5 317 GLN B O 1
ATOM 5339 N N . THR B 1 318 ? 9.07 -73.188 -34.969 1 88.81 318 THR B N 1
ATOM 5340 C CA . THR B 1 318 ? 7.918 -72.688 -34.25 1 88.81 318 THR B CA 1
ATOM 5341 C C . THR B 1 318 ? 8.266 -72.438 -32.781 1 88.81 318 THR B C 1
ATOM 5343 O O . THR B 1 318 ? 7.902 -71.375 -32.219 1 88.81 318 THR B O 1
ATOM 5346 N N . VAL B 1 319 ? 8.977 -73.375 -32.25 1 88.12 319 VAL B N 1
ATOM 5347 C CA . VAL B 1 319 ? 9.406 -73.25 -30.859 1 88.12 319 VAL B CA 1
ATOM 5348 C C . VAL B 1 319 ? 10.25 -72 -30.703 1 88.12 319 VAL B C 1
ATOM 5350 O O . VAL B 1 319 ? 10.047 -71.25 -29.766 1 88.12 319 VAL B O 1
ATOM 5353 N N . ALA B 1 320 ? 11.117 -71.688 -31.672 1 90.38 320 ALA B N 1
ATOM 5354 C CA . ALA B 1 320 ? 12 -70.562 -31.609 1 90.38 320 ALA B CA 1
ATOM 5355 C C . ALA B 1 320 ? 11.195 -69.25 -31.719 1 90.38 320 ALA B C 1
ATOM 5357 O O . ALA B 1 320 ? 11.477 -68.25 -31.031 1 90.38 320 ALA B O 1
ATOM 5358 N N . ALA B 1 321 ? 10.25 -69.25 -32.531 1 88.44 321 ALA B N 1
ATOM 5359 C CA . ALA B 1 321 ? 9.414 -68.125 -32.719 1 88.44 321 ALA B CA 1
ATOM 5360 C C . ALA B 1 321 ? 8.609 -67.812 -31.469 1 88.44 321 ALA B C 1
ATOM 5362 O O . ALA B 1 321 ? 8.516 -66.625 -31.062 1 88.44 321 ALA B O 1
ATOM 5363 N N . ILE B 1 322 ? 8.07 -68.812 -30.828 1 88.31 322 ILE B N 1
ATOM 5364 C CA . ILE B 1 322 ? 7.254 -68.625 -29.641 1 88.31 322 ILE B CA 1
ATOM 5365 C C . ILE B 1 322 ? 8.125 -68.125 -28.484 1 88.31 322 ILE B C 1
ATOM 5367 O O . ILE B 1 322 ? 7.699 -67.312 -27.672 1 88.31 322 ILE B O 1
ATOM 5371 N N . GLU B 1 323 ? 9.305 -68.625 -28.469 1 90.12 323 GLU B N 1
ATOM 5372 C CA . GLU B 1 323 ? 10.242 -68.188 -27.438 1 90.12 323 GLU B CA 1
ATOM 5373 C C . GLU B 1 323 ? 10.578 -66.688 -27.594 1 90.12 323 GLU B C 1
ATOM 5375 O O . GLU B 1 323 ? 10.656 -66 -26.609 1 90.12 323 GLU B O 1
ATOM 5380 N N . ARG B 1 324 ? 10.727 -66.25 -28.812 1 90.75 324 ARG B N 1
ATOM 5381 C CA . ARG B 1 324 ? 11 -64.875 -29.062 1 90.75 324 ARG B CA 1
ATOM 5382 C C . ARG B 1 324 ? 9.805 -64 -28.703 1 90.75 324 ARG B C 1
ATOM 5384 O O . ARG B 1 324 ? 9.969 -62.906 -28.125 1 90.75 324 ARG B O 1
ATOM 5391 N N . ILE B 1 325 ? 8.68 -64.5 -29 1 89.44 325 ILE B N 1
ATOM 5392 C CA . ILE B 1 325 ? 7.457 -63.781 -28.656 1 89.44 325 ILE B CA 1
ATOM 5393 C C . ILE B 1 325 ? 7.34 -63.656 -27.141 1 89.44 325 ILE B C 1
ATOM 5395 O O . ILE B 1 325 ? 7.035 -62.562 -26.625 1 89.44 325 ILE B O 1
ATOM 5399 N N . SER B 1 326 ? 7.59 -64.688 -26.469 1 89.31 326 SER B N 1
ATOM 5400 C CA . SER B 1 326 ? 7.539 -64.688 -25 1 89.31 326 SER B CA 1
ATOM 5401 C C . SER B 1 326 ? 8.523 -63.688 -24.422 1 89.31 326 SER B C 1
ATOM 5403 O O . SER B 1 326 ? 8.227 -63.031 -23.438 1 89.31 326 SER B O 1
ATOM 5405 N N . GLY B 1 327 ? 9.719 -63.594 -25.047 1 90.81 327 GLY B N 1
ATOM 5406 C CA . GLY B 1 327 ? 10.695 -62.625 -24.625 1 90.81 327 GLY B CA 1
ATOM 5407 C C . GLY B 1 327 ? 10.219 -61.188 -24.812 1 90.81 327 GLY B C 1
ATOM 5408 O O . GLY B 1 327 ? 10.398 -60.344 -23.922 1 90.81 327 GLY B O 1
ATOM 5409 N N . VAL B 1 328 ? 9.602 -60.906 -25.891 1 90.31 328 VAL B N 1
ATOM 5410 C CA . VAL B 1 328 ? 9.078 -59.562 -26.188 1 90.31 328 VAL B CA 1
ATOM 5411 C C . VAL B 1 328 ? 7.973 -59.219 -25.188 1 90.31 328 VAL B C 1
ATOM 5413 O O . VAL B 1 328 ? 7.922 -58.094 -24.672 1 90.31 328 VAL B O 1
ATOM 5416 N N . ILE B 1 329 ? 7.137 -60.156 -24.875 1 89 329 ILE B N 1
ATOM 5417 C CA . ILE B 1 329 ? 6.016 -59.938 -23.969 1 89 329 ILE B CA 1
ATOM 5418 C C . ILE B 1 329 ? 6.543 -59.625 -22.562 1 89 329 ILE B C 1
ATOM 5420 O O . ILE B 1 329 ? 6.012 -58.719 -21.891 1 89 329 ILE B O 1
ATOM 5424 N N . ARG B 1 330 ? 7.609 -60.25 -22.141 1 89.25 330 ARG B N 1
ATOM 5425 C CA . ARG B 1 330 ? 8.211 -59.969 -20.844 1 89.25 330 ARG B CA 1
ATOM 5426 C C . ARG B 1 330 ? 8.766 -58.562 -20.797 1 89.25 330 ARG B C 1
ATOM 5428 O O . ARG B 1 330 ? 8.625 -57.875 -19.781 1 89.25 330 ARG B O 1
ATOM 5435 N N . GLY B 1 331 ? 9.312 -58.156 -21.891 1 90.69 331 GLY B N 1
ATOM 5436 C CA . GLY B 1 331 ? 9.781 -56.781 -21.984 1 90.69 331 GLY B CA 1
ATOM 5437 C C . GLY B 1 331 ? 8.664 -55.781 -21.891 1 90.69 331 GLY B C 1
ATOM 5438 O O . GLY B 1 331 ? 8.82 -54.719 -21.266 1 90.69 331 GLY B O 1
ATOM 5439 N N . LEU B 1 332 ? 7.609 -56.031 -22.484 1 90.25 332 LEU B N 1
ATOM 5440 C CA . LEU B 1 332 ? 6.449 -55.156 -22.422 1 90.25 332 LEU B CA 1
ATOM 5441 C C . LEU B 1 332 ? 5.918 -55.031 -21 1 90.25 332 LEU B C 1
ATOM 5443 O O . LEU B 1 332 ? 5.496 -53.969 -20.578 1 90.25 332 LEU B O 1
ATOM 5447 N N . ASP B 1 333 ? 5.93 -56.125 -20.328 1 90.12 333 ASP B N 1
ATOM 5448 C CA . ASP B 1 333 ? 5.492 -56.125 -18.922 1 90.12 333 ASP B CA 1
ATOM 5449 C C . ASP B 1 333 ? 6.398 -55.25 -18.062 1 90.12 333 ASP B C 1
ATOM 5451 O O . ASP B 1 333 ? 5.918 -54.5 -17.219 1 90.12 333 ASP B O 1
ATOM 5455 N N . ASP B 1 334 ? 7.695 -55.312 -18.297 1 91.19 334 ASP B N 1
ATOM 5456 C CA . ASP B 1 334 ? 8.656 -54.469 -17.609 1 91.19 334 ASP B CA 1
ATOM 5457 C C . ASP B 1 334 ? 8.422 -53 -17.922 1 91.19 334 ASP B C 1
ATOM 5459 O O . ASP B 1 334 ? 8.523 -52.156 -17.047 1 91.19 334 ASP B O 1
ATOM 5463 N N . GLY B 1 335 ? 8.172 -52.781 -19.141 1 90.69 335 GLY B N 1
ATOM 5464 C CA . GLY B 1 335 ? 7.848 -51.406 -19.547 1 90.69 335 GLY B CA 1
ATOM 5465 C C . GLY B 1 335 ? 6.605 -50.875 -18.875 1 90.69 335 GLY B C 1
ATOM 5466 O O . GLY B 1 335 ? 6.59 -49.719 -18.438 1 90.69 335 GLY B O 1
ATOM 5467 N N . ALA B 1 336 ? 5.578 -51.656 -18.734 1 91.69 336 ALA B N 1
ATOM 5468 C CA . ALA B 1 336 ? 4.34 -51.25 -18.078 1 91.69 336 ALA B CA 1
ATOM 5469 C C . ALA B 1 336 ? 4.59 -50.906 -16.609 1 91.69 336 ALA B C 1
ATOM 5471 O O . ALA B 1 336 ? 4.031 -49.938 -16.078 1 91.69 336 ALA B O 1
ATOM 5472 N N . THR B 1 337 ? 5.453 -51.656 -16 1 91.88 337 THR B N 1
ATOM 5473 C CA . THR B 1 337 ? 5.801 -51.406 -14.609 1 91.88 337 THR B CA 1
ATOM 5474 C C . THR B 1 337 ? 6.523 -50.062 -14.461 1 91.88 337 THR B C 1
ATOM 5476 O O . THR B 1 337 ? 6.258 -49.312 -13.523 1 91.88 337 THR B O 1
ATOM 5479 N N . THR B 1 338 ? 7.371 -49.781 -15.391 1 93.06 338 THR B N 1
ATOM 5480 C CA . THR B 1 338 ? 8.102 -48.5 -15.375 1 93.06 338 THR B CA 1
ATOM 5481 C C . THR B 1 338 ? 7.156 -47.344 -15.586 1 93.06 338 THR B C 1
ATOM 5483 O O . THR B 1 338 ? 7.277 -46.312 -14.914 1 93.06 338 THR B O 1
ATOM 5486 N N . ILE B 1 339 ? 6.258 -47.5 -16.484 1 95.19 339 ILE B N 1
ATOM 5487 C CA . ILE B 1 339 ? 5.289 -46.438 -16.719 1 95.19 339 ILE B CA 1
ATOM 5488 C C . ILE B 1 339 ? 4.426 -46.219 -15.484 1 95.19 339 ILE B C 1
ATOM 5490 O O . ILE B 1 339 ? 4.152 -45.094 -15.102 1 95.19 339 ILE B O 1
ATOM 5494 N N . ALA B 1 340 ? 4.004 -47.312 -14.867 1 93.69 340 ALA B N 1
ATOM 5495 C CA . ALA B 1 340 ? 3.189 -47.219 -13.656 1 93.69 340 ALA B CA 1
ATOM 5496 C C . ALA B 1 340 ? 3.908 -46.406 -12.57 1 93.69 340 ALA B C 1
ATOM 5498 O O . ALA B 1 340 ? 3.303 -45.562 -11.906 1 93.69 340 ALA B O 1
ATOM 5499 N N . ALA B 1 341 ? 5.203 -46.594 -12.414 1 94.38 341 ALA B N 1
ATOM 5500 C CA . ALA B 1 341 ? 5.992 -45.875 -11.422 1 94.38 341 ALA B CA 1
ATOM 5501 C C . ALA B 1 341 ? 6.086 -44.406 -11.758 1 94.38 341 ALA B C 1
ATOM 5503 O O . ALA B 1 341 ? 5.961 -43.531 -10.875 1 94.38 341 ALA B O 1
ATOM 5504 N N . ALA B 1 342 ? 6.305 -44.094 -12.984 1 94.75 342 ALA B N 1
ATOM 5505 C CA . ALA B 1 342 ? 6.406 -42.719 -13.43 1 94.75 342 ALA B CA 1
ATOM 5506 C C . ALA B 1 342 ? 5.086 -41.969 -13.219 1 94.75 342 ALA B C 1
ATOM 5508 O O . ALA B 1 342 ? 5.074 -40.812 -12.82 1 94.75 342 ALA B O 1
ATOM 5509 N N . VAL B 1 343 ? 4 -42.656 -13.484 1 95.25 343 VAL B N 1
ATOM 5510 C CA . VAL B 1 343 ? 2.68 -42.062 -13.344 1 95.25 343 VAL B CA 1
ATOM 5511 C C . VAL B 1 343 ? 2.383 -41.812 -11.867 1 95.25 343 VAL B C 1
ATOM 5513 O O . VAL B 1 343 ? 1.744 -40.812 -11.508 1 95.25 343 VAL B O 1
ATOM 5516 N N . GLU B 1 344 ? 2.832 -42.688 -11.023 1 94.5 344 GLU B N 1
ATOM 5517 C CA . GLU B 1 344 ? 2.691 -42.469 -9.586 1 94.5 344 GLU B CA 1
ATOM 5518 C C . GLU B 1 344 ? 3.441 -41.219 -9.141 1 94.5 344 GLU B C 1
ATOM 5520 O O . GLU B 1 344 ? 2.926 -40.438 -8.344 1 94.5 344 GLU B O 1
ATOM 5525 N N . GLU B 1 345 ? 4.594 -41.094 -9.664 1 94.62 345 GLU B N 1
ATOM 5526 C CA . GLU B 1 345 ? 5.367 -39.875 -9.375 1 94.62 345 GLU B CA 1
ATOM 5527 C C . GLU B 1 345 ? 4.656 -38.625 -9.891 1 94.62 345 GLU B C 1
ATOM 5529 O O . GLU B 1 345 ? 4.617 -37.625 -9.211 1 94.62 345 GLU B O 1
ATOM 5534 N N . GLN B 1 346 ? 4.082 -38.719 -11.039 1 94.81 346 GLN B N 1
ATOM 5535 C CA . GLN B 1 346 ? 3.352 -37.594 -11.625 1 94.81 346 GLN B CA 1
ATOM 5536 C C . GLN B 1 346 ? 2.145 -37.219 -10.773 1 94.81 346 GLN B C 1
ATOM 5538 O O . GLN B 1 346 ? 1.848 -36.031 -10.594 1 94.81 346 GLN B O 1
ATOM 5543 N N . SER B 1 347 ? 1.526 -38.25 -10.289 1 95.75 347 SER B N 1
ATOM 5544 C CA . SER B 1 347 ? 0.37 -38 -9.438 1 95.75 347 SER B CA 1
ATOM 5545 C C . SER B 1 347 ? 0.77 -37.25 -8.164 1 95.75 347 SER B C 1
ATOM 5547 O O . SER B 1 347 ? 0.081 -36.344 -7.734 1 95.75 347 SER B O 1
ATOM 5549 N N . ALA B 1 348 ? 1.867 -37.656 -7.578 1 95.25 348 ALA B N 1
ATOM 5550 C CA . ALA B 1 348 ? 2.375 -36.969 -6.383 1 95.25 348 ALA B CA 1
ATOM 5551 C C . ALA B 1 348 ? 2.75 -35.531 -6.688 1 95.25 348 ALA B C 1
ATOM 5553 O O . ALA B 1 348 ? 2.428 -34.625 -5.914 1 95.25 348 ALA B O 1
ATOM 5554 N N . THR B 1 349 ? 3.424 -35.375 -7.773 1 96 349 THR B N 1
ATOM 5555 C CA . THR B 1 349 ? 3.85 -34.031 -8.172 1 96 349 THR B CA 1
ATOM 5556 C C . THR B 1 349 ? 2.643 -33.156 -8.469 1 96 349 THR B C 1
ATOM 5558 O O . THR B 1 349 ? 2.625 -31.969 -8.094 1 96 349 THR B O 1
ATOM 5561 N N . ALA B 1 350 ? 1.598 -33.688 -9.125 1 94.5 350 ALA B N 1
ATOM 5562 C CA . ALA B 1 350 ? 0.362 -32.969 -9.375 1 94.5 350 ALA B CA 1
ATOM 5563 C C . ALA B 1 350 ? -0.294 -32.531 -8.07 1 94.5 350 ALA B C 1
ATOM 5565 O O . ALA B 1 350 ? -0.799 -31.406 -7.965 1 94.5 350 ALA B O 1
ATOM 5566 N N . GLY B 1 351 ? -0.252 -33.438 -7.129 1 95.12 351 GLY B N 1
ATOM 5567 C CA . GLY B 1 351 ? -0.761 -33.094 -5.809 1 95.12 351 GLY B CA 1
ATOM 5568 C C . GLY B 1 351 ? -0.017 -31.938 -5.168 1 95.12 351 GLY B C 1
ATOM 5569 O O . GLY B 1 351 ? -0.631 -31.062 -4.555 1 95.12 351 GLY B O 1
ATOM 5570 N N . GLU B 1 352 ? 1.262 -31.938 -5.305 1 95.81 352 GLU B N 1
ATOM 5571 C CA . GLU B 1 352 ? 2.09 -30.859 -4.77 1 95.81 352 GLU B CA 1
ATOM 5572 C C . GLU B 1 352 ? 1.775 -29.531 -5.453 1 95.81 352 GLU B C 1
ATOM 5574 O O . GLU B 1 352 ? 1.681 -28.484 -4.789 1 95.81 352 GLU B O 1
ATOM 5579 N N . ILE B 1 353 ? 1.62 -29.578 -6.734 1 95.62 353 ILE B N 1
ATOM 5580 C CA . ILE B 1 353 ? 1.289 -28.375 -7.488 1 95.62 353 ILE B CA 1
ATOM 5581 C C . ILE B 1 353 ? -0.062 -27.828 -7.027 1 95.62 353 ILE B C 1
ATOM 5583 O O . ILE B 1 353 ? -0.21 -26.625 -6.797 1 95.62 353 ILE B O 1
ATOM 5587 N N . SER B 1 354 ? -0.972 -28.703 -6.883 1 95.94 354 SER B N 1
ATOM 5588 C CA . SER B 1 354 ? -2.305 -28.312 -6.434 1 95.94 354 SER B CA 1
ATOM 5589 C C . SER B 1 354 ? -2.252 -27.641 -5.07 1 95.94 354 SER B C 1
ATOM 5591 O O . SER B 1 354 ? -2.887 -26.609 -4.863 1 95.94 354 SER B O 1
ATOM 5593 N N . ARG B 1 355 ? -1.519 -28.203 -4.176 1 95.62 355 ARG B N 1
ATOM 5594 C CA . ARG B 1 355 ? -1.387 -27.641 -2.834 1 95.62 355 ARG B CA 1
ATOM 5595 C C . ARG B 1 355 ? -0.734 -26.266 -2.881 1 95.62 355 ARG B C 1
ATOM 5597 O O . ARG B 1 355 ? -1.225 -25.312 -2.262 1 95.62 355 ARG B O 1
ATOM 5604 N N . SER B 1 356 ? 0.331 -26.141 -3.613 1 96.25 356 SER B N 1
ATOM 5605 C CA . SER B 1 356 ? 1.043 -24.875 -3.734 1 96.25 356 SER B CA 1
ATOM 5606 C C . SER B 1 356 ? 0.167 -23.812 -4.387 1 96.25 356 SER B C 1
ATOM 5608 O O . SER B 1 356 ? 0.184 -22.656 -3.977 1 96.25 356 SER B O 1
ATOM 5610 N N . ALA B 1 357 ? -0.59 -24.219 -5.371 1 94 357 ALA B N 1
ATOM 5611 C CA . ALA B 1 357 ? -1.49 -23.297 -6.055 1 94 357 ALA B CA 1
ATOM 5612 C C . ALA B 1 357 ? -2.584 -22.797 -5.113 1 94 357 ALA B C 1
ATOM 5614 O O . ALA B 1 357 ? -2.92 -21.609 -5.113 1 94 357 ALA B O 1
ATOM 5615 N N . ARG B 1 358 ? -3.098 -23.625 -4.27 1 95.06 358 ARG B N 1
ATOM 5616 C CA . ARG B 1 358 ? -4.121 -23.234 -3.303 1 95.06 358 ARG B CA 1
ATOM 5617 C C . ARG B 1 358 ? -3.561 -22.25 -2.275 1 95.06 358 ARG B C 1
ATOM 5619 O O . ARG B 1 358 ? -4.195 -21.25 -1.96 1 95.06 358 ARG B O 1
ATOM 5626 N N . GLU B 1 359 ? -2.41 -22.609 -1.83 1 95.56 359 GLU B N 1
ATOM 5627 C CA . GLU B 1 359 ? -1.769 -21.719 -0.87 1 95.56 359 GLU B CA 1
ATOM 5628 C C . GLU B 1 359 ? -1.474 -20.359 -1.494 1 95.56 359 GLU B C 1
ATOM 5630 O O . GLU B 1 359 ? -1.657 -19.312 -0.853 1 95.56 359 GLU B O 1
ATOM 5635 N N . ALA B 1 360 ? -1.038 -20.375 -2.689 1 94.31 360 ALA B N 1
ATOM 5636 C CA . ALA B 1 360 ? -0.775 -19.125 -3.402 1 94.31 360 ALA B CA 1
ATOM 5637 C C . ALA B 1 360 ? -2.053 -18.297 -3.562 1 94.31 360 ALA B C 1
ATOM 5639 O O . ALA B 1 360 ? -2.037 -17.078 -3.4 1 94.31 360 ALA B O 1
ATOM 5640 N N . ALA B 1 361 ? -3.1 -19 -3.912 1 93.88 361 ALA B N 1
ATOM 5641 C CA . ALA B 1 361 ? -4.391 -18.328 -4.055 1 93.88 361 ALA B CA 1
ATOM 5642 C C . ALA B 1 361 ? -4.809 -17.656 -2.746 1 93.88 361 ALA B C 1
ATOM 5644 O O . ALA B 1 361 ? -5.246 -16.5 -2.74 1 93.88 361 ALA B O 1
ATOM 5645 N N . ASP B 1 362 ? -4.633 -18.297 -1.628 1 95.69 362 ASP B N 1
ATOM 5646 C CA . ASP B 1 362 ? -4.961 -17.766 -0.312 1 95.69 362 ASP B CA 1
ATOM 5647 C C . ASP B 1 362 ? -4.105 -16.547 0.015 1 95.69 362 ASP B C 1
ATOM 5649 O O . ASP B 1 362 ? -4.617 -15.531 0.485 1 95.69 362 ASP B O 1
ATOM 5653 N N . ARG B 1 363 ? -2.873 -16.688 -0.278 1 95 363 ARG B N 1
ATOM 5654 C CA . ARG B 1 363 ? -1.943 -15.602 0.032 1 95 363 ARG B CA 1
ATOM 5655 C C . ARG B 1 363 ? -2.223 -14.375 -0.832 1 95 363 ARG B C 1
ATOM 5657 O O . ARG B 1 363 ? -2.15 -13.242 -0.352 1 95 363 ARG B O 1
ATOM 5664 N N . THR B 1 364 ? -2.525 -14.57 -2.08 1 94.69 364 THR B N 1
ATOM 5665 C CA . THR B 1 364 ? -2.836 -13.461 -2.971 1 94.69 364 THR B CA 1
ATOM 5666 C C . THR B 1 364 ? -4.117 -12.758 -2.531 1 94.69 364 THR B C 1
ATOM 5668 O O . THR B 1 364 ? -4.234 -11.531 -2.656 1 94.69 364 THR B O 1
ATOM 5671 N N . GLY B 1 365 ? -5.051 -13.562 -2.041 1 94.12 365 GLY B N 1
ATOM 5672 C CA . GLY B 1 365 ? -6.238 -12.961 -1.461 1 94.12 365 GLY B CA 1
ATOM 5673 C C . GLY B 1 365 ? -5.934 -12.039 -0.297 1 94.12 365 GLY B C 1
ATOM 5674 O O . GLY B 1 365 ? -6.473 -10.93 -0.215 1 94.12 365 GLY B O 1
ATOM 5675 N N . LEU B 1 366 ? -5.07 -12.43 0.577 1 93.31 366 LEU B N 1
ATOM 5676 C CA . LEU B 1 366 ? -4.637 -11.617 1.709 1 93.31 366 LEU B CA 1
ATOM 5677 C C . LEU B 1 366 ? -3.945 -10.344 1.232 1 93.31 366 LEU B C 1
ATOM 5679 O O . LEU B 1 366 ? -4.164 -9.273 1.794 1 93.31 366 LEU B O 1
ATOM 5683 N N . VAL B 1 367 ? -3.17 -10.492 0.18 1 95.56 367 VAL B N 1
ATOM 5684 C CA . VAL B 1 367 ? -2.506 -9.328 -0.411 1 95.56 367 VAL B CA 1
ATOM 5685 C C . VAL B 1 367 ? -3.551 -8.336 -0.913 1 95.56 367 VAL B C 1
ATOM 5687 O O . VAL B 1 367 ? -3.461 -7.141 -0.632 1 95.56 367 VAL B O 1
ATOM 5690 N N . GLY B 1 368 ? -4.527 -8.898 -1.613 1 95.56 368 GLY B N 1
ATOM 5691 C CA . GLY B 1 368 ? -5.598 -8.047 -2.104 1 95.56 368 GLY B CA 1
ATOM 5692 C C . GLY B 1 368 ? -6.301 -7.273 -1.002 1 95.56 368 GLY B C 1
ATOM 5693 O O . GLY B 1 368 ? -6.539 -6.07 -1.132 1 95.56 368 GLY B O 1
ATOM 5694 N N . GLY B 1 369 ? -6.59 -7.82 0.102 1 95.81 369 GLY B N 1
ATOM 5695 C CA . GLY B 1 369 ? -7.211 -7.172 1.245 1 95.81 369 GLY B CA 1
ATOM 5696 C C . GLY B 1 369 ? -6.332 -6.109 1.878 1 95.81 369 GLY B C 1
ATOM 5697 O O . GLY B 1 369 ? -6.805 -5.027 2.223 1 95.81 369 GLY B O 1
ATOM 5698 N N . SER B 1 370 ? -5.125 -6.445 2.033 1 97.38 370 SER B N 1
ATOM 5699 C CA . SER B 1 370 ? -4.168 -5.508 2.609 1 97.38 370 SER B CA 1
ATOM 5700 C C . SER B 1 370 ? -4.012 -4.266 1.734 1 97.38 370 SER B C 1
ATOM 5702 O O . SER B 1 370 ? -3.938 -3.146 2.244 1 97.38 370 SER B O 1
ATOM 5704 N N . ILE B 1 371 ? -4.059 -4.461 0.449 1 96.75 371 ILE B N 1
ATOM 5705 C CA . ILE B 1 371 ? -3.906 -3.359 -0.493 1 96.75 371 ILE B CA 1
ATOM 5706 C C . ILE B 1 371 ? -5.148 -2.475 -0.457 1 96.75 371 ILE B C 1
ATOM 5708 O O . ILE B 1 371 ? -5.051 -1.249 -0.562 1 96.75 371 ILE B O 1
ATOM 5712 N N . ALA B 1 372 ? -6.254 -3.062 -0.301 1 95.81 372 ALA B N 1
ATOM 5713 C CA . ALA B 1 372 ? -7.484 -2.293 -0.156 1 95.81 372 ALA B CA 1
ATOM 5714 C C . ALA B 1 372 ? -7.434 -1.401 1.082 1 95.81 372 ALA B C 1
ATOM 5716 O O . ALA B 1 372 ? -7.867 -0.248 1.043 1 95.81 372 ALA B O 1
ATOM 5717 N N . GLN B 1 373 ? -6.871 -1.899 2.121 1 96.88 373 GLN B N 1
ATOM 5718 C CA . GLN B 1 373 ? -6.688 -1.122 3.344 1 96.88 373 GLN B CA 1
ATOM 5719 C C . GLN B 1 373 ? -5.715 0.032 3.121 1 96.88 373 GLN B C 1
ATOM 5721 O O . GLN B 1 373 ? -5.938 1.143 3.607 1 96.88 373 GLN B O 1
ATOM 5726 N N . VAL B 1 374 ? -4.684 -0.206 2.393 1 96.31 374 VAL B N 1
ATOM 5727 C CA . VAL B 1 374 ? -3.705 0.822 2.051 1 96.31 374 VAL B CA 1
ATOM 5728 C C . VAL B 1 374 ? -4.391 1.96 1.301 1 96.31 374 VAL B C 1
ATOM 5730 O O . VAL B 1 374 ? -4.176 3.135 1.607 1 96.31 374 VAL B O 1
ATOM 5733 N N . ALA B 1 375 ? -5.227 1.599 0.359 1 95.25 375 ALA B N 1
ATOM 5734 C CA . ALA B 1 375 ? -5.938 2.605 -0.423 1 95.25 375 ALA B CA 1
ATOM 5735 C C . ALA B 1 375 ? -6.836 3.461 0.469 1 95.25 375 ALA B C 1
ATOM 5737 O O . ALA B 1 375 ? -6.875 4.684 0.329 1 95.25 375 ALA B O 1
ATOM 5738 N N . THR B 1 376 ? -7.469 2.898 1.436 1 96.12 376 THR B N 1
ATOM 5739 C CA . THR B 1 376 ? -8.367 3.592 2.352 1 96.12 376 THR B CA 1
ATOM 5740 C C . THR B 1 376 ? -7.59 4.535 3.264 1 96.12 376 THR B C 1
ATOM 5742 O O . THR B 1 376 ? -7.992 5.68 3.469 1 96.12 376 THR B O 1
ATOM 5745 N N . THR B 1 377 ? -6.496 4.039 3.744 1 96.62 377 THR B N 1
ATOM 5746 C CA . THR B 1 377 ? -5.707 4.844 4.668 1 96.62 377 THR B CA 1
ATOM 5747 C C . THR B 1 377 ? -5.027 5.996 3.938 1 96.62 377 THR B C 1
ATOM 5749 O O . THR B 1 377 ? -4.852 7.078 4.5 1 96.62 377 THR B O 1
ATOM 5752 N N . ALA B 1 378 ? -4.695 5.781 2.682 1 95.88 378 ALA B N 1
ATOM 5753 C CA . ALA B 1 378 ? -4.145 6.859 1.86 1 95.88 378 ALA B CA 1
ATOM 5754 C C . ALA B 1 378 ? -5.164 7.977 1.662 1 95.88 378 ALA B C 1
ATOM 5756 O O . ALA B 1 378 ? -4.832 9.156 1.781 1 95.88 378 ALA B O 1
ATOM 5757 N N . GLU B 1 379 ? -6.398 7.609 1.464 1 96.38 379 GLU B N 1
ATOM 5758 C CA . GLU B 1 379 ? -7.469 8.586 1.291 1 96.38 379 GLU B CA 1
ATOM 5759 C C . GLU B 1 379 ? -7.703 9.383 2.574 1 96.38 379 GLU B C 1
ATOM 5761 O O . GLU B 1 379 ? -7.926 10.594 2.529 1 96.38 379 GLU B O 1
ATOM 5766 N N . THR B 1 380 ? -7.637 8.688 3.652 1 96.88 380 THR B N 1
ATOM 5767 C CA . THR B 1 380 ? -7.793 9.344 4.949 1 96.88 380 THR B CA 1
ATOM 5768 C C . THR B 1 380 ? -6.68 10.352 5.188 1 96.88 380 THR B C 1
ATOM 5770 O O . THR B 1 380 ? -6.938 11.484 5.609 1 96.88 380 THR B O 1
ATOM 5773 N N . SER B 1 381 ? -5.496 10.008 4.848 1 97.56 381 SER B N 1
ATOM 5774 C CA . SER B 1 381 ? -4.344 10.891 5.023 1 97.56 381 SER B CA 1
ATOM 5775 C C . SER B 1 381 ? -4.43 12.102 4.102 1 97.56 381 SER B C 1
ATOM 5777 O O . SER B 1 381 ? -4.145 13.227 4.52 1 97.56 381 SER B O 1
ATOM 5779 N N . ALA B 1 382 ? -4.891 11.859 2.877 1 97.62 382 ALA B N 1
ATOM 5780 C CA . ALA B 1 382 ? -5.062 12.961 1.934 1 97.62 382 ALA B CA 1
ATOM 5781 C C . ALA B 1 382 ? -6.117 13.945 2.428 1 97.62 382 ALA B C 1
ATOM 5783 O O . ALA B 1 382 ? -5.914 15.164 2.369 1 97.62 382 ALA B O 1
ATOM 5784 N N . GLY B 1 383 ? -7.211 13.445 2.969 1 98.25 383 GLY B N 1
ATOM 5785 C CA . GLY B 1 383 ? -8.25 14.289 3.535 1 98.25 383 GLY B CA 1
ATOM 5786 C C . GLY B 1 383 ? -7.77 15.109 4.715 1 98.25 383 GLY B C 1
ATOM 5787 O O . GLY B 1 383 ? -8.094 16.297 4.828 1 98.25 383 GLY B O 1
ATOM 5788 N N . SER B 1 384 ? -6.992 14.469 5.539 1 98.38 384 SER B N 1
ATOM 5789 C CA . SER B 1 384 ? -6.441 15.156 6.703 1 98.38 384 SER B CA 1
ATOM 5790 C C . SER B 1 384 ? -5.461 16.25 6.289 1 98.38 384 SER B C 1
ATOM 5792 O O . SER B 1 384 ? -5.441 17.328 6.883 1 98.38 384 SER B O 1
ATOM 5794 N N . ALA B 1 385 ? -4.676 16.016 5.254 1 98.12 385 ALA B N 1
ATOM 5795 C CA . ALA B 1 385 ? -3.746 17.016 4.73 1 98.12 385 ALA B CA 1
ATOM 5796 C C . ALA B 1 385 ? -4.496 18.219 4.156 1 98.12 385 ALA B C 1
ATOM 5798 O O . ALA B 1 385 ? -4.086 19.359 4.344 1 98.12 385 ALA B O 1
ATOM 5799 N N . ARG B 1 386 ? -5.629 18 3.506 1 98.12 386 ARG B N 1
ATOM 5800 C CA . ARG B 1 386 ? -6.449 19.078 2.971 1 98.12 386 ARG B CA 1
ATOM 5801 C C . ARG B 1 386 ? -7.051 19.922 4.094 1 98.12 386 ARG B C 1
ATOM 5803 O O . ARG B 1 386 ? -7.16 21.141 3.971 1 98.12 386 ARG B O 1
ATOM 5810 N N . SER B 1 387 ? -7.348 19.234 5.184 1 98 387 SER B N 1
ATOM 5811 C CA . SER B 1 387 ? -7.84 19.938 6.359 1 98 387 SER B CA 1
ATOM 5812 C C . SER B 1 387 ? -6.77 20.859 6.938 1 98 387 SER B C 1
ATOM 5814 O O . SER B 1 387 ? -7.066 21.984 7.352 1 98 387 SER B O 1
ATOM 5816 N N . VAL B 1 388 ? -5.527 20.438 6.934 1 98.06 388 VAL B N 1
ATOM 5817 C CA . VAL B 1 388 ? -4.41 21.25 7.402 1 98.06 388 VAL B CA 1
ATOM 5818 C C . VAL B 1 388 ? -4.254 22.469 6.508 1 98.06 388 VAL B C 1
ATOM 5820 O O . VAL B 1 388 ? -4.125 23.594 6.996 1 98.06 388 VAL B O 1
ATOM 5823 N N . LEU B 1 389 ? -4.355 22.281 5.23 1 98.12 389 LEU B N 1
ATOM 5824 C CA . LEU B 1 389 ? -4.215 23.375 4.285 1 98.12 389 LEU B CA 1
ATOM 5825 C C . LEU B 1 389 ? -5.316 24.422 4.492 1 98.12 389 LEU B C 1
ATOM 5827 O O . LEU B 1 389 ? -5.051 25.625 4.484 1 98.12 389 LEU B O 1
ATOM 5831 N N . SER B 1 390 ? -6.516 23.922 4.742 1 98.12 390 SER B N 1
ATOM 5832 C CA . SER B 1 390 ? -7.633 24.828 5.012 1 98.12 390 SER B CA 1
ATOM 5833 C C . SER B 1 390 ? -7.414 25.609 6.301 1 98.12 390 SER B C 1
ATOM 5835 O O . SER B 1 390 ? -7.652 26.812 6.348 1 98.12 390 SER B O 1
ATOM 5837 N N . ALA B 1 391 ? -6.902 24.938 7.27 1 97.81 391 ALA B N 1
ATOM 5838 C CA . ALA B 1 391 ? -6.66 25.562 8.562 1 97.81 391 ALA B CA 1
ATOM 5839 C C . ALA B 1 391 ? -5.543 26.594 8.469 1 97.81 391 ALA B C 1
ATOM 5841 O O . ALA B 1 391 ? -5.582 27.625 9.148 1 97.81 391 ALA B O 1
ATOM 5842 N N . THR B 1 392 ? -4.555 26.359 7.617 1 97.62 392 THR B N 1
ATOM 5843 C CA . THR B 1 392 ? -3.467 27.312 7.445 1 97.62 392 THR B CA 1
ATOM 5844 C C . THR B 1 392 ? -3.971 28.594 6.785 1 97.62 392 THR B C 1
ATOM 5846 O O . THR B 1 392 ? -3.475 29.688 7.074 1 97.62 392 THR B O 1
ATOM 5849 N N . THR B 1 393 ? -4.98 28.484 5.934 1 97.38 393 THR B N 1
ATOM 5850 C CA . THR B 1 393 ? -5.594 29.656 5.316 1 97.38 393 THR B CA 1
ATOM 5851 C C . THR B 1 393 ? -6.301 30.5 6.363 1 97.38 393 THR B C 1
ATOM 5853 O O . THR B 1 393 ? -6.18 31.734 6.355 1 97.38 393 THR B O 1
ATOM 5856 N N . ILE B 1 394 ? -6.926 29.875 7.293 1 96.75 394 ILE B N 1
ATOM 5857 C CA . ILE B 1 394 ? -7.594 30.562 8.391 1 96.75 394 ILE B CA 1
ATOM 5858 C C . ILE B 1 394 ? -6.559 31.266 9.266 1 96.75 394 ILE B C 1
ATOM 5860 O O . ILE B 1 394 ? -6.73 32.438 9.641 1 96.75 394 ILE B O 1
ATOM 5864 N N . LEU B 1 395 ? -5.449 30.641 9.531 1 96.31 395 LEU B N 1
ATOM 5865 C CA . LEU B 1 395 ? -4.391 31.188 10.367 1 96.31 395 LEU B CA 1
ATOM 5866 C C . LEU B 1 395 ? -3.791 32.438 9.727 1 96.31 395 LEU B C 1
ATOM 5868 O O . LEU B 1 395 ? -3.562 33.438 10.398 1 96.31 395 LEU B O 1
ATOM 5872 N N . ASP B 1 396 ? -3.611 32.344 8.438 1 96.44 396 ASP B N 1
ATOM 5873 C CA . ASP B 1 396 ? -3.074 33.469 7.711 1 96.44 396 ASP B CA 1
ATOM 5874 C C . ASP B 1 396 ? -4.004 34.688 7.828 1 96.44 396 ASP B C 1
ATOM 5876 O O . ASP B 1 396 ? -3.547 35.812 8.07 1 96.44 396 ASP B O 1
ATOM 5880 N N . GLN B 1 397 ? -5.262 34.438 7.73 1 97.06 397 GLN B N 1
ATOM 5881 C CA . GLN B 1 397 ? -6.254 35.5 7.836 1 97.06 397 GLN B CA 1
ATOM 5882 C C . GLN B 1 397 ? -6.27 36.094 9.242 1 97.06 397 GLN B C 1
ATOM 5884 O O . GLN B 1 397 ? -6.34 37.312 9.398 1 97.06 397 GLN B O 1
ATOM 5889 N N . GLN B 1 398 ? -6.133 35.281 10.219 1 96.06 398 GLN B N 1
ATOM 5890 C CA . GLN B 1 398 ? -6.164 35.75 11.594 1 96.06 398 GLN B CA 1
ATOM 5891 C C . GLN B 1 398 ? -4.902 36.531 11.938 1 96.06 398 GLN B C 1
ATOM 5893 O O . GLN B 1 398 ? -4.957 37.5 12.672 1 96.06 398 GLN B O 1
ATOM 5898 N N . MET B 1 399 ? -3.762 36.125 11.391 1 95.88 399 MET B N 1
ATOM 5899 C CA . MET B 1 399 ? -2.516 36.844 11.609 1 95.88 399 MET B CA 1
ATOM 5900 C C . MET B 1 399 ? -2.58 38.25 10.977 1 95.88 399 MET B C 1
ATOM 5902 O O . MET B 1 399 ? -2.104 39.219 11.57 1 95.88 399 MET B O 1
ATOM 5906 N N . GLU B 1 400 ? -3.209 38.312 9.852 1 96.62 400 GLU B N 1
ATOM 5907 C CA . GLU B 1 400 ? -3.406 39.594 9.203 1 96.62 400 GLU B CA 1
ATOM 5908 C C . GLU B 1 400 ? -4.336 40.5 10.016 1 96.62 400 GLU B C 1
ATOM 5910 O O . GLU B 1 400 ? -4.102 41.688 10.141 1 96.62 400 GLU B O 1
ATOM 5915 N N . GLN B 1 401 ? -5.332 39.906 10.602 1 96.75 401 GLN B N 1
ATOM 5916 C CA . GLN B 1 401 ? -6.285 40.656 11.414 1 96.75 401 GLN B CA 1
ATOM 5917 C C . GLN B 1 401 ? -5.621 41.219 12.672 1 96.75 401 GLN B C 1
ATOM 5919 O O . GLN B 1 401 ? -5.855 42.375 13.055 1 96.75 401 GLN B O 1
ATOM 5924 N N . VAL B 1 402 ? -4.762 40.438 13.312 1 96.94 402 VAL B N 1
ATOM 5925 C CA . VAL B 1 402 ? -4.047 40.906 14.5 1 96.94 402 VAL B CA 1
ATOM 5926 C C . VAL B 1 402 ? -3.098 42.031 14.125 1 96.94 402 VAL B C 1
ATOM 5928 O O . VAL B 1 402 ? -3.045 43.062 14.812 1 96.94 402 VAL B O 1
ATOM 5931 N N . THR B 1 403 ? -2.4 41.844 12.992 1 96.38 403 THR B N 1
ATOM 5932 C CA . THR B 1 403 ? -1.46 42.875 12.523 1 96.38 403 THR B CA 1
ATOM 5933 C C . THR B 1 403 ? -2.174 44.188 12.258 1 96.38 403 THR B C 1
ATOM 5935 O O . THR B 1 403 ? -1.719 45.25 12.703 1 96.38 403 THR B O 1
ATOM 5938 N N . ARG B 1 404 ? -3.318 44.125 11.633 1 96.38 404 ARG B N 1
ATOM 5939 C CA . ARG B 1 404 ? -4.094 45.344 11.32 1 96.38 404 ARG B CA 1
ATOM 5940 C C . ARG B 1 404 ? -4.621 46 12.586 1 96.38 404 ARG B C 1
ATOM 5942 O O . ARG B 1 404 ? -4.562 47.219 12.727 1 96.38 404 ARG B O 1
ATOM 5949 N N . ALA B 1 405 ? -5.09 45.156 13.492 1 96.12 405 ALA B N 1
ATOM 5950 C CA . ALA B 1 405 ? -5.609 45.688 14.75 1 96.12 405 ALA B CA 1
ATOM 5951 C C . ALA B 1 405 ? -4.52 46.406 15.547 1 96.12 405 ALA B C 1
ATOM 5953 O O . ALA B 1 405 ? -4.746 47.469 16.094 1 96.12 405 ALA B O 1
ATOM 5954 N N . VAL B 1 406 ? -3.348 45.844 15.539 1 96.25 406 VAL B N 1
ATOM 5955 C CA . VAL B 1 406 ? -2.223 46.406 16.266 1 96.25 406 VAL B CA 1
ATOM 5956 C C . VAL B 1 406 ? -1.792 47.719 15.617 1 96.25 406 VAL B C 1
ATOM 5958 O O . VAL B 1 406 ? -1.596 48.719 16.312 1 96.25 406 VAL B O 1
ATOM 5961 N N . GLN B 1 407 ? -1.739 47.781 14.32 1 95.19 407 GLN B N 1
ATOM 5962 C CA . GLN B 1 407 ? -1.318 48.969 13.594 1 95.19 407 GLN B CA 1
ATOM 5963 C C . GLN B 1 407 ? -2.307 50.125 13.805 1 95.19 407 GLN B C 1
ATOM 5965 O O . GLN B 1 407 ? -1.907 51.25 14.109 1 95.19 407 GLN B O 1
ATOM 5970 N N . GLU B 1 408 ? -3.549 49.812 13.766 1 94.25 408 GLU B N 1
ATOM 5971 C CA . GLU B 1 408 ? -4.586 50.844 13.945 1 94.25 408 GLU B CA 1
ATOM 5972 C C . GLU B 1 408 ? -4.598 51.375 15.375 1 94.25 408 GLU B C 1
ATOM 5974 O O . GLU B 1 408 ? -4.727 52.562 15.586 1 94.25 408 GLU B O 1
ATOM 5979 N N . PHE B 1 409 ? -4.367 50.438 16.297 1 94.81 409 PHE B N 1
ATOM 5980 C CA . PHE B 1 409 ? -4.391 50.844 17.703 1 94.81 409 PHE B CA 1
ATOM 5981 C C . PHE B 1 409 ? -3.186 51.719 18.047 1 94.81 409 PHE B C 1
ATOM 5983 O O . PHE B 1 409 ? -3.316 52.719 18.75 1 94.81 409 PHE B O 1
ATOM 5990 N N . LEU B 1 410 ? -2.053 51.344 17.469 1 93.44 410 LEU B N 1
ATOM 5991 C CA . LEU B 1 410 ? -0.835 52.094 17.766 1 93.44 410 LEU B CA 1
ATOM 5992 C C . LEU B 1 410 ? -0.898 53.5 17.172 1 93.44 410 LEU B C 1
ATOM 5994 O O . LEU B 1 410 ? -0.379 54.438 17.75 1 93.44 410 LEU B O 1
ATOM 5998 N N . VAL B 1 411 ? -1.562 53.688 16.016 1 90.25 411 VAL B N 1
ATOM 5999 C CA . VAL B 1 411 ? -1.754 55 15.43 1 90.25 411 VAL B CA 1
ATOM 6000 C C . VAL B 1 411 ? -2.613 55.875 16.344 1 90.25 411 VAL B C 1
ATOM 6002 O O . VAL B 1 411 ? -2.299 57.031 16.594 1 90.25 411 VAL B O 1
ATOM 6005 N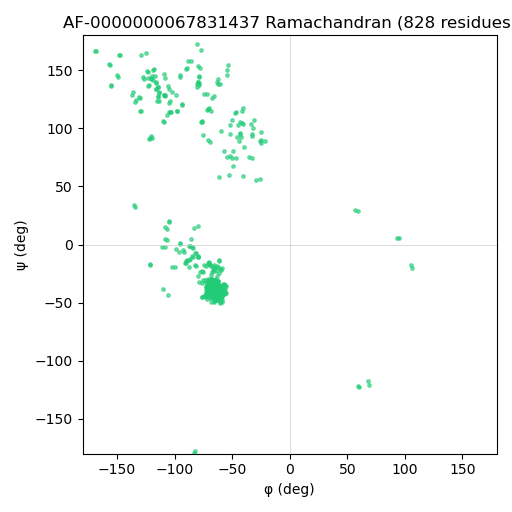 N . GLU B 1 412 ? -3.57 55.25 16.938 1 86.94 412 GLU B N 1
ATOM 6006 C CA . GLU B 1 412 ? -4.457 55.969 17.844 1 86.94 412 GLU B CA 1
ATOM 6007 C C . GLU B 1 412 ? -3.742 56.344 19.141 1 86.94 412 GLU B C 1
ATOM 6009 O O . GLU B 1 412 ? -3.902 57.438 19.656 1 86.94 412 GLU B O 1
ATOM 6014 N N . VAL B 1 413 ? -2.951 55.438 19.625 1 87.06 413 VAL B N 1
ATOM 6015 C CA . VAL B 1 413 ? -2.266 55.625 20.906 1 87.06 413 VAL B CA 1
ATOM 6016 C C . VAL B 1 413 ? -1.187 56.688 20.75 1 87.06 413 VAL B C 1
ATOM 6018 O O . VAL B 1 413 ? -0.97 57.5 21.672 1 87.06 413 VAL B O 1
ATOM 6021 N N . ARG B 1 414 ? -0.6 56.781 19.562 1 83.19 414 ARG B N 1
ATOM 6022 C CA . ARG B 1 414 ? 0.461 57.75 19.328 1 83.19 414 ARG B CA 1
ATOM 6023 C C . ARG B 1 414 ? -0.105 59.156 19.203 1 83.19 414 ARG B C 1
ATOM 6025 O O . ARG B 1 414 ? 0.607 60.125 19.422 1 83.19 414 ARG B O 1
ATOM 6032 N N . ARG B 1 415 ? -1.388 59.312 18.969 1 76.69 415 ARG B N 1
ATOM 6033 C CA . ARG B 1 415 ? -2.041 60.594 18.828 1 76.69 415 ARG B CA 1
ATOM 6034 C C . ARG B 1 415 ? -2.352 61.188 20.203 1 76.69 415 ARG B C 1
ATOM 6036 O O . ARG B 1 415 ? -2.469 62.406 20.328 1 76.69 415 ARG B O 1
ATOM 6043 N N . ILE B 1 416 ? -2.354 60.438 21.172 1 67.94 416 ILE B N 1
ATOM 6044 C CA . ILE B 1 416 ? -2.654 60.938 22.516 1 67.94 416 ILE B CA 1
ATOM 6045 C C . ILE B 1 416 ? -1.389 61.531 23.141 1 67.94 416 ILE B C 1
ATOM 6047 O O . ILE B 1 416 ? -1.429 62.562 23.766 1 67.94 416 ILE B O 1
#

Foldseek 3Di:
DDDDPPDPPPPPPPPPDDPPPPDPPVLVVVQPDPWWKWKAFQQQQATQDTHPNNLVVVVVVVVQFDPQDRSVPRHGPHPCSRDPDCVVVNVCSNDQVNPFDWDWDDRPLWIKTKTKHFDADPVGDGGIIMITMDTCNVVVVVLVVVVVVLVVVLVVLLVVLVVLLVVLVVLLVVLVVLLVVLVVLLVVLVVLLVVLVVLLVVLVVLLVVLVVLLVVLVVLLVVLVVLLVVLVVVLVVLVVLLVVLVVVLVVLVVQLVVLVVQLVVLVVQLVVLVVVPPVSPVSNVVSVVSNVVSVVSNVVSVVSNVVSVVSNVVSVVSSVVSVVVNVVSVVSNVVSVVSNVVSVVSNVVSVVSNVVSVVSSVVSVVSNVVSVVSNVVSVVSNVVSVVSNVVSVVSVVVSVVVVVVSVVVSVVSVVD/DDPPPPPPPPPPPPPPDDPPPPDPPVLVVVQPDPWWKWKAFQQQQATQDTHPNNLVVCVVVVVQAQPPDRSVPRHRPHCCSRDPDCVVVNVCSNDQVNPFDWDWDDRPLWIKTKTKHFDADPVRDGGIIMITMDTCNVVVVVLVVVVVVLVVVLVVLLVVLVVLLVVLVVLLVVLVVLLVVLVVLLVVLVVLLVVLVVLLVVLVVLLVVLVVLLVVLVVLLVVLVVLLVVLVVQLVVLVVLLVVLVVVLVVLVVQLVVLVVQLVVLVVQLVVLVVVPPVSPVSNVVSVVSNVVSVVSNVVSVVSNVVSVVSNVVSVVSNVVSVVVNVVSVVSNVVSVVSNVVSVVSNVVSVVSNVVSVVSSVVSVVSNVVSVVSNVVSVVSNVVSVVSNVVSVVSVVVSVVVVVVSVVVSVVSVVD

Radius of gyration: 78.14 Å; Cα contacts (8 Å, |Δi|>4): 1215; chains: 2; bounding box: 96×269×137 Å

Solvent-accessible surface area (backbone atoms only — not comparable to full-atom values): 40837 Å² total; per-residue (Å²): 134,81,81,81,80,81,79,82,77,76,77,76,78,71,80,76,77,75,75,78,72,75,77,78,60,39,62,36,46,56,37,36,41,98,54,27,39,36,31,26,36,32,80,75,34,24,24,75,39,66,18,55,47,34,34,53,53,44,54,76,41,47,91,62,45,50,89,80,56,45,56,91,65,40,63,70,34,48,58,47,56,76,38,94,72,36,64,64,60,48,55,47,55,50,34,63,88,56,40,65,44,74,50,73,48,76,47,82,92,36,32,36,40,41,36,36,26,54,17,43,48,98,86,65,46,80,65,27,29,38,36,40,42,45,81,42,32,71,57,54,50,48,50,53,52,38,54,50,52,39,52,51,27,51,51,52,34,51,52,30,42,51,53,32,45,53,24,27,51,47,25,41,53,25,27,52,52,27,42,53,22,34,50,52,23,44,52,21,32,53,52,26,44,54,24,35,51,50,33,46,54,38,40,53,52,42,54,52,38,47,52,52,41,50,53,42,37,52,51,39,45,53,40,37,53,51,34,49,52,31,45,51,53,28,48,54,29,44,52,51,37,48,53,45,45,52,53,40,49,52,49,40,50,50,43,35,50,49,20,52,50,42,28,50,50,17,51,52,39,35,54,53,16,59,73,50,47,84,80,12,52,71,48,31,52,50,19,51,51,44,27,51,52,18,51,49,39,36,53,46,33,52,51,41,53,53,44,41,52,50,39,52,52,30,41,54,50,29,52,52,26,48,52,50,34,47,53,40,43,52,50,42,42,54,39,36,53,52,39,52,53,39,47,52,52,40,51,53,39,41,50,50,36,45,51,30,32,50,52,25,43,54,26,34,50,51,23,44,53,22,35,54,49,32,44,52,26,30,51,52,28,35,53,24,25,51,49,32,47,54,29,42,53,52,36,52,52,25,52,51,49,39,52,50,44,50,53,56,44,50,57,54,59,70,72,106,141,80,84,75,75,80,78,78,76,74,78,78,78,70,80,74,78,73,74,79,71,75,74,77,59,38,62,35,46,57,36,36,39,97,53,26,37,38,30,26,36,32,79,73,36,24,23,73,40,65,17,53,47,32,32,54,54,42,53,77,41,47,91,60,45,49,88,81,55,45,57,92,66,41,63,72,36,48,56,47,57,77,38,92,72,36,64,65,60,49,54,48,58,52,33,62,88,58,42,64,43,74,52,72,49,74,48,82,93,38,32,37,40,40,35,35,26,55,16,42,48,99,88,63,46,79,64,27,30,37,36,39,42,47,81,42,32,71,57,55,49,47,52,52,53,38,53,51,52,40,51,50,27,52,50,53,34,52,51,29,42,51,52,34,46,54,24,26,51,48,26,41,53,23,28,52,52,28,44,54,23,34,50,51,22,45,52,21,33,54,51,26,45,53,25,32,50,49,36,45,54,39,40,53,51,43,54,52,39,47,51,51,40,51,53,41,38,53,51,40,44,54,40,38,54,53,33,50,52,31,46,51,51,28,49,53,30,45,53,52,38,46,53,45,43,52,53,41,51,52,48,40,51,50,44,35,50,48,20,51,50,43,29,50,52,16,50,52,39,34,53,54,16,60,74,50,50,83,82,13,51,71,48,31,53,51,20,52,52,45,28,52,49,18,51,50,42,36,53,46,35,52,51,41,53,54,43,42,52,50,39,50,53,31,42,53,52,28,51,53,26,47,51,51,35,49,52,37,44,53,50,42,43,53,38,35,53,52,40,51,52,38,46,51,50,40,52,52,38,42,50,50,35,45,52,30,33,51,52,26,44,54,25,34,51,51,24,44,53,21,35,52,48,32,44,52,26,30,51,50,29,34,53,24,24,52,50,32,46,54,28,43,53,51,36,53,52,25,52,50,50,37,52,50,43,51,53,55,44,51,57,55,61,71,71,106